Protein AF-0000000080062441 (afdb_homodimer)

InterPro domains:
  IPR001917 Aminotransferase, class-II, pyridoxal-phosphate binding site [PS00599] (254-263)
  IPR004839 Aminotransferase, class I/classII, large domain [PF00155] (77-408)
  IPR005861 Histidinol-phosphate aminotransferase family [MF_01023] (13-413)
  IPR005861 Histidinol-phosphate aminotransferase family [TIGR01141] (15-410)
  IPR015421 Pyridoxal phosphate-dependent transferase, major domain [G3DSA:3.40.640.10] (83-301)
  IPR015422 Pyridoxal phosphate-dependent transferase, small domain [G3DSA:3.90.1150.10] (14-404)
  IPR015424 Pyridoxal phosphate-dependent transferase [SSF53383] (77-413)

Solvent-accessible surface area (backbone atoms only — not comparable to full-atom values): 42564 Å² total; per-residue (Å²): 125,80,76,85,68,54,53,59,45,66,90,76,37,39,34,69,57,48,72,67,52,60,65,78,78,53,72,56,74,76,45,76,70,84,78,75,52,44,82,21,52,78,51,44,29,59,81,31,33,14,51,47,50,45,99,84,42,28,22,58,61,82,69,82,80,86,66,89,78,64,59,47,44,72,81,53,61,55,64,54,22,11,40,68,35,68,60,75,44,52,71,54,37,40,51,53,27,64,72,48,57,74,61,80,74,26,91,56,75,57,50,44,58,19,42,36,77,32,52,17,49,63,43,48,56,42,46,51,46,62,39,39,39,52,60,82,67,22,27,31,32,40,38,41,55,49,61,64,62,61,58,54,45,26,38,66,53,37,32,49,76,45,79,51,54,32,34,65,92,60,55,54,25,76,48,45,70,62,48,50,54,49,44,73,73,35,83,47,44,34,36,37,50,42,55,34,23,22,42,69,34,12,21,71,55,58,66,70,48,53,47,55,55,64,48,32,78,71,52,48,44,35,42,36,39,36,27,55,32,38,81,56,32,64,89,82,70,71,62,48,31,33,14,77,78,30,79,42,31,35,31,33,31,45,37,28,23,65,39,1,29,27,8,46,25,42,12,37,34,30,24,21,46,70,57,17,48,48,52,55,30,64,46,70,60,50,61,58,23,39,57,38,52,40,51,51,47,49,34,68,32,72,71,13,39,51,41,18,50,51,48,47,52,52,33,52,53,40,42,51,48,46,70,62,51,47,63,70,33,71,21,37,50,57,73,45,51,33,74,23,31,63,36,43,23,34,24,21,23,64,35,34,56,94,75,68,34,45,65,19,48,69,50,27,49,51,44,47,51,45,32,36,76,77,65,36,38,34,54,32,76,41,31,86,38,69,84,26,57,2,18,35,37,38,27,36,35,40,73,68,50,43,52,51,48,55,54,50,50,44,54,49,40,22,60,76,59,75,92,127,77,76,84,68,53,51,60,45,66,89,75,39,38,33,70,56,49,74,66,52,61,65,80,79,53,73,58,74,74,44,77,70,83,77,74,52,43,82,23,52,80,49,44,29,59,80,31,32,14,50,47,50,46,98,86,42,28,22,58,59,81,65,81,80,85,64,88,78,64,58,47,43,72,80,53,61,56,64,55,22,10,39,68,36,68,60,76,45,54,71,54,37,39,52,52,27,63,74,48,57,75,62,79,76,27,90,56,75,58,49,45,57,18,43,37,78,33,53,17,48,63,42,50,56,44,46,50,45,64,38,38,39,51,60,79,67,20,26,32,35,40,38,42,54,48,61,65,62,62,59,54,45,26,37,67,52,37,33,49,76,44,79,52,55,34,34,64,92,59,54,53,24,77,49,44,69,63,47,49,54,51,42,72,74,34,83,48,45,35,35,38,50,41,54,34,22,22,42,69,36,11,22,71,54,59,66,71,48,54,46,54,55,64,48,32,78,72,52,46,43,35,43,35,38,36,25,56,31,37,80,56,32,64,89,82,68,69,62,49,32,35,14,77,78,30,78,44,32,35,30,31,32,44,38,28,23,66,40,1,29,27,8,45,26,42,10,36,34,31,24,20,47,70,58,18,49,48,52,56,28,65,47,67,59,50,59,57,21,39,57,39,50,41,50,52,46,49,33,70,32,71,72,13,38,50,42,18,52,51,49,46,51,51,35,52,52,41,41,52,48,46,69,63,53,47,64,71,32,69,21,37,49,57,73,46,52,33,73,23,30,62,36,41,26,34,24,21,24,66,36,34,59,92,74,68,34,46,66,19,47,70,49,26,49,49,44,47,49,46,33,36,76,75,65,36,37,34,55,31,75,41,30,87,38,68,85,26,56,2,17,37,35,39,26,36,36,39,73,67,49,43,51,50,48,55,55,52,49,44,53,48,40,22,60,76,61,75,92

pLDDT: mean 92.76, std 13.78, range [29.73, 98.94]

Organism: NCBI:txid656916

Foldseek 3Di:
DPDPDDPDDCCVVDDPLVVPDDDDDDVCNVFPPPVPFAEFAPQFLQVAFLACADPVRFGQPPPPDDDDRPRHRLPQPPVCQVDFDFLLLQVLLVLVQVVPQPCLQHPDGDHSLQKDKFLACLLVLLLQCVLWADAPFAAAEEAPPADCSNVVSCSVRNHHYDYDYADLVVQREDDLVVVLVVQVVDQSHAEYEAEAVGVPQRHGYDPVSLVSNLVRPDHHHAYEYECQFQVLADPPRACQRVQVVGQRYKYKYGCRHLSSPVPQRMIMIGHDSVVSVSSSVPDDRRRRRSVSSSVSSSCSDPSSVVSSVVSSVQLLVLLVVCVPQVLVAFQKADWGHDNSGQKTKTFGFLTGVVVVTDGALVLLVQLQCCCVPPVSYHWADDCVIVSRRRIIITGRHGPVSSVSVSVSSSVSSCVSNVD/DPDPDDPDDCCVVDDPLVVPDDDDDDVCNVFPPPVPFAEFAPQFLQVAFLACADPVRFGQPPPPDDDDRPRHRLPQPPVCQVDFDFLLLQVLLVLVQVVPQPCLQHVDGDHSLQKDKFLACLLVLLLQCVLWADAPFAAAEEAPPADCSNVVSCSVRNHYYDYDYADLVVQREDDLVVVLVVQVVDQSHAEYEAEAVGVPQRHGYDPVSVVSNLVRPDHHHAYEYECQFQVLADPPRACQRVQVVGQRYKYKYGCRHLSSPVPQRMIMIGHDSVVSVSSSVPDDRRRRRSVSSSVSSSCSDPSSVVSSVVSSVQLLVLLVVCVPQVLVAFQKADWGHDNSGQKTKTFGFLTGVVVVTDGALVLLVQLQCCCVPPVSYHWARDCVIVSRRRIIITGRHGPVSSVSVSVSSSVSSCVSNVD

Radius of gyration: 28.37 Å; Cα contacts (8 Å, |Δi|>4): 1857; chains: 2; bounding box: 71×78×82 Å

Structure (mmCIF, N/CA/C/O backbone):
data_AF-0000000080062441-model_v1
#
loop_
_entity.id
_entity.type
_entity.pdbx_description
1 polymer 'histidinol-phosphate transaminase'
#
loop_
_atom_site.group_PDB
_atom_site.id
_atom_site.type_symbol
_atom_site.label_atom_id
_atom_site.label_alt_id
_atom_site.label_comp_id
_atom_site.label_asym_id
_atom_site.label_entity_id
_atom_site.label_seq_id
_atom_site.pdbx_PDB_ins_code
_atom_site.Cartn_x
_atom_site.Cartn_y
_atom_site.Cartn_z
_atom_site.occupancy
_atom_site.B_iso_or_equiv
_atom_site.auth_seq_id
_atom_site.auth_comp_id
_atom_site.auth_asym_id
_atom_site.auth_atom_id
_atom_site.pdbx_PDB_model_num
ATOM 1 N N . MET A 1 1 ? 16.266 -33.938 19.125 1 31.92 1 MET A N 1
ATOM 2 C CA . MET A 1 1 ? 16.266 -33.344 17.797 1 31.92 1 MET A CA 1
ATOM 3 C C . MET A 1 1 ? 17.406 -32.312 17.656 1 31.92 1 MET A C 1
ATOM 5 O O . MET A 1 1 ? 17.562 -31.453 18.5 1 31.92 1 MET A O 1
ATOM 9 N N . ALA A 1 2 ? 18.375 -32.719 16.984 1 35.62 2 ALA A N 1
ATOM 10 C CA . ALA A 1 2 ? 19.594 -31.891 16.891 1 35.62 2 ALA A CA 1
ATOM 11 C C . ALA A 1 2 ? 19.25 -30.422 16.688 1 35.62 2 ALA A C 1
ATOM 13 O O . ALA A 1 2 ? 18.328 -30.094 15.922 1 35.62 2 ALA A O 1
ATOM 14 N N . ALA A 1 3 ? 19.719 -29.625 17.422 1 42.88 3 ALA A N 1
ATOM 15 C CA . ALA A 1 3 ? 19.547 -28.172 17.391 1 42.88 3 ALA A CA 1
ATOM 16 C C . ALA A 1 3 ? 19.766 -27.609 15.992 1 42.88 3 ALA A C 1
ATOM 18 O O . ALA A 1 3 ? 20.781 -27.906 15.359 1 42.88 3 ALA A O 1
ATOM 19 N N . ARG A 1 4 ? 18.609 -27.438 15.125 1 57.22 4 ARG A N 1
ATOM 20 C CA . ARG A 1 4 ? 18.703 -26.891 13.781 1 57.22 4 ARG A CA 1
ATOM 21 C C . ARG A 1 4 ? 19.734 -25.766 13.719 1 57.22 4 ARG A C 1
ATOM 23 O O . ARG A 1 4 ? 19.688 -24.828 14.516 1 57.22 4 ARG A O 1
ATOM 30 N N . GLN A 1 5 ? 21.047 -26.078 13.266 1 64.38 5 GLN A N 1
ATOM 31 C CA . GLN A 1 5 ? 22.172 -25.156 13.18 1 64.38 5 GLN A CA 1
ATOM 32 C C . GLN A 1 5 ? 22.031 -24.234 11.969 1 64.38 5 GLN A C 1
ATOM 34 O O . GLN A 1 5 ? 21.859 -24.703 10.844 1 64.38 5 GLN A O 1
ATOM 39 N N . SER A 1 6 ? 21.359 -23.047 12.055 1 75.12 6 SER A N 1
ATOM 40 C CA . SER A 1 6 ? 21.297 -22.031 11 1 75.12 6 SER A CA 1
ATOM 41 C C . SER A 1 6 ? 22.266 -20.891 11.273 1 75.12 6 SER A C 1
ATOM 43 O O . SER A 1 6 ? 22.422 -20.453 12.422 1 75.12 6 SER A O 1
ATOM 45 N N . PRO A 1 7 ? 23.188 -20.641 10.242 1 88.19 7 PRO A N 1
ATOM 46 C CA . PRO A 1 7 ? 24.094 -19.5 10.383 1 88.19 7 PRO A CA 1
ATOM 47 C C . PRO A 1 7 ? 23.359 -18.156 10.344 1 88.19 7 PRO A C 1
ATOM 49 O O . PRO A 1 7 ? 24 -17.109 10.367 1 88.19 7 PRO A O 1
ATOM 52 N N . PHE A 1 8 ? 22.141 -18.219 10.406 1 93.75 8 PHE A N 1
ATOM 53 C CA . PHE A 1 8 ? 21.344 -17.016 10.195 1 93.75 8 PHE A CA 1
ATOM 54 C C . PHE A 1 8 ? 21.516 -16.047 11.367 1 93.75 8 PHE A C 1
ATOM 56 O O . PHE A 1 8 ? 21.312 -16.422 12.523 1 93.75 8 PHE A O 1
ATOM 63 N N . ASP A 1 9 ? 21.922 -14.867 11.031 1 96.25 9 ASP A N 1
ATOM 64 C CA . ASP A 1 9 ? 22.047 -13.734 11.945 1 96.25 9 ASP A CA 1
ATOM 65 C C . ASP A 1 9 ? 21.344 -12.5 11.383 1 96.25 9 ASP A C 1
ATOM 67 O O . ASP A 1 9 ? 21.891 -11.82 10.5 1 96.25 9 ASP A O 1
ATOM 71 N N . LEU A 1 10 ? 20.172 -12.227 11.914 1 97 10 LEU A N 1
ATOM 72 C CA . LEU A 1 10 ? 19.344 -11.148 11.398 1 97 10 LEU A CA 1
ATOM 73 C C . LEU A 1 10 ? 20.078 -9.812 11.453 1 97 10 LEU A C 1
ATOM 75 O O . LEU A 1 10 ? 19.969 -9 10.539 1 97 10 LEU A O 1
ATOM 79 N N . SER A 1 11 ? 20.828 -9.539 12.484 1 96 11 SER A N 1
ATOM 80 C CA . SER A 1 11 ? 21.516 -8.266 12.711 1 96 11 SER A CA 1
ATOM 81 C C . SER A 1 11 ? 22.562 -8 11.633 1 96 11 SER A C 1
ATOM 83 O O . SER A 1 11 ? 22.969 -6.855 11.422 1 96 11 SER A O 1
ATOM 85 N N . LYS A 1 12 ? 23 -9.133 10.961 1 95.81 12 LYS A N 1
ATOM 86 C CA . LYS A 1 12 ? 23.984 -9 9.891 1 95.81 12 LYS A CA 1
ATOM 87 C C . LYS A 1 12 ? 23.344 -9.164 8.523 1 95.81 12 LYS A C 1
ATOM 89 O O . LYS A 1 12 ? 23.922 -8.789 7.504 1 95.81 12 LYS A O 1
ATOM 94 N N . CYS A 1 13 ? 22.141 -9.742 8.531 1 96.88 13 CYS A N 1
ATOM 95 C CA . CYS A 1 13 ? 21.469 -10.031 7.273 1 96.88 13 CYS A CA 1
ATOM 96 C C . CYS A 1 13 ? 20.641 -8.844 6.812 1 96.88 13 CYS A C 1
ATOM 98 O O . CYS A 1 13 ? 20.688 -8.469 5.641 1 96.88 13 CYS A O 1
ATOM 100 N N . ALA A 1 14 ? 19.875 -8.211 7.738 1 97.88 14 ALA A N 1
ATOM 101 C CA . ALA A 1 14 ? 18.984 -7.102 7.395 1 97.88 14 ALA A CA 1
ATOM 102 C C . ALA A 1 14 ? 19.797 -5.82 7.156 1 97.88 14 ALA A C 1
ATOM 104 O O . ALA A 1 14 ? 20.875 -5.652 7.707 1 97.88 14 ALA A O 1
ATOM 105 N N . ARG 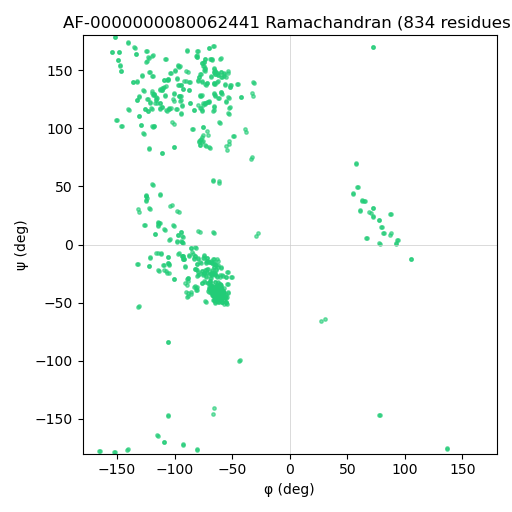A 1 15 ? 19.266 -4.961 6.387 1 97.38 15 ARG A N 1
ATOM 106 C CA . ARG A 1 15 ? 19.906 -3.68 6.125 1 97.38 15 ARG A CA 1
ATOM 107 C C . ARG A 1 15 ? 20.047 -2.861 7.406 1 97.38 15 ARG A C 1
ATOM 109 O O . ARG A 1 15 ? 19.109 -2.822 8.219 1 97.38 15 ARG A O 1
ATOM 116 N N . LYS A 1 16 ? 21.078 -2.107 7.523 1 95.75 16 LYS A N 1
ATOM 117 C CA . LYS A 1 16 ? 21.391 -1.353 8.734 1 95.75 16 LYS A CA 1
ATOM 118 C C . LYS A 1 16 ? 20.344 -0.286 9 1 95.75 16 LYS A C 1
ATOM 120 O O . LYS A 1 16 ? 19.922 -0.092 10.148 1 95.75 16 LYS A O 1
ATOM 125 N N . ASN A 1 17 ? 19.938 0.412 7.945 1 95.19 17 ASN A N 1
ATOM 126 C CA . ASN A 1 17 ? 18.969 1.48 8.117 1 95.19 17 ASN A CA 1
ATOM 127 C C . ASN A 1 17 ? 17.609 0.934 8.562 1 95.19 17 ASN A C 1
ATOM 129 O O . ASN A 1 17 ? 16.828 1.645 9.195 1 95.19 17 ASN A O 1
ATOM 133 N N . ILE A 1 18 ? 17.312 -0.351 8.266 1 96.31 18 ILE A N 1
ATOM 134 C CA . ILE A 1 18 ? 16.062 -0.975 8.664 1 96.31 18 ILE A CA 1
ATOM 135 C C . ILE A 1 18 ? 16.141 -1.426 10.117 1 96.31 18 ILE A C 1
ATOM 137 O O . ILE A 1 18 ? 15.18 -1.287 10.875 1 96.31 18 ILE A O 1
ATOM 141 N N . LEU A 1 19 ? 17.281 -1.937 10.508 1 95.38 19 LEU A N 1
ATOM 142 C CA . LEU A 1 19 ? 17.5 -2.389 11.875 1 95.38 19 LEU A CA 1
ATOM 143 C C . LEU A 1 19 ? 17.312 -1.244 12.867 1 95.38 19 LEU A C 1
ATOM 145 O O . LEU A 1 19 ? 16.969 -1.474 14.031 1 95.38 19 LEU A O 1
ATOM 149 N N . GLN A 1 20 ? 17.391 -0.002 12.398 1 92 20 GLN A N 1
ATOM 150 C CA . GLN A 1 20 ? 17.344 1.173 13.266 1 92 20 GLN A CA 1
ATOM 151 C C . GLN A 1 20 ? 15.922 1.707 13.398 1 92 20 GLN A C 1
ATOM 153 O O . GLN A 1 20 ? 15.648 2.555 14.25 1 92 20 GLN A O 1
ATOM 158 N N . LEU A 1 21 ? 15.078 1.185 12.609 1 90.94 21 LEU A N 1
ATOM 159 C CA . LEU A 1 21 ? 13.711 1.689 12.648 1 90.94 21 LEU A CA 1
ATOM 160 C C . LEU A 1 21 ? 13.031 1.322 13.961 1 90.94 21 LEU A C 1
ATOM 162 O O . LEU A 1 21 ? 13.297 0.258 14.523 1 90.94 21 LEU A O 1
ATOM 166 N N . GLN A 1 22 ? 12.25 2.264 14.312 1 80.81 22 GLN A N 1
ATOM 167 C CA . GLN A 1 22 ? 11.375 1.993 15.453 1 80.81 22 GLN A CA 1
ATOM 168 C C . GLN A 1 22 ? 9.938 1.78 15.008 1 80.81 22 GLN A C 1
ATOM 170 O O . GLN A 1 22 ? 9.461 2.451 14.086 1 80.81 22 GLN A O 1
ATOM 175 N N . PRO A 1 23 ? 9.352 0.841 15.695 1 74.25 23 PRO A N 1
ATOM 176 C CA . PRO A 1 23 ? 7.941 0.643 15.336 1 74.25 23 PRO A CA 1
ATOM 177 C C . PRO A 1 23 ? 7.098 1.9 15.539 1 74.25 23 PRO A C 1
ATOM 179 O O . PRO A 1 23 ? 7.398 2.715 16.422 1 74.25 23 PRO A O 1
ATOM 182 N N . TYR A 1 24 ? 6.176 2.041 14.648 1 71 24 TYR A N 1
ATOM 183 C CA . TYR A 1 24 ? 5.262 3.174 14.758 1 71 24 TYR A CA 1
ATOM 184 C C . TYR A 1 24 ? 4.504 3.135 16.078 1 71 24 TYR A C 1
ATOM 186 O O . TYR A 1 24 ? 4.086 2.066 16.531 1 71 24 TYR A O 1
ATOM 194 N N . ARG A 1 25 ? 4.508 4.266 16.734 1 67.5 25 ARG A N 1
ATOM 195 C CA . ARG A 1 25 ? 3.713 4.434 17.938 1 67.5 25 ARG A CA 1
ATOM 196 C C . ARG A 1 25 ? 2.697 5.559 17.781 1 67.5 25 ARG A C 1
ATOM 198 O O . ARG A 1 25 ? 3.041 6.652 17.328 1 67.5 25 ARG A O 1
ATOM 205 N N . CYS A 1 26 ? 1.454 5.113 17.859 1 61.25 26 CYS A N 1
ATOM 206 C CA . CYS A 1 26 ? 0.434 6.156 17.875 1 61.25 26 CYS A CA 1
ATOM 207 C C . CYS A 1 26 ? 0 6.48 19.297 1 61.25 26 CYS A C 1
ATOM 209 O O . CYS A 1 26 ? 0.245 5.699 20.219 1 61.25 26 CYS A O 1
ATOM 211 N N . ALA A 1 27 ? -0.449 7.652 19.453 1 58.38 27 ALA A N 1
ATOM 212 C CA . ALA A 1 27 ? -0.906 8.07 20.766 1 58.38 27 ALA A CA 1
ATOM 213 C C . ALA A 1 27 ? -1.879 7.059 21.359 1 58.38 27 ALA A C 1
ATOM 215 O O . ALA A 1 27 ? -1.88 6.828 22.578 1 58.38 27 ALA A O 1
ATOM 216 N N . ARG A 1 28 ? -2.523 6.402 20.453 1 61.72 28 ARG A N 1
ATOM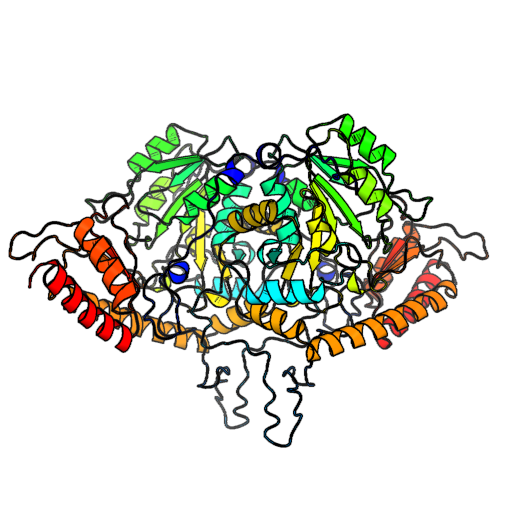 217 C CA . ARG A 1 28 ? -3.561 5.48 20.906 1 61.72 28 ARG A CA 1
ATOM 218 C C . ARG A 1 28 ? -2.951 4.188 21.438 1 61.72 28 ARG A C 1
ATOM 220 O O . ARG A 1 28 ? -3.625 3.408 22.109 1 61.72 28 ARG A O 1
ATOM 227 N N . ASP A 1 29 ? -1.763 4.047 21.125 1 66 29 ASP A N 1
ATOM 228 C CA . ASP A 1 29 ? -1.031 2.949 21.75 1 66 29 ASP A CA 1
ATOM 229 C C . ASP A 1 29 ? -0.802 3.215 23.234 1 66 29 ASP A C 1
ATOM 231 O O . ASP A 1 29 ? -0.711 2.279 24.031 1 66 29 ASP A O 1
ATOM 235 N N . ASP A 1 30 ? -0.739 4.461 23.438 1 63.06 30 ASP A N 1
ATOM 236 C CA . ASP A 1 30 ? -0.417 4.855 24.797 1 63.06 30 ASP A CA 1
ATOM 237 C C . ASP A 1 30 ? -1.683 4.992 25.641 1 63.06 30 ASP A C 1
ATOM 239 O O . ASP A 1 30 ? -1.657 4.75 26.859 1 63.06 30 ASP A O 1
ATOM 243 N N . TYR A 1 31 ? -2.703 5.375 24.922 1 65.12 31 TYR A N 1
ATOM 244 C CA . TYR A 1 31 ? -3.943 5.598 25.656 1 65.12 31 TYR A CA 1
ATOM 245 C C . TYR A 1 31 ? -5.09 4.805 25.031 1 65.12 31 TYR A C 1
ATOM 247 O O . TYR A 1 31 ? -5.625 5.184 24 1 65.12 31 TYR A O 1
ATOM 255 N N . LYS A 1 32 ? -5.297 3.691 25.578 1 59.31 32 LYS A N 1
ATOM 256 C CA . LYS A 1 32 ? -6.312 2.781 25.062 1 59.31 32 LYS A CA 1
ATOM 257 C C . LYS A 1 32 ? -7.668 3.473 24.953 1 59.31 32 LYS A C 1
ATOM 259 O O . LYS A 1 32 ? -8.125 4.098 25.922 1 59.31 32 LYS A O 1
ATOM 264 N N . ASP A 1 33 ? -8.117 3.637 23.734 1 63.41 33 ASP A N 1
ATOM 265 C CA . ASP A 1 33 ? -9.438 4.215 23.531 1 63.41 33 ASP A CA 1
ATOM 266 C C . ASP A 1 33 ? -10.531 3.197 23.859 1 63.41 33 ASP A C 1
ATOM 268 O O . ASP A 1 33 ? -10.641 2.162 23.188 1 63.41 33 ASP A O 1
ATOM 272 N N . ASP A 1 34 ? -11.062 3.367 24.984 1 64.44 34 ASP A N 1
ATOM 273 C CA 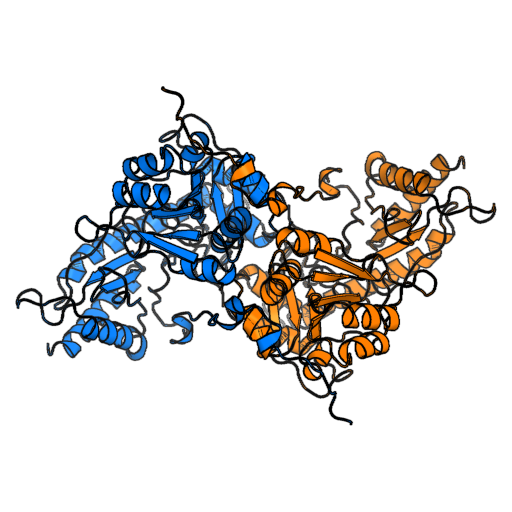. ASP A 1 34 ? -12.172 2.498 25.359 1 64.44 34 ASP A CA 1
ATOM 274 C C . ASP A 1 34 ? -13.469 2.959 24.703 1 64.44 34 ASP A C 1
ATOM 276 O O . ASP A 1 34 ? -14.555 2.504 25.062 1 64.44 34 ASP A O 1
ATOM 280 N N . GLY A 1 35 ? -13.258 3.865 23.766 1 70.19 35 GLY A N 1
ATOM 281 C CA . GLY A 1 35 ? -14.438 4.363 23.062 1 70.19 35 GLY A CA 1
ATOM 282 C C . GLY A 1 35 ? -15.023 5.605 23.703 1 70.19 35 GLY A C 1
ATOM 283 O O . GLY A 1 35 ? -15.93 6.23 23.125 1 70.19 35 GLY A O 1
ATOM 284 N N . THR A 1 36 ? -14.43 6.074 24.734 1 78.81 36 THR A N 1
ATOM 285 C CA . THR A 1 36 ? -15.023 7.203 25.438 1 78.81 36 THR A CA 1
ATOM 286 C C . THR A 1 36 ? -14.117 8.43 25.359 1 78.81 36 THR A C 1
ATOM 288 O O . THR A 1 36 ? -14.539 9.539 25.703 1 78.81 36 THR A O 1
ATOM 291 N N . ASN A 1 37 ? -12.992 8.227 24.844 1 88.19 37 ASN A N 1
ATOM 292 C CA . ASN A 1 37 ? -12.039 9.328 24.797 1 88.19 37 ASN A CA 1
ATOM 293 C C . ASN A 1 37 ? -12.352 10.297 23.656 1 88.19 37 ASN A C 1
ATOM 295 O O . ASN A 1 37 ? -12.938 9.898 22.641 1 88.19 37 ASN A O 1
ATOM 299 N N . VAL A 1 38 ? -12.102 11.57 23.969 1 93.62 38 VAL A N 1
ATOM 300 C CA . VAL A 1 38 ? -12.102 12.578 22.922 1 93.62 38 VAL A CA 1
ATOM 301 C C . VAL A 1 38 ? -10.75 12.602 22.219 1 93.62 38 VAL A C 1
ATOM 303 O O . VAL A 1 38 ? -9.719 12.875 22.844 1 93.62 38 VAL A O 1
ATOM 306 N N . LEU A 1 39 ? -10.766 12.266 20.953 1 92.81 39 LEU A N 1
ATOM 307 C CA . LEU A 1 39 ? -9.523 12.141 20.203 1 92.81 39 LEU A CA 1
ATOM 308 C C . LEU A 1 39 ? -9.297 13.367 19.328 1 92.81 39 LEU A C 1
ATOM 310 O O . LEU A 1 39 ? -9.883 13.484 18.25 1 92.81 39 LEU A O 1
ATOM 314 N N . LEU A 1 40 ? -8.383 14.219 19.734 1 96.31 40 LEU A N 1
ATOM 315 C CA . LEU A 1 40 ? -8.039 15.445 19.031 1 96.31 40 LEU A CA 1
ATOM 316 C C . LEU A 1 40 ? -6.547 15.508 18.734 1 96.31 40 LEU A C 1
ATOM 318 O O . LEU A 1 40 ? -5.93 16.562 18.828 1 96.31 40 LEU A O 1
ATOM 322 N N . ASP A 1 41 ? -5.965 14.336 18.391 1 93.69 41 ASP A N 1
ATOM 323 C CA . ASP A 1 41 ? -4.512 14.242 18.297 1 93.69 41 ASP A CA 1
ATOM 324 C C . ASP A 1 41 ? -4.062 13.992 16.859 1 93.69 41 ASP A C 1
ATOM 326 O O . ASP A 1 41 ? -2.918 14.273 16.516 1 93.69 41 ASP A O 1
ATOM 330 N N . ALA A 1 42 ? -4.875 13.461 15.961 1 92.75 42 ALA A N 1
ATOM 331 C CA . ALA A 1 42 ? -4.387 12.93 14.688 1 92.75 42 ALA A CA 1
ATOM 332 C C . ALA A 1 42 ? -4.957 13.711 13.508 1 92.75 42 ALA A C 1
ATOM 334 O O . ALA A 1 42 ? -4.84 13.281 12.359 1 92.75 42 ALA A O 1
ATOM 335 N N . ASN A 1 43 ? -5.617 14.812 13.75 1 96.75 43 ASN A N 1
ATOM 336 C CA . ASN A 1 43 ? -6.137 15.734 12.742 1 96.75 43 ASN A CA 1
ATOM 337 C C . ASN A 1 43 ? -7.152 15.047 11.836 1 96.75 43 ASN A C 1
ATOM 339 O O . ASN A 1 43 ? -7.215 15.328 10.641 1 96.75 43 ASN A O 1
ATOM 343 N N . GLU A 1 44 ? -7.867 14.047 12.352 1 96.31 44 GLU A N 1
ATOM 344 C CA . GLU A 1 44 ? -8.969 13.43 11.617 1 96.31 44 GLU A CA 1
ATOM 345 C C . GLU A 1 44 ? -10.195 14.336 11.594 1 96.31 44 GLU A C 1
ATOM 347 O O . GLU A 1 44 ? -10.305 15.266 12.398 1 96.31 44 GLU A O 1
ATOM 352 N N . ASN A 1 45 ? -11.047 14.141 10.633 1 98.06 45 ASN A N 1
ATOM 353 C CA . ASN A 1 45 ? -12.32 14.859 10.633 1 98.06 45 ASN A CA 1
ATOM 354 C C . ASN A 1 45 ? -13.203 14.438 11.812 1 98.06 45 ASN A C 1
ATOM 356 O O . ASN A 1 45 ? -13.664 13.297 11.867 1 98.06 45 ASN A O 1
ATOM 360 N N . ALA A 1 46 ? -13.453 15.312 12.656 1 96.44 46 ALA A N 1
ATOM 361 C CA . ALA A 1 46 ? -14.141 14.977 13.906 1 96.44 46 ALA A CA 1
ATOM 362 C C . ALA A 1 46 ? -15.617 14.695 13.656 1 96.44 46 ALA A C 1
ATOM 364 O O . ALA A 1 46 ? -16.281 14.031 14.461 1 96.44 46 ALA A O 1
ATOM 365 N N . TYR A 1 47 ? -16.203 15.148 12.609 1 96.69 47 TYR A N 1
ATOM 366 C CA . TYR A 1 47 ? -17.641 15.078 12.375 1 96.69 47 TYR A CA 1
ATOM 367 C C . TYR A 1 47 ? -18.016 13.773 11.688 1 96.69 47 TYR A C 1
ATOM 369 O O . TYR A 1 47 ? -19.141 13.297 11.82 1 96.69 47 TYR A O 1
ATOM 377 N N . GLY A 1 48 ? -17.094 13.227 10.914 1 96.19 48 GLY A N 1
ATOM 378 C CA . GLY A 1 48 ? -17.406 11.969 10.25 1 96.19 48 GLY A CA 1
ATOM 379 C C . GLY A 1 48 ? -16.969 11.93 8.805 1 96.19 48 GLY A C 1
ATOM 380 O O . GLY A 1 48 ? -16.297 12.844 8.328 1 96.19 48 GLY A O 1
ATOM 381 N N . PRO A 1 49 ? -17.297 10.852 8.141 1 97.06 49 PRO A N 1
ATOM 382 C CA . PRO A 1 49 ? -16.984 10.734 6.715 1 97.06 49 PRO A CA 1
ATOM 383 C C . PRO A 1 49 ? -17.875 11.617 5.836 1 97.06 49 PRO A C 1
ATOM 385 O O . PRO A 1 49 ? -19.062 11.742 6.098 1 97.06 49 PRO A O 1
ATOM 388 N N . GLY A 1 50 ? -17.25 12.258 4.879 1 96.25 50 GLY A N 1
ATOM 389 C CA . GLY A 1 50 ? -18 13.031 3.906 1 96.25 50 GLY A CA 1
ATOM 390 C C . GLY A 1 50 ? -18.875 12.164 3.008 1 96.25 50 GLY A C 1
ATOM 391 O O . GLY A 1 50 ? -18.688 12.141 1.79 1 96.25 50 GLY A O 1
ATOM 392 N N . LEU A 1 51 ? -19.688 11.391 3.559 1 93.88 51 LEU A N 1
ATOM 393 C CA . LEU A 1 51 ? -20.656 10.5 2.916 1 93.88 51 LEU A CA 1
ATOM 394 C C . LEU A 1 51 ? -22.062 10.742 3.455 1 93.88 51 LEU A C 1
ATOM 396 O O . LEU A 1 51 ? -22.25 10.883 4.664 1 93.88 51 LEU A O 1
ATOM 400 N N . ALA A 1 52 ? -22.984 10.859 2.562 1 91.75 52 ALA A N 1
ATOM 401 C CA . ALA A 1 52 ? -24.375 11.031 2.973 1 91.75 52 ALA A CA 1
ATOM 402 C C . ALA A 1 52 ? -24.938 9.734 3.533 1 91.75 52 ALA A C 1
ATOM 404 O O . ALA A 1 52 ? -25.594 8.961 2.811 1 91.75 52 ALA A O 1
ATOM 405 N N . LEU A 1 53 ? -24.688 9.531 4.812 1 85.19 53 LEU A N 1
ATOM 406 C CA . LEU A 1 53 ? -25.078 8.289 5.48 1 85.19 53 LEU A CA 1
ATOM 407 C C . LEU A 1 53 ? -26.234 8.531 6.441 1 85.19 53 LEU A C 1
ATOM 409 O O . LEU A 1 53 ? -26.344 9.609 7.027 1 85.19 53 LEU A O 1
ATOM 413 N N . ASN A 1 54 ? -27.125 7.559 6.469 1 76.75 54 ASN A N 1
ATOM 414 C CA . ASN A 1 54 ? -28.125 7.609 7.539 1 76.75 54 ASN A CA 1
ATOM 415 C C . ASN A 1 54 ? -27.562 7.078 8.852 1 76.75 54 ASN A C 1
ATOM 417 O O . ASN A 1 54 ? -26.359 6.805 8.953 1 76.75 54 ASN A O 1
ATOM 421 N N . SER A 1 55 ? -28.391 7.02 9.859 1 71.06 55 SER A N 1
ATOM 422 C CA . SER A 1 55 ? -27.938 6.656 11.203 1 71.06 55 SER A CA 1
ATOM 423 C C . SER A 1 55 ? -27.422 5.227 11.242 1 71.06 55 SER A C 1
ATOM 425 O O . SER A 1 55 ? -26.625 4.875 12.117 1 71.06 55 SER A O 1
ATOM 427 N N . GLU A 1 56 ? -27.828 4.465 10.156 1 65.19 56 GLU A N 1
ATOM 428 C CA . GLU A 1 56 ? -27.406 3.068 10.117 1 65.19 56 GLU A CA 1
ATOM 429 C C . GLU A 1 56 ? -26.172 2.889 9.242 1 65.19 56 GLU A C 1
ATOM 431 O O . GLU A 1 56 ? -25.656 1.775 9.109 1 65.19 56 GLU A O 1
ATOM 436 N N . GLY A 1 57 ? -25.688 4.004 8.742 1 66.19 57 GLY A N 1
ATOM 437 C CA . GLY A 1 57 ? -24.469 3.936 7.949 1 66.19 57 GLY A CA 1
ATOM 438 C C . GLY A 1 57 ? -24.734 3.658 6.48 1 66.19 57 GLY A C 1
ATOM 439 O O . GLY A 1 57 ? -23.828 3.301 5.738 1 66.19 57 GLY A O 1
ATOM 440 N N . ALA A 1 58 ? -25.984 3.682 6.102 1 65.31 58 ALA A N 1
ATOM 441 C CA . ALA A 1 58 ? -26.312 3.453 4.699 1 65.31 58 ALA A CA 1
ATOM 442 C C . ALA A 1 58 ? -26.344 4.766 3.92 1 65.31 58 ALA A C 1
ATOM 444 O O . ALA A 1 58 ? -26.719 5.809 4.465 1 65.31 58 ALA A O 1
ATOM 445 N N . LEU A 1 59 ? -25.844 4.777 2.678 1 64 59 LEU A N 1
ATOM 446 C CA . LEU A 1 59 ? -25.859 5.98 1.854 1 64 59 LEU A CA 1
ATOM 447 C C . LEU A 1 59 ? -27.281 6.438 1.577 1 64 59 LEU A C 1
ATOM 449 O O . LEU A 1 59 ? -28.156 5.617 1.279 1 64 59 LEU A O 1
ATOM 453 N N . GLN A 1 60 ? -27.641 7.73 1.869 1 55.78 60 GLN A N 1
ATOM 454 C CA . GLN A 1 60 ? -28.969 8.312 1.63 1 55.78 60 GLN A CA 1
ATOM 455 C C . GLN A 1 60 ? -29.141 8.68 0.16 1 55.78 60 GLN A C 1
ATOM 457 O O . GLN A 1 60 ? -28.281 9.32 -0.435 1 55.78 60 GLN A O 1
ATOM 462 N N . GLN A 1 61 ? -29.625 7.77 -0.728 1 47.5 61 GLN A N 1
ATOM 463 C CA . GLN A 1 61 ? -29.922 8.164 -2.102 1 47.5 61 GLN A CA 1
ATOM 464 C C . GLN A 1 61 ? -30.812 9.391 -2.145 1 47.5 61 GLN A C 1
ATOM 466 O O . GLN A 1 61 ? -31.688 9.555 -1.294 1 47.5 61 GLN A O 1
ATOM 471 N N . SER A 1 62 ? -30.312 10.461 -2.721 1 37.97 62 SER A N 1
ATOM 472 C CA . SER A 1 62 ? -31.203 11.602 -2.963 1 37.97 62 SER A CA 1
ATOM 473 C C . SER A 1 62 ? -32.438 11.18 -3.717 1 37.97 62 SER A C 1
ATOM 475 O O . SER A 1 62 ? -32.375 10.57 -4.789 1 37.97 62 SER A O 1
ATOM 477 N N . THR A 1 63 ? -33.594 10.734 -3.141 1 33.25 63 THR A N 1
ATOM 478 C CA . THR A 1 63 ? -34.844 10.648 -3.889 1 33.25 63 THR A CA 1
ATOM 479 C C . THR A 1 63 ? -35.188 11.992 -4.527 1 33.25 63 THR A C 1
ATOM 481 O O . THR A 1 63 ? -35.594 12.93 -3.836 1 33.25 63 THR A O 1
ATOM 484 N N . VAL A 1 64 ? -34.719 12.523 -5.668 1 31.41 64 VAL A N 1
ATOM 485 C CA . VAL A 1 64 ? -35.625 13.508 -6.246 1 31.41 64 VAL A CA 1
ATOM 486 C C . VAL A 1 64 ? -37.062 12.992 -6.203 1 31.41 64 VAL A C 1
ATOM 488 O O . VAL A 1 64 ? -37.969 13.68 -5.73 1 31.41 64 VAL A O 1
ATOM 491 N N . ASN A 1 65 ? -37.688 12.414 -7.414 1 29.78 65 ASN A N 1
ATOM 492 C CA . ASN A 1 65 ? -39.094 12.094 -7.684 1 29.78 65 ASN A CA 1
ATOM 493 C C . ASN A 1 65 ? -39.469 10.773 -7.027 1 29.78 65 ASN A C 1
ATOM 495 O O . ASN A 1 65 ? -38.844 9.75 -7.227 1 29.78 65 ASN A O 1
ATOM 499 N N . GLY A 1 66 ? -40.406 10.586 -6.105 1 31.05 66 GLY A N 1
ATOM 500 C CA . GLY A 1 66 ? -41.281 9.797 -5.273 1 31.05 66 GLY A CA 1
ATOM 501 C C . GLY A 1 66 ? -40.719 8.445 -4.898 1 31.05 66 GLY A C 1
ATOM 502 O O . GLY A 1 66 ? -41.25 7.75 -4.031 1 31.05 66 GLY A O 1
ATOM 503 N N . ASP A 1 67 ? -40.469 7.512 -5.844 1 30.16 67 ASP A N 1
ATOM 504 C CA . ASP A 1 67 ? -40.562 6.105 -5.461 1 30.16 67 ASP A CA 1
ATOM 505 C C . ASP A 1 67 ? -39.438 5.754 -4.457 1 30.16 67 ASP A C 1
ATOM 507 O O . ASP A 1 67 ? -38.5 6.527 -4.27 1 30.16 67 ASP A O 1
ATOM 511 N N . SER A 1 68 ? -38.781 4.387 -4.453 1 32.16 68 SER A N 1
ATOM 512 C CA . SER A 1 68 ? -38.25 3.471 -3.453 1 32.16 68 SER A CA 1
ATOM 513 C C . SER A 1 68 ? -36.938 3.998 -2.871 1 32.16 68 SER A C 1
ATOM 515 O O . SER A 1 68 ? -36.031 4.402 -3.613 1 32.16 68 SER A O 1
ATOM 517 N N . THR A 1 69 ? -36.844 4.664 -1.728 1 35.47 69 THR A N 1
ATOM 518 C CA . THR A 1 69 ? -35.969 5.062 -0.635 1 35.47 69 THR A CA 1
ATOM 519 C C . THR A 1 69 ? -34.844 4.031 -0.431 1 35.47 69 THR A C 1
ATOM 521 O O . THR A 1 69 ? -34.312 3.898 0.671 1 35.47 69 THR A O 1
ATOM 524 N N . GLY A 1 70 ? -34.625 3.051 -1.295 1 34.59 70 GLY A N 1
ATOM 525 C CA . GLY A 1 70 ? -33.688 2.027 -0.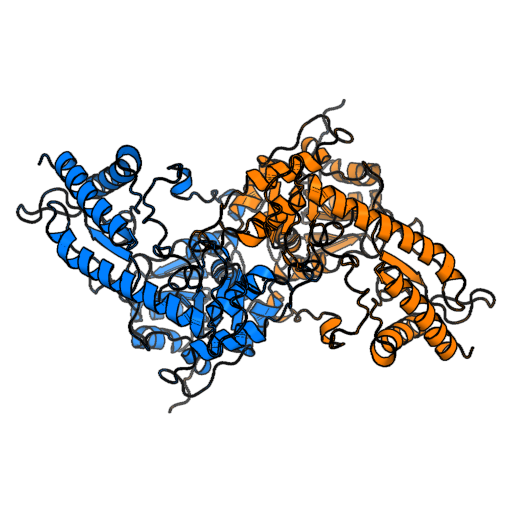834 1 34.59 70 GLY A CA 1
ATOM 526 C C . GLY A 1 70 ? -32.312 2.568 -0.526 1 34.59 70 GLY A C 1
ATOM 527 O O . GLY A 1 70 ? -31.828 3.469 -1.212 1 34.59 70 GLY A O 1
ATOM 528 N N . SER A 1 71 ? -31.969 2.719 0.731 1 38.72 71 SER A N 1
ATOM 529 C CA . SER A 1 71 ? -30.703 2.979 1.39 1 38.72 71 SER A CA 1
ATOM 530 C C . SER A 1 71 ? -29.547 2.32 0.641 1 38.72 71 SER A C 1
ATOM 532 O O . SER A 1 71 ? -29.562 1.107 0.418 1 38.72 71 SER A O 1
ATOM 534 N N . SER A 1 72 ? -29.125 2.803 -0.471 1 44.75 72 SER A N 1
ATOM 535 C CA . SER A 1 72 ? -28.031 2.105 -1.124 1 44.75 72 SER A CA 1
ATOM 536 C C . SER A 1 72 ? -26.703 2.402 -0.432 1 44.75 72 SER A C 1
ATOM 538 O O . SER A 1 72 ? -26.312 3.564 -0.283 1 44.75 72 SER A O 1
ATOM 540 N N . LYS A 1 73 ? -26.266 1.563 0.555 1 51.16 73 LYS A N 1
ATOM 541 C CA . LYS A 1 73 ? -24.859 1.506 0.959 1 51.16 73 LYS A CA 1
ATOM 542 C C . LYS A 1 73 ? -23.938 1.8 -0.219 1 51.16 73 LYS A C 1
ATOM 544 O O . LYS A 1 73 ? -24.312 1.616 -1.376 1 51.16 73 LYS A O 1
ATOM 549 N N . PRO A 1 74 ? -22.766 2.648 0.132 1 60.31 74 PRO A N 1
ATOM 550 C CA . PRO A 1 74 ? -21.875 2.822 -1.018 1 60.31 74 PRO A CA 1
ATOM 551 C C . PRO A 1 74 ? -21.844 1.6 -1.931 1 60.31 74 PRO A C 1
ATOM 553 O O . PRO A 1 74 ? -21.969 0.468 -1.457 1 60.31 74 PRO A O 1
ATOM 556 N N . ASP A 1 75 ? -22.016 1.848 -3.158 1 73.81 75 ASP A N 1
ATOM 557 C CA . ASP A 1 75 ? -22.125 0.819 -4.188 1 73.81 75 ASP A CA 1
ATOM 558 C C . ASP A 1 75 ? -20.859 -0.022 -4.27 1 73.81 75 ASP A C 1
ATOM 560 O O . ASP A 1 75 ? -20.156 -0.006 -5.289 1 73.81 75 ASP A O 1
ATOM 564 N N . ILE A 1 76 ? -20.484 -0.554 -3.066 1 83.75 76 ILE A N 1
ATOM 565 C CA . ILE A 1 76 ? -19.406 -1.545 -3.148 1 83.75 76 ILE A CA 1
ATOM 566 C C . ILE A 1 76 ? -19.953 -2.846 -3.732 1 83.75 76 ILE A C 1
ATOM 568 O O . ILE A 1 76 ? -20.922 -3.408 -3.213 1 83.75 76 ILE A O 1
ATOM 572 N N . ASP A 1 77 ? -19.406 -3.27 -4.785 1 88.12 77 ASP A N 1
ATOM 573 C CA . ASP A 1 77 ? -19.781 -4.535 -5.406 1 88.12 77 ASP A CA 1
ATOM 574 C C . ASP A 1 77 ? -19.156 -5.715 -4.668 1 88.12 77 ASP A C 1
ATOM 576 O O . ASP A 1 77 ? -18.109 -6.238 -5.082 1 88.12 77 ASP A O 1
ATOM 580 N N . PHE A 1 78 ? -19.859 -6.145 -3.623 1 90.5 78 PHE A N 1
ATOM 581 C CA . PHE A 1 78 ? -19.328 -7.234 -2.812 1 90.5 78 PHE A CA 1
ATOM 582 C C . PHE A 1 78 ? -19.234 -8.523 -3.627 1 90.5 78 PHE A C 1
ATOM 584 O O . PHE A 1 78 ? -18.344 -9.336 -3.41 1 90.5 78 PHE A O 1
ATOM 591 N N . LEU A 1 79 ? -20.125 -8.734 -4.566 1 90.69 79 LEU A N 1
ATOM 592 C CA . LEU A 1 79 ? -20.141 -9.945 -5.383 1 90.69 79 LEU A CA 1
ATOM 593 C C . LEU A 1 79 ? -18.938 -9.992 -6.324 1 90.69 79 LEU A C 1
ATOM 595 O O . LEU A 1 79 ? -18.484 -11.07 -6.703 1 90.69 79 LEU A O 1
ATOM 599 N N . GLY A 1 80 ? -18.422 -8.805 -6.633 1 92.75 80 GLY A N 1
ATOM 600 C CA . GLY A 1 80 ? -17.328 -8.727 -7.578 1 92.75 80 GLY A CA 1
ATOM 601 C C . GLY A 1 80 ? -15.961 -8.711 -6.91 1 92.75 80 GLY A C 1
ATOM 602 O O . GLY A 1 80 ? -14.945 -8.516 -7.574 1 92.75 80 GLY A O 1
ATOM 603 N N . LEU A 1 81 ? -15.875 -8.984 -5.586 1 96 81 LEU A N 1
ATOM 604 C CA . LEU A 1 81 ? -14.633 -8.859 -4.832 1 96 81 LEU A CA 1
ATOM 605 C C . LEU A 1 81 ? -13.656 -9.969 -5.211 1 96 81 LEU A C 1
ATOM 607 O O . LEU A 1 81 ? -12.469 -9.906 -4.871 1 96 81 LEU A O 1
ATOM 611 N N . ASN A 1 82 ? -14.133 -10.992 -5.945 1 96.81 82 ASN A N 1
ATOM 612 C CA . ASN A 1 82 ? -13.242 -12.055 -6.402 1 96.81 82 ASN A CA 1
ATOM 613 C C . ASN A 1 82 ? -12.359 -11.586 -7.555 1 96.81 82 ASN A C 1
ATOM 615 O O . ASN A 1 82 ? -11.391 -12.266 -7.914 1 96.81 82 ASN A O 1
ATOM 619 N N . ARG A 1 83 ? -12.609 -10.445 -8.078 1 94.62 83 ARG A N 1
ATOM 620 C CA . ARG A 1 83 ? -11.844 -9.891 -9.195 1 94.62 83 ARG A CA 1
ATOM 621 C C . ARG A 1 83 ? -10.898 -8.797 -8.711 1 94.62 83 ARG A C 1
ATOM 623 O O . ARG A 1 83 ? -11.203 -8.07 -7.762 1 94.62 83 ARG A O 1
ATOM 630 N N . TYR A 1 84 ? -9.75 -8.703 -9.391 1 94.06 84 TYR A N 1
ATOM 631 C CA . TYR A 1 84 ? -8.82 -7.621 -9.102 1 94.06 84 TYR A CA 1
ATOM 632 C C . TYR A 1 84 ? -9.422 -6.27 -9.477 1 94.06 84 TYR A C 1
ATOM 634 O O . TYR A 1 84 ? -10.211 -6.176 -10.422 1 94.06 84 TYR A O 1
ATOM 642 N N . PRO A 1 85 ? -9.047 -5.238 -8.742 1 93.88 85 PRO A N 1
ATOM 643 C CA . PRO A 1 85 ? -9.508 -3.895 -9.102 1 93.88 85 PRO A CA 1
ATOM 644 C C . PRO A 1 85 ? -8.867 -3.369 -10.383 1 93.88 85 PRO A C 1
ATOM 646 O O . PRO A 1 85 ? -7.93 -3.982 -10.898 1 93.88 85 PRO A O 1
ATOM 649 N N . ASP A 1 86 ? -9.414 -2.309 -10.828 1 89.12 86 ASP A N 1
ATOM 650 C CA . ASP A 1 86 ? -8.781 -1.614 -11.945 1 89.12 86 ASP A CA 1
ATOM 651 C C . ASP A 1 86 ? -7.418 -1.051 -11.547 1 89.12 86 ASP A C 1
ATOM 653 O O . ASP A 1 86 ? -7.328 -0.204 -10.648 1 89.12 86 ASP A O 1
ATOM 657 N N . PRO A 1 87 ? -6.387 -1.484 -12.18 1 91.5 87 PRO A N 1
ATOM 658 C CA . PRO A 1 87 ? -5.059 -1.002 -11.789 1 91.5 87 PRO A CA 1
ATOM 659 C C . PRO A 1 87 ? -4.82 0.453 -12.188 1 91.5 87 PRO A C 1
ATOM 661 O O . PRO A 1 87 ? -3.898 1.093 -11.672 1 91.5 87 PRO A O 1
ATOM 664 N N . HIS A 1 88 ? -5.648 1.045 -13.062 1 92.25 88 HIS A N 1
ATOM 665 C CA . HIS A 1 88 ? -5.387 2.379 -13.602 1 92.25 88 HIS A CA 1
ATOM 666 C C . HIS A 1 88 ? -6.219 3.432 -12.875 1 92.25 88 HIS A C 1
ATOM 668 O O . HIS A 1 88 ? -5.828 4.602 -12.812 1 92.25 88 HIS A O 1
ATOM 674 N N . GLN A 1 89 ? -7.363 3.041 -12.406 1 95.62 89 GLN A N 1
ATOM 675 C CA . GLN A 1 89 ? -8.258 3.908 -11.641 1 95.62 89 GLN A CA 1
ATOM 676 C C . GLN A 1 89 ? -8.586 5.18 -12.422 1 95.62 89 GLN A C 1
ATOM 678 O O . GLN A 1 89 ? -8.539 6.281 -11.875 1 95.62 89 GLN A O 1
ATOM 683 N N . ILE A 1 90 ? -8.867 5.082 -13.672 1 96.12 90 ILE A N 1
ATOM 684 C CA . ILE A 1 90 ? -9.047 6.234 -14.547 1 96.12 90 ILE A CA 1
ATOM 685 C C . ILE A 1 90 ? -10.258 7.047 -14.086 1 96.12 90 ILE A C 1
ATOM 687 O O . ILE A 1 90 ? -10.188 8.273 -14 1 96.12 90 ILE A O 1
ATOM 691 N N . GLU A 1 91 ? -11.367 6.363 -13.773 1 96.94 91 GLU A N 1
ATOM 692 C CA . GLU A 1 91 ? -12.578 7.059 -13.352 1 96.94 91 GLU A CA 1
ATOM 693 C C . GLU A 1 91 ? -12.352 7.824 -12.047 1 96.94 91 GLU A C 1
ATOM 695 O O . GLU A 1 91 ? -12.773 8.977 -11.922 1 96.94 91 GLU A O 1
ATOM 700 N N . LEU A 1 92 ? -11.695 7.188 -11.133 1 98.19 92 LEU A N 1
ATOM 701 C CA . LEU A 1 92 ? -11.367 7.836 -9.867 1 98.19 92 LEU A CA 1
ATOM 702 C C . LEU A 1 92 ? -10.477 9.055 -10.094 1 98.19 92 LEU A C 1
ATOM 704 O O . LEU A 1 92 ? -10.727 10.125 -9.539 1 98.19 92 LEU A O 1
ATOM 708 N N . LYS A 1 93 ? -9.414 8.891 -10.922 1 98.81 93 LYS A N 1
ATOM 709 C CA . LYS A 1 93 ? -8.5 9.984 -11.227 1 98.81 93 LYS A CA 1
ATOM 710 C C . LYS A 1 93 ? -9.227 11.148 -11.891 1 98.81 93 LYS A C 1
ATOM 712 O O . LYS A 1 93 ? -8.945 12.312 -11.594 1 98.81 93 LYS A O 1
ATOM 717 N N . GLN A 1 94 ? -10.18 10.828 -12.719 1 98.75 94 GLN A N 1
ATOM 718 C CA . GLN A 1 94 ? -10.945 11.875 -13.391 1 98.75 94 GLN A CA 1
ATOM 719 C C . GLN A 1 94 ? -11.75 12.695 -12.383 1 98.75 94 GLN A C 1
ATOM 721 O O . GLN A 1 94 ? -11.867 13.914 -12.523 1 98.75 94 GLN A O 1
ATOM 726 N N . LEU A 1 95 ? -12.289 12.055 -11.406 1 98.62 95 LEU A N 1
ATOM 727 C CA . LEU A 1 95 ? -13.047 12.773 -10.391 1 98.62 95 LEU A CA 1
ATOM 728 C C . LEU A 1 95 ? -12.148 13.734 -9.617 1 98.62 95 LEU A C 1
ATOM 730 O O . LEU A 1 95 ? -12.57 14.836 -9.273 1 98.62 95 LEU A O 1
ATOM 734 N N . PHE A 1 96 ? -10.906 13.383 -9.367 1 98.81 96 PHE A N 1
ATOM 735 C CA . PHE A 1 96 ? -9.953 14.281 -8.734 1 98.81 96 PHE A CA 1
ATOM 736 C C . PHE A 1 96 ? -9.625 15.461 -9.656 1 98.81 96 PHE A C 1
ATOM 738 O O . PHE A 1 96 ? -9.477 16.594 -9.188 1 98.81 96 PHE A O 1
ATOM 745 N N . CYS A 1 97 ? -9.492 15.156 -10.945 1 98.81 97 CYS A N 1
ATOM 746 C CA . CYS A 1 97 ? -9.273 16.234 -11.898 1 98.81 97 CYS A CA 1
ATOM 747 C C . CYS A 1 97 ? -10.414 17.25 -11.844 1 98.81 97 CYS A C 1
ATOM 749 O O . CYS A 1 97 ? -10.172 18.453 -11.805 1 98.81 97 CYS A O 1
ATOM 751 N N . ASN A 1 98 ? -11.625 16.75 -11.805 1 98.31 98 ASN A N 1
ATOM 752 C CA . ASN A 1 98 ? -12.789 17.625 -11.75 1 98.31 98 ASN A CA 1
ATOM 753 C C . ASN A 1 98 ? -12.758 18.516 -10.508 1 98.31 98 ASN A C 1
ATOM 755 O O . ASN A 1 98 ? -13.125 19.688 -10.562 1 98.31 98 ASN A O 1
ATOM 759 N N . LEU A 1 99 ? -12.312 17.969 -9.477 1 97.94 99 LEU A N 1
ATOM 760 C CA . LEU A 1 99 ? -12.25 18.688 -8.203 1 97.94 99 LEU A CA 1
ATOM 761 C C . LEU A 1 99 ? -11.227 19.812 -8.266 1 97.94 99 LEU A C 1
ATOM 763 O O . LEU A 1 99 ? -11.43 20.875 -7.672 1 97.94 99 LEU A O 1
ATOM 767 N N . ARG A 1 100 ? -10.086 19.625 -8.984 1 98.5 100 ARG A N 1
ATOM 768 C CA . ARG A 1 100 ? -8.93 20.5 -8.789 1 98.5 100 ARG A CA 1
ATOM 769 C C . ARG A 1 100 ? -8.688 21.375 -10.016 1 98.5 100 ARG A C 1
ATOM 771 O O . ARG A 1 100 ? -7.828 22.25 -10 1 98.5 100 ARG A O 1
ATOM 778 N N . ASN A 1 101 ? -9.438 21.125 -11.117 1 98 101 ASN A N 1
ATOM 779 C CA . ASN A 1 101 ? -9.367 22.031 -12.258 1 98 101 ASN A CA 1
ATOM 780 C C . ASN A 1 101 ? -10.172 23.297 -12.016 1 98 101 ASN A C 1
ATOM 782 O O . ASN A 1 101 ? -11.336 23.391 -12.414 1 98 101 ASN A O 1
ATOM 786 N N . THR A 1 102 ? -9.555 24.328 -11.445 1 95.38 102 THR A N 1
ATOM 787 C CA . THR A 1 102 ? -10.211 25.578 -11.062 1 95.38 102 THR A CA 1
ATOM 788 C C . THR A 1 102 ? -9.797 26.703 -12 1 95.38 102 THR A C 1
ATOM 790 O O . THR A 1 102 ? -10.43 27.766 -12.031 1 95.38 102 THR A O 1
ATOM 793 N N . ARG A 1 103 ? -8.625 26.562 -12.664 1 94.62 103 ARG A N 1
ATOM 794 C CA . ARG A 1 103 ? -8.078 27.531 -13.609 1 94.62 103 ARG A CA 1
ATOM 795 C C . ARG A 1 103 ? -7.562 28.781 -12.891 1 94.62 103 ARG A C 1
ATOM 797 O O . ARG A 1 103 ? -7.531 29.859 -13.469 1 94.62 103 ARG A O 1
ATOM 804 N N . ILE A 1 104 ? -7.246 28.641 -11.711 1 96.25 104 ILE A N 1
ATOM 805 C CA . ILE A 1 104 ? -6.723 29.75 -10.914 1 96.25 104 ILE A CA 1
ATOM 806 C C . ILE A 1 104 ? -5.211 29.859 -11.109 1 96.25 104 ILE A C 1
ATOM 808 O O . ILE A 1 104 ? -4.68 30.953 -11.281 1 96.25 104 ILE A O 1
ATOM 812 N N . HIS A 1 105 ? -4.531 28.734 -11.156 1 97 105 HIS A N 1
ATOM 813 C CA . HIS A 1 105 ? -3.074 28.75 -11.164 1 97 105 HIS A CA 1
ATOM 814 C C . HIS A 1 105 ? -2.527 28.312 -12.523 1 97 105 HIS A C 1
ATOM 816 O O . HIS A 1 105 ? -1.343 28.5 -12.805 1 97 105 HIS A O 1
ATOM 822 N N . SER A 1 106 ? -3.352 27.672 -13.32 1 96.81 106 SER A N 1
ATOM 823 C CA . SER A 1 106 ? -3 27.234 -14.672 1 96.81 106 SER A CA 1
ATOM 824 C C . SER A 1 106 ? -4.211 27.281 -15.594 1 96.81 106 SER A C 1
ATOM 826 O O . SER A 1 106 ? -5.348 27.109 -15.148 1 96.81 106 SER A O 1
ATOM 828 N N . GLN A 1 107 ? -3.953 27.438 -16.891 1 96.5 107 GLN A N 1
ATOM 829 C CA . GLN A 1 107 ? -5.023 27.406 -17.891 1 96.5 107 GLN A CA 1
ATOM 830 C C . GLN A 1 107 ? -5.152 26.031 -18.516 1 96.5 107 GLN A C 1
ATOM 832 O O . GLN A 1 107 ? -6.082 25.766 -19.281 1 96.5 107 GLN A O 1
ATOM 837 N N . LYS A 1 108 ? -4.25 25.188 -18.203 1 97.44 108 LYS A N 1
ATOM 838 C CA . LYS A 1 108 ? -4.285 23.812 -18.688 1 97.44 108 LYS A CA 1
ATOM 839 C C . LYS A 1 108 ? -5.062 22.922 -17.719 1 97.44 108 LYS A C 1
ATOM 841 O O . LYS A 1 108 ? -5.012 23.125 -16.5 1 97.44 108 LYS A O 1
ATOM 846 N N . ASP A 1 109 ? -5.688 21.922 -18.266 1 97.75 109 ASP A N 1
ATOM 847 C CA . ASP A 1 109 ? -6.488 21.031 -17.438 1 97.75 109 ASP A CA 1
ATOM 848 C C . ASP A 1 109 ? -5.68 19.812 -17 1 97.75 109 ASP A C 1
ATOM 850 O O . ASP A 1 109 ? -4.906 19.25 -17.781 1 97.75 109 ASP A O 1
ATOM 854 N N . LEU A 1 110 ? -5.848 19.484 -15.758 1 98.69 110 LEU A N 1
ATOM 855 C CA . LEU A 1 110 ? -5.41 18.172 -15.297 1 98.69 110 LEU A CA 1
ATOM 856 C C . LEU A 1 110 ? -6.176 17.062 -16 1 98.69 110 LEU A C 1
ATOM 858 O O . LEU A 1 110 ? -7.371 17.203 -16.281 1 98.69 110 LEU A O 1
ATOM 862 N N . THR A 1 111 ? -5.523 16.031 -16.344 1 98.81 111 THR A N 1
ATOM 863 C CA . THR A 1 111 ? -6.098 14.773 -16.812 1 98.81 111 THR A CA 1
ATOM 864 C C . THR A 1 111 ? -5.629 13.602 -15.961 1 98.81 111 THR A C 1
ATOM 866 O O . THR A 1 111 ? -4.715 13.742 -15.148 1 98.81 111 THR A O 1
ATOM 869 N N . PRO A 1 112 ? -6.285 12.438 -16.109 1 98.62 112 PRO A N 1
ATOM 870 C CA . PRO A 1 112 ? -5.863 11.266 -15.336 1 98.62 112 PRO A CA 1
ATOM 871 C C . PRO A 1 112 ? -4.379 10.945 -15.516 1 98.62 112 PRO A C 1
ATOM 873 O O . PRO A 1 112 ? -3.754 10.375 -14.617 1 98.62 112 PRO A O 1
ATOM 876 N N . GLU A 1 113 ? -3.736 11.344 -16.578 1 98.19 113 GLU A N 1
ATOM 877 C CA . GLU A 1 113 ? -2.328 11.07 -16.844 1 98.19 113 GLU A CA 1
ATOM 878 C C . GLU A 1 113 ? -1.423 11.852 -15.898 1 98.19 113 GLU A C 1
ATOM 880 O O . GLU A 1 113 ? -0.234 11.555 -15.781 1 98.19 113 GLU A O 1
ATOM 885 N N . ASN A 1 114 ? -2.004 12.859 -15.219 1 98.81 114 ASN A N 1
ATOM 886 C CA . ASN A 1 114 ? -1.244 13.664 -14.266 1 98.81 114 ASN A CA 1
ATOM 887 C C . ASN A 1 114 ? -1.215 13.023 -12.883 1 98.81 114 ASN A C 1
ATOM 889 O O . ASN A 1 114 ? -0.571 13.539 -11.969 1 98.81 114 ASN A O 1
ATOM 893 N N . LEU A 1 115 ? -1.928 11.875 -12.766 1 98.75 115 LEU A N 1
ATOM 894 C CA . LEU A 1 115 ? -2.223 11.5 -11.383 1 98.75 115 LEU A CA 1
ATOM 895 C C . LEU A 1 115 ? -1.609 10.148 -11.047 1 98.75 115 LEU A C 1
ATOM 897 O O . LEU A 1 115 ? -1.567 9.25 -11.891 1 98.75 115 LEU A O 1
ATOM 901 N N . PHE A 1 116 ? -1.196 10.047 -9.875 1 98.12 116 PHE A N 1
ATOM 902 C CA . PHE A 1 116 ? -0.895 8.828 -9.133 1 98.12 116 PHE A CA 1
ATOM 903 C C . PHE A 1 116 ? -1.802 8.695 -7.914 1 98.12 116 PHE A C 1
ATOM 905 O O . PHE A 1 116 ? -2.023 9.672 -7.191 1 98.12 116 PHE A O 1
ATOM 912 N N . VAL A 1 117 ? -2.473 7.543 -7.695 1 98.5 117 VAL A N 1
ATOM 913 C CA . VAL A 1 117 ? -3.244 7.285 -6.48 1 98.5 117 VAL A CA 1
ATOM 914 C C . VAL A 1 117 ? -2.58 6.172 -5.676 1 98.5 117 VAL A C 1
ATOM 916 O O . VAL A 1 117 ? -2.113 5.18 -6.238 1 98.5 117 VAL A O 1
ATOM 919 N N . GLY A 1 118 ? -2.447 6.414 -4.391 1 97.94 118 GLY A N 1
ATOM 920 C CA . GLY A 1 118 ? -1.761 5.477 -3.516 1 97.94 118 GLY A CA 1
ATOM 921 C C . GLY A 1 118 ? -2.502 5.215 -2.217 1 97.94 118 GLY A C 1
ATOM 922 O O . GLY A 1 118 ? -3.49 5.887 -1.916 1 97.94 118 GLY A O 1
ATOM 923 N N . VAL A 1 119 ? -2.053 4.219 -1.481 1 98.06 119 VAL A N 1
ATOM 924 C CA . VAL A 1 119 ? -2.576 3.883 -0.162 1 98.06 119 VAL A CA 1
ATOM 925 C C . VAL A 1 119 ? -2.188 4.969 0.84 1 98.06 119 VAL A C 1
ATOM 927 O O . VAL A 1 119 ? -1.231 4.809 1.602 1 98.06 119 VAL A O 1
ATOM 930 N N . GLY A 1 120 ? -2.979 6.012 0.858 1 96.25 120 GLY A N 1
ATOM 931 C CA . GLY A 1 120 ? -2.607 7.223 1.573 1 96.25 120 GLY A CA 1
ATOM 932 C C . GLY A 1 120 ? -1.508 8.008 0.883 1 96.25 120 GLY A C 1
ATOM 933 O O . GLY A 1 120 ? -0.897 7.523 -0.072 1 96.25 120 GLY A O 1
ATOM 934 N N . SER A 1 121 ? -1.265 9.242 1.393 1 96.56 121 SER A N 1
ATOM 935 C CA . SER A 1 121 ? -0.15 10.016 0.861 1 96.56 121 SER A CA 1
ATOM 936 C C . SER A 1 121 ? 1.188 9.383 1.221 1 96.56 121 SER A C 1
ATOM 938 O O . SER A 1 121 ? 2.213 9.695 0.609 1 96.56 121 SER A O 1
ATOM 940 N N . ASP A 1 122 ? 1.14 8.484 2.189 1 95.94 122 ASP A N 1
ATOM 941 C CA . ASP A 1 122 ? 2.352 7.77 2.582 1 95.94 122 ASP A CA 1
ATOM 942 C C . ASP A 1 122 ? 2.971 7.039 1.392 1 95.94 122 ASP A C 1
ATOM 944 O O . ASP A 1 122 ? 4.191 7.051 1.216 1 95.94 122 ASP A O 1
ATOM 948 N N . GLU A 1 123 ? 2.086 6.441 0.601 1 97.5 123 GLU A N 1
ATOM 949 C CA . GLU A 1 123 ? 2.627 5.695 -0.529 1 97.5 123 GLU A CA 1
ATOM 950 C C . GLU A 1 123 ? 3.203 6.629 -1.587 1 97.5 123 GLU A C 1
ATOM 952 O O . GLU A 1 123 ? 4.176 6.289 -2.264 1 97.5 123 GLU A O 1
ATOM 957 N N . ALA A 1 124 ? 2.613 7.809 -1.755 1 98.19 124 ALA A N 1
ATOM 958 C CA . ALA A 1 124 ? 3.18 8.789 -2.678 1 98.19 124 ALA A CA 1
ATOM 959 C C . ALA A 1 124 ? 4.543 9.273 -2.195 1 98.19 124 ALA A C 1
ATOM 961 O O . ALA A 1 124 ? 5.484 9.391 -2.984 1 98.19 124 ALA A O 1
ATOM 962 N N . ILE A 1 125 ? 4.656 9.57 -0.903 1 98.5 125 ILE A N 1
ATOM 963 C CA . ILE A 1 125 ? 5.922 10 -0.316 1 98.5 125 ILE A CA 1
ATOM 964 C C . ILE A 1 125 ? 6.992 8.945 -0.568 1 98.5 125 ILE A C 1
ATOM 966 O O . ILE A 1 125 ? 8.086 9.258 -1.04 1 98.5 125 ILE A O 1
ATOM 970 N N . ASP A 1 126 ? 6.672 7.758 -0.312 1 98.19 126 ASP A N 1
ATOM 971 C CA . ASP A 1 126 ? 7.605 6.652 -0.488 1 98.19 126 ASP A CA 1
ATOM 972 C C . ASP A 1 126 ? 7.98 6.477 -1.959 1 98.19 126 ASP A C 1
ATOM 974 O O . ASP A 1 126 ? 9.156 6.305 -2.291 1 98.19 126 ASP A O 1
ATOM 978 N N . ALA A 1 127 ? 6.961 6.477 -2.83 1 98.31 127 ALA A N 1
ATOM 979 C CA . ALA A 1 127 ? 7.176 6.285 -4.262 1 98.31 127 ALA A CA 1
ATOM 980 C C . ALA A 1 127 ? 8.117 7.352 -4.824 1 98.31 127 ALA A C 1
ATOM 982 O O . ALA A 1 127 ? 8.969 7.055 -5.66 1 98.31 127 ALA A O 1
ATOM 983 N N . LEU A 1 128 ? 7.941 8.555 -4.383 1 98.88 128 LEU A N 1
ATOM 984 C CA . LEU A 1 128 ? 8.789 9.641 -4.859 1 98.88 128 LEU A CA 1
ATOM 985 C C . LEU A 1 128 ? 10.234 9.422 -4.445 1 98.88 128 LEU A C 1
ATOM 987 O O . LEU A 1 128 ? 11.148 9.617 -5.254 1 98.88 128 LEU A O 1
ATOM 991 N N . LEU A 1 129 ? 10.469 9.016 -3.223 1 98.75 129 LEU A N 1
ATOM 992 C CA . LEU A 1 129 ? 11.82 8.719 -2.773 1 98.75 129 LEU A CA 1
ATOM 993 C C . LEU A 1 129 ? 12.438 7.598 -3.604 1 98.75 129 LEU A C 1
ATOM 995 O O . LEU A 1 129 ? 13.586 7.699 -4.039 1 98.75 129 LEU A O 1
ATOM 999 N N . ARG A 1 130 ? 11.648 6.605 -3.867 1 98.31 130 ARG A N 1
ATOM 1000 C CA . ARG A 1 130 ? 12.117 5.445 -4.617 1 98.31 130 ARG A CA 1
ATOM 1001 C C . ARG A 1 130 ? 12.391 5.805 -6.07 1 98.31 130 ARG A C 1
ATOM 1003 O O . ARG A 1 130 ? 13.273 5.227 -6.707 1 98.31 130 ARG A O 1
ATOM 1010 N N . CYS A 1 131 ? 11.688 6.707 -6.578 1 98.56 131 CYS A N 1
ATOM 1011 C CA . CYS A 1 131 ? 11.797 7.113 -7.977 1 98.56 131 CYS A CA 1
ATOM 1012 C C . CYS A 1 131 ? 13.039 7.969 -8.203 1 98.56 131 CYS A C 1
ATOM 1014 O O . CYS A 1 131 ? 13.711 7.836 -9.227 1 98.56 131 CYS A O 1
ATOM 1016 N N . PHE A 1 132 ? 13.445 8.797 -7.188 1 98.75 132 PHE A N 1
ATOM 1017 C CA . PHE A 1 132 ? 14.367 9.883 -7.527 1 98.75 132 PHE A CA 1
ATOM 1018 C C . PHE A 1 132 ? 15.648 9.773 -6.711 1 98.75 132 PHE A C 1
ATOM 1020 O O . PHE A 1 132 ? 16.672 10.383 -7.055 1 98.75 132 PHE A O 1
ATOM 1027 N N . CYS A 1 133 ? 15.641 9.039 -5.609 1 98.75 133 CYS A N 1
ATOM 1028 C CA . CYS A 1 133 ? 16.797 9.047 -4.727 1 98.75 133 CYS A CA 1
ATOM 1029 C C . CYS A 1 133 ? 17.5 7.695 -4.719 1 98.75 133 CYS A C 1
ATOM 1031 O O . CYS A 1 133 ? 16.891 6.68 -4.379 1 98.75 133 CYS A O 1
ATOM 1033 N N . VAL A 1 134 ? 18.719 7.684 -5.055 1 98.31 134 VAL A N 1
ATOM 1034 C CA . VAL A 1 134 ? 19.531 6.484 -4.926 1 98.31 134 VAL A CA 1
ATOM 1035 C C . VAL A 1 134 ? 19.891 6.258 -3.457 1 98.31 134 VAL A C 1
ATOM 1037 O O . VAL A 1 134 ? 20.484 7.121 -2.814 1 98.31 134 VAL A O 1
ATOM 1040 N N . PRO A 1 135 ? 19.531 5.113 -2.883 1 98.19 135 PRO A N 1
ATOM 1041 C CA . PRO A 1 135 ? 19.828 4.836 -1.475 1 98.19 135 PRO A CA 1
ATOM 1042 C C . PRO A 1 135 ? 21.312 4.945 -1.154 1 98.19 135 PRO A C 1
ATOM 1044 O O . PRO A 1 135 ? 22.156 4.5 -1.941 1 98.19 135 PRO A O 1
ATOM 1047 N N . GLY A 1 136 ? 21.594 5.57 -0.002 1 97.5 136 GLY A N 1
ATOM 1048 C CA . GLY A 1 136 ? 22.969 5.695 0.468 1 97.5 136 GLY A CA 1
ATOM 1049 C C . GLY A 1 136 ? 23.734 6.785 -0.244 1 97.5 136 GLY A C 1
ATOM 1050 O O . GLY A 1 136 ? 24.906 7.031 0.072 1 97.5 136 GLY A O 1
ATOM 1051 N N . LYS A 1 137 ? 23.109 7.496 -1.18 1 98.06 137 LYS A N 1
ATOM 1052 C CA . LYS A 1 137 ? 23.828 8.477 -1.982 1 98.06 137 LYS A CA 1
ATOM 1053 C C . LYS A 1 137 ? 23.094 9.812 -2.016 1 98.06 137 LYS A C 1
ATOM 1055 O O . LYS A 1 137 ? 23.672 10.859 -1.738 1 98.06 137 LYS A O 1
ATOM 1060 N N . ASP A 1 138 ? 21.844 9.797 -2.373 1 98.69 138 ASP A N 1
ATOM 1061 C CA . ASP A 1 138 ? 21.078 11.023 -2.602 1 98.69 138 ASP A CA 1
ATOM 1062 C C . ASP A 1 138 ? 20.422 11.508 -1.312 1 98.69 138 ASP A C 1
ATOM 1064 O O . ASP A 1 138 ? 20.422 10.805 -0.302 1 98.69 138 ASP A O 1
ATOM 1068 N N . LYS A 1 139 ? 19.938 12.742 -1.345 1 98.88 139 LYS A N 1
ATOM 1069 C CA . LYS A 1 139 ? 19.344 13.414 -0.193 1 98.88 139 LYS A CA 1
ATOM 1070 C C . LYS A 1 139 ? 18.031 14.102 -0.575 1 98.88 139 LYS A C 1
ATOM 1072 O O . LYS A 1 139 ? 17.734 14.266 -1.76 1 98.88 139 LYS A O 1
ATOM 1077 N N . ILE A 1 140 ? 17.312 14.414 0.451 1 98.94 140 ILE A N 1
ATOM 1078 C CA . ILE A 1 140 ? 16.172 15.297 0.291 1 98.94 140 ILE A CA 1
ATOM 1079 C C . ILE A 1 140 ? 16.297 16.5 1.232 1 98.94 140 ILE A C 1
ATOM 1081 O O . ILE A 1 140 ? 17.062 16.453 2.197 1 98.94 140 ILE A O 1
ATOM 1085 N N . LEU A 1 141 ? 15.602 17.547 0.857 1 98.94 141 LEU A N 1
ATOM 1086 C CA . LEU A 1 141 ? 15.539 18.734 1.698 1 98.94 141 LEU A CA 1
ATOM 1087 C C . LEU A 1 141 ? 14.156 18.875 2.328 1 98.94 141 LEU A C 1
ATOM 1089 O O . LEU A 1 141 ? 13.141 18.734 1.646 1 98.94 141 LEU A O 1
ATOM 1093 N N . THR A 1 142 ? 14.078 19.047 3.621 1 98.88 142 THR A N 1
ATOM 1094 C CA . THR A 1 142 ? 12.836 19.344 4.332 1 98.88 142 THR A CA 1
ATOM 1095 C C . THR A 1 142 ? 12.945 20.688 5.047 1 98.88 142 THR A C 1
ATOM 1097 O O . THR A 1 142 ? 14.039 21.234 5.199 1 98.88 142 THR A O 1
ATOM 1100 N N . CYS A 1 143 ? 11.836 21.25 5.414 1 98.88 143 CYS A N 1
ATOM 1101 C CA . CYS A 1 143 ? 11.773 22.547 6.07 1 98.88 143 CYS A CA 1
ATOM 1102 C C . CYS A 1 143 ? 11.078 22.438 7.422 1 98.88 143 CYS A C 1
ATOM 1104 O O . CYS A 1 143 ? 9.898 22.766 7.551 1 98.88 143 CYS A O 1
ATOM 1106 N N . PRO A 1 144 ? 11.789 22.047 8.469 1 98.56 144 PRO A N 1
ATOM 1107 C CA . PRO A 1 144 ? 11.156 21.891 9.781 1 98.56 144 PRO A CA 1
ATOM 1108 C C . PRO A 1 144 ? 10.75 23.234 10.391 1 98.56 144 PRO A C 1
ATOM 1110 O O . PRO A 1 144 ? 11.352 24.266 10.078 1 98.56 144 PRO A O 1
ATOM 1113 N N . PRO A 1 145 ? 9.789 23.25 11.391 1 98.44 145 PRO A N 1
ATOM 1114 C CA . PRO A 1 145 ? 9.008 22.047 11.742 1 98.44 145 PRO A CA 1
ATOM 1115 C C . PRO A 1 145 ? 8.094 21.594 10.609 1 98.44 145 PRO A C 1
ATOM 1117 O O . PRO A 1 145 ? 7.547 22.422 9.875 1 98.44 145 PRO A O 1
ATOM 1120 N N . THR A 1 146 ? 8.031 20.312 10.398 1 98.19 146 THR A N 1
ATOM 1121 C CA . THR A 1 146 ? 7.25 19.766 9.289 1 98.19 146 THR A CA 1
ATOM 1122 C C . THR A 1 146 ? 6.777 18.344 9.609 1 98.19 146 THR A C 1
ATOM 1124 O O . THR A 1 146 ? 6.93 17.875 10.742 1 98.19 146 THR A O 1
ATOM 1127 N N . TYR A 1 147 ? 6.133 17.766 8.727 1 96.38 147 TYR A N 1
ATOM 1128 C CA . TYR A 1 147 ? 5.527 16.453 8.891 1 96.38 147 TYR A CA 1
ATOM 1129 C C . TYR A 1 147 ? 6.594 15.375 9.078 1 96.38 147 TYR A C 1
ATOM 1131 O O . TYR A 1 147 ? 7.496 15.242 8.25 1 96.38 147 TYR A O 1
ATOM 1139 N N . GLY A 1 148 ? 6.504 14.531 10.07 1 93.12 148 GLY A N 1
ATOM 1140 C CA . GLY A 1 148 ? 7.512 13.578 10.492 1 93.12 148 GLY A CA 1
ATOM 1141 C C . GLY A 1 148 ? 7.684 12.422 9.531 1 93.12 148 GLY A C 1
ATOM 1142 O O . GLY A 1 148 ? 8.766 11.828 9.445 1 93.12 148 GLY A O 1
ATOM 1143 N N . MET A 1 149 ? 6.711 12.148 8.711 1 93.44 149 MET A N 1
ATOM 1144 C CA . MET A 1 149 ? 6.754 10.969 7.852 1 93.44 149 MET A CA 1
ATOM 1145 C C . MET A 1 149 ? 7.785 11.148 6.738 1 93.44 149 MET A C 1
ATOM 1147 O O . MET A 1 149 ? 8.266 10.164 6.176 1 93.44 149 MET A O 1
ATOM 1151 N N . TYR A 1 150 ? 8.125 12.422 6.375 1 97.44 150 TYR A N 1
ATOM 1152 C CA . TYR A 1 150 ? 9.195 12.602 5.402 1 97.44 150 TYR A CA 1
ATOM 1153 C C . TYR A 1 150 ? 10.492 11.961 5.891 1 97.44 150 TYR A C 1
ATOM 1155 O O . TYR A 1 150 ? 11.172 11.258 5.137 1 97.44 150 TYR A O 1
ATOM 1163 N N . GLY A 1 151 ? 10.797 12.203 7.207 1 95.81 151 GLY A N 1
ATOM 1164 C CA . GLY A 1 151 ? 12 11.656 7.809 1 95.81 151 GLY A CA 1
ATOM 1165 C C . GLY A 1 151 ? 11.969 10.141 7.926 1 95.81 151 GLY A C 1
ATOM 1166 O O . GLY A 1 151 ? 12.961 9.469 7.617 1 95.81 151 GLY A O 1
ATOM 1167 N N . VAL A 1 152 ? 10.859 9.633 8.336 1 94.12 152 VAL A N 1
ATOM 1168 C CA . VAL A 1 152 ? 10.711 8.188 8.5 1 94.12 152 VAL A CA 1
ATOM 1169 C C . VAL A 1 152 ? 10.867 7.5 7.148 1 94.12 152 VAL A C 1
ATOM 1171 O O . VAL A 1 152 ? 11.586 6.504 7.031 1 94.12 152 VAL A O 1
ATOM 1174 N N . SER A 1 153 ? 10.195 8.031 6.117 1 96.81 153 SER A N 1
ATOM 1175 C CA . SER A 1 153 ? 10.273 7.449 4.781 1 96.81 153 SER A CA 1
ATOM 1176 C C . SER A 1 153 ? 11.688 7.551 4.215 1 96.81 153 SER A C 1
ATOM 1178 O O . SER A 1 153 ? 12.148 6.645 3.523 1 96.81 153 SER A O 1
ATOM 1180 N N . ALA A 1 154 ? 12.32 8.68 4.469 1 97.88 154 ALA A N 1
ATOM 1181 C CA . ALA A 1 154 ? 13.711 8.82 4.043 1 97.88 154 ALA A CA 1
ATOM 1182 C C . ALA A 1 154 ? 14.594 7.754 4.684 1 97.88 154 ALA A C 1
ATOM 1184 O O . ALA A 1 154 ? 15.43 7.148 4.012 1 97.88 154 ALA A O 1
ATOM 1185 N N . GLN A 1 155 ? 14.414 7.496 5.953 1 96.75 155 GLN A N 1
ATOM 1186 C CA . GLN A 1 155 ? 15.188 6.48 6.668 1 96.75 155 GLN A CA 1
ATOM 1187 C C . GLN A 1 155 ? 14.945 5.094 6.082 1 96.75 155 GLN A C 1
ATOM 1189 O O . GLN A 1 155 ? 15.891 4.336 5.852 1 96.75 155 G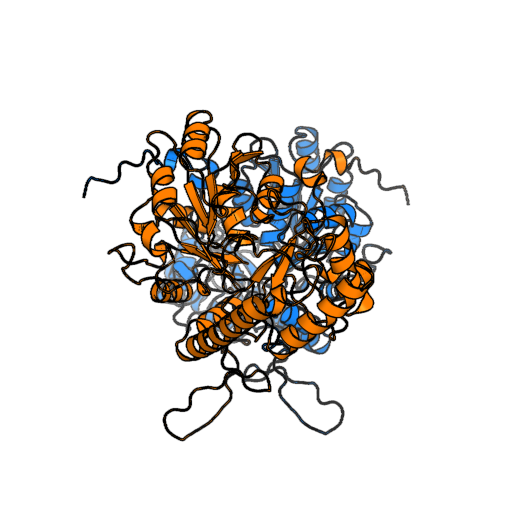LN A O 1
ATOM 1194 N N . VAL A 1 156 ? 13.727 4.766 5.809 1 96.69 156 VAL A N 1
ATOM 1195 C CA . VAL A 1 156 ? 13.359 3.475 5.242 1 96.69 156 VAL A CA 1
ATOM 1196 C C . VAL A 1 156 ? 14.062 3.283 3.896 1 96.69 156 VAL A C 1
ATOM 1198 O O . VAL A 1 156 ? 14.477 2.174 3.559 1 96.69 156 VAL A O 1
ATOM 1201 N N . ASN A 1 157 ? 14.227 4.363 3.146 1 98 157 ASN A N 1
ATOM 1202 C CA . ASN A 1 157 ? 14.805 4.305 1.806 1 98 157 ASN A CA 1
ATOM 1203 C C . ASN A 1 157 ? 16.297 4.57 1.826 1 98 157 ASN A C 1
ATOM 1205 O O . ASN A 1 157 ? 16.938 4.668 0.773 1 98 157 ASN A O 1
ATOM 1209 N N . ASP A 1 158 ? 16.875 4.75 3.068 1 98.12 158 ASP A N 1
ATOM 1210 C CA . ASP A 1 158 ? 18.297 5.031 3.217 1 98.12 158 ASP A CA 1
ATOM 1211 C C . ASP A 1 158 ? 18.688 6.305 2.471 1 98.12 158 ASP A C 1
ATOM 1213 O O . ASP A 1 158 ? 19.625 6.301 1.671 1 98.12 158 ASP A O 1
ATOM 1217 N N . VAL A 1 159 ? 17.922 7.371 2.713 1 98.56 159 VAL A N 1
ATOM 1218 C CA . VAL A 1 159 ? 18.109 8.68 2.102 1 98.56 159 VAL A CA 1
ATOM 1219 C C . VAL A 1 159 ? 18.375 9.727 3.186 1 98.56 159 VAL A C 1
ATOM 1221 O O . VAL A 1 159 ? 17.656 9.781 4.184 1 98.56 159 VAL A O 1
ATOM 1224 N N . ASP A 1 160 ? 19.391 10.523 3.025 1 98.44 160 ASP A N 1
ATOM 1225 C CA . ASP A 1 160 ? 19.734 11.539 4.012 1 98.44 160 ASP A CA 1
ATOM 1226 C C . ASP A 1 160 ? 18.844 12.773 3.85 1 98.44 160 ASP A C 1
ATOM 1228 O O . ASP A 1 160 ? 18.281 13 2.777 1 98.44 160 ASP A O 1
ATOM 1232 N N . ILE A 1 161 ? 18.797 13.578 4.906 1 98.69 161 ILE A N 1
ATOM 1233 C CA . ILE A 1 161 ? 17.953 14.766 4.914 1 98.69 161 ILE A CA 1
ATOM 1234 C C . ILE A 1 161 ? 18.797 16 5.199 1 98.69 161 ILE A C 1
ATOM 1236 O O . ILE A 1 161 ? 19.578 16.016 6.156 1 98.69 161 ILE A O 1
ATOM 1240 N N . VAL A 1 162 ? 18.703 16.938 4.328 1 98.88 162 VAL A N 1
ATOM 1241 C CA . VAL A 1 162 ? 19.188 18.297 4.57 1 98.88 162 VAL A CA 1
ATOM 1242 C C . VAL A 1 162 ? 18.047 19.188 5.035 1 98.88 162 VAL A C 1
ATOM 1244 O O . VAL A 1 162 ? 16.938 19.125 4.496 1 98.88 162 VAL A O 1
ATOM 1247 N N . LYS A 1 163 ? 18.344 20.047 6.082 1 98.75 163 LYS A N 1
ATOM 1248 C CA . LYS A 1 163 ? 17.266 20.844 6.656 1 98.75 163 LYS A CA 1
ATOM 1249 C C . LYS A 1 163 ? 17.516 22.344 6.426 1 98.75 163 LYS A C 1
ATOM 1251 O O . LYS A 1 163 ? 18.625 22.844 6.648 1 98.75 163 LYS A O 1
ATOM 1256 N N . VAL A 1 164 ? 16.562 22.984 5.879 1 98.88 164 VAL A N 1
ATOM 1257 C CA . VAL A 1 164 ? 16.438 24.438 5.875 1 98.88 164 VAL A CA 1
ATOM 1258 C C . VAL A 1 164 ? 15.164 24.844 6.602 1 98.88 164 VAL A C 1
ATOM 1260 O O . VAL A 1 164 ? 14.07 24.781 6.035 1 98.88 164 VAL A O 1
ATOM 1263 N N . PRO A 1 165 ? 15.258 25.297 7.832 1 98.75 165 PRO A N 1
ATOM 1264 C CA . PRO A 1 165 ? 14.078 25.531 8.672 1 98.75 165 PRO A CA 1
ATOM 1265 C C . PRO A 1 165 ? 13.18 26.625 8.133 1 98.75 165 PRO A C 1
ATOM 1267 O O . PRO A 1 165 ? 13.656 27.547 7.457 1 98.75 165 PRO A O 1
ATOM 1270 N N . LEU A 1 166 ? 11.906 26.469 8.406 1 98.81 166 LEU A N 1
ATOM 1271 C CA . LEU A 1 166 ? 10.984 27.594 8.211 1 98.81 166 LEU A CA 1
ATOM 1272 C C . LEU A 1 166 ? 11.383 28.781 9.07 1 98.81 166 LEU A C 1
ATOM 1274 O O . LEU A 1 166 ? 12.125 28.641 10.047 1 98.81 166 LEU A O 1
ATOM 1278 N N . ASP A 1 167 ? 10.883 29.938 8.672 1 98.44 167 ASP A N 1
ATOM 1279 C CA . ASP A 1 167 ? 11.18 31.172 9.406 1 98.44 167 ASP A CA 1
ATOM 1280 C C . ASP A 1 167 ? 10.227 31.344 10.578 1 98.44 167 ASP A C 1
ATOM 1282 O O . ASP A 1 167 ? 9.141 31.906 10.422 1 98.44 167 ASP A O 1
ATOM 1286 N N . VAL A 1 168 ? 10.656 31 11.742 1 95.88 168 VAL A N 1
ATOM 1287 C CA . VAL A 1 168 ? 9.836 31.016 12.945 1 95.88 168 VAL A CA 1
ATOM 1288 C C . VAL A 1 168 ? 9.336 32.438 13.219 1 95.88 168 VAL A C 1
ATOM 1290 O O . VAL A 1 168 ? 8.211 32.625 13.672 1 95.88 168 VAL A O 1
ATOM 1293 N N . GLU A 1 169 ? 10.125 33.438 12.906 1 94.75 169 GLU A N 1
ATOM 1294 C CA . GLU A 1 169 ? 9.82 34.844 13.211 1 94.75 169 GLU A CA 1
ATOM 1295 C C . GLU A 1 169 ? 8.922 35.438 12.141 1 94.75 169 GLU A C 1
ATOM 1297 O O . GLU A 1 169 ? 8.43 36.562 12.305 1 94.75 169 GLU A O 1
ATOM 1302 N N . ASN A 1 170 ? 8.719 34.75 11.133 1 96.69 170 ASN A N 1
ATOM 1303 C CA . ASN A 1 170 ? 7.898 35.219 10.039 1 96.69 170 ASN A CA 1
ATOM 1304 C C . ASN A 1 170 ? 6.754 34.281 9.719 1 96.69 170 ASN A C 1
ATOM 1306 O O . ASN A 1 170 ? 6.531 33.906 8.562 1 96.69 170 ASN A O 1
ATOM 1310 N N . GLY A 1 171 ? 6.152 33.75 10.766 1 96.25 171 GLY A N 1
ATOM 1311 C CA . GLY A 1 171 ? 4.957 32.938 10.633 1 96.25 171 GLY A CA 1
ATOM 1312 C C . GLY A 1 171 ? 5.223 31.578 9.992 1 96.25 171 GLY A C 1
ATOM 1313 O O . GLY A 1 171 ? 4.398 31.078 9.219 1 96.25 171 GLY A O 1
ATOM 1314 N N . PHE A 1 172 ? 6.457 31.078 10.156 1 98.44 172 PHE A N 1
ATOM 1315 C CA . PHE A 1 172 ? 6.855 29.766 9.641 1 98.44 172 PHE A CA 1
ATOM 1316 C C . PHE A 1 172 ? 6.766 29.734 8.117 1 98.44 172 PHE A C 1
ATOM 1318 O O . PHE A 1 172 ? 6.301 28.766 7.539 1 98.44 172 PHE A O 1
ATOM 1325 N N . GLN A 1 173 ? 7.117 30.812 7.488 1 98.62 173 GLN A N 1
ATOM 1326 C CA . GLN A 1 173 ? 7.199 30.844 6.031 1 98.62 173 GLN A CA 1
ATOM 1327 C C . GLN A 1 173 ? 8.508 30.234 5.543 1 98.62 173 GLN A C 1
ATOM 1329 O O . GLN A 1 173 ? 9.453 30.078 6.316 1 98.62 173 GLN A O 1
ATOM 1334 N N . LEU A 1 174 ? 8.508 29.906 4.281 1 98.5 174 LEU A N 1
ATOM 1335 C CA . LEU A 1 174 ? 9.703 29.375 3.627 1 98.5 174 LEU A CA 1
ATOM 1336 C C . LEU A 1 174 ? 10.805 30.422 3.566 1 98.5 174 LEU A C 1
ATOM 1338 O O . LEU A 1 174 ? 10.516 31.625 3.553 1 98.5 174 LEU A O 1
ATOM 1342 N N . GLN A 1 175 ? 12.016 29.969 3.557 1 98.69 175 GLN A N 1
ATOM 1343 C CA . GLN A 1 175 ? 13.18 30.797 3.273 1 98.69 175 GLN A CA 1
ATOM 1344 C C . GLN A 1 175 ? 13.812 30.422 1.938 1 98.69 175 GLN A C 1
ATOM 1346 O O . GLN A 1 175 ? 14.859 29.781 1.906 1 98.69 175 GLN A O 1
ATOM 1351 N N . PRO A 1 176 ? 13.211 30.891 0.862 1 98.38 176 PRO A N 1
ATOM 1352 C CA . PRO A 1 176 ? 13.594 30.391 -0.461 1 98.38 176 PRO A CA 1
ATOM 1353 C C . PRO A 1 176 ? 15.062 30.672 -0.795 1 98.38 176 PRO A C 1
ATOM 1355 O O . PRO A 1 176 ? 15.719 29.859 -1.436 1 98.38 176 PRO A O 1
ATOM 1358 N N . GLU A 1 177 ? 15.633 31.828 -0.364 1 98.44 177 GLU A N 1
ATOM 1359 C CA . GLU A 1 177 ? 17.031 32.125 -0.66 1 98.44 177 GLU A CA 1
ATOM 1360 C C . GLU A 1 177 ? 17.969 31.125 -0.025 1 98.44 177 GLU A C 1
ATOM 1362 O O . GLU A 1 177 ? 18.953 30.688 -0.65 1 98.44 177 GLU A O 1
ATOM 1367 N N . LYS A 1 178 ? 17.688 30.703 1.185 1 98.81 178 LYS A N 1
ATOM 1368 C CA . LYS A 1 178 ? 18.5 29.688 1.859 1 98.81 178 LYS A CA 1
ATOM 1369 C C . LYS A 1 178 ? 18.359 28.328 1.178 1 98.81 178 LYS A C 1
ATOM 1371 O O . LYS A 1 178 ? 19.344 27.578 1.078 1 98.81 178 LYS A O 1
ATOM 1376 N N . ILE A 1 179 ? 17.188 28.031 0.709 1 98.88 179 ILE A N 1
ATOM 1377 C CA . ILE A 1 179 ? 16.953 26.766 -0.002 1 98.88 179 ILE A CA 1
ATOM 1378 C C . ILE A 1 179 ? 17.75 26.766 -1.305 1 98.88 179 ILE A C 1
ATOM 1380 O O . ILE A 1 179 ? 18.453 25.797 -1.602 1 98.88 179 ILE A O 1
ATOM 1384 N N . ILE A 1 180 ? 17.656 27.844 -2.043 1 98.38 180 ILE A N 1
ATOM 1385 C CA . ILE A 1 180 ? 18.328 27.953 -3.332 1 98.38 180 ILE A CA 1
ATOM 1386 C C . ILE A 1 180 ? 19.828 27.812 -3.143 1 98.38 180 ILE A C 1
ATOM 1388 O O . ILE A 1 180 ? 20.5 27.109 -3.904 1 98.38 180 ILE A O 1
ATOM 1392 N N . GLU A 1 181 ? 20.375 28.453 -2.115 1 98.69 181 GLU A N 1
ATOM 1393 C CA . GLU A 1 181 ? 21.797 28.359 -1.81 1 98.69 181 GLU A CA 1
ATOM 1394 C C . GLU A 1 181 ? 22.188 26.922 -1.492 1 98.69 181 GLU A C 1
ATOM 1396 O O . GLU A 1 181 ? 23.219 26.438 -1.973 1 98.69 181 GLU A O 1
ATOM 1401 N N . THR A 1 182 ? 21.406 26.25 -0.722 1 98.81 182 THR A N 1
ATOM 1402 C CA . THR A 1 182 ? 21.672 24.875 -0.317 1 98.81 182 THR A CA 1
ATOM 1403 C C . THR A 1 182 ? 21.641 23.938 -1.524 1 98.81 182 THR A C 1
ATOM 1405 O O . THR A 1 182 ? 22.516 23.078 -1.675 1 98.81 182 THR A O 1
ATOM 1408 N N . LEU A 1 183 ? 20.656 24.156 -2.381 1 98.56 183 LEU A N 1
ATOM 1409 C CA . LEU A 1 183 ? 20.531 23.312 -3.572 1 98.56 183 LEU A CA 1
ATOM 1410 C C . LEU A 1 183 ? 21.688 23.562 -4.535 1 98.56 183 LEU A C 1
ATOM 1412 O O . LEU A 1 183 ? 22.125 22.625 -5.215 1 98.56 183 LEU A O 1
ATOM 1416 N N . SER A 1 184 ? 22.141 24.766 -4.602 1 98.06 184 SER A N 1
ATOM 1417 C CA . SER A 1 184 ? 23.25 25.109 -5.48 1 98.06 184 SER A CA 1
ATOM 1418 C C . SER A 1 184 ? 24.547 24.453 -5 1 98.06 184 SER A C 1
ATOM 1420 O O . SER A 1 184 ? 25.422 24.125 -5.809 1 98.06 184 SER A O 1
ATOM 1422 N N . ALA A 1 185 ? 24.625 24.188 -3.723 1 98.31 185 ALA A N 1
ATOM 1423 C CA . ALA A 1 185 ? 25.859 23.719 -3.123 1 98.31 185 ALA A CA 1
ATOM 1424 C C . ALA A 1 185 ? 25.922 22.188 -3.092 1 98.31 185 ALA A C 1
ATOM 1426 O O . ALA A 1 185 ? 26.969 21.609 -2.852 1 98.31 185 ALA A O 1
ATOM 1427 N N . ASP A 1 186 ? 24.812 21.516 -3.355 1 98.25 186 ASP A N 1
ATOM 1428 C CA . ASP A 1 186 ? 24.75 20.078 -3.186 1 98.25 186 ASP A CA 1
ATOM 1429 C C . ASP A 1 186 ? 23.828 19.438 -4.227 1 98.25 186 ASP A C 1
ATOM 1431 O O . ASP A 1 186 ? 22.609 19.344 -4.016 1 98.25 186 ASP A O 1
ATOM 1435 N N . ASP A 1 187 ? 24.359 18.875 -5.211 1 96.69 187 ASP A N 1
ATOM 1436 C CA . ASP A 1 187 ? 23.578 18.344 -6.324 1 96.69 187 ASP A CA 1
ATOM 1437 C C . ASP A 1 187 ? 23.016 16.969 -5.988 1 96.69 187 ASP A C 1
ATOM 1439 O O . ASP A 1 187 ? 22.25 16.391 -6.766 1 96.69 187 ASP A O 1
ATOM 1443 N N . SER A 1 188 ? 23.344 16.438 -4.805 1 98.31 188 SER A N 1
ATOM 1444 C CA . SER A 1 188 ? 22.812 15.141 -4.387 1 98.31 188 SER A CA 1
ATOM 1445 C C . SER A 1 188 ? 21.406 15.289 -3.803 1 98.31 188 SER A C 1
ATOM 1447 O O . SER A 1 188 ? 20.719 14.289 -3.584 1 98.31 188 SER A O 1
ATOM 1449 N N . ILE A 1 189 ? 20.969 16.531 -3.568 1 98.81 189 ILE A N 1
ATOM 1450 C CA . ILE A 1 189 ? 19.594 16.75 -3.129 1 98.81 189 ILE A CA 1
ATOM 1451 C C . ILE A 1 189 ? 18.641 16.641 -4.316 1 98.81 189 ILE A C 1
ATOM 1453 O O . ILE A 1 189 ? 18.688 17.453 -5.242 1 98.81 189 ILE A O 1
ATOM 1457 N N . LYS A 1 190 ? 17.75 15.656 -4.246 1 98.75 190 LYS A N 1
ATOM 1458 C CA . LYS A 1 190 ? 16.938 15.344 -5.422 1 98.75 190 LYS A CA 1
ATOM 1459 C C . LYS A 1 190 ? 15.508 15.828 -5.25 1 98.75 190 LYS A C 1
ATOM 1461 O O . LYS A 1 190 ? 14.758 15.938 -6.227 1 98.75 190 LYS A O 1
ATOM 1466 N N . MET A 1 191 ? 15.109 16.141 -4.031 1 98.81 191 MET A N 1
ATOM 1467 C CA . MET A 1 191 ? 13.734 16.562 -3.775 1 98.81 191 MET A CA 1
ATOM 1468 C C . MET A 1 191 ? 13.68 17.594 -2.645 1 98.81 191 MET A C 1
ATOM 1470 O O . MET A 1 191 ? 14.484 17.531 -1.712 1 98.81 191 MET A O 1
ATOM 1474 N N . VAL A 1 192 ? 12.75 18.453 -2.711 1 98.88 192 VAL A N 1
ATOM 1475 C CA . VAL A 1 192 ? 12.406 19.422 -1.661 1 98.88 192 VAL A CA 1
ATOM 1476 C C . VAL A 1 192 ? 10.953 19.219 -1.237 1 98.88 192 VAL A C 1
ATOM 1478 O O . VAL A 1 192 ? 10.039 19.312 -2.062 1 98.88 192 VAL A O 1
ATOM 1481 N N . TYR A 1 193 ? 10.734 18.953 0.033 1 98.88 193 TYR A N 1
ATOM 1482 C CA . TYR A 1 193 ? 9.383 18.828 0.568 1 98.88 193 TYR A CA 1
ATOM 1483 C C . TYR A 1 193 ? 8.93 20.141 1.192 1 98.88 193 TYR A C 1
ATOM 1485 O O . TYR A 1 193 ? 9.633 20.719 2.02 1 98.88 193 TYR A O 1
ATOM 1493 N N . ILE A 1 194 ? 7.797 20.609 0.794 1 98.88 194 ILE A N 1
ATOM 1494 C CA . ILE A 1 194 ? 7.125 21.781 1.345 1 98.88 194 ILE A CA 1
ATOM 1495 C C . ILE A 1 194 ? 5.707 21.406 1.771 1 98.88 194 ILE A C 1
ATOM 1497 O O . ILE A 1 194 ? 4.902 20.969 0.951 1 98.88 194 ILE A O 1
ATOM 1501 N N . CYS A 1 195 ? 5.434 21.516 3.043 1 98.81 195 CYS A N 1
ATOM 1502 C CA . CYS A 1 195 ? 4.117 21.203 3.588 1 98.81 195 CYS A CA 1
ATOM 1503 C C . CYS A 1 195 ? 3.254 22.453 3.68 1 98.81 195 CYS A C 1
ATOM 1505 O O . CYS A 1 195 ? 3.605 23.406 4.375 1 98.81 195 CYS A O 1
ATOM 1507 N N . SER A 1 196 ? 2.094 22.531 2.992 1 98.75 196 SER A N 1
ATOM 1508 C CA . SER A 1 196 ? 1.257 23.719 2.898 1 98.75 196 SER A CA 1
ATOM 1509 C C . SER A 1 196 ? -0.214 23.344 2.736 1 98.75 196 SER A C 1
ATOM 1511 O O . SER A 1 196 ? -0.655 23 1.64 1 98.75 196 SER A O 1
ATOM 1513 N N . PRO A 1 197 ? -1.091 23.5 3.756 1 98.69 197 PRO A N 1
ATOM 1514 C CA . PRO A 1 197 ? -0.782 24.016 5.09 1 98.69 197 PRO A CA 1
ATOM 1515 C C . PRO A 1 197 ? 0.16 23.109 5.875 1 98.69 197 PRO A C 1
ATOM 1517 O O . PRO A 1 197 ? 0.126 21.891 5.711 1 98.69 197 PRO A O 1
ATOM 1520 N N . GLY A 1 198 ? 0.963 23.734 6.664 1 98.62 198 GLY A N 1
ATOM 1521 C CA . GLY A 1 198 ? 2.01 23 7.367 1 98.62 198 GLY A CA 1
ATOM 1522 C C . GLY A 1 198 ? 1.484 22.156 8.508 1 98.62 198 GLY A C 1
ATOM 1523 O O . GLY A 1 198 ? 0.469 22.484 9.125 1 98.62 198 GLY A O 1
ATOM 1524 N N . ASN A 1 199 ? 2.1 21.109 8.844 1 98 199 ASN A N 1
ATOM 1525 C CA . ASN A 1 199 ? 1.954 20.297 10.055 1 98 199 ASN A CA 1
ATOM 1526 C C . ASN A 1 199 ? 3.254 20.25 10.852 1 98 199 ASN A C 1
ATOM 1528 O O . ASN A 1 199 ? 4.23 19.641 10.414 1 98 199 ASN A O 1
ATOM 1532 N N . PRO A 1 200 ? 3.289 21.031 11.859 1 98.06 200 PRO A N 1
ATOM 1533 C CA . PRO A 1 200 ? 2.141 21.391 12.695 1 98.06 200 PRO A CA 1
ATOM 1534 C C . PRO A 1 200 ? 1.778 22.875 12.594 1 98.06 200 PRO A C 1
ATOM 1536 O O . PRO A 1 200 ? 1.063 23.391 13.453 1 98.06 200 PRO A O 1
ATOM 1539 N N . THR A 1 201 ? 2.201 23.578 11.594 1 98.5 201 THR A N 1
ATOM 1540 C CA . THR A 1 201 ? 2.197 25.031 11.648 1 98.5 201 THR A CA 1
ATOM 1541 C C . THR A 1 201 ? 0.884 25.594 11.102 1 98.5 201 THR A C 1
ATOM 1543 O O . THR A 1 201 ? 0.582 26.766 11.281 1 98.5 201 THR A O 1
ATOM 1546 N N . ALA A 1 202 ? 0.142 24.828 10.344 1 98.31 202 ALA A N 1
ATOM 1547 C CA . ALA A 1 202 ? -1.219 25.125 9.898 1 98.31 202 ALA A CA 1
ATOM 1548 C C . ALA A 1 202 ? -1.239 26.312 8.945 1 98.31 202 ALA A C 1
ATOM 1550 O O . ALA A 1 202 ? -2.309 26.812 8.602 1 98.31 202 ALA A O 1
ATOM 1551 N N . ASN A 1 203 ? -0.106 26.875 8.523 1 97.81 203 ASN A N 1
ATOM 1552 C CA . ASN A 1 203 ? -0.082 28.031 7.621 1 97.81 203 ASN A CA 1
ATOM 1553 C C . ASN A 1 203 ? 0.107 27.594 6.172 1 97.81 203 ASN A C 1
ATOM 1555 O O . ASN A 1 203 ? 0.753 26.578 5.902 1 97.81 203 ASN A O 1
ATOM 1559 N N . LEU A 1 204 ? -0.386 28.406 5.254 1 98.38 204 LEU A N 1
ATOM 1560 C CA . LEU A 1 204 ? -0.058 28.281 3.84 1 98.38 204 LEU A CA 1
ATOM 1561 C C . LEU A 1 204 ? 1.335 28.828 3.557 1 98.38 204 LEU A C 1
ATOM 1563 O O . LEU A 1 204 ? 1.73 29.859 4.129 1 98.38 204 LEU A O 1
ATOM 1567 N N . ILE A 1 205 ? 2.023 28.188 2.73 1 98.81 205 ILE A N 1
ATOM 1568 C CA . ILE A 1 205 ? 3.283 28.703 2.203 1 98.81 205 ILE A CA 1
ATOM 1569 C C . ILE A 1 205 ? 3.01 29.562 0.974 1 98.81 205 ILE A C 1
ATOM 1571 O O . ILE A 1 205 ? 2.184 29.203 0.13 1 98.81 205 ILE A O 1
ATOM 1575 N N . ARG A 1 206 ? 3.736 30.672 0.877 1 98.25 206 ARG A N 1
ATOM 1576 C CA . ARG A 1 206 ? 3.52 31.609 -0.225 1 98.25 206 ARG A CA 1
ATOM 1577 C C . ARG A 1 206 ? 3.885 30.969 -1.561 1 98.25 206 ARG A C 1
ATOM 1579 O O . ARG A 1 206 ? 4.98 30.422 -1.716 1 98.25 206 ARG A O 1
ATOM 1586 N N . LYS A 1 207 ? 2.934 31.031 -2.514 1 98.25 207 LYS A N 1
ATOM 1587 C CA . LYS A 1 207 ? 3.152 30.5 -3.855 1 98.25 207 LYS A CA 1
ATOM 1588 C C . LYS A 1 207 ? 4.418 31.094 -4.48 1 98.25 207 LYS A C 1
ATOM 1590 O O . LYS A 1 207 ? 5.164 30.391 -5.156 1 98.25 207 LYS A O 1
ATOM 1595 N N . SER A 1 208 ? 4.676 32.375 -4.305 1 98.25 208 SER A N 1
ATOM 1596 C CA . SER A 1 208 ? 5.836 33.062 -4.875 1 98.25 208 SER A CA 1
ATOM 1597 C C . SER A 1 208 ? 7.137 32.469 -4.359 1 98.25 208 SER A C 1
ATOM 1599 O O . SER A 1 208 ? 8.133 32.406 -5.082 1 98.25 208 SER A O 1
ATOM 1601 N N . ASP A 1 209 ? 7.145 32.031 -3.09 1 98.56 209 ASP A N 1
ATOM 1602 C CA . ASP A 1 209 ? 8.336 31.406 -2.52 1 98.56 209 ASP A CA 1
ATOM 1603 C C . ASP A 1 209 ? 8.586 30.031 -3.139 1 98.56 209 ASP A C 1
ATOM 1605 O O . ASP A 1 209 ? 9.734 29.672 -3.402 1 98.56 209 ASP A O 1
ATOM 1609 N N . ILE A 1 210 ? 7.562 29.281 -3.393 1 98.62 210 ILE A N 1
ATOM 1610 C CA . ILE A 1 210 ? 7.676 27.984 -4.051 1 98.62 210 ILE A CA 1
ATOM 1611 C C . ILE A 1 210 ? 8.18 28.188 -5.48 1 98.62 210 ILE A C 1
ATOM 1613 O O . ILE A 1 210 ? 9.039 27.422 -5.949 1 98.62 210 ILE A O 1
ATOM 1617 N N . GLN A 1 211 ? 7.676 29.203 -6.117 1 97.81 211 GLN A N 1
ATOM 1618 C CA . GLN A 1 211 ? 8.07 29.516 -7.488 1 97.81 211 GLN A CA 1
ATOM 1619 C C . GLN A 1 211 ? 9.57 29.781 -7.582 1 97.81 211 GLN A C 1
ATOM 1621 O O . GLN A 1 211 ? 10.227 29.344 -8.531 1 97.81 211 GLN A O 1
ATOM 1626 N N . LYS A 1 212 ? 10.102 30.469 -6.625 1 97.56 212 LYS A N 1
ATOM 1627 C CA . LYS A 1 212 ? 11.539 30.75 -6.613 1 97.56 212 LYS A CA 1
ATOM 1628 C C . LYS A 1 212 ? 12.352 29.469 -6.617 1 97.56 212 LYS A C 1
ATOM 1630 O O . LYS A 1 212 ? 13.367 29.359 -7.305 1 97.56 212 LYS A O 1
ATOM 1635 N N . VAL A 1 213 ? 11.922 28.484 -5.867 1 98 213 VAL A N 1
ATOM 1636 C CA . VAL A 1 213 ? 12.625 27.203 -5.805 1 98 213 VAL A CA 1
ATOM 1637 C C . VAL A 1 213 ? 12.5 26.469 -7.141 1 98 213 VAL A C 1
ATOM 1639 O O . VAL A 1 213 ? 13.477 25.922 -7.645 1 98 213 VAL A O 1
ATOM 1642 N N . LEU A 1 214 ? 11.305 26.531 -7.727 1 97.69 214 LEU A N 1
ATOM 1643 C CA . LEU A 1 214 ? 11.047 25.859 -9 1 97.69 214 LEU A CA 1
ATOM 1644 C C . LEU A 1 214 ? 11.891 26.469 -10.109 1 97.69 214 LEU A C 1
ATOM 1646 O O . LEU A 1 214 ? 12.258 25.781 -11.07 1 97.69 214 LEU A O 1
ATOM 1650 N N . GLU A 1 215 ? 12.25 27.703 -9.945 1 96.19 215 GLU A N 1
ATOM 1651 C CA . GLU A 1 215 ? 12.977 28.453 -10.977 1 96.19 215 GLU A CA 1
ATOM 1652 C C . GLU A 1 215 ? 14.484 28.359 -10.766 1 96.19 215 GLU A C 1
ATOM 1654 O O . GLU A 1 215 ? 15.258 29.047 -11.422 1 96.19 215 GLU A O 1
ATOM 1659 N N . HIS A 1 216 ? 14.875 27.547 -9.812 1 96.62 216 HIS A N 1
ATOM 1660 C CA . HIS A 1 216 ? 16.312 27.406 -9.602 1 96.62 216 HIS A CA 1
ATOM 1661 C C . HIS A 1 216 ? 17.047 27.234 -10.93 1 96.62 216 HIS A C 1
ATOM 1663 O O . HIS A 1 216 ? 16.625 26.453 -11.781 1 96.62 216 HIS A O 1
ATOM 1669 N N . PRO A 1 217 ? 18.141 27.844 -11.117 1 94.06 217 PRO A N 1
ATOM 1670 C CA . PRO A 1 217 ? 18.766 27.906 -12.445 1 94.06 217 PRO A CA 1
ATOM 1671 C C . PRO A 1 217 ? 19.5 26.625 -12.812 1 94.06 217 PRO A C 1
ATOM 1673 O O . PRO A 1 217 ? 19.688 26.344 -14 1 94.06 217 PRO A O 1
ATOM 1676 N N . THR A 1 218 ? 19.953 25.844 -11.781 1 95.44 218 THR A N 1
ATOM 1677 C CA . THR A 1 218 ? 20.812 24.734 -12.148 1 95.44 218 THR A CA 1
ATOM 1678 C C . THR A 1 218 ? 20.375 23.438 -11.477 1 95.44 218 THR A C 1
ATOM 1680 O O . THR A 1 218 ? 20.766 22.344 -11.883 1 95.44 218 THR A O 1
ATOM 1683 N N . TRP A 1 219 ? 19.578 23.531 -10.461 1 97.06 219 TRP A N 1
ATOM 1684 C CA . TRP A 1 219 ? 19.188 22.359 -9.68 1 97.06 219 TRP A CA 1
ATOM 1685 C C . TRP A 1 219 ? 18.234 21.469 -10.469 1 97.06 219 TRP A C 1
ATOM 1687 O O . TRP A 1 219 ? 17.219 21.938 -10.992 1 97.06 219 TRP A O 1
ATOM 1697 N N . ASN A 1 220 ? 18.578 20.234 -10.656 1 97.94 220 ASN A N 1
ATOM 1698 C CA . ASN A 1 220 ? 17.75 19.219 -11.297 1 97.94 220 ASN A CA 1
ATOM 1699 C C . ASN A 1 220 ? 17.078 18.312 -10.266 1 97.94 220 ASN A C 1
ATOM 1701 O O . ASN A 1 220 ? 17.547 17.203 -9.992 1 97.94 220 ASN A O 1
ATOM 1705 N N . GLY A 1 221 ? 15.977 18.75 -9.742 1 98.19 221 GLY A N 1
ATOM 1706 C CA . GLY A 1 221 ? 15.242 18.031 -8.719 1 98.19 221 GLY A CA 1
ATOM 1707 C C . GLY A 1 221 ? 13.75 18.328 -8.742 1 98.19 221 GLY A C 1
ATOM 1708 O O . GLY A 1 221 ? 13.266 19.047 -9.617 1 98.19 221 GLY A O 1
ATOM 1709 N N . VAL A 1 222 ? 13.023 17.688 -7.863 1 98.81 222 VAL A N 1
ATOM 1710 C CA . VAL A 1 222 ? 11.57 17.75 -7.816 1 98.81 222 VAL A CA 1
ATOM 1711 C C . VAL A 1 222 ? 11.125 18.516 -6.566 1 98.81 222 VAL A C 1
ATOM 1713 O O . VAL A 1 222 ? 11.672 18.297 -5.48 1 98.81 222 VAL A O 1
ATOM 1716 N N . VAL A 1 223 ? 10.188 19.453 -6.707 1 98.88 223 VAL A N 1
ATOM 1717 C CA . VAL A 1 223 ? 9.539 20.125 -5.59 1 98.88 223 VAL A CA 1
ATOM 1718 C C . VAL A 1 223 ? 8.227 19.422 -5.25 1 98.88 223 VAL A C 1
ATOM 1720 O O . VAL A 1 223 ? 7.363 19.266 -6.113 1 98.88 223 VAL A O 1
ATOM 1723 N N . VAL A 1 224 ? 8.102 19 -4.027 1 98.94 224 VAL A N 1
ATOM 1724 C CA . VAL A 1 224 ? 6.891 18.312 -3.568 1 98.94 224 VAL A CA 1
ATOM 1725 C C . VAL A 1 224 ? 6.133 19.219 -2.59 1 98.94 224 VAL A C 1
ATOM 1727 O O . VAL A 1 224 ? 6.668 19.594 -1.545 1 98.94 224 VAL A O 1
ATOM 1730 N N . VAL A 1 225 ? 4.953 19.578 -2.936 1 98.94 225 VAL A N 1
ATOM 1731 C CA . VAL A 1 225 ? 4.074 20.328 -2.053 1 98.94 225 VAL A CA 1
ATOM 1732 C C . VAL A 1 225 ? 3.012 19.406 -1.463 1 98.94 225 VAL A C 1
ATOM 1734 O O . VAL A 1 225 ? 2.197 18.844 -2.195 1 98.94 225 VAL A O 1
ATOM 1737 N N . ASP A 1 226 ? 3.014 19.266 -0.177 1 98.88 226 ASP A N 1
ATOM 1738 C CA . ASP A 1 226 ? 2.057 18.422 0.54 1 98.88 226 ASP A CA 1
ATOM 1739 C C . ASP A 1 226 ? 0.867 19.25 1.03 1 98.88 226 ASP A C 1
ATOM 1741 O O . ASP A 1 226 ? 0.998 20.047 1.961 1 98.88 226 ASP A O 1
ATOM 1745 N N . GLU A 1 227 ? -0.271 18.953 0.453 1 98.88 227 GLU A N 1
ATOM 1746 C CA . GLU A 1 227 ? -1.488 19.719 0.691 1 98.88 227 GLU A CA 1
ATOM 1747 C C . GLU A 1 227 ? -2.527 18.891 1.441 1 98.88 227 GLU A C 1
ATOM 1749 O O . GLU A 1 227 ? -3.723 18.984 1.153 1 98.88 227 GLU A O 1
ATOM 1754 N N . ALA A 1 228 ? -2.105 18.156 2.434 1 98.75 228 ALA A N 1
ATOM 1755 C CA . ALA A 1 228 ? -3.006 17.266 3.156 1 98.75 228 ALA A CA 1
ATOM 1756 C C . ALA A 1 228 ? -4.176 18.031 3.76 1 98.75 228 ALA A C 1
ATOM 1758 O O . ALA A 1 228 ? -5.277 17.5 3.902 1 98.75 228 ALA A O 1
ATOM 1759 N N . TYR A 1 229 ? -3.986 19.359 4.062 1 98.81 229 TYR A N 1
ATOM 1760 C CA . TYR A 1 229 ? -5 20.125 4.797 1 98.81 229 TYR A CA 1
ATOM 1761 C C . TYR A 1 229 ? -5.594 21.219 3.928 1 98.81 229 TYR A C 1
ATOM 1763 O O . TYR A 1 229 ? -6.305 22.094 4.426 1 98.81 229 TYR A O 1
ATOM 1771 N N . ILE A 1 230 ? -5.41 21.141 2.643 1 98.81 230 ILE A N 1
ATOM 1772 C CA . ILE A 1 230 ? -5.629 22.266 1.731 1 98.81 230 ILE A CA 1
ATOM 1773 C C . ILE A 1 230 ? -7.117 22.594 1.668 1 98.81 230 ILE A C 1
ATOM 1775 O O . ILE A 1 230 ? -7.5 23.734 1.399 1 98.81 230 ILE A O 1
ATOM 1779 N N . ASP A 1 231 ? -7.969 21.625 1.971 1 98.56 231 ASP A N 1
ATOM 1780 C CA . ASP A 1 231 ? -9.406 21.812 1.838 1 98.56 231 ASP A CA 1
ATOM 1781 C C . ASP A 1 231 ? -9.953 22.688 2.965 1 98.56 231 ASP A C 1
ATOM 1783 O O . ASP A 1 231 ? -11.086 23.172 2.896 1 98.56 231 ASP A O 1
ATOM 1787 N N . PHE A 1 232 ? -9.18 22.938 3.969 1 98.62 232 PHE A N 1
ATOM 1788 C CA . PHE A 1 232 ? -9.578 23.828 5.051 1 98.62 232 PHE A CA 1
ATOM 1789 C C . PHE A 1 232 ? -9.125 25.25 4.77 1 98.62 232 PHE A C 1
ATOM 1791 O O . PHE A 1 232 ? -9.5 26.188 5.488 1 98.62 232 PHE A O 1
ATOM 1798 N N . ALA A 1 233 ? -8.25 25.453 3.773 1 98.19 233 ALA A N 1
ATOM 1799 C CA . ALA A 1 233 ? -7.758 26.781 3.373 1 98.19 233 ALA A CA 1
ATOM 1800 C C . ALA A 1 233 ? -8.766 27.484 2.477 1 98.19 233 ALA A C 1
ATOM 1802 O O . ALA A 1 233 ? -9.727 26.875 2.002 1 98.19 233 ALA A O 1
ATOM 1803 N N . PRO A 1 234 ? -8.586 28.797 2.258 1 96.44 234 PRO A N 1
ATOM 1804 C CA . PRO A 1 234 ? -9.484 29.516 1.36 1 96.44 234 PRO A CA 1
ATOM 1805 C C . PRO A 1 234 ? -9.531 28.922 -0.042 1 96.44 234 PRO A C 1
ATOM 1807 O O . PRO A 1 234 ? -8.539 28.359 -0.515 1 96.44 234 PRO A O 1
ATOM 1810 N N . GLU A 1 235 ? -10.688 29.016 -0.639 1 94.44 235 GLU A N 1
ATOM 1811 C CA . GLU A 1 235 ? -10.859 28.5 -1.998 1 94.44 235 GLU A CA 1
ATOM 1812 C C . GLU A 1 235 ? -9.789 29.062 -2.93 1 94.44 235 GLU A C 1
ATOM 1814 O O . GLU A 1 235 ? -9.422 30.234 -2.842 1 94.44 235 GLU A O 1
ATOM 1819 N N . GLY A 1 236 ? -9.25 28.203 -3.723 1 95.5 236 GLY A N 1
ATOM 1820 C CA . GLY A 1 236 ? -8.25 28.625 -4.691 1 95.5 236 GLY A CA 1
ATOM 1821 C C . GLY A 1 236 ? -6.828 28.484 -4.184 1 95.5 236 GLY A C 1
ATOM 1822 O O . GLY A 1 236 ? -5.871 28.781 -4.906 1 95.5 236 GLY A O 1
ATOM 1823 N N . SER A 1 237 ? -6.621 27.953 -3.029 1 97.94 237 SER A N 1
ATOM 1824 C CA . SER A 1 237 ? -5.297 27.875 -2.42 1 97.94 237 SER A CA 1
ATOM 1825 C C . SER A 1 237 ? -4.504 26.688 -2.973 1 97.94 237 SER A C 1
ATOM 1827 O O . SER A 1 237 ? -3.273 26.688 -2.912 1 97.94 237 SER A O 1
ATOM 1829 N N . SER A 1 238 ? -5.148 25.672 -3.537 1 98.75 238 SER A N 1
ATOM 1830 C CA . SER A 1 238 ? -4.449 24.484 -3.998 1 98.75 238 SER A CA 1
ATOM 1831 C C . SER A 1 238 ? -3.637 24.766 -5.258 1 98.75 238 SER A C 1
ATOM 1833 O O . SER A 1 238 ? -4.109 25.453 -6.164 1 98.75 238 SER A O 1
ATOM 1835 N N . LEU A 1 239 ? -2.457 24.203 -5.293 1 98.81 239 LEU A N 1
ATOM 1836 C CA . LEU A 1 239 ? -1.576 24.375 -6.445 1 98.81 239 LEU A CA 1
ATOM 1837 C C . LEU A 1 239 ? -1.621 23.141 -7.344 1 98.81 239 LEU A C 1
ATOM 1839 O O . LEU A 1 239 ? -0.755 22.953 -8.203 1 98.81 239 LEU A O 1
ATOM 1843 N N . ALA A 1 240 ? -2.596 22.281 -7.227 1 98.81 240 ALA A N 1
ATOM 1844 C CA . ALA A 1 240 ? -2.666 21.016 -7.949 1 98.81 240 ALA A CA 1
ATOM 1845 C C . ALA A 1 240 ? -2.562 21.234 -9.453 1 98.81 240 ALA A C 1
ATOM 1847 O O . ALA A 1 240 ? -1.757 20.594 -10.133 1 98.81 240 ALA A O 1
ATOM 1848 N N . GLU A 1 241 ? -3.336 22.141 -9.992 1 98.25 241 GLU A N 1
ATOM 1849 C CA . GLU A 1 241 ? -3.359 22.328 -11.438 1 98.25 241 GLU A CA 1
ATOM 1850 C C . GLU A 1 241 ? -2.084 23 -11.93 1 98.25 241 GLU A C 1
ATOM 1852 O O . GLU A 1 241 ? -1.785 22.984 -13.125 1 98.25 241 GLU A O 1
ATOM 1857 N N . TRP A 1 242 ? -1.26 23.625 -10.969 1 98.56 242 TRP A N 1
ATOM 1858 C CA . TRP A 1 242 ? -0.027 24.312 -11.32 1 98.56 242 TRP A CA 1
ATOM 1859 C C . TRP A 1 242 ? 1.022 23.344 -11.844 1 98.56 242 TRP A C 1
ATOM 1861 O O . TRP A 1 242 ? 1.989 23.75 -12.492 1 98.56 242 TRP A O 1
ATOM 1871 N N . VAL A 1 243 ? 0.777 22.016 -11.664 1 98.69 243 VAL A N 1
ATOM 1872 C CA . VAL A 1 243 ? 1.722 21 -12.102 1 98.69 243 VAL A CA 1
ATOM 1873 C C . VAL A 1 243 ? 1.79 20.969 -13.625 1 98.69 243 VAL A C 1
ATOM 1875 O O . VAL A 1 243 ? 2.764 20.484 -14.203 1 98.69 243 VAL A O 1
ATOM 1878 N N . ASN A 1 244 ? 0.771 21.453 -14.258 1 98.06 244 ASN A N 1
ATOM 1879 C CA . ASN A 1 244 ? 0.748 21.516 -15.719 1 98.06 244 ASN A CA 1
ATOM 1880 C C . ASN A 1 244 ? 1.796 22.484 -16.25 1 98.06 244 ASN A C 1
ATOM 1882 O O . ASN A 1 244 ? 2.17 22.406 -17.422 1 98.06 244 ASN A O 1
ATOM 1886 N N . ASP A 1 245 ? 2.273 23.391 -15.414 1 97.31 245 ASP A N 1
ATOM 1887 C CA . ASP A 1 245 ? 3.191 24.438 -15.859 1 97.31 245 ASP A CA 1
ATOM 1888 C C . ASP A 1 245 ? 4.617 24.156 -15.391 1 97.31 245 ASP A C 1
ATOM 1890 O O . ASP A 1 245 ? 5.559 24.828 -15.812 1 97.31 245 ASP A O 1
ATOM 1894 N N . TRP A 1 246 ? 4.797 23.203 -14.516 1 97.5 246 TRP A N 1
ATOM 1895 C CA . TRP A 1 246 ? 6.098 22.859 -13.953 1 97.5 246 TRP A CA 1
ATOM 1896 C C . TRP A 1 246 ? 6.348 21.359 -14.031 1 97.5 246 TRP A C 1
ATOM 1898 O O . TRP A 1 246 ? 5.777 20.594 -13.25 1 97.5 246 TRP A O 1
ATOM 1908 N N . PRO A 1 247 ? 7.285 20.922 -14.867 1 97.44 247 PRO A N 1
ATOM 1909 C CA . PRO A 1 247 ? 7.496 19.484 -15.047 1 97.44 247 PRO A CA 1
ATOM 1910 C C . PRO A 1 247 ? 8.07 18.812 -13.797 1 97.44 247 PRO A C 1
ATOM 1912 O O . PRO A 1 247 ? 8.055 17.578 -13.688 1 97.44 247 PRO A O 1
ATOM 1915 N N . ASN A 1 248 ? 8.594 19.625 -12.844 1 97.94 248 ASN A N 1
ATOM 1916 C CA . ASN A 1 248 ? 9.234 19.062 -11.664 1 97.94 248 ASN A CA 1
ATOM 1917 C C . ASN A 1 248 ? 8.445 19.359 -10.391 1 97.94 248 ASN A C 1
ATOM 1919 O O . ASN A 1 248 ? 9.008 19.375 -9.297 1 97.94 248 ASN A O 1
ATOM 1923 N N . LEU A 1 249 ? 7.148 19.719 -10.508 1 98.75 249 LEU A N 1
ATOM 1924 C CA . LEU A 1 249 ? 6.281 19.953 -9.359 1 98.75 249 LEU A CA 1
ATOM 1925 C C . LEU A 1 249 ? 5.387 18.75 -9.094 1 98.75 249 LEU A C 1
ATOM 1927 O O . LEU A 1 249 ? 4.793 18.203 -10.031 1 98.75 249 LEU A O 1
ATOM 1931 N N . VAL A 1 250 ? 5.332 18.281 -7.898 1 98.94 250 VAL A N 1
ATOM 1932 C CA . VAL A 1 250 ? 4.375 17.297 -7.41 1 98.94 250 VAL A CA 1
ATOM 1933 C C . VAL A 1 250 ? 3.539 17.891 -6.285 1 98.94 250 VAL A C 1
ATOM 1935 O O . VAL A 1 250 ? 4.078 18.5 -5.355 1 98.94 250 VAL A O 1
ATOM 1938 N N . VAL A 1 251 ? 2.225 17.797 -6.379 1 98.94 251 VAL A N 1
ATOM 1939 C CA . VAL A 1 251 ? 1.312 18.234 -5.332 1 98.94 251 VAL A CA 1
ATOM 1940 C C . VAL A 1 251 ? 0.546 17.031 -4.773 1 98.94 251 VAL A C 1
ATOM 1942 O O . VAL A 1 251 ? -0.132 16.328 -5.52 1 98.94 251 VAL A O 1
ATOM 1945 N N . MET A 1 252 ? 0.643 16.781 -3.48 1 98.94 252 MET A N 1
ATOM 1946 C CA . MET A 1 252 ? -0.011 15.641 -2.852 1 98.94 252 MET A CA 1
ATOM 1947 C C . MET A 1 252 ? -1.225 16.078 -2.043 1 98.94 252 MET A C 1
ATOM 1949 O O . MET A 1 252 ? -1.197 17.141 -1.399 1 98.94 252 MET A O 1
ATOM 1953 N N . GLN A 1 253 ? -2.24 15.305 -2.072 1 98.88 253 GLN A N 1
ATOM 1954 C CA . GLN A 1 253 ? -3.449 15.5 -1.28 1 98.88 253 GLN A CA 1
ATOM 1955 C C . GLN A 1 253 ? -3.98 14.172 -0.755 1 98.88 253 GLN A C 1
ATOM 1957 O O . GLN A 1 253 ? -3.389 13.117 -1.004 1 98.88 253 GLN A O 1
ATOM 1962 N N . THR A 1 254 ? -5.008 14.195 0.087 1 98.5 254 THR A N 1
ATOM 1963 C CA . THR A 1 254 ? -5.539 12.992 0.723 1 98.5 254 THR A CA 1
ATOM 1964 C C . THR A 1 254 ? -7.035 13.141 0.984 1 98.5 254 THR A C 1
ATOM 1966 O O . THR A 1 254 ? -7.555 14.258 1.042 1 98.5 254 THR A O 1
ATOM 1969 N N . LEU A 1 255 ? -7.707 12.039 1.143 1 98.62 255 LEU A N 1
ATOM 1970 C CA . LEU A 1 255 ? -9.109 12.055 1.562 1 98.62 255 LEU A CA 1
ATOM 1971 C C . LEU A 1 255 ? -9.227 11.844 3.066 1 98.62 255 LEU A C 1
ATOM 1973 O O . LEU A 1 255 ? -10.336 11.758 3.602 1 98.62 255 LEU A O 1
ATOM 1977 N N . SER A 1 256 ? -8.148 11.844 3.793 1 98.38 256 SER A N 1
ATOM 1978 C CA . SER A 1 256 ? -8.117 11.422 5.191 1 98.38 256 SER A CA 1
ATOM 1979 C C . SER A 1 256 ? -8.562 12.555 6.117 1 98.38 256 SER A C 1
ATOM 1981 O O . SER A 1 256 ? -8.898 12.312 7.277 1 98.38 256 SER A O 1
ATOM 1983 N N . LYS A 1 257 ? -8.477 13.789 5.605 1 98.5 257 LYS A N 1
ATOM 1984 C CA . LYS A 1 257 ? -8.664 14.922 6.508 1 98.5 257 LYS A CA 1
ATOM 1985 C C . LYS A 1 257 ? -10.031 15.57 6.289 1 98.5 257 LYS A C 1
ATOM 1987 O O . LYS A 1 257 ? -11.039 15.094 6.805 1 98.5 257 LYS A O 1
ATOM 1992 N N . ALA A 1 258 ? -10.188 16.453 5.348 1 98.62 258 ALA A N 1
ATOM 1993 C CA . ALA A 1 258 ? -11.445 17.156 5.133 1 98.62 258 ALA A CA 1
ATOM 1994 C C . ALA A 1 258 ? -12.555 16.188 4.727 1 98.62 258 ALA A C 1
ATOM 1996 O O . ALA A 1 258 ? -13.711 16.359 5.129 1 98.62 258 ALA A O 1
ATOM 1997 N N . PHE A 1 259 ? -12.227 15.188 3.957 1 98.62 259 PHE A N 1
ATOM 1998 C CA . PHE A 1 259 ? -13.219 14.25 3.438 1 98.62 259 PHE A CA 1
ATOM 1999 C C . PHE A 1 259 ? -13.594 13.211 4.492 1 98.62 259 PHE A C 1
ATOM 2001 O O . PHE A 1 259 ? -14.531 12.445 4.305 1 98.62 259 PHE A O 1
ATOM 2008 N N . GLY A 1 260 ? -12.828 13.156 5.586 1 98.5 260 GLY A N 1
ATOM 2009 C CA . GLY A 1 260 ? -13.148 12.25 6.68 1 98.5 260 GLY A CA 1
ATOM 2010 C C . GLY A 1 260 ? -13.055 10.789 6.289 1 98.5 260 GLY A C 1
ATOM 2011 O O . GLY A 1 260 ? -13.891 9.977 6.691 1 98.5 260 GLY A O 1
ATOM 2012 N N . LEU A 1 261 ? -12.125 10.461 5.504 1 98.44 261 LEU A N 1
ATOM 2013 C CA . LEU A 1 261 ? -12 9.086 5.039 1 98.44 261 LEU A CA 1
ATOM 2014 C C . LEU A 1 261 ? -10.609 8.531 5.344 1 98.44 261 LEU A C 1
ATOM 2016 O O . LEU A 1 261 ? -10 7.883 4.496 1 98.44 261 LEU A O 1
ATOM 2020 N N . ALA A 1 262 ? -10.094 8.828 6.551 1 98 262 ALA A N 1
ATOM 2021 C CA . ALA A 1 262 ? -8.82 8.266 6.992 1 98 262 ALA A CA 1
ATOM 2022 C C . ALA A 1 262 ? -8.844 6.738 6.918 1 98 262 ALA A C 1
ATOM 2024 O O . ALA A 1 262 ? -7.816 6.113 6.637 1 98 262 ALA A O 1
ATOM 2025 N N . GLY A 1 263 ? -9.984 6.168 7.039 1 97.69 263 GLY A N 1
ATOM 2026 C CA . GLY A 1 263 ? -10.141 4.723 7.137 1 97.69 263 GLY A CA 1
ATOM 2027 C C . GLY A 1 263 ? -9.938 4.012 5.812 1 97.69 263 GLY A C 1
ATOM 2028 O O . GLY A 1 263 ? -9.641 2.814 5.781 1 97.69 263 GLY A O 1
ATOM 2029 N N . ILE A 1 264 ? -10.141 4.676 4.68 1 98 264 ILE A N 1
ATOM 2030 C CA . ILE A 1 264 ? -10.078 3.961 3.412 1 98 264 ILE A CA 1
ATOM 2031 C C . ILE A 1 264 ? -8.672 4.047 2.836 1 98 264 ILE A C 1
ATOM 2033 O O . ILE A 1 264 ? -8.328 3.328 1.893 1 98 264 ILE A O 1
ATOM 2037 N N . ARG A 1 265 ? -7.789 4.898 3.424 1 97.81 265 ARG A N 1
ATOM 2038 C CA . ARG A 1 265 ? -6.375 5.008 3.092 1 97.81 265 ARG A CA 1
ATOM 2039 C C . ARG A 1 265 ? -6.18 5.348 1.618 1 97.81 265 ARG A C 1
ATOM 2041 O O . ARG A 1 265 ? -5.613 4.559 0.862 1 97.81 265 ARG A O 1
ATOM 2048 N N . LEU A 1 266 ? -6.531 6.562 1.21 1 98.69 266 LEU A N 1
ATOM 2049 C CA . LEU A 1 266 ? -6.348 6.984 -0.175 1 98.69 266 LEU A CA 1
ATOM 2050 C C . LEU A 1 266 ? -5.688 8.359 -0.244 1 98.69 266 LEU A C 1
ATOM 2052 O O . LEU A 1 266 ? -6.141 9.297 0.406 1 98.69 266 LEU A O 1
ATOM 2056 N N . GLY A 1 267 ? -4.605 8.453 -0.932 1 98.5 267 GLY A N 1
ATOM 2057 C CA . GLY A 1 267 ? -3.928 9.688 -1.286 1 98.5 267 GLY A CA 1
ATOM 2058 C C . GLY A 1 267 ? -3.746 9.867 -2.783 1 98.5 267 GLY A C 1
ATOM 2059 O O . GLY A 1 267 ? -3.896 8.906 -3.547 1 98.5 267 GLY A O 1
ATOM 2060 N N . VAL A 1 268 ? -3.51 11.07 -3.205 1 98.81 268 VAL A N 1
ATOM 2061 C CA . VAL A 1 268 ? -3.332 11.375 -4.621 1 98.81 268 VAL A CA 1
ATOM 2062 C C . VAL A 1 268 ? -2.148 12.32 -4.801 1 98.81 268 VAL A C 1
ATOM 2064 O O . VAL A 1 268 ? -1.908 13.195 -3.961 1 98.81 268 VAL A O 1
ATOM 2067 N N . ALA A 1 269 ? -1.391 12.094 -5.785 1 98.94 269 ALA A N 1
ATOM 2068 C CA . ALA A 1 269 ? -0.352 13.023 -6.23 1 98.94 269 ALA A CA 1
ATOM 2069 C C . ALA A 1 269 ? -0.644 13.539 -7.637 1 98.94 269 ALA A C 1
ATOM 2071 O O . ALA A 1 269 ? -0.911 12.75 -8.547 1 98.94 269 ALA A O 1
ATOM 2072 N N . PHE A 1 270 ? -0.694 14.844 -7.77 1 98.94 270 PHE A N 1
ATOM 2073 C CA . PHE A 1 270 ? -0.742 15.531 -9.055 1 98.94 270 PHE A CA 1
ATOM 2074 C C . PHE A 1 270 ? 0.661 15.898 -9.523 1 98.94 270 PHE A C 1
ATOM 2076 O O . PHE A 1 270 ? 1.466 16.422 -8.742 1 98.94 270 PHE A O 1
ATOM 2083 N N . THR A 1 271 ? 1.008 15.656 -10.773 1 98.88 271 THR A N 1
ATOM 2084 C CA . THR A 1 271 ? 2.318 16.016 -11.305 1 98.88 271 THR A CA 1
ATOM 2085 C C . THR A 1 271 ? 2.311 15.961 -12.836 1 98.88 271 THR A C 1
ATOM 2087 O O . THR A 1 271 ? 1.256 15.789 -13.445 1 98.88 271 THR A O 1
ATOM 2090 N N . SER A 1 272 ? 3.455 16.219 -13.461 1 98.56 272 SER A N 1
ATOM 2091 C CA . SER A 1 272 ? 3.551 16.062 -14.906 1 98.56 272 SER A CA 1
ATOM 2092 C C . SER A 1 272 ? 3.244 14.633 -15.328 1 98.56 272 SER A C 1
ATOM 2094 O O . SER A 1 272 ? 3.527 13.688 -14.594 1 98.56 272 SER A O 1
ATOM 2096 N N . PRO A 1 273 ? 2.672 14.461 -16.531 1 98.25 273 PRO A N 1
ATOM 2097 C CA . PRO A 1 273 ? 2.404 13.102 -17.016 1 98.25 273 PRO A CA 1
ATOM 2098 C C . PRO A 1 273 ? 3.648 12.219 -17 1 98.25 273 PRO A C 1
ATOM 2100 O O . PRO A 1 273 ? 3.557 11.023 -16.719 1 98.25 273 PRO A O 1
ATOM 2103 N N . ALA A 1 274 ? 4.793 12.797 -17.25 1 97.88 274 ALA A N 1
ATOM 2104 C CA . ALA A 1 274 ? 6.031 12.023 -17.312 1 97.88 274 ALA A CA 1
ATOM 2105 C C . ALA A 1 274 ? 6.375 11.453 -15.938 1 97.88 274 ALA A C 1
ATOM 2107 O O . ALA A 1 274 ? 6.691 10.266 -15.812 1 97.88 274 ALA A O 1
ATOM 2108 N N . ILE A 1 275 ? 6.332 12.25 -14.883 1 98.5 275 ILE A N 1
ATOM 2109 C CA . ILE A 1 275 ? 6.605 11.766 -13.539 1 98.5 275 ILE A CA 1
ATOM 2110 C C . ILE A 1 275 ? 5.512 10.797 -13.102 1 98.5 275 ILE A C 1
ATOM 2112 O O . ILE A 1 275 ? 5.793 9.75 -12.508 1 98.5 275 ILE A O 1
ATOM 2116 N N . ALA A 1 276 ? 4.238 11.133 -13.414 1 98.25 276 ALA A N 1
ATOM 2117 C CA . ALA A 1 276 ? 3.127 10.258 -13.047 1 98.25 276 ALA A CA 1
ATOM 2118 C C . ALA A 1 276 ? 3.299 8.867 -13.656 1 98.25 276 ALA A C 1
ATOM 2120 O O . ALA A 1 276 ? 3.018 7.859 -13.008 1 98.25 276 ALA A O 1
ATOM 2121 N N . ARG A 1 277 ? 3.723 8.82 -14.859 1 96.5 277 ARG A N 1
ATOM 2122 C CA . ARG A 1 277 ? 3.949 7.543 -15.523 1 96.5 277 ARG A CA 1
ATOM 2123 C C . ARG A 1 277 ? 4.973 6.703 -14.766 1 96.5 277 ARG A C 1
ATOM 2125 O O . ARG A 1 277 ? 4.801 5.492 -14.617 1 96.5 277 ARG A O 1
ATOM 2132 N N . LEU A 1 278 ? 6.039 7.32 -14.312 1 97.5 278 LEU A N 1
ATOM 2133 C CA . LEU A 1 278 ? 7.059 6.605 -13.555 1 97.5 278 LEU A CA 1
ATOM 2134 C C . LEU A 1 278 ? 6.488 6.082 -12.234 1 97.5 278 LEU A C 1
ATOM 2136 O O . LEU A 1 278 ? 6.727 4.93 -11.867 1 97.5 278 LEU A O 1
ATOM 2140 N N . LEU A 1 279 ? 5.727 6.957 -11.562 1 97.56 279 LEU A N 1
ATOM 2141 C CA . LEU A 1 279 ? 5.145 6.547 -10.289 1 97.56 279 LEU A CA 1
ATOM 2142 C C . LEU A 1 279 ? 4.176 5.383 -10.484 1 97.56 279 LEU A C 1
ATOM 2144 O O . LEU A 1 279 ? 4.152 4.449 -9.688 1 97.56 279 LEU A O 1
ATOM 2148 N N . ASN A 1 280 ? 3.432 5.398 -11.578 1 95.88 280 ASN A N 1
ATOM 2149 C CA . ASN A 1 280 ? 2.451 4.355 -11.852 1 95.88 280 ASN A CA 1
ATOM 2150 C C . ASN A 1 280 ? 3.123 3.07 -12.336 1 95.88 280 ASN A C 1
ATOM 2152 O O . ASN A 1 280 ? 2.535 1.99 -12.258 1 95.88 280 ASN A O 1
ATOM 2156 N N . SER A 1 281 ? 4.305 3.189 -12.867 1 94.44 281 SER A N 1
ATOM 2157 C CA . SER A 1 281 ? 5.055 2.008 -13.281 1 94.44 281 SER A CA 1
ATOM 2158 C C . SER A 1 281 ? 5.734 1.341 -12.086 1 94.44 281 SER A C 1
ATOM 2160 O O . SER A 1 281 ? 5.953 0.128 -12.094 1 94.44 281 SER A O 1
ATOM 2162 N N . LEU A 1 282 ? 5.996 2.117 -11.117 1 94.75 282 LEU A N 1
ATOM 2163 C CA . LEU A 1 282 ? 6.75 1.676 -9.945 1 94.75 282 LEU A CA 1
ATOM 2164 C C . LEU A 1 282 ? 5.844 0.971 -8.945 1 94.75 282 LEU A C 1
ATOM 2166 O O . LEU A 1 282 ? 6.254 0.005 -8.297 1 94.75 282 LEU A O 1
ATOM 2170 N N . LYS A 1 283 ? 4.652 1.426 -8.82 1 92.44 283 LYS A N 1
ATOM 2171 C CA . LYS A 1 283 ? 3.754 0.883 -7.805 1 92.44 283 LYS A CA 1
ATOM 2172 C C . LYS A 1 283 ? 3.262 -0.508 -8.195 1 92.44 283 LYS A C 1
ATOM 2174 O O . LYS A 1 283 ? 3.295 -0.878 -9.367 1 92.44 283 LYS A O 1
ATOM 2179 N N . ALA A 1 284 ? 2.799 -1.243 -7.152 1 90.75 284 ALA A N 1
ATOM 2180 C CA . ALA A 1 284 ? 2.123 -2.504 -7.445 1 90.75 284 ALA A CA 1
ATOM 2181 C C . ALA A 1 284 ? 0.851 -2.27 -8.25 1 90.75 284 ALA A C 1
ATOM 2183 O O . ALA A 1 284 ? 0.157 -1.27 -8.055 1 90.75 284 ALA A O 1
ATOM 2184 N N . PRO A 1 285 ? 0.464 -3.156 -9.117 1 87.38 285 PRO A N 1
ATOM 2185 C CA . PRO A 1 285 ? -0.634 -2.924 -10.062 1 87.38 285 PRO A CA 1
ATOM 2186 C C . PRO A 1 285 ? -1.975 -2.705 -9.367 1 87.38 285 PRO A C 1
ATOM 2188 O O . PRO A 1 285 ? -2.764 -1.855 -9.789 1 87.38 285 PRO A O 1
ATOM 2191 N N . TYR A 1 286 ? -2.297 -3.369 -8.297 1 92.75 286 TYR A N 1
ATOM 2192 C CA . TYR A 1 286 ? -3.617 -3.332 -7.68 1 92.75 286 TYR A CA 1
ATOM 2193 C C . TYR A 1 286 ? -3.539 -2.783 -6.258 1 92.75 286 TYR A C 1
ATOM 2195 O O . TYR A 1 286 ? -4.133 -3.348 -5.336 1 92.75 286 TYR A O 1
ATOM 2203 N N . ASN A 1 287 ? -2.891 -1.636 -6.195 1 95.06 287 ASN A N 1
ATOM 2204 C CA . ASN A 1 287 ? -2.621 -1.131 -4.852 1 95.06 287 ASN A CA 1
ATOM 2205 C C . ASN A 1 287 ? -3.879 -0.549 -4.211 1 95.06 287 ASN A C 1
ATOM 2207 O O . ASN A 1 287 ? -3.986 -0.496 -2.982 1 95.06 287 ASN A O 1
ATOM 2211 N N . ILE A 1 288 ? -4.848 -0.078 -5.027 1 97.81 288 ILE A N 1
ATOM 2212 C CA . ILE A 1 288 ? -6.086 0.475 -4.488 1 97.81 288 ILE A CA 1
ATOM 2213 C C . ILE A 1 288 ? -7.188 -0.584 -4.527 1 97.81 288 ILE A C 1
ATOM 2215 O O . ILE A 1 288 ? -7.598 -1.022 -5.605 1 97.81 288 ILE A O 1
ATOM 2219 N N . SER A 1 289 ? -7.672 -0.961 -3.379 1 97.75 289 SER A N 1
ATOM 2220 C CA . SER A 1 289 ? -8.695 -1.995 -3.303 1 97.75 289 SER A CA 1
ATOM 2221 C C . SER A 1 289 ? -10.008 -1.515 -3.914 1 97.75 289 SER A C 1
ATOM 2223 O O . SER A 1 289 ? -10.25 -0.31 -4.016 1 97.75 289 SER A O 1
ATOM 2225 N N . SER A 1 290 ? -10.859 -2.465 -4.289 1 96.69 290 SER A N 1
ATOM 2226 C CA . SER A 1 290 ? -12.156 -2.15 -4.875 1 96.69 290 SER A CA 1
ATOM 2227 C C . SER A 1 290 ? -13.023 -1.349 -3.904 1 96.69 290 SER A C 1
ATOM 2229 O O . SER A 1 290 ? -13.633 -0.351 -4.289 1 96.69 290 SER A O 1
ATOM 2231 N N . PRO A 1 291 ? -13.07 -1.709 -2.586 1 96.12 291 PRO A N 1
ATOM 2232 C CA . PRO A 1 291 ? -13.867 -0.898 -1.661 1 96.12 291 PRO A CA 1
ATOM 2233 C C . PRO A 1 291 ? -13.344 0.527 -1.521 1 96.12 291 PRO A C 1
ATOM 2235 O O . PRO A 1 291 ? -14.125 1.479 -1.483 1 96.12 291 PRO A O 1
ATOM 2238 N N . THR A 1 292 ? -12.016 0.67 -1.441 1 97.81 292 THR A N 1
ATOM 2239 C CA . THR A 1 292 ? -11.43 2 -1.336 1 97.81 292 THR A CA 1
ATOM 2240 C C . THR A 1 292 ? -11.781 2.848 -2.555 1 97.81 292 THR A C 1
ATOM 2242 O O . THR A 1 292 ? -12.195 4 -2.416 1 97.81 292 THR A O 1
ATOM 2245 N N . SER A 1 293 ? -11.641 2.248 -3.721 1 97.25 293 SER A N 1
ATOM 2246 C CA . SER A 1 293 ? -11.969 2.951 -4.957 1 97.25 293 SER A CA 1
ATOM 2247 C C . SER A 1 293 ? -13.438 3.377 -4.98 1 97.25 293 SER A C 1
ATOM 2249 O O . SER A 1 293 ? -13.75 4.527 -5.297 1 97.25 293 SER A O 1
ATOM 2251 N N . ALA A 1 294 ? -14.32 2.484 -4.613 1 95.31 294 ALA A N 1
ATOM 2252 C CA . ALA A 1 294 ? -15.758 2.75 -4.633 1 95.31 294 ALA A CA 1
ATOM 2253 C C . ALA A 1 294 ? -16.125 3.861 -3.65 1 95.31 294 ALA A C 1
ATOM 2255 O O . ALA A 1 294 ? -16.875 4.781 -3.994 1 95.31 294 ALA A O 1
ATOM 2256 N N . LEU A 1 295 ? -15.578 3.816 -2.463 1 96.38 295 LEU A N 1
ATOM 2257 C CA . LEU A 1 295 ? -15.883 4.797 -1.427 1 96.38 295 LEU A CA 1
ATOM 2258 C C . LEU A 1 295 ? -15.312 6.168 -1.792 1 96.38 295 LEU A C 1
ATOM 2260 O O . LEU A 1 295 ? -15.953 7.191 -1.545 1 96.38 295 LEU A O 1
ATOM 2264 N N . ALA A 1 296 ? -14.141 6.16 -2.389 1 97.94 296 ALA A N 1
ATOM 2265 C CA . ALA A 1 296 ? -13.531 7.414 -2.83 1 97.94 296 ALA A CA 1
ATOM 2266 C C . ALA A 1 296 ? -14.375 8.07 -3.92 1 97.94 296 ALA A C 1
ATOM 2268 O O . ALA A 1 296 ? -14.625 9.281 -3.871 1 97.94 296 ALA A O 1
ATOM 2269 N N . MET A 1 297 ? -14.797 7.254 -4.875 1 97 297 MET A N 1
ATOM 2270 C CA . MET A 1 297 ? -15.617 7.797 -5.949 1 97 297 MET A CA 1
ATOM 2271 C C . MET A 1 297 ? -16.938 8.344 -5.406 1 97 297 MET A C 1
ATOM 2273 O O . MET A 1 297 ? -17.391 9.406 -5.828 1 97 297 MET A O 1
ATOM 2277 N N . ALA A 1 298 ? -17.484 7.648 -4.469 1 95.12 298 ALA A N 1
ATOM 2278 C CA . ALA A 1 298 ? -18.703 8.125 -3.832 1 95.12 298 ALA A CA 1
ATOM 2279 C C . ALA A 1 298 ? -18.484 9.469 -3.145 1 95.12 298 ALA A C 1
ATOM 2281 O O . ALA A 1 298 ? -19.297 10.391 -3.27 1 95.12 298 ALA A O 1
ATOM 2282 N N . ALA A 1 299 ? -17.406 9.617 -2.445 1 97 299 ALA A N 1
ATOM 2283 C CA . ALA A 1 299 ? -17.094 10.82 -1.682 1 97 299 ALA A CA 1
ATOM 2284 C C . ALA A 1 299 ? -16.938 12.031 -2.604 1 97 299 ALA A C 1
ATOM 2286 O O . ALA A 1 299 ? -17.219 13.164 -2.203 1 97 299 ALA A O 1
ATOM 2287 N N . LEU A 1 300 ? -16.547 11.781 -3.842 1 97.44 300 LEU A N 1
ATOM 2288 C CA . LEU A 1 300 ? -16.25 12.859 -4.785 1 97.44 300 LEU A CA 1
ATOM 2289 C C . LEU A 1 300 ? -17.484 13.195 -5.617 1 97.44 300 LEU A C 1
ATOM 2291 O O . LEU A 1 300 ? -17.438 14.078 -6.477 1 97.44 300 LEU A O 1
ATOM 2295 N N . SER A 1 301 ? -18.578 12.531 -5.344 1 94.62 301 SER A N 1
ATOM 2296 C CA . SER A 1 301 ? -19.844 12.875 -6 1 94.62 301 SER A CA 1
ATOM 2297 C C . SER A 1 301 ? -20.453 14.133 -5.398 1 94.62 301 SER A C 1
ATOM 2299 O O . SER A 1 301 ? -20.172 14.477 -4.246 1 94.62 301 SER A O 1
ATOM 2301 N N . PRO A 1 302 ? -21.281 14.836 -6.109 1 94.44 302 PRO A N 1
ATOM 2302 C CA . PRO A 1 302 ? -21.812 16.125 -5.664 1 94.44 302 PRO A CA 1
ATOM 2303 C C . PRO A 1 302 ? -22.531 16.031 -4.324 1 94.44 302 PRO A C 1
ATOM 2305 O O . PRO A 1 302 ? -22.328 16.875 -3.441 1 94.44 302 PRO A O 1
ATOM 2308 N N . ASN A 1 303 ? -23.359 15.039 -4.152 1 93.31 303 ASN A N 1
ATOM 2309 C CA . ASN A 1 303 ? -24.141 14.906 -2.92 1 93.31 303 ASN A CA 1
ATOM 2310 C C . ASN A 1 303 ? -23.219 14.688 -1.714 1 93.31 303 ASN A C 1
ATOM 2312 O O . ASN A 1 303 ? -23.453 15.266 -0.649 1 93.31 303 ASN A O 1
ATOM 2316 N N . ASN A 1 304 ? -22.281 13.852 -1.885 1 95.62 304 ASN A N 1
ATOM 2317 C CA . ASN A 1 304 ? -21.359 13.578 -0.787 1 95.62 304 ASN A CA 1
ATOM 2318 C C . ASN A 1 304 ? -20.391 14.727 -0.562 1 95.62 304 ASN A C 1
ATOM 2320 O O . ASN A 1 304 ? -19.984 15 0.573 1 95.62 304 ASN A O 1
ATOM 2324 N N . MET A 1 305 ? -20.031 15.422 -1.59 1 96.56 305 MET A N 1
ATOM 2325 C CA . MET A 1 305 ? -19.203 16.609 -1.453 1 96.56 305 MET A CA 1
ATOM 2326 C C . MET A 1 305 ? -19.906 17.688 -0.638 1 96.56 305 MET A C 1
ATOM 2328 O O . MET A 1 305 ? -19.281 18.438 0.101 1 96.56 305 MET A O 1
ATOM 2332 N N . ALA A 1 306 ? -21.219 17.734 -0.757 1 97.12 306 ALA A N 1
ATOM 2333 C CA . ALA A 1 306 ? -22 18.672 0.042 1 97.12 306 ALA A CA 1
ATOM 2334 C C . ALA A 1 306 ? -21.875 18.359 1.53 1 97.12 306 ALA A C 1
ATOM 2336 O O . ALA A 1 306 ? -21.797 19.266 2.361 1 97.12 306 ALA A O 1
ATOM 2337 N N . VAL A 1 307 ? -21.891 17.078 1.855 1 97 307 VAL A N 1
ATOM 2338 C CA . VAL A 1 307 ? -21.719 16.656 3.242 1 97 307 VAL A CA 1
ATOM 2339 C C . VAL A 1 307 ? -20.328 17.062 3.734 1 97 307 VAL A C 1
ATOM 2341 O O . VAL A 1 307 ? -20.188 17.625 4.828 1 97 307 VAL A O 1
ATOM 2344 N N . MET A 1 308 ? -19.328 16.781 2.926 1 98.12 308 MET A N 1
ATOM 2345 C CA . MET A 1 308 ? -17.969 17.156 3.264 1 98.12 308 MET A CA 1
ATOM 2346 C C . MET A 1 308 ? -17.859 18.656 3.516 1 98.12 308 MET A C 1
ATOM 2348 O O . MET A 1 308 ? -17.25 19.094 4.496 1 98.12 308 MET A O 1
ATOM 2352 N N . LYS A 1 309 ? -18.453 19.453 2.676 1 97.94 309 LYS A N 1
ATOM 2353 C CA . LYS A 1 309 ? -18.422 20.906 2.814 1 97.94 309 LYS A CA 1
ATOM 2354 C C . LYS A 1 309 ? -19.125 21.344 4.09 1 97.94 309 LYS A C 1
ATOM 2356 O O . LYS A 1 309 ? -18.672 22.266 4.766 1 97.94 309 LYS A O 1
ATOM 2361 N N . LYS A 1 310 ? -20.203 20.703 4.398 1 98.19 310 LYS A N 1
ATOM 2362 C CA . LYS A 1 310 ? -20.922 21 5.633 1 98.19 310 LYS A CA 1
ATOM 2363 C C . LYS A 1 310 ? -20.047 20.734 6.855 1 98.19 310 LYS A C 1
ATOM 2365 O O . LYS A 1 310 ? -19.969 21.562 7.766 1 98.19 310 LYS A O 1
ATOM 2370 N N . TYR A 1 311 ? -19.438 19.578 6.898 1 98.25 311 TYR A N 1
ATOM 2371 C CA . TYR A 1 311 ? -18.562 19.234 8.008 1 98.25 311 TYR A CA 1
ATOM 2372 C C . TYR A 1 311 ? -17.406 20.234 8.094 1 98.25 311 TYR A C 1
ATOM 2374 O O . TYR A 1 311 ? -17.031 20.656 9.188 1 98.25 311 TYR A O 1
ATOM 2382 N N . ARG A 1 312 ? -16.859 20.578 6.953 1 98.31 312 ARG A N 1
ATOM 2383 C CA . ARG A 1 312 ? -15.766 21.562 6.906 1 98.31 312 ARG A CA 1
ATOM 2384 C C . ARG A 1 312 ? -16.188 22.875 7.527 1 98.31 312 ARG A C 1
ATOM 2386 O O . ARG A 1 312 ? -15.445 23.469 8.312 1 98.31 312 ARG A O 1
ATOM 2393 N N . GLU A 1 313 ? -17.344 23.328 7.199 1 98.38 313 GLU A N 1
ATOM 2394 C CA . GLU A 1 313 ? -17.859 24.594 7.742 1 98.38 313 GLU A CA 1
ATOM 2395 C C . GLU A 1 313 ? -18.031 24.516 9.258 1 98.38 313 GLU A C 1
ATOM 2397 O O . GLU A 1 313 ? -17.719 25.469 9.969 1 98.38 313 GLU A O 1
ATOM 2402 N N . GLN A 1 314 ? -18.5 23.406 9.711 1 98.69 314 GLN A N 1
ATOM 2403 C CA . GLN A 1 314 ? -18.672 23.219 11.148 1 98.69 314 GLN A CA 1
ATOM 2404 C C . GLN A 1 314 ? -17.328 23.203 11.859 1 98.69 314 GLN A C 1
ATOM 2406 O O . GLN A 1 314 ? -17.188 23.766 12.945 1 98.69 314 GLN A O 1
ATOM 2411 N N . ILE A 1 315 ? -16.375 22.594 11.242 1 98.75 315 ILE A N 1
ATOM 2412 C CA . ILE A 1 315 ? -15.031 22.547 11.805 1 98.75 315 ILE A CA 1
ATOM 2413 C C . ILE A 1 315 ? -14.453 23.953 11.867 1 98.75 315 ILE A C 1
ATOM 2415 O O . ILE A 1 315 ? -13.875 24.359 12.883 1 98.75 315 ILE A O 1
ATOM 2419 N N . ILE A 1 316 ? -14.617 24.703 10.82 1 98.5 316 ILE A N 1
ATOM 2420 C CA . ILE A 1 316 ? -14.109 26.078 10.766 1 98.5 316 ILE A CA 1
ATOM 2421 C C . ILE A 1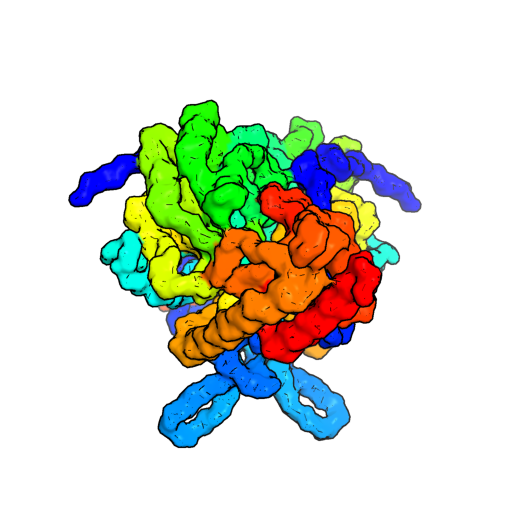 316 ? -14.781 26.922 11.836 1 98.5 316 ILE A C 1
ATOM 2423 O O . ILE A 1 316 ? -14.141 27.75 12.484 1 98.5 316 ILE A O 1
ATOM 2427 N N . ALA A 1 317 ? -16.047 26.688 12.055 1 98.69 317 ALA A N 1
ATOM 2428 C CA . ALA A 1 317 ? -16.766 27.406 13.102 1 98.69 317 ALA A CA 1
ATOM 2429 C C . ALA A 1 317 ? -16.188 27.094 14.484 1 98.69 317 ALA A C 1
ATOM 2431 O O . ALA A 1 317 ? -16.031 28 15.312 1 98.69 317 ALA A O 1
ATOM 2432 N N . GLN A 1 318 ? -15.93 25.812 14.695 1 98.81 318 GLN A N 1
ATOM 2433 C CA . GLN A 1 318 ? -15.367 25.422 15.984 1 98.81 318 GLN A CA 1
ATOM 2434 C C . GLN A 1 318 ? -13.93 25.922 16.125 1 98.81 318 GLN A C 1
ATOM 2436 O O . GLN A 1 318 ? -13.477 26.25 17.219 1 98.81 318 GLN A O 1
ATOM 2441 N N . ARG A 1 319 ? -13.203 26 15.039 1 98.81 319 ARG A N 1
ATOM 2442 C CA . ARG A 1 319 ? -11.867 26.594 15.047 1 98.81 319 ARG A CA 1
ATOM 2443 C C . ARG A 1 319 ? -11.914 28.031 15.523 1 98.81 319 ARG A C 1
ATOM 2445 O O . ARG A 1 319 ? -11.102 28.453 16.359 1 98.81 319 ARG A O 1
ATOM 2452 N N . GLU A 1 320 ? -12.859 28.75 15.023 1 98.62 320 GLU A N 1
ATOM 2453 C CA . GLU A 1 320 ? -13.047 30.141 15.438 1 98.62 320 GLU A CA 1
ATOM 2454 C C . GLU A 1 320 ? -13.391 30.234 16.922 1 98.62 320 GLU A C 1
ATOM 2456 O O . GLU A 1 320 ? -12.906 31.125 17.625 1 98.62 320 GLU A O 1
ATOM 2461 N N . ARG A 1 321 ? -14.203 29.312 17.344 1 98.81 321 ARG A N 1
ATOM 2462 C CA . ARG A 1 321 ? -14.555 29.281 18.766 1 98.81 321 ARG A CA 1
ATOM 2463 C C . ARG A 1 321 ? -13.312 29.047 19.625 1 98.81 321 ARG A C 1
ATOM 2465 O O . ARG A 1 321 ? -13.133 29.703 20.656 1 98.81 321 ARG A O 1
ATOM 2472 N N . LEU A 1 322 ? -12.484 28.188 19.219 1 98.81 322 LEU A N 1
ATOM 2473 C CA . LEU A 1 322 ? -11.25 27.922 19.953 1 98.81 322 LEU A CA 1
ATOM 2474 C C . LEU A 1 322 ? -10.352 29.156 19.969 1 98.81 322 LEU A C 1
ATOM 2476 O O . LEU A 1 322 ? -9.75 29.469 21 1 98.81 322 LEU A O 1
ATOM 2480 N N . LEU A 1 323 ? -10.234 29.844 18.844 1 98.69 323 LEU A N 1
ATOM 2481 C CA . LEU A 1 323 ? -9.406 31.047 18.734 1 98.69 323 LEU A CA 1
ATOM 2482 C C . LEU A 1 323 ? -9.891 32.125 19.688 1 98.69 323 LEU A C 1
ATOM 2484 O O . LEU A 1 323 ? -9.086 32.938 20.188 1 98.69 323 LEU A O 1
ATOM 2488 N N . GLN A 1 324 ? -11.125 32.062 20 1 98.56 324 GLN A N 1
ATOM 2489 C CA . GLN A 1 324 ? -11.719 33.062 20.875 1 98.56 324 GLN A CA 1
ATOM 2490 C C . GLN A 1 324 ? -11.617 32.656 22.344 1 98.56 324 GLN A C 1
ATOM 2492 O O . GLN A 1 324 ? -11.344 33.469 23.219 1 98.56 324 GLN A O 1
ATOM 2497 N N . GLU A 1 325 ? -11.836 31.406 22.625 1 98.62 325 GLU A N 1
ATOM 2498 C CA . GLU A 1 325 ? -12.047 30.953 23.984 1 98.62 325 GLU A CA 1
ATOM 2499 C C . GLU A 1 325 ? -10.727 30.547 24.641 1 98.62 325 GLU A C 1
ATOM 2501 O O . GLU A 1 325 ? -10.555 30.703 25.859 1 98.62 325 GLU A O 1
ATOM 2506 N N . LEU A 1 326 ? -9.789 30.031 23.922 1 98.38 326 LEU A N 1
ATOM 2507 C CA . LEU A 1 326 ? -8.555 29.5 24.484 1 98.38 326 LEU A CA 1
ATOM 2508 C C . LEU A 1 326 ? -7.77 30.594 25.203 1 98.38 326 LEU A C 1
ATOM 2510 O O . LEU A 1 326 ? -7.266 30.391 26.297 1 98.38 326 LEU A O 1
ATOM 2514 N N . PRO A 1 327 ? -7.668 31.812 24.594 1 97 327 PRO A N 1
ATOM 2515 C CA . PRO A 1 327 ? -6.879 32.875 25.219 1 97 327 PRO A CA 1
ATOM 2516 C C . PRO A 1 327 ? -7.434 33.281 26.578 1 97 327 PRO A C 1
ATOM 2518 O O . PRO A 1 327 ? -6.734 33.938 27.359 1 97 327 PRO A O 1
ATOM 2521 N N . LYS A 1 328 ? -8.664 32.844 26.828 1 97.06 328 LYS A N 1
ATOM 2522 C CA . LYS A 1 328 ? -9.281 33.219 28.109 1 97.06 328 LYS A CA 1
ATOM 2523 C C . LYS A 1 328 ? -8.828 32.281 29.219 1 97.06 328 LYS A C 1
ATOM 2525 O O . LYS A 1 328 ? -9.031 32.594 30.406 1 97.06 328 LYS A O 1
ATOM 2530 N N . ILE A 1 329 ? -8.219 31.25 28.922 1 97.62 329 ILE A N 1
ATOM 2531 C CA . ILE A 1 329 ? -7.723 30.297 29.922 1 97.62 329 ILE A CA 1
ATOM 2532 C C . ILE A 1 329 ? -6.336 30.719 30.391 1 97.62 329 ILE A C 1
ATOM 2534 O O . ILE A 1 329 ? -5.391 30.781 29.594 1 97.62 329 ILE A O 1
ATOM 2538 N N . PRO A 1 330 ? -6.184 30.938 31.672 1 96.44 330 PRO A N 1
ATOM 2539 C CA . PRO A 1 330 ? -4.836 31.25 32.156 1 96.44 330 PRO A CA 1
ATOM 2540 C C . PRO A 1 330 ? -3.83 30.141 31.859 1 96.44 330 PRO A C 1
ATOM 2542 O O . PRO A 1 330 ? -4.109 28.953 32.125 1 96.44 330 PRO A O 1
ATOM 2545 N N . GLY A 1 331 ? -2.732 30.531 31.297 1 97.31 331 GLY A N 1
ATOM 2546 C CA . GLY A 1 331 ? -1.705 29.562 30.938 1 97.31 331 GLY A CA 1
ATOM 2547 C C . GLY A 1 331 ? -1.632 29.281 29.453 1 97.31 331 GLY A C 1
ATOM 2548 O O . GLY A 1 331 ? -0.693 28.641 28.984 1 97.31 331 GLY A O 1
ATOM 2549 N N . VAL A 1 332 ? -2.629 29.734 28.766 1 98.38 332 VAL A N 1
ATOM 2550 C CA . VAL A 1 332 ? -2.594 29.625 27.312 1 98.38 332 VAL A CA 1
ATOM 2551 C C . VAL A 1 332 ? -1.88 30.844 26.719 1 98.38 332 VAL A C 1
ATOM 2553 O O . VAL A 1 332 ? -2.092 31.969 27.156 1 98.38 332 VAL A O 1
ATOM 2556 N N . GLY A 1 333 ? -0.983 30.609 25.812 1 97.94 333 GLY A N 1
ATOM 2557 C CA . GLY A 1 333 ? -0.229 31.656 25.156 1 97.94 333 GLY A CA 1
ATOM 2558 C C . GLY A 1 333 ? -0.676 31.906 23.734 1 97.94 333 GLY A C 1
ATOM 2559 O O . GLY A 1 333 ? -1.87 31.859 23.422 1 97.94 333 GLY A O 1
ATOM 2560 N N . ARG A 1 334 ? 0.204 32.25 22.891 1 97.06 334 ARG A N 1
ATOM 2561 C CA . ARG A 1 334 ? -0.08 32.656 21.516 1 97.06 334 ARG A CA 1
ATOM 2562 C C . ARG A 1 334 ? -0.429 31.422 20.672 1 97.06 334 ARG A C 1
ATOM 2564 O O . ARG A 1 334 ? 0.006 30.312 20.969 1 97.06 334 ARG A O 1
ATOM 2571 N N . PHE A 1 335 ? -1.235 31.656 19.703 1 97.75 335 PHE A N 1
ATOM 2572 C CA . PHE A 1 335 ? -1.302 30.719 18.594 1 97.75 335 PHE A CA 1
ATOM 2573 C C . PHE A 1 335 ? -0.112 30.906 17.656 1 97.75 335 PHE A C 1
ATOM 2575 O O . PHE A 1 335 ? 0.216 32.031 17.281 1 97.75 335 PHE A O 1
ATOM 2582 N N . LEU A 1 336 ? 0.571 29.875 17.359 1 97.56 336 LEU A N 1
ATOM 2583 C CA . LEU A 1 336 ? 1.668 29.938 16.391 1 97.56 336 LEU A CA 1
ATOM 2584 C C . LEU A 1 336 ? 1.217 29.438 15.023 1 97.56 336 LEU A C 1
ATOM 2586 O O . LEU A 1 336 ? 0.353 28.562 14.922 1 97.56 336 LEU A O 1
ATOM 2590 N N . GLY A 1 337 ? 1.851 30 13.969 1 96.38 337 GLY A N 1
ATOM 2591 C CA . GLY A 1 337 ? 1.559 29.578 12.617 1 96.38 337 GLY A CA 1
ATOM 2592 C C . GLY A 1 337 ? 0.26 30.141 12.07 1 96.38 337 GLY A C 1
ATOM 2593 O O . GLY A 1 337 ? -0.046 31.312 12.289 1 96.38 337 GLY A O 1
ATOM 2594 N N . GLY A 1 338 ? -0.375 29.344 11.258 1 97.12 338 GLY A N 1
ATOM 2595 C CA . GLY A 1 338 ? -1.589 29.812 10.602 1 97.12 338 GLY A CA 1
ATOM 2596 C C . GLY A 1 338 ? -2.844 29.141 11.133 1 97.12 338 GLY A C 1
ATOM 2597 O O . GLY A 1 338 ? -2.846 28.609 12.242 1 97.12 338 GLY A O 1
ATOM 2598 N N . GLN A 1 339 ? -3.893 29.375 10.438 1 97.81 339 GLN A N 1
ATOM 2599 C CA . GLN A 1 339 ? -5.211 28.844 10.789 1 97.81 339 GLN A CA 1
ATOM 2600 C C . GLN A 1 339 ? -5.887 28.219 9.578 1 97.81 339 GLN A C 1
ATOM 2602 O O . GLN A 1 339 ? -7.109 28.266 9.445 1 97.81 339 GLN A O 1
ATOM 2607 N N . GLU A 1 340 ? -5.098 27.672 8.664 1 98.38 340 GLU A N 1
ATOM 2608 C CA . GLU A 1 340 ? -5.629 27.156 7.406 1 98.38 340 GLU A CA 1
ATOM 2609 C C . GLU A 1 340 ? -5.699 25.641 7.422 1 98.38 340 GLU A C 1
ATOM 2611 O O . GLU A 1 340 ? -5.48 24.984 6.395 1 98.38 340 GLU A O 1
ATOM 2616 N N . SER A 1 341 ? -5.953 25.016 8.57 1 98.44 341 SER A N 1
ATOM 2617 C CA . SER A 1 341 ? -6.082 23.578 8.758 1 98.44 341 SER A CA 1
ATOM 2618 C C . SER A 1 341 ? -7.203 23.25 9.734 1 98.44 341 SER A C 1
ATOM 2620 O O . SER A 1 341 ? -7.969 24.125 10.133 1 98.44 341 SER A O 1
ATOM 2622 N N . ASN A 1 342 ? -7.379 21.984 10.062 1 98.75 342 ASN A N 1
ATOM 2623 C CA . ASN A 1 342 ? -8.359 21.578 11.062 1 98.75 342 ASN A CA 1
ATOM 2624 C C . ASN A 1 342 ? -7.715 21.359 12.43 1 98.75 342 ASN A C 1
ATOM 2626 O O . ASN A 1 342 ? -8.125 20.484 13.188 1 98.75 342 ASN A O 1
ATOM 2630 N N . PHE A 1 343 ? -6.648 22.078 12.664 1 98.81 343 PHE A N 1
ATOM 2631 C CA . PHE A 1 343 ? -5.996 22.078 13.969 1 98.81 343 PHE A CA 1
ATOM 2632 C C . PHE A 1 343 ? -5.355 23.422 14.258 1 98.81 343 PHE A C 1
ATOM 2634 O O . PHE A 1 343 ? -5.25 24.266 13.367 1 98.81 343 PHE A O 1
ATOM 2641 N N . LEU A 1 344 ? -5.008 23.594 15.508 1 98.75 344 LEU A N 1
ATOM 2642 C CA . LEU A 1 344 ? -4.309 24.797 15.961 1 98.75 344 LEU A CA 1
ATOM 2643 C C . LEU A 1 344 ? -3.061 24.422 16.75 1 98.75 344 LEU A C 1
ATOM 2645 O O . LEU A 1 344 ? -3.016 23.359 17.391 1 98.75 344 LEU A O 1
ATOM 2649 N N . LEU A 1 345 ? -2.061 25.234 16.609 1 98.69 345 LEU A N 1
ATOM 2650 C CA . LEU A 1 345 ? -0.838 25.156 17.406 1 98.69 345 LEU A CA 1
ATOM 2651 C C . LEU A 1 345 ? -0.798 26.25 18.453 1 98.69 345 LEU A C 1
ATOM 2653 O O . LEU A 1 345 ? -0.74 27.438 18.125 1 98.69 345 LEU A O 1
ATOM 2657 N N . VAL A 1 346 ? -0.807 25.828 19.766 1 98.56 346 VAL A N 1
ATOM 2658 C CA . VAL A 1 346 ? -1 26.844 20.812 1 98.56 346 VAL A CA 1
ATOM 2659 C C . VAL A 1 346 ? 0.043 26.656 21.906 1 98.56 346 VAL A C 1
ATOM 2661 O O . VAL A 1 346 ? 0.374 25.531 22.281 1 98.56 346 VAL A O 1
ATOM 2664 N N . GLU A 1 347 ? 0.545 27.703 22.406 1 98.31 347 GLU A N 1
ATOM 2665 C CA . GLU A 1 347 ? 1.536 27.703 23.469 1 98.31 347 GLU A CA 1
ATOM 2666 C C . GLU A 1 347 ? 0.876 27.484 24.828 1 98.31 347 GLU A C 1
ATOM 2668 O O . GLU A 1 347 ? -0.214 28 25.094 1 98.31 347 GLU A O 1
ATOM 2673 N N . VAL A 1 348 ? 1.56 26.75 25.609 1 98.69 348 VAL A N 1
ATOM 2674 C CA . VAL A 1 348 ? 1.277 26.656 27.031 1 98.69 348 VAL A CA 1
ATOM 2675 C C . VAL A 1 348 ? 2.375 27.359 27.828 1 98.69 348 VAL A C 1
ATOM 2677 O O . VAL A 1 348 ? 3.562 27.203 27.531 1 98.69 348 VAL A O 1
ATOM 2680 N N . LEU A 1 349 ? 1.94 28.141 28.828 1 98.44 349 LEU A N 1
ATOM 2681 C CA . LEU A 1 349 ? 2.854 29.016 29.547 1 98.44 349 LEU A CA 1
ATOM 2682 C C . LEU A 1 349 ? 3.119 28.484 30.953 1 98.44 349 LEU A C 1
ATOM 2684 O O . LEU A 1 349 ? 2.334 27.688 31.484 1 98.44 349 LEU A O 1
ATOM 2688 N N . ASP A 1 350 ? 4.258 28.953 31.531 1 97.62 350 ASP A N 1
ATOM 2689 C CA . ASP A 1 350 ? 4.617 28.531 32.875 1 97.62 350 ASP A CA 1
ATOM 2690 C C . ASP A 1 350 ? 3.84 29.328 33.906 1 97.62 350 ASP A C 1
ATOM 2692 O O . ASP A 1 350 ? 3.775 28.938 35.094 1 97.62 350 ASP A O 1
ATOM 2696 N N . LYS A 1 351 ? 3.252 30.422 33.625 1 96.38 351 LYS A N 1
ATOM 2697 C CA . LYS A 1 351 ? 2.305 31.234 34.375 1 96.38 351 LYS A CA 1
ATOM 2698 C C . LYS A 1 351 ? 1.423 32.062 33.438 1 96.38 351 LYS A C 1
ATOM 2700 O O . LYS A 1 351 ? 1.661 32.125 32.219 1 96.38 351 LYS A O 1
ATOM 2705 N N . PRO A 1 352 ? 0.366 32.594 33.938 1 95.44 352 PRO A N 1
ATOM 2706 C CA . PRO A 1 352 ? -0.524 33.375 33.062 1 95.44 352 PRO A CA 1
ATOM 2707 C C . PRO A 1 352 ? 0.206 34.469 32.312 1 95.44 352 PRO A C 1
ATOM 2709 O O . PRO A 1 352 ? 1.143 35.094 32.844 1 95.44 352 PRO A O 1
ATOM 2712 N N . ALA A 1 353 ? -0.302 34.719 31.188 1 93.19 353 ALA A N 1
ATOM 2713 C CA . ALA A 1 353 ? 0.302 35.719 30.344 1 93.19 353 ALA A CA 1
ATOM 2714 C C . ALA A 1 353 ? 0.316 37.094 31.047 1 93.19 353 ALA A C 1
ATOM 2716 O O . ALA A 1 353 ? 1.273 37.844 30.906 1 93.19 353 ALA A O 1
ATOM 2717 N N . SER A 1 354 ? -0.712 37.375 31.797 1 92.31 354 SER A N 1
ATOM 2718 C CA . SER A 1 354 ? -0.845 38.625 32.531 1 92.31 354 SER A CA 1
ATOM 2719 C C . SER A 1 354 ? 0.251 38.781 33.562 1 92.31 354 SER A C 1
ATOM 2721 O O . SER A 1 354 ? 0.55 39.875 34.031 1 92.31 354 SER A O 1
ATOM 2723 N N . GLU A 1 355 ? 0.826 37.719 33.875 1 95.75 355 GLU A N 1
ATOM 2724 C CA . GLU A 1 355 ? 1.88 37.719 34.875 1 95.75 355 GLU A CA 1
ATOM 2725 C C . GLU A 1 355 ? 3.25 37.5 34.25 1 95.75 355 GLU A C 1
ATOM 2727 O O . GLU A 1 355 ? 4.211 37.156 34.938 1 95.75 355 GLU A O 1
ATOM 2732 N N . GLY A 1 356 ? 3.344 37.594 32.969 1 95.88 356 GLY A N 1
ATOM 2733 C CA . GLY A 1 356 ? 4.609 37.469 32.25 1 95.88 356 GLY A CA 1
ATOM 2734 C C . GLY A 1 356 ? 4.953 36.031 31.891 1 95.88 356 GLY A C 1
ATOM 2735 O O . GLY A 1 356 ? 6.125 35.688 31.781 1 95.88 356 GLY A O 1
ATOM 2736 N N . GLY A 1 357 ? 4.004 35.219 31.766 1 96.62 357 GLY A N 1
ATOM 2737 C CA . GLY A 1 357 ? 4.219 33.812 31.453 1 96.62 357 GLY A CA 1
ATOM 2738 C C . GLY A 1 357 ? 4.992 33.594 30.156 1 96.62 357 GLY A C 1
ATOM 2739 O O . GLY A 1 357 ? 4.832 34.375 29.203 1 96.62 357 GLY A O 1
ATOM 2740 N N . LYS A 1 358 ? 5.855 32.531 30.094 1 98.19 358 LYS A N 1
ATOM 2741 C CA . LYS A 1 358 ? 6.648 32.156 28.938 1 98.19 358 LYS A CA 1
ATOM 2742 C C . LYS A 1 358 ? 6.324 30.719 28.516 1 98.19 358 LYS A C 1
ATOM 2744 O O . LYS A 1 358 ? 5.957 29.875 29.344 1 98.19 358 LYS A O 1
ATOM 2749 N N . PRO A 1 359 ? 6.434 30.469 27.203 1 98.44 359 PRO A N 1
ATOM 2750 C CA . PRO A 1 359 ? 6.211 29.094 26.75 1 98.44 359 PRO A CA 1
ATOM 2751 C C . PRO A 1 359 ? 7.043 28.078 27.547 1 98.44 359 PRO A C 1
ATOM 2753 O O . PRO A 1 359 ? 8.219 28.328 27.812 1 98.44 359 PRO A O 1
ATOM 2756 N N . SER A 1 360 ? 6.406 26.953 27.906 1 98.69 360 SER A N 1
ATOM 2757 C CA . SER A 1 360 ? 7.078 25.984 28.766 1 98.69 360 SER A CA 1
ATOM 2758 C C . SER A 1 360 ? 6.785 24.547 28.328 1 98.69 360 SER A C 1
ATOM 2760 O O . SER A 1 360 ? 5.652 24.078 28.438 1 98.69 360 SER A O 1
ATOM 2762 N N . ASN A 1 361 ? 7.844 23.859 27.922 1 98.62 361 ASN A N 1
ATOM 2763 C CA . ASN A 1 361 ? 7.703 22.453 27.594 1 98.62 361 ASN A CA 1
ATOM 2764 C C . ASN A 1 361 ? 7.277 21.625 28.797 1 98.62 361 ASN A C 1
ATOM 2766 O O . ASN A 1 361 ? 6.5 20.688 28.672 1 98.62 361 ASN A O 1
ATOM 2770 N N . LYS A 1 362 ? 7.797 21.984 29.875 1 98.25 362 LYS A N 1
ATOM 2771 C CA . LYS A 1 362 ? 7.48 21.25 31.094 1 98.25 362 LYS A CA 1
ATOM 2772 C C . LYS A 1 362 ? 5.977 21.281 31.375 1 98.25 362 LYS A C 1
ATOM 2774 O O . LYS A 1 362 ? 5.367 20.234 31.594 1 98.25 362 LYS A O 1
ATOM 2779 N N . ILE A 1 363 ? 5.367 22.453 31.328 1 98.38 363 ILE A N 1
ATOM 2780 C CA . ILE A 1 363 ? 3.947 22.594 31.625 1 98.38 363 ILE A CA 1
ATOM 2781 C C . ILE A 1 363 ? 3.121 21.984 30.5 1 98.38 363 ILE A C 1
ATOM 2783 O O . ILE A 1 363 ? 2.107 21.328 30.75 1 98.38 363 ILE A O 1
ATOM 2787 N N . ALA A 1 364 ? 3.555 22.203 29.266 1 98.56 364 ALA A N 1
ATOM 2788 C CA . ALA A 1 364 ? 2.834 21.672 28.109 1 98.56 364 ALA A CA 1
ATOM 2789 C C . ALA A 1 364 ? 2.793 20.156 28.156 1 98.56 364 ALA A C 1
ATOM 2791 O O . ALA A 1 364 ? 1.754 19.547 27.891 1 98.56 364 ALA A O 1
ATOM 2792 N N . LEU A 1 365 ? 3.938 19.531 28.453 1 97.75 365 LEU A N 1
ATOM 2793 C CA . LEU A 1 365 ? 4.012 18.078 28.547 1 97.75 365 LEU A CA 1
ATOM 2794 C C . LEU A 1 365 ? 3.113 17.562 29.672 1 97.75 365 LEU A C 1
ATOM 2796 O O . LEU A 1 365 ? 2.406 16.562 29.5 1 97.75 365 LEU A O 1
ATOM 2800 N N . ALA A 1 366 ? 3.156 18.188 30.781 1 97.88 366 ALA A N 1
ATOM 2801 C CA . ALA A 1 366 ? 2.316 17.797 31.922 1 97.88 366 ALA A CA 1
ATOM 2802 C C . ALA A 1 366 ? 0.835 17.922 31.562 1 97.88 366 ALA A C 1
ATOM 2804 O O . ALA A 1 366 ? 0.027 17.078 31.953 1 97.88 366 ALA A O 1
ATOM 2805 N N . ALA A 1 367 ? 0.509 19.016 30.938 1 98 367 ALA A N 1
ATOM 2806 C CA . ALA A 1 367 ? -0.875 19.219 30.516 1 98 367 ALA A CA 1
ATOM 2807 C C . ALA A 1 367 ? -1.312 18.141 29.531 1 98 367 ALA A C 1
ATOM 2809 O O . ALA A 1 367 ? -2.41 17.594 29.656 1 98 367 ALA A O 1
ATOM 2810 N N . TYR A 1 368 ? -0.433 17.891 28.594 1 96.06 368 TYR A N 1
ATOM 2811 C CA . TYR A 1 368 ? -0.681 16.844 27.609 1 96.06 368 TYR A CA 1
ATOM 2812 C C . TYR A 1 368 ? -0.972 15.508 28.297 1 96.06 368 TYR A C 1
ATOM 2814 O O . TYR A 1 368 ? -1.978 14.859 28.016 1 96.06 368 TYR A O 1
ATOM 2822 N N . GLU A 1 369 ? -0.182 15.094 29.203 1 94.94 369 GLU A N 1
ATOM 2823 C CA . GLU A 1 369 ? -0.306 13.828 29.922 1 94.94 369 GLU A CA 1
ATOM 2824 C C . GLU A 1 369 ? -1.555 13.805 30.797 1 94.94 369 GLU A C 1
ATOM 2826 O O . GLU A 1 369 ? -2.303 12.82 30.797 1 94.94 369 GLU A O 1
ATOM 2831 N N . ALA A 1 370 ? -1.83 14.852 31.5 1 96.06 370 ALA A N 1
ATOM 2832 C CA . ALA A 1 370 ? -2.984 14.922 32.406 1 96.06 370 ALA A CA 1
ATOM 2833 C C . ALA A 1 370 ? -4.289 14.891 31.609 1 96.06 370 ALA A C 1
ATOM 2835 O O . ALA A 1 370 ? -5.254 14.242 32.031 1 96.06 370 ALA A O 1
ATOM 2836 N N . MET A 1 371 ? -4.332 15.656 30.547 1 95.75 371 MET A N 1
ATOM 2837 C CA . MET A 1 371 ? -5.52 15.672 29.703 1 95.75 371 MET A CA 1
ATOM 2838 C C . MET A 1 371 ? -5.859 14.266 29.219 1 95.75 371 MET A C 1
ATOM 2840 O O . MET A 1 371 ? -7.023 13.859 29.234 1 95.75 371 MET A O 1
ATOM 2844 N N . ALA A 1 372 ? -4.828 13.5 28.75 1 92.88 372 ALA A N 1
ATOM 2845 C CA . ALA A 1 372 ? -5.035 12.164 28.203 1 92.88 372 ALA A CA 1
ATOM 2846 C C . ALA A 1 372 ? -5.355 11.156 29.297 1 92.88 372 ALA A C 1
ATOM 2848 O O . ALA A 1 372 ? -6.344 10.43 29.219 1 92.88 372 ALA A O 1
ATOM 2849 N N . GLU A 1 373 ? -4.598 11.109 30.344 1 90.88 373 GLU A N 1
ATOM 2850 C CA . GLU A 1 373 ? -4.645 10.047 31.359 1 90.88 373 GLU A CA 1
ATOM 2851 C C . GLU A 1 373 ? -5.793 10.266 32.344 1 90.88 373 GLU A C 1
ATOM 2853 O O . GLU A 1 373 ? -6.453 9.312 32.75 1 90.88 373 GLU A O 1
ATOM 2858 N N . LYS A 1 374 ? -6.07 11.477 32.688 1 90.69 374 LYS A N 1
ATOM 2859 C CA . LYS A 1 374 ? -7 11.742 33.781 1 90.69 374 LYS A CA 1
ATOM 2860 C C . LYS A 1 374 ? -8.336 12.25 33.25 1 90.69 374 LYS A C 1
ATOM 2862 O O . LYS A 1 374 ? -9.375 12.062 33.906 1 90.69 374 LYS A O 1
ATOM 2867 N N . HIS A 1 375 ? -8.289 12.82 32.094 1 92.31 375 HIS A N 1
ATOM 2868 C CA . HIS A 1 375 ? -9.508 13.508 31.688 1 92.31 375 HIS A CA 1
ATOM 2869 C C . HIS A 1 375 ? -10.039 12.93 30.375 1 92.31 375 HIS A C 1
ATOM 2871 O O . HIS A 1 375 ? -11.125 13.297 29.922 1 92.31 375 HIS A O 1
ATOM 2877 N N . GLY A 1 376 ? -9.305 12.109 29.688 1 92.44 376 GLY A N 1
ATOM 2878 C CA . GLY A 1 376 ? -9.773 11.406 28.5 1 92.44 376 GLY A CA 1
ATOM 2879 C C . GLY A 1 376 ? -9.82 12.273 27.266 1 92.44 376 GLY A C 1
ATOM 2880 O O . GLY A 1 376 ? -10.656 12.055 26.375 1 92.44 376 GLY A O 1
ATOM 2881 N N . VAL A 1 377 ? -9.109 13.336 27.234 1 95.44 377 VAL A N 1
ATOM 2882 C CA . VAL A 1 377 ? -8.984 14.195 26.062 1 95.44 377 VAL A CA 1
ATOM 2883 C C . VAL A 1 377 ? -7.559 14.125 25.516 1 95.44 377 VAL A C 1
ATOM 2885 O O . VAL A 1 377 ? -6.613 14.586 26.172 1 95.44 377 VAL A O 1
ATOM 2888 N N . VAL A 1 378 ? -7.426 13.648 24.297 1 94.06 378 VAL A N 1
ATOM 2889 C CA . VAL A 1 378 ? -6.098 13.383 23.766 1 94.06 378 VAL A CA 1
ATOM 2890 C C . VAL A 1 378 ? -5.746 14.43 22.703 1 94.06 378 VAL A C 1
ATOM 2892 O O . VAL A 1 378 ? -6.453 14.578 21.703 1 94.06 378 VAL A O 1
ATOM 2895 N N . VAL A 1 379 ? -4.762 15.219 22.953 1 95.38 379 VAL A N 1
ATOM 2896 C CA . VAL A 1 379 ? -4.176 16.156 22 1 95.38 379 VAL A CA 1
ATOM 2897 C C . VAL A 1 379 ? -2.736 15.75 21.703 1 95.38 379 VAL A C 1
ATOM 2899 O O . VAL A 1 379 ? -2.336 14.617 21.969 1 95.38 379 VAL A O 1
ATOM 2902 N N . ARG A 1 380 ? -1.921 16.688 21.094 1 95.5 380 ARG A N 1
ATOM 2903 C CA . ARG A 1 380 ? -0.56 16.297 20.734 1 95.5 380 ARG A CA 1
ATOM 2904 C C . ARG A 1 380 ? 0.45 17.328 21.219 1 95.5 380 ARG A C 1
ATOM 2906 O O . ARG A 1 380 ? 0.29 18.516 20.953 1 95.5 380 ARG A O 1
ATOM 2913 N N . PHE A 1 381 ? 1.478 16.859 21.969 1 96.5 381 PHE A N 1
ATOM 2914 C CA . PHE A 1 381 ? 2.592 17.719 22.359 1 96.5 381 PHE A CA 1
ATOM 2915 C C . PHE A 1 381 ? 3.559 17.922 21.203 1 96.5 381 PHE A C 1
ATOM 2917 O O . PHE A 1 381 ? 3.996 16.953 20.578 1 96.5 381 PHE A O 1
ATOM 2924 N N . ARG A 1 382 ? 3.875 19.219 20.891 1 97.44 382 ARG A N 1
ATOM 2925 C CA . ARG A 1 382 ? 4.766 19.531 19.781 1 97.44 382 ARG A CA 1
ATOM 2926 C C . ARG A 1 382 ? 5.93 20.406 20.234 1 97.44 382 ARG A C 1
ATOM 2928 O O . ARG A 1 382 ? 6.645 20.984 19.406 1 97.44 382 ARG A O 1
ATOM 2935 N N . GLY A 1 383 ? 6.145 20.453 21.484 1 98 383 GLY A N 1
ATOM 2936 C CA . GLY A 1 383 ? 7.113 21.391 22.047 1 98 383 GLY A CA 1
ATOM 2937 C C . GLY A 1 383 ? 8.539 21.078 21.625 1 98 383 GLY A C 1
ATOM 2938 O O . GLY A 1 383 ? 9.422 21.938 21.734 1 98 383 GLY A O 1
ATOM 2939 N N . LYS A 1 384 ? 8.805 19.922 21.109 1 96.44 384 LYS A N 1
ATOM 2940 C CA . LYS A 1 384 ? 10.164 19.531 20.734 1 96.44 384 LYS A CA 1
ATOM 2941 C C . LYS A 1 384 ? 10.492 19.969 19.312 1 96.44 384 LYS A C 1
ATOM 2943 O O . LYS A 1 384 ? 11.656 19.969 18.906 1 96.44 384 LYS A O 1
ATOM 2948 N N . GLU A 1 385 ? 9.508 20.438 18.578 1 97 385 GLU A N 1
ATOM 2949 C CA . GLU A 1 385 ? 9.711 20.906 17.219 1 97 385 GLU A CA 1
ATOM 2950 C C . GLU A 1 385 ? 10.32 22.297 17.203 1 97 385 GLU A C 1
ATOM 2952 O O . GLU A 1 385 ? 10.031 23.125 18.062 1 97 385 GLU A O 1
ATOM 2957 N N . LEU A 1 386 ? 11.109 22.547 16.234 1 97.06 386 LEU A N 1
ATOM 2958 C CA . LEU A 1 386 ? 11.789 23.844 16.109 1 97.06 386 LEU A CA 1
ATOM 2959 C C . LEU A 1 386 ? 10.781 24.984 16.109 1 97.06 386 LEU A C 1
ATOM 2961 O O . LEU A 1 386 ? 9.844 25 15.297 1 97.06 386 LEU A O 1
ATOM 2965 N N . GLY A 1 387 ? 10.992 25.828 17.031 1 97.56 387 GLY A N 1
ATOM 2966 C CA . GLY A 1 387 ? 10.164 27.031 17.094 1 97.56 387 GLY A CA 1
ATOM 2967 C C . GLY A 1 387 ? 8.828 26.797 17.781 1 97.56 387 GLY A C 1
ATOM 2968 O O . GLY A 1 387 ? 7.98 27.688 17.797 1 97.56 387 GLY A O 1
ATOM 2969 N N . CYS A 1 388 ? 8.656 25.609 18.422 1 98.38 388 CYS A N 1
ATOM 2970 C CA . CYS A 1 388 ? 7.348 25.281 18.969 1 98.38 388 CYS A CA 1
ATOM 2971 C C . CYS A 1 388 ? 7.43 25.016 20.469 1 98.38 388 CYS A C 1
ATOM 2973 O O . CYS A 1 388 ? 6.688 24.203 21 1 98.38 388 CYS A O 1
ATOM 2975 N N . GLU A 1 389 ? 8.32 25.656 21.141 1 98.25 389 GLU A N 1
ATOM 2976 C CA . GLU A 1 389 ? 8.445 25.469 22.578 1 98.25 389 GLU A CA 1
ATOM 2977 C C . GLU A 1 389 ? 7.113 25.688 23.281 1 98.25 389 GLU A C 1
ATOM 2979 O O . GLU A 1 389 ? 6.43 26.688 23.031 1 98.25 389 GLU A O 1
ATOM 2984 N N . GLY A 1 390 ? 6.707 24.703 24.078 1 98.69 390 GLY A N 1
ATOM 2985 C CA . GLY A 1 390 ? 5.512 24.797 24.891 1 98.69 390 GLY A CA 1
ATOM 2986 C C . GLY A 1 390 ? 4.23 24.562 24.125 1 98.69 390 GLY A C 1
ATOM 2987 O O . GLY A 1 390 ? 3.133 24.781 24.625 1 98.69 390 GLY A O 1
ATOM 2988 N N . CYS A 1 391 ? 4.332 24.016 22.953 1 98.62 391 CYS A N 1
ATOM 2989 C CA . CYS A 1 391 ? 3.141 24 22.109 1 98.62 391 CYS A CA 1
ATOM 2990 C C . CYS A 1 391 ? 2.426 22.656 22.203 1 98.62 391 CYS A C 1
ATOM 2992 O O . CYS A 1 391 ? 3.07 21.609 22.281 1 98.62 391 CYS A O 1
ATOM 2994 N N . LEU A 1 392 ? 1.125 22.75 22.172 1 98.31 392 LEU A N 1
ATOM 2995 C CA . LEU A 1 392 ? 0.202 21.656 21.875 1 98.31 392 LEU A CA 1
ATOM 2996 C C . LEU A 1 392 ? -0.47 21.875 20.531 1 98.31 392 LEU A C 1
ATOM 2998 O O . LEU A 1 392 ? -0.822 23 20.172 1 98.31 392 LEU A O 1
ATOM 3002 N N . ARG A 1 393 ? -0.517 20.844 19.781 1 98.31 393 ARG A N 1
ATOM 3003 C CA . ARG A 1 393 ? -1.376 20.859 18.594 1 98.31 393 ARG A CA 1
ATOM 3004 C C . ARG A 1 393 ? -2.736 20.234 18.906 1 98.31 393 ARG A C 1
ATOM 3006 O O . ARG A 1 393 ? -2.818 19.094 19.359 1 98.31 393 ARG A O 1
ATOM 3013 N N . VAL A 1 394 ? -3.779 20.938 18.594 1 98.31 394 VAL A N 1
ATOM 3014 C CA . VAL A 1 394 ? -5.133 20.516 18.953 1 98.31 394 VAL A CA 1
ATOM 3015 C C . VAL A 1 394 ? -5.996 20.422 17.703 1 98.31 394 VAL A C 1
ATOM 3017 O O . VAL A 1 394 ? -6.273 21.438 17.047 1 98.31 394 VAL A O 1
ATOM 3020 N N . THR A 1 395 ? -6.406 19.219 17.422 1 98.31 395 THR A N 1
ATOM 3021 C CA . THR A 1 395 ? -7.375 19.031 16.344 1 98.31 395 THR A CA 1
ATOM 3022 C C . THR A 1 395 ? -8.711 19.672 16.703 1 98.31 395 THR A C 1
ATOM 3024 O O . THR A 1 395 ? -9.164 19.578 17.844 1 98.31 395 THR A O 1
ATOM 3027 N N . VAL A 1 396 ? -9.336 20.312 15.758 1 98.81 396 VAL A N 1
ATOM 3028 C CA . VAL A 1 396 ? -10.641 20.922 15.992 1 98.81 396 VAL A CA 1
ATOM 3029 C C . VAL A 1 396 ? -11.727 19.859 16.016 1 98.81 396 VAL A C 1
ATOM 3031 O O . VAL A 1 396 ? -11.953 19.172 15 1 98.81 396 VAL A O 1
ATOM 3034 N N . GLY A 1 397 ? -12.383 19.656 17.141 1 98.25 397 GLY A N 1
ATOM 3035 C CA . GLY A 1 397 ? -13.414 18.656 17.297 1 98.25 397 GLY A CA 1
ATOM 3036 C C . GLY A 1 397 ? -14.812 19.172 17.031 1 98.25 397 GLY A C 1
ATOM 3037 O O . GLY A 1 397 ? -14.984 20.266 16.484 1 98.25 397 GLY A O 1
ATOM 3038 N N . THR A 1 398 ? -15.789 18.344 17.328 1 98.12 398 THR A N 1
ATOM 3039 C CA . THR A 1 398 ? -17.188 18.766 17.312 1 98.12 398 THR A CA 1
ATOM 3040 C C . THR A 1 398 ? -17.453 19.781 18.406 1 98.12 398 THR A C 1
ATOM 3042 O O . THR A 1 398 ? -16.594 20.047 19.25 1 98.12 398 THR A O 1
ATOM 3045 N N . GLU A 1 399 ? -18.625 20.344 18.344 1 98.38 399 GLU A N 1
ATOM 3046 C CA . GLU A 1 399 ? -19 21.312 19.359 1 98.38 399 GLU A CA 1
ATOM 3047 C C . GLU A 1 399 ? -18.875 20.719 20.766 1 98.38 399 GLU A C 1
ATOM 3049 O O . GLU A 1 399 ? -18.328 21.375 21.656 1 98.38 399 GLU A O 1
ATOM 3054 N N . GLU A 1 400 ? -19.328 19.5 20.922 1 97.75 400 GLU A N 1
ATOM 3055 C CA . GLU A 1 400 ? -19.266 18.828 22.219 1 97.75 400 GLU A CA 1
ATOM 3056 C C . GLU A 1 400 ? -17.812 18.547 22.625 1 97.75 400 GLU A C 1
ATOM 3058 O O . GLU A 1 400 ? -17.438 18.734 23.781 1 97.75 400 GLU A O 1
ATOM 3063 N N . GLU A 1 401 ? -17.047 18.109 21.703 1 97.81 401 GLU A N 1
ATOM 3064 C CA . GLU A 1 401 ? -15.648 17.797 21.969 1 97.81 401 GLU A CA 1
ATOM 3065 C C . GLU A 1 401 ? -14.852 19.047 22.328 1 97.81 401 GLU A C 1
ATOM 3067 O O . GLU A 1 401 ? -14.016 19.016 23.234 1 97.81 401 GLU A O 1
ATOM 3072 N N . VAL A 1 402 ? -15.102 20.156 21.641 1 98.5 402 VAL A N 1
ATOM 3073 C CA . VAL A 1 402 ? -14.43 21.422 21.922 1 98.5 402 VAL A CA 1
ATOM 3074 C C . VAL A 1 402 ? -14.828 21.922 23.297 1 98.5 402 VAL A C 1
ATOM 3076 O O . VAL A 1 402 ? -13.984 22.422 24.062 1 98.5 402 VAL A O 1
ATOM 3079 N N . THR A 1 403 ? -16.109 21.766 23.641 1 98.56 403 THR A N 1
ATOM 3080 C CA . THR A 1 403 ? -16.562 22.156 24.953 1 98.56 403 THR A CA 1
ATOM 3081 C C . THR A 1 403 ? -15.828 21.391 26.047 1 98.56 403 THR A C 1
ATOM 3083 O O . THR A 1 403 ? -15.328 22 27 1 98.56 403 THR A O 1
ATOM 3086 N N . ARG A 1 404 ? -15.789 20.125 25.828 1 97.62 404 ARG A N 1
ATOM 3087 C CA . ARG A 1 404 ? -15.102 19.281 26.797 1 97.62 404 ARG A CA 1
ATOM 3088 C C . ARG A 1 404 ? -13.617 19.641 26.875 1 97.62 404 ARG A C 1
ATOM 3090 O O . ARG A 1 404 ? -13.047 19.703 27.969 1 97.62 404 ARG A O 1
ATOM 3097 N N . PHE A 1 405 ? -13.008 19.828 25.828 1 98.31 405 PHE A N 1
ATOM 3098 C CA . PHE A 1 405 ? -11.594 20.172 25.766 1 98.31 405 PHE A CA 1
ATOM 3099 C C . PHE A 1 405 ? -11.328 21.469 26.531 1 98.31 405 PHE A C 1
ATOM 3101 O O . PHE A 1 405 ? -10.422 21.531 27.359 1 98.31 405 PHE A O 1
ATOM 3108 N N . LEU A 1 406 ? -12.125 22.516 26.25 1 98.56 406 LEU A N 1
ATOM 3109 C CA . LEU A 1 406 ? -11.938 23.812 26.891 1 98.56 406 LEU A CA 1
ATOM 3110 C C . LEU A 1 406 ? -12.102 23.703 28.391 1 98.56 406 LEU A C 1
ATOM 3112 O O . LEU A 1 406 ? -11.305 24.266 29.156 1 98.56 406 LEU A O 1
ATOM 3116 N N . GLN A 1 407 ? -13.078 22.969 28.797 1 98.19 407 GLN A N 1
ATOM 3117 C CA . GLN A 1 407 ? -13.344 22.797 30.234 1 98.19 407 GLN A CA 1
ATOM 3118 C C . GLN A 1 407 ? -12.195 22.062 30.922 1 98.19 407 GLN A C 1
ATOM 3120 O O . GLN A 1 407 ? -11.703 22.5 31.953 1 98.19 407 GLN A O 1
ATOM 3125 N N . GLU A 1 408 ? -11.805 20.938 30.328 1 97.75 408 GLU A N 1
ATOM 3126 C CA . GLU A 1 408 ? -10.773 20.109 30.922 1 97.75 408 GLU A CA 1
ATOM 3127 C C . GLU A 1 408 ? -9.422 20.828 30.922 1 97.75 408 GLU A C 1
ATOM 3129 O O . GLU A 1 408 ? -8.633 20.672 31.859 1 97.75 408 GLU A O 1
ATOM 3134 N N . LEU A 1 409 ? -9.094 21.578 29.859 1 98.38 409 LEU A N 1
ATOM 3135 C CA . LEU A 1 409 ? -7.828 22.297 29.797 1 98.38 409 LEU A CA 1
ATOM 3136 C C . LEU A 1 409 ? -7.754 23.359 30.891 1 98.38 409 LEU A C 1
ATOM 3138 O O . LEU A 1 409 ? -6.699 23.547 31.516 1 98.38 409 LEU A O 1
ATOM 3142 N N . ARG A 1 410 ? -8.844 24.031 31.125 1 97.88 410 ARG A N 1
ATOM 3143 C CA . ARG A 1 410 ? -8.898 25.016 32.188 1 97.88 410 ARG A CA 1
ATOM 3144 C C . ARG A 1 410 ? -8.594 24.391 33.531 1 97.88 410 ARG A C 1
ATOM 3146 O O . ARG A 1 410 ? -7.82 24.938 34.344 1 97.88 410 ARG A O 1
ATOM 3153 N N . VAL A 1 411 ? -9.203 23.266 33.781 1 97.69 411 VAL A N 1
ATOM 3154 C CA . VAL A 1 411 ? -9.016 22.562 35.062 1 97.69 411 VAL A CA 1
ATOM 3155 C C . VAL A 1 411 ? -7.566 22.109 35.188 1 97.69 411 VAL A C 1
ATOM 3157 O O . VAL A 1 411 ? -6.934 22.312 36.219 1 97.69 411 VAL A O 1
ATOM 3160 N N . VAL A 1 412 ? -7.07 21.516 34.156 1 98 412 VAL A N 1
ATOM 3161 C CA . VAL A 1 412 ? -5.727 20.938 34.156 1 98 412 VAL A CA 1
ATOM 3162 C C . VAL A 1 412 ? -4.695 22.047 34.375 1 98 412 VAL A C 1
ATOM 3164 O O . VAL A 1 412 ? -3.803 21.938 35.188 1 98 412 VAL A O 1
ATOM 3167 N N . LEU A 1 413 ? -4.797 23.156 33.625 1 97.75 413 LEU A N 1
ATOM 3168 C CA . LEU A 1 413 ? -3.83 24.25 33.719 1 97.75 413 LEU A CA 1
ATOM 3169 C C . LEU A 1 413 ? -3.977 24.969 35.062 1 97.75 413 LEU A C 1
ATOM 3171 O O . LEU A 1 413 ? -2.988 25.438 35.656 1 97.75 413 LEU A O 1
ATOM 3175 N N . GLY A 1 414 ? -5.207 25.047 35.531 1 96.62 414 GLY A N 1
ATOM 3176 C CA . GLY A 1 414 ? -5.398 25.609 36.875 1 96.62 414 GLY A CA 1
ATOM 3177 C C . GLY A 1 414 ? -4.637 24.844 37.938 1 96.62 414 GLY A C 1
ATOM 3178 O O . GLY A 1 414 ? -4.039 25.453 38.844 1 96.62 414 GLY A O 1
ATOM 3179 N N . GLY A 1 415 ? -4.715 23.531 37.844 1 95.88 415 GLY A N 1
ATOM 3180 C CA . GLY A 1 415 ? -3.99 22.688 38.781 1 95.88 415 GLY A CA 1
ATOM 3181 C C . GLY A 1 415 ? -2.484 22.797 38.625 1 95.88 415 GLY A C 1
ATOM 3182 O O . GLY A 1 415 ? -1.757 22.828 39.625 1 95.88 415 GLY A O 1
ATOM 3183 N N . LEU A 1 416 ? -1.967 22.844 37.469 1 96.25 416 LEU A N 1
ATOM 3184 C CA . LEU A 1 416 ? -0.535 22.844 37.188 1 96.25 416 LEU A CA 1
ATOM 3185 C C . LEU A 1 416 ? 0.088 24.188 37.562 1 96.25 416 LEU A C 1
ATOM 3187 O O . LEU A 1 416 ? 1.259 24.25 37.938 1 96.25 416 LEU A O 1
ATOM 3191 N N . LEU A 1 417 ? -0.737 25.234 37.5 1 93.81 417 LEU A N 1
ATOM 3192 C CA . LEU A 1 417 ? -0.209 26.578 37.688 1 93.81 417 LEU A CA 1
ATOM 3193 C C . LEU A 1 417 ? -0.572 27.109 39.062 1 93.81 417 LEU A C 1
ATOM 3195 O O . LEU A 1 417 ? -0.16 28.203 39.469 1 93.81 417 LEU A O 1
ATOM 3199 N N . GLY A 1 418 ? -1.216 26.281 39.906 1 86.81 418 GLY A N 1
ATOM 3200 C CA . GLY A 1 418 ? -1.579 26.672 41.25 1 86.81 418 GLY A CA 1
ATOM 3201 C C . GLY A 1 418 ? -2.727 27.672 41.312 1 86.81 418 GLY A C 1
ATOM 3202 O O . GLY A 1 418 ? -2.721 28.594 42.125 1 86.81 418 GLY A O 1
ATOM 3203 N N . GLN A 1 419 ? -3.582 27.547 40.344 1 73.12 419 GLN A N 1
ATOM 3204 C CA . GLN A 1 419 ? -4.766 28.391 40.312 1 73.12 419 GLN A CA 1
ATOM 3205 C C . GLN A 1 419 ? -6.02 27.594 40.656 1 73.12 419 GLN A C 1
ATOM 3207 O O . GLN A 1 419 ? -6.082 26.391 40.438 1 73.12 419 GLN A O 1
ATOM 3212 N N . MET B 1 1 ? 4.523 35.094 -22.25 1 32.34 1 MET B N 1
ATOM 3213 C CA . MET B 1 1 ? 4.988 34.594 -20.969 1 32.34 1 MET B CA 1
ATOM 3214 C C . MET B 1 1 ? 6.289 33.812 -21.141 1 32.34 1 MET B C 1
ATOM 3216 O O . MET B 1 1 ? 6.379 32.906 -21.984 1 32.34 1 MET B O 1
ATOM 3220 N N . ALA B 1 2 ? 7.32 34.406 -20.781 1 36.38 2 ALA B N 1
ATOM 3221 C CA . ALA B 1 2 ? 8.641 33.844 -21 1 36.38 2 ALA B CA 1
ATOM 3222 C C . ALA B 1 2 ? 8.648 32.344 -20.688 1 36.38 2 ALA B C 1
ATOM 3224 O O . ALA B 1 2 ? 8.062 31.906 -19.688 1 36.38 2 ALA B O 1
ATOM 3225 N N . ALA B 1 3 ? 9.062 31.625 -21.516 1 43.94 3 ALA B N 1
ATOM 3226 C CA . ALA B 1 3 ? 9.18 30.172 -21.406 1 43.94 3 ALA B CA 1
ATOM 3227 C C . ALA B 1 3 ? 9.867 29.766 -20.109 1 43.94 3 ALA B C 1
ATOM 3229 O O . ALA B 1 3 ? 10.969 30.25 -19.797 1 43.94 3 ALA B O 1
ATOM 3230 N N . ARG B 1 4 ? 9.055 29.453 -18.906 1 57.62 4 ARG B N 1
ATOM 3231 C CA . ARG B 1 4 ? 9.617 29.047 -17.625 1 57.62 4 ARG B CA 1
ATOM 3232 C C . ARG B 1 4 ? 10.812 28.109 -17.828 1 57.62 4 ARG B C 1
ATOM 3234 O O . ARG B 1 4 ? 10.719 27.141 -18.562 1 57.62 4 ARG B O 1
ATOM 3241 N N . GLN B 1 5 ? 12.109 28.656 -17.734 1 64.25 5 GLN B N 1
ATOM 3242 C CA . GLN B 1 5 ? 13.367 27.953 -17.938 1 64.25 5 GLN B CA 1
ATOM 3243 C C . GLN B 1 5 ? 13.688 27.062 -16.734 1 64.25 5 GLN B C 1
ATOM 3245 O O . GLN B 1 5 ? 13.711 27.531 -15.594 1 64.25 5 GLN B O 1
ATOM 3250 N N . SER B 1 6 ? 13.258 25.766 -16.656 1 75.19 6 SER B N 1
ATOM 3251 C CA . SER B 1 6 ? 13.641 24.812 -15.633 1 75.19 6 SER B CA 1
ATOM 3252 C C . SER B 1 6 ? 14.703 23.844 -16.156 1 75.19 6 SER B C 1
ATOM 3254 O O . SER B 1 6 ? 14.641 23.406 -17.297 1 75.19 6 SER B O 1
ATOM 3256 N N . PRO B 1 7 ? 15.875 23.781 -15.391 1 88.38 7 PRO B N 1
ATOM 3257 C CA . PRO B 1 7 ? 16.906 22.812 -15.758 1 88.38 7 PRO B CA 1
ATOM 3258 C C . PRO B 1 7 ? 16.453 21.375 -15.57 1 88.38 7 PRO B C 1
ATOM 3260 O O . PRO B 1 7 ? 17.25 20.438 -15.773 1 88.38 7 PRO B O 1
ATOM 3263 N N . PHE B 1 8 ? 15.266 21.203 -15.336 1 93.88 8 PHE B N 1
ATOM 3264 C CA . PHE B 1 8 ? 14.773 19.891 -14.969 1 93.88 8 PHE B CA 1
ATOM 3265 C C . PHE B 1 8 ? 14.82 18.938 -16.156 1 93.88 8 PHE B C 1
ATOM 3267 O O . PHE B 1 8 ? 14.281 19.25 -17.219 1 93.88 8 PHE B O 1
ATOM 3274 N N . ASP B 1 9 ? 15.508 17.859 -15.961 1 96.31 9 ASP B N 1
ATOM 3275 C CA . ASP B 1 9 ? 15.602 16.75 -16.891 1 96.31 9 ASP B CA 1
ATOM 3276 C C . ASP B 1 9 ? 15.297 15.422 -16.203 1 96.31 9 ASP B C 1
ATOM 3278 O O . ASP B 1 9 ? 16.141 14.883 -15.5 1 96.31 9 ASP B O 1
ATOM 3282 N N . LEU B 1 10 ? 14.102 14.938 -16.438 1 97.12 10 LEU B N 1
ATOM 3283 C CA . LEU B 1 10 ? 13.633 13.742 -15.758 1 97.12 10 LEU B CA 1
ATOM 3284 C C . LEU B 1 10 ? 14.555 12.555 -16.031 1 97.12 10 LEU B C 1
ATOM 3286 O O . LEU B 1 10 ? 14.82 11.758 -15.125 1 97.12 10 LEU B O 1
ATOM 3290 N N . SER B 1 11 ? 15.062 12.398 -17.219 1 96.19 11 SER B N 1
ATOM 3291 C CA . SER B 1 11 ? 15.883 11.258 -17.625 1 96.19 11 SER B CA 1
ATOM 3292 C C . SER B 1 11 ? 17.188 11.211 -16.844 1 96.19 11 SER B C 1
ATOM 3294 O O . SER B 1 11 ? 17.828 10.156 -16.766 1 96.19 11 SER B O 1
ATOM 3296 N N . LYS B 1 12 ? 17.578 12.414 -16.281 1 96 12 LYS B N 1
ATOM 3297 C CA . LYS B 1 12 ? 18.812 12.484 -15.5 1 96 12 LYS B CA 1
ATOM 3298 C C . LYS B 1 12 ? 18.5 12.57 -14.008 1 96 12 LYS B C 1
ATOM 3300 O O . LYS B 1 12 ? 19.375 12.344 -13.172 1 96 12 LYS B O 1
ATOM 3305 N N . CYS B 1 13 ? 17.25 12.914 -13.703 1 97.06 13 CYS B N 1
ATOM 3306 C CA . CYS B 1 13 ? 16.875 13.117 -12.312 1 97.06 13 CYS B CA 1
ATOM 3307 C C . CYS B 1 13 ? 16.406 11.805 -11.688 1 97.06 13 CYS B C 1
ATOM 3309 O O . CYS B 1 13 ? 16.797 11.477 -10.562 1 97.06 13 CYS B O 1
ATOM 3311 N N . ALA B 1 14 ? 15.555 11.031 -12.406 1 98 14 ALA B N 1
ATOM 3312 C CA . ALA B 1 14 ? 15 9.789 -11.883 1 98 14 ALA B CA 1
ATOM 3313 C C . ALA B 1 14 ? 16.047 8.68 -11.883 1 98 14 ALA B C 1
ATOM 3315 O O . ALA B 1 14 ? 16.984 8.695 -12.695 1 98 14 ALA B O 1
ATOM 3316 N N . ARG B 1 15 ? 15.891 7.758 -11.031 1 97.5 15 ARG B N 1
ATOM 3317 C CA . ARG B 1 15 ? 16.797 6.621 -10.961 1 97.5 15 ARG B CA 1
ATOM 3318 C C . ARG B 1 15 ? 16.75 5.809 -12.25 1 97.5 15 ARG B C 1
ATOM 3320 O O . ARG B 1 15 ? 15.68 5.586 -12.812 1 97.5 15 ARG B O 1
ATOM 3327 N N . LYS B 1 16 ? 17.859 5.242 -12.641 1 95.88 16 LYS B N 1
ATOM 3328 C CA . LYS B 1 16 ? 17.984 4.523 -13.906 1 95.88 16 LYS B CA 1
ATOM 3329 C C . LYS B 1 16 ? 17.094 3.283 -13.922 1 95.88 16 LYS B C 1
ATOM 3331 O O . LYS B 1 16 ? 16.453 2.99 -14.93 1 95.88 16 LYS B O 1
ATOM 3336 N N . ASN B 1 17 ? 17.109 2.553 -12.82 1 95.31 17 ASN B N 1
ATOM 3337 C CA . ASN B 1 17 ? 16.312 1.324 -12.766 1 95.31 17 ASN B CA 1
ATOM 3338 C C . ASN B 1 17 ? 14.82 1.613 -12.852 1 95.31 17 ASN B C 1
ATOM 3340 O O . ASN B 1 17 ? 14.047 0.762 -13.281 1 95.31 17 ASN B O 1
ATOM 3344 N N . ILE B 1 18 ? 14.391 2.83 -12.461 1 96.31 18 ILE B N 1
ATOM 3345 C CA . ILE B 1 18 ? 12.984 3.215 -12.523 1 96.31 18 ILE B CA 1
ATOM 3346 C C . ILE B 1 18 ? 12.625 3.637 -13.945 1 96.31 18 ILE B C 1
ATOM 3348 O O . ILE B 1 18 ? 11.539 3.311 -14.445 1 96.31 18 ILE B O 1
ATOM 3352 N N . LEU B 1 19 ? 13.523 4.332 -14.594 1 95.5 19 LEU B N 1
ATOM 3353 C CA . LEU B 1 19 ? 13.312 4.785 -15.961 1 95.5 19 LEU B CA 1
ATOM 3354 C C . LEU B 1 19 ? 13.078 3.6 -16.891 1 95.5 19 LEU B C 1
ATOM 3356 O O . LEU B 1 19 ? 12.422 3.734 -17.938 1 95.5 19 LEU B O 1
ATOM 3360 N N . GLN B 1 20 ? 13.492 2.404 -16.484 1 92.25 20 GLN B N 1
ATOM 3361 C CA . GLN B 1 20 ? 13.453 1.221 -17.344 1 92.25 20 GLN B CA 1
ATOM 3362 C C . GLN B 1 20 ? 12.164 0.436 -17.141 1 92.25 20 GLN B C 1
ATOM 3364 O O . GLN B 1 20 ? 11.844 -0.469 -17.906 1 92.25 20 GLN B O 1
ATOM 3369 N N . LEU B 1 21 ? 11.461 0.819 -16.156 1 91.12 21 LEU B N 1
ATOM 3370 C CA . LEU B 1 21 ? 10.242 0.077 -15.859 1 91.12 21 LEU B CA 1
ATOM 3371 C C . LEU B 1 21 ? 9.203 0.289 -16.953 1 91.12 21 LEU B C 1
ATOM 3373 O O . LEU B 1 21 ? 9.125 1.372 -17.547 1 91.12 21 LEU B O 1
ATOM 3377 N N . GLN B 1 22 ? 8.531 -0.778 -17.141 1 81 22 GLN B N 1
ATOM 3378 C CA . GLN B 1 22 ? 7.375 -0.689 -18.016 1 81 22 GLN B CA 1
ATOM 3379 C C . GLN B 1 22 ? 6.07 -0.725 -17.234 1 81 22 GLN B C 1
ATOM 3381 O O . GLN B 1 22 ? 5.961 -1.447 -16.234 1 81 22 GLN B O 1
ATOM 3386 N N . PRO B 1 23 ? 5.191 0.074 -17.719 1 74.31 23 PRO B N 1
ATOM 3387 C CA . PRO B 1 23 ? 3.902 0.029 -17.031 1 74.31 23 PRO B CA 1
ATOM 3388 C C . PRO B 1 23 ? 3.271 -1.361 -17.047 1 74.31 23 PRO B C 1
ATOM 3390 O O . PRO B 1 23 ? 3.49 -2.133 -17.984 1 74.31 23 PRO B O 1
ATOM 3393 N N . TYR B 1 24 ? 2.627 -1.638 -15.969 1 71.19 24 TYR B N 1
ATOM 3394 C CA . TYR B 1 24 ? 1.93 -2.916 -15.867 1 71.19 24 TYR B CA 1
ATOM 3395 C C . TYR B 1 24 ? 0.873 -3.043 -16.969 1 71.19 24 TYR B C 1
ATOM 3397 O O . TYR B 1 24 ? 0.175 -2.074 -17.281 1 71.19 24 TYR B O 1
ATOM 3405 N N . ARG B 1 25 ? 0.924 -4.18 -17.609 1 67.44 25 ARG B N 1
ATOM 3406 C CA . ARG B 1 25 ? -0.105 -4.512 -18.578 1 67.44 25 ARG B CA 1
ATOM 3407 C C . ARG B 1 25 ? -0.836 -5.793 -18.188 1 67.44 25 ARG B C 1
ATOM 3409 O O . ARG B 1 25 ? -0.204 -6.801 -17.859 1 67.44 25 ARG B O 1
ATOM 3416 N N . CYS B 1 26 ? -2.121 -5.578 -17.953 1 61.38 26 CYS B N 1
ATOM 3417 C CA . CYS B 1 26 ? -2.912 -6.781 -17.734 1 61.38 26 CYS B CA 1
ATOM 3418 C C . CYS B 1 26 ? -3.617 -7.215 -19.016 1 61.38 26 CYS B C 1
ATOM 3420 O O . CYS B 1 26 ? -3.752 -6.43 -19.953 1 61.38 26 CYS B O 1
ATOM 3422 N N . ALA B 1 27 ? -3.893 -8.453 -19.078 1 58.84 27 ALA B N 1
ATOM 3423 C CA . ALA B 1 27 ? -4.574 -8.992 -20.25 1 58.84 27 ALA B CA 1
ATOM 3424 C C . ALA B 1 27 ? -5.828 -8.18 -20.562 1 58.84 27 ALA B C 1
ATOM 3426 O O . ALA B 1 27 ? -6.168 -7.988 -21.734 1 58.84 27 ALA B O 1
ATOM 3427 N N . ARG B 1 28 ? -6.344 -7.613 -19.516 1 61.94 28 ARG B N 1
ATOM 3428 C CA . ARG B 1 28 ? -7.602 -6.898 -19.688 1 61.94 28 ARG B CA 1
ATOM 3429 C C . ARG B 1 28 ? -7.379 -5.539 -20.344 1 61.94 28 ARG B C 1
ATOM 3431 O O . ARG B 1 28 ? -8.32 -4.91 -20.812 1 61.94 28 ARG B O 1
ATOM 3438 N N . ASP B 1 29 ? -6.191 -5.18 -20.312 1 65.75 29 ASP B N 1
ATOM 3439 C CA . ASP B 1 29 ? -5.84 -3.986 -21.078 1 65.75 29 ASP B CA 1
ATOM 3440 C C . ASP B 1 29 ? -5.941 -4.246 -22.578 1 65.75 29 ASP B C 1
ATOM 3442 O O . ASP B 1 29 ? -6.215 -3.33 -23.359 1 65.75 29 ASP B O 1
ATOM 3446 N N . ASP B 1 30 ? -5.711 -5.465 -22.812 1 62.91 30 ASP B N 1
ATOM 3447 C CA . ASP B 1 30 ? -5.668 -5.828 -24.219 1 62.91 30 ASP B CA 1
ATOM 3448 C C . ASP B 1 30 ? -7.055 -6.211 -24.734 1 62.91 30 ASP B C 1
ATOM 3450 O O . ASP B 1 30 ? -7.367 -6.008 -25.906 1 62.91 30 ASP B O 1
ATOM 3454 N N . TYR B 1 31 ? -7.801 -6.73 -23.781 1 65.19 31 TYR B N 1
ATOM 3455 C CA . TYR B 1 31 ? -9.117 -7.184 -24.203 1 65.19 31 TYR B CA 1
ATOM 3456 C C . TYR B 1 31 ? -10.211 -6.59 -23.328 1 65.19 31 TYR B C 1
ATOM 3458 O O . TYR B 1 31 ? -10.359 -6.98 -22.172 1 65.19 31 TYR B O 1
ATOM 3466 N N . LYS B 1 32 ? -10.75 -5.555 -23.781 1 59 32 LYS B N 1
ATOM 3467 C CA . LYS B 1 32 ? -11.758 -4.824 -23.031 1 59 32 LYS B CA 1
ATOM 3468 C C . LYS B 1 32 ? -12.891 -5.746 -22.578 1 59 32 LYS B C 1
ATOM 3470 O O . LYS B 1 32 ? -13.453 -6.48 -23.391 1 59 32 LYS B O 1
ATOM 3475 N N . ASP B 1 33 ? -12.969 -5.953 -21.281 1 62.91 33 ASP B N 1
ATOM 3476 C CA . ASP B 1 33 ? -14.07 -6.754 -20.766 1 62.91 33 ASP B CA 1
ATOM 3477 C C . ASP B 1 33 ? -15.375 -5.961 -20.766 1 62.91 33 ASP B C 1
ATOM 3479 O O . ASP B 1 33 ? -15.492 -4.945 -20.078 1 62.91 33 ASP B O 1
ATOM 3483 N N . ASP B 1 34 ? -16.125 -6.246 -21.734 1 64.44 34 ASP B N 1
ATOM 3484 C CA . ASP B 1 34 ? -17.422 -5.602 -21.797 1 64.44 34 ASP B CA 1
ATOM 3485 C C . ASP B 1 34 ? -18.406 -6.27 -20.828 1 64.44 34 ASP B C 1
ATOM 3487 O O . ASP B 1 34 ? -19.625 -6.027 -20.906 1 64.44 34 ASP B O 1
ATOM 3491 N N . GLY B 1 35 ? -17.812 -7.105 -20 1 70.38 35 GLY B N 1
ATOM 3492 C CA . GLY B 1 35 ? -18.656 -7.789 -19.047 1 70.38 35 GLY B CA 1
ATOM 3493 C C . GLY B 1 35 ? -19.156 -9.133 -19.531 1 70.38 35 GLY B C 1
ATOM 3494 O O . GLY B 1 35 ? -19.75 -9.898 -18.766 1 70.38 35 GLY B O 1
ATOM 3495 N N . THR B 1 36 ? -18.781 -9.516 -20.703 1 78.88 36 THR B N 1
ATOM 3496 C CA . THR B 1 36 ? -19.312 -10.75 -21.266 1 78.88 36 THR B CA 1
ATOM 3497 C C . THR B 1 36 ? -18.219 -11.797 -21.438 1 78.88 36 THR B C 1
ATOM 3499 O O . THR B 1 36 ? -18.5 -12.969 -21.672 1 78.88 36 THR B O 1
ATOM 3502 N N . ASN B 1 37 ? -17.047 -11.383 -21.219 1 88.25 37 ASN B N 1
ATOM 3503 C CA . ASN B 1 37 ? -15.938 -12.297 -21.438 1 88.25 37 ASN B CA 1
ATOM 3504 C C . ASN B 1 37 ? -15.773 -13.273 -20.281 1 88.25 37 ASN B C 1
ATOM 3506 O O . ASN B 1 37 ? -16.156 -12.969 -19.141 1 88.25 37 ASN B O 1
ATOM 3510 N N . VAL B 1 38 ? -15.391 -14.492 -20.672 1 93.69 38 VAL B N 1
ATOM 3511 C CA . VAL B 1 38 ? -14.953 -15.461 -19.672 1 93.69 38 VAL B CA 1
ATOM 3512 C C . VAL B 1 38 ? -13.484 -15.219 -19.328 1 93.69 38 VAL B C 1
ATOM 3514 O O . VAL B 1 38 ? -12.609 -15.32 -20.188 1 93.69 38 VAL B O 1
ATOM 3517 N N . LEU B 1 39 ? -13.242 -14.859 -18.094 1 92.88 39 LEU B N 1
ATOM 3518 C CA . LEU B 1 39 ? -11.898 -14.5 -17.656 1 92.88 39 LEU B CA 1
ATOM 3519 C C . LEU B 1 39 ? -11.242 -15.648 -16.906 1 92.88 39 LEU B C 1
ATOM 3521 O O . LEU B 1 39 ? -11.516 -15.844 -15.719 1 92.88 39 LEU B O 1
ATOM 3525 N N . LEU B 1 40 ? -10.32 -16.344 -17.562 1 96.31 40 LEU B N 1
ATOM 3526 C CA . LEU B 1 40 ? -9.602 -17.469 -16.984 1 96.31 40 LEU B CA 1
ATOM 3527 C C . LEU B 1 40 ? -8.094 -17.266 -17.062 1 96.31 40 LEU B C 1
ATOM 3529 O O . LEU B 1 40 ? -7.348 -18.188 -17.359 1 96.31 40 LEU B O 1
ATOM 3533 N N . ASP B 1 41 ? -7.664 -15.992 -16.844 1 93.75 41 ASP B N 1
ATOM 3534 C CA . ASP B 1 41 ? -6.273 -15.641 -17.125 1 93.75 41 ASP B CA 1
ATOM 3535 C C . ASP B 1 41 ? -5.539 -15.281 -15.836 1 93.75 41 ASP B C 1
ATOM 3537 O O . ASP B 1 41 ? -4.309 -15.336 -15.781 1 93.75 41 ASP B O 1
ATOM 3541 N N . ALA B 1 42 ? -6.184 -14.883 -14.734 1 92.81 42 ALA B N 1
ATOM 3542 C CA . ALA B 1 42 ? -5.504 -14.242 -13.609 1 92.81 42 ALA B CA 1
ATOM 3543 C C . ALA B 1 42 ? -5.613 -15.094 -12.344 1 92.81 42 ALA B C 1
ATOM 3545 O O . ALA B 1 42 ? -5.297 -14.633 -11.25 1 92.81 42 ALA B O 1
ATOM 3546 N N . ASN B 1 43 ? -6.105 -16.297 -12.445 1 96.81 43 ASN B N 1
ATOM 3547 C CA . ASN B 1 43 ? -6.184 -17.266 -11.359 1 96.81 43 ASN B CA 1
ATOM 3548 C C . ASN B 1 43 ? -7.051 -16.75 -10.211 1 96.81 43 ASN B C 1
ATOM 3550 O O . ASN B 1 43 ? -6.766 -17.016 -9.047 1 96.81 43 ASN B O 1
ATOM 3554 N N . GLU B 1 44 ? -8.031 -15.906 -10.523 1 96.38 44 GLU B N 1
ATOM 3555 C CA . GLU B 1 44 ? -9.008 -15.477 -9.523 1 96.38 44 GLU B CA 1
ATOM 3556 C C . GLU B 1 44 ? -10.008 -16.594 -9.211 1 96.38 44 GLU B C 1
ATOM 3558 O O . GLU B 1 44 ? -10.141 -17.547 -9.984 1 96.38 44 GLU B O 1
ATOM 3563 N N . ASN B 1 45 ? -10.625 -16.531 -8.062 1 98.06 45 ASN B N 1
ATOM 3564 C CA . ASN B 1 45 ? -11.711 -17.469 -7.766 1 98.06 45 ASN B CA 1
ATOM 3565 C C . ASN B 1 45 ? -12.914 -17.234 -8.672 1 98.06 45 ASN B C 1
ATOM 3567 O O . ASN B 1 45 ? -13.578 -16.203 -8.586 1 98.06 45 ASN B O 1
ATOM 3571 N N . ALA B 1 46 ? -13.203 -18.156 -9.461 1 96.38 46 ALA B N 1
ATOM 3572 C CA . ALA B 1 46 ? -14.219 -17.984 -10.492 1 96.38 46 ALA B CA 1
ATOM 3573 C C . ALA B 1 46 ? -15.617 -17.969 -9.883 1 96.38 46 ALA B C 1
ATOM 3575 O O . ALA B 1 46 ? -16.562 -17.438 -10.484 1 96.38 46 ALA B O 1
ATOM 3576 N N . TYR B 1 47 ? -15.836 -18.5 -8.734 1 96.69 47 TYR B N 1
ATOM 3577 C CA . TYR B 1 47 ? -17.156 -18.672 -8.156 1 96.69 47 TYR B CA 1
ATOM 3578 C C . TYR B 1 47 ? -17.578 -17.438 -7.363 1 96.69 47 TYR B C 1
ATOM 3580 O O . TYR B 1 47 ? -18.766 -17.156 -7.215 1 96.69 47 TYR B O 1
ATOM 3588 N N . GLY B 1 48 ? -16.625 -16.719 -6.816 1 96.19 48 GLY B N 1
ATOM 3589 C CA . GLY B 1 48 ? -16.969 -15.523 -6.074 1 96.19 48 GLY B CA 1
ATOM 3590 C C . GLY B 1 48 ? -16.203 -15.375 -4.777 1 96.19 48 GLY B C 1
ATOM 3591 O O . GLY B 1 48 ? -15.266 -16.141 -4.516 1 96.19 48 GLY B O 1
ATOM 3592 N N . PRO B 1 49 ? -16.547 -14.359 -4.031 1 97.06 49 PRO B N 1
ATOM 3593 C CA . PRO B 1 49 ? -15.898 -14.164 -2.729 1 97.06 49 PRO B CA 1
ATOM 3594 C C . PRO B 1 49 ? -16.375 -15.172 -1.681 1 97.06 49 PRO B C 1
ATOM 3596 O O . PRO B 1 49 ? -17.562 -15.516 -1.644 1 97.06 49 PRO B O 1
ATOM 3599 N N . GLY B 1 50 ? -15.43 -15.664 -0.922 1 96.25 50 GLY B N 1
ATOM 3600 C CA . GLY B 1 50 ? -15.773 -16.531 0.192 1 96.25 50 GLY B CA 1
ATOM 3601 C C . GLY B 1 50 ? -16.531 -15.812 1.295 1 96.25 50 GLY B C 1
ATOM 3602 O O . GLY B 1 50 ? -16.047 -15.734 2.43 1 96.25 50 GLY B O 1
ATOM 3603 N N . LEU B 1 51 ? -17.578 -15.227 0.979 1 94 51 LEU B N 1
ATOM 3604 C CA . LEU B 1 51 ? -18.5 -14.508 1.859 1 94 51 LEU B CA 1
ATOM 3605 C C . LEU B 1 51 ? -19.922 -15.008 1.681 1 94 51 LEU B C 1
ATOM 3607 O O . LEU B 1 51 ? -20.375 -15.211 0.552 1 94 51 LEU B O 1
ATOM 3611 N N . ALA B 1 52 ? -20.578 -15.258 2.77 1 91.81 52 ALA B N 1
ATOM 3612 C CA . ALA B 1 52 ? -21.969 -15.68 2.711 1 91.81 52 ALA B CA 1
ATOM 3613 C C . ALA B 1 52 ? -22.875 -14.516 2.344 1 91.81 52 ALA B C 1
ATOM 3615 O O . ALA B 1 52 ? -23.438 -13.852 3.225 1 91.81 52 ALA B O 1
ATOM 3616 N N . LEU B 1 53 ? -23 -14.305 1.056 1 85.12 53 LEU B N 1
ATOM 3617 C CA . LEU B 1 53 ? -23.75 -13.164 0.539 1 85.12 53 LEU B CA 1
ATOM 3618 C C . LEU B 1 53 ? -25.062 -13.625 -0.097 1 85.12 53 LEU B C 1
ATOM 3620 O O . LEU B 1 53 ? -25.125 -14.719 -0.661 1 85.12 53 LEU B O 1
ATOM 3624 N N . ASN B 1 54 ? -26.094 -12.82 0.127 1 76.56 54 ASN B N 1
ATOM 3625 C CA . ASN B 1 54 ? -27.297 -13.062 -0.652 1 76.56 54 ASN B CA 1
ATOM 3626 C C . ASN B 1 54 ? -27.188 -12.469 -2.055 1 76.56 54 ASN B C 1
ATOM 3628 O O . ASN B 1 54 ? -26.125 -12 -2.453 1 76.56 54 ASN B O 1
ATOM 3632 N N . SER B 1 55 ? -28.25 -12.562 -2.82 1 70.94 55 SER B N 1
ATOM 3633 C CA . SER B 1 55 ? -28.234 -12.164 -4.223 1 70.94 55 SER B CA 1
ATOM 3634 C C . SER B 1 55 ? -28 -10.664 -4.363 1 70.94 55 SER B C 1
ATOM 3636 O O . SER B 1 55 ? -27.531 -10.203 -5.406 1 70.94 55 SER B O 1
ATOM 3638 N N . GLU B 1 56 ? -28.219 -9.961 -3.191 1 65.19 56 GLU B N 1
ATOM 3639 C CA . GLU B 1 56 ? -28.047 -8.508 -3.23 1 65.19 56 GLU B CA 1
ATOM 3640 C C . GLU B 1 56 ? -26.672 -8.102 -2.707 1 65.19 56 GLU B C 1
ATOM 3642 O O . GLU B 1 56 ? -26.344 -6.918 -2.686 1 65.19 56 GLU B O 1
ATOM 3647 N N . GLY B 1 57 ? -25.906 -9.117 -2.367 1 66.19 57 GLY B N 1
ATOM 3648 C CA . GLY B 1 57 ? -24.562 -8.828 -1.911 1 66.19 57 GLY B CA 1
ATOM 3649 C C . GLY B 1 57 ? -24.469 -8.562 -0.42 1 66.19 57 GLY B C 1
ATOM 3650 O O . GLY B 1 57 ? -23.469 -8.039 0.069 1 66.19 57 GLY B O 1
ATOM 3651 N N . ALA B 1 58 ? -25.562 -8.82 0.281 1 65.31 58 ALA B N 1
ATOM 3652 C CA . ALA B 1 58 ? -25.547 -8.617 1.729 1 65.31 58 ALA B CA 1
ATOM 3653 C C . ALA B 1 58 ? -25.156 -9.898 2.457 1 65.31 58 ALA B C 1
ATOM 3655 O O . ALA B 1 58 ? -25.469 -11 2.008 1 65.31 58 ALA B O 1
ATOM 3656 N N . LEU B 1 59 ? -24.344 -9.781 3.525 1 64.12 59 LEU B N 1
ATOM 3657 C CA . LEU B 1 59 ? -23.938 -10.945 4.301 1 64.12 59 LEU B CA 1
ATOM 3658 C C . LEU B 1 59 ? -25.141 -11.633 4.926 1 64.12 59 LEU B C 1
ATOM 3660 O O . LEU B 1 59 ? -26.047 -10.969 5.445 1 64.12 59 LEU B O 1
ATOM 3664 N N . GLN B 1 60 ? -25.344 -12.977 4.715 1 55.72 60 GLN B N 1
ATOM 3665 C CA . GLN B 1 60 ? -26.438 -13.758 5.281 1 55.72 60 GLN B CA 1
ATOM 3666 C C . GLN B 1 60 ? -26.156 -14.125 6.734 1 55.72 60 GLN B C 1
ATOM 3668 O O . GLN B 1 60 ? -25.062 -14.602 7.059 1 55.72 60 GLN B O 1
ATOM 3673 N N . GLN B 1 61 ? -26.516 -13.289 7.73 1 47.81 61 GLN B N 1
ATOM 3674 C CA . GLN B 1 61 ? -26.344 -13.695 9.125 1 47.81 61 GLN B CA 1
ATOM 3675 C C . GLN B 1 61 ? -27 -15.047 9.383 1 47.81 61 GLN B C 1
ATOM 3677 O O . GLN B 1 61 ? -28.047 -15.359 8.805 1 47.81 61 GLN B O 1
ATOM 3682 N N . SER B 1 62 ? -26.203 -16.016 9.742 1 38 62 SER B N 1
ATOM 3683 C CA . SER B 1 62 ? -26.797 -17.281 10.188 1 38 62 SER B CA 1
ATOM 3684 C C . SER B 1 62 ? -27.812 -17.047 11.297 1 38 62 SER B C 1
ATOM 3686 O O . SER B 1 62 ? -27.5 -16.453 12.328 1 38 62 SER B O 1
ATOM 3688 N N . THR B 1 63 ? -29.094 -16.75 11.109 1 33.34 63 THR B N 1
ATOM 3689 C CA . THR B 1 63 ? -30.047 -16.859 12.211 1 33.34 63 THR B CA 1
ATOM 3690 C C . THR B 1 63 ? -30 -18.266 12.812 1 33.34 63 THR B C 1
ATOM 3692 O O . THR B 1 63 ? -30.453 -19.234 12.195 1 33.34 63 THR B O 1
ATOM 3695 N N . VAL B 1 64 ? -29.156 -18.734 13.75 1 31.67 64 VAL B N 1
ATOM 3696 C CA . VAL B 1 64 ? -29.688 -19.875 14.484 1 31.67 64 VAL B CA 1
ATOM 3697 C C . VAL B 1 64 ? -31.156 -19.625 14.844 1 31.67 64 VAL B C 1
ATOM 3699 O O . VAL B 1 64 ? -32 -20.469 14.586 1 31.67 64 VAL B O 1
ATOM 3702 N N . ASN B 1 65 ? -31.5 -19.141 16.234 1 30.22 65 ASN B N 1
ATOM 3703 C CA . ASN B 1 65 ? -32.812 -19.094 16.844 1 30.22 65 ASN B CA 1
ATOM 3704 C C . ASN B 1 65 ? -33.656 -17.938 16.297 1 30.22 65 ASN B C 1
ATOM 3706 O O . ASN B 1 65 ? -33.188 -16.812 16.25 1 30.22 65 ASN B O 1
ATOM 3710 N N . GLY B 1 66 ? -34.812 -18 15.68 1 31.12 66 GLY B N 1
ATOM 3711 C CA . GLY B 1 66 ? -36.031 -17.438 15.094 1 31.12 66 GLY B CA 1
ATOM 3712 C C . GLY B 1 66 ? -35.844 -16.016 14.609 1 31.12 66 GLY B C 1
ATOM 3713 O O . GLY B 1 66 ? -36.719 -15.477 13.914 1 31.12 66 GLY B O 1
ATOM 3714 N N . ASP B 1 67 ? -35.594 -15.023 15.469 1 29.73 67 ASP B N 1
ATOM 3715 C CA . ASP B 1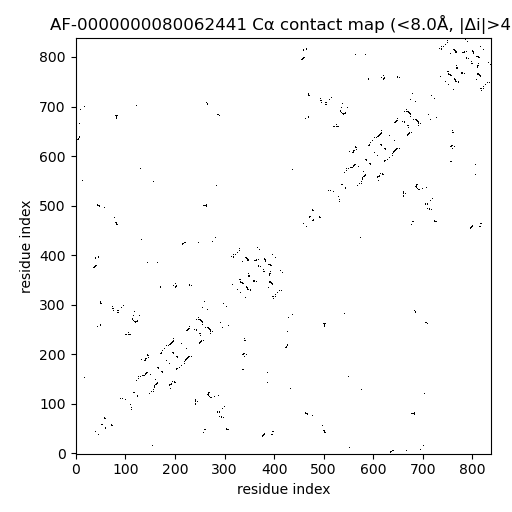 67 ? -36.031 -13.68 15.133 1 29.73 67 ASP B CA 1
ATOM 3716 C C . ASP B 1 67 ? -35.281 -13.141 13.922 1 29.73 67 ASP B C 1
ATOM 3718 O O . ASP B 1 67 ? -34.312 -13.719 13.484 1 29.73 67 ASP B O 1
ATOM 3722 N N . SER B 1 68 ? -34.844 -11.711 13.859 1 32.25 68 SER B N 1
ATOM 3723 C CA . SER B 1 68 ? -34.719 -10.703 12.812 1 32.25 68 SER B CA 1
ATOM 3724 C C . SER B 1 68 ? -33.562 -11.023 11.867 1 32.25 68 SER B C 1
ATOM 3726 O O . SER B 1 68 ? -32.438 -11.273 12.312 1 32.25 68 SER B O 1
ATOM 3728 N N . THR B 1 69 ? -33.688 -11.688 10.734 1 35.28 69 THR B N 1
ATOM 3729 C CA . THR B 1 69 ? -33.094 -11.969 9.43 1 35.28 69 THR B CA 1
ATOM 3730 C C . THR B 1 69 ? -32.281 -10.781 8.93 1 35.28 69 THR B C 1
ATOM 3732 O O . THR B 1 69 ? -32.062 -10.617 7.727 1 35.28 69 THR B O 1
ATOM 3735 N N . GLY B 1 70 ? -32.031 -9.703 9.672 1 34.59 70 GLY B N 1
ATOM 3736 C CA . GLY B 1 70 ? -31.469 -8.562 8.969 1 34.59 70 GLY B CA 1
ATOM 3737 C C . GLY B 1 70 ? -30.125 -8.844 8.328 1 34.59 70 GLY B C 1
ATOM 3738 O O . GLY B 1 70 ? -29.312 -9.609 8.875 1 34.59 70 GLY B O 1
ATOM 3739 N N . SER B 1 71 ? -30.062 -9 7.031 1 38.44 71 SER B N 1
ATOM 3740 C CA . SER B 1 71 ? -28.953 -9.039 6.094 1 38.44 71 SER B CA 1
ATOM 3741 C C . SER B 1 71 ? -27.812 -8.117 6.535 1 38.44 71 SER B C 1
ATOM 3743 O O . SER B 1 71 ? -28.031 -6.926 6.758 1 38.44 71 SER B O 1
ATOM 3745 N N . SER B 1 72 ? -27.047 -8.461 7.496 1 44.53 72 SER B N 1
ATOM 3746 C CA . SER B 1 72 ? -25.984 -7.52 7.844 1 44.53 72 SER B CA 1
ATOM 3747 C C . SER B 1 72 ? -24.859 -7.574 6.828 1 44.53 72 SER B C 1
ATOM 3749 O O . SER B 1 72 ? -24.297 -8.641 6.57 1 44.53 72 SER B O 1
ATOM 3751 N N . LYS B 1 73 ? -24.844 -6.699 5.77 1 51.16 73 LYS B N 1
ATOM 3752 C CA . LYS B 1 73 ? -23.641 -6.391 5.023 1 51.16 73 LYS B CA 1
ATOM 3753 C C . LYS B 1 73 ? -22.406 -6.469 5.918 1 51.16 73 LYS B C 1
ATOM 3755 O O . LYS B 1 73 ? -22.5 -6.32 7.137 1 51.16 73 LYS B O 1
ATOM 3760 N N . PRO B 1 74 ? -21.219 -7.105 5.281 1 60.38 74 PRO B N 1
ATOM 3761 C CA . PRO B 1 74 ? -20.047 -7.062 6.16 1 60.38 74 PRO B CA 1
ATOM 3762 C C . PRO B 1 74 ? -20.016 -5.82 7.051 1 60.38 74 PRO B C 1
ATOM 3764 O O . PRO B 1 74 ? -20.469 -4.75 6.633 1 60.38 74 PRO B O 1
ATOM 3767 N N . ASP B 1 75 ? -19.859 -6.059 8.266 1 73.31 75 ASP B N 1
ATOM 3768 C CA . ASP B 1 75 ? -19.922 -5.027 9.297 1 73.31 75 ASP B CA 1
ATOM 3769 C C . ASP B 1 75 ? -18.828 -3.982 9.086 1 73.31 75 ASP B C 1
ATOM 3771 O O . ASP B 1 75 ? -17.891 -3.887 9.883 1 73.31 75 ASP B O 1
ATOM 3775 N N . ILE B 1 76 ? -18.844 -3.424 7.855 1 83.81 76 ILE B N 1
ATOM 3776 C CA . ILE B 1 76 ? -17.969 -2.266 7.695 1 83.81 76 ILE B CA 1
ATOM 3777 C C . ILE B 1 76 ? -18.578 -1.063 8.422 1 83.81 76 ILE B C 1
ATOM 3779 O O . ILE B 1 76 ? -19.719 -0.686 8.164 1 83.81 76 ILE B O 1
ATOM 3783 N N . ASP B 1 77 ? -17.859 -0.534 9.32 1 88.12 77 ASP B N 1
ATOM 3784 C CA . ASP B 1 77 ? -18.281 0.662 10.039 1 88.12 77 ASP B CA 1
ATOM 3785 C C . ASP B 1 77 ? -18.078 1.916 9.195 1 88.12 77 ASP B C 1
ATOM 3787 O O . ASP B 1 77 ? -17.078 2.623 9.352 1 88.12 77 ASP B O 1
ATOM 3791 N N . PHE B 1 78 ? -19.094 2.18 8.375 1 90.5 78 PHE B N 1
ATOM 3792 C CA . PHE B 1 78 ? -18.984 3.328 7.484 1 90.5 78 PHE B CA 1
ATOM 3793 C C . PHE B 1 78 ? -18.922 4.625 8.281 1 90.5 78 PHE B C 1
ATOM 3795 O O . PHE B 1 78 ? -18.266 5.586 7.871 1 90.5 78 PHE B O 1
ATOM 3802 N N . LEU B 1 79 ? -19.562 4.707 9.414 1 90.69 79 LEU B N 1
ATOM 3803 C CA . LEU B 1 79 ? -19.609 5.906 10.234 1 90.69 79 LEU B CA 1
ATOM 3804 C C . LEU B 1 79 ? -18.234 6.188 10.852 1 90.69 79 LEU B C 1
ATOM 3806 O O . LEU B 1 79 ? -17.906 7.34 11.125 1 90.69 79 LEU B O 1
ATOM 3810 N N . GLY B 1 80 ? -17.453 5.125 11 1 92.81 80 GLY B N 1
ATOM 3811 C CA . GLY B 1 80 ? -16.156 5.266 11.648 1 92.81 80 GLY B CA 1
ATOM 3812 C C . GLY B 1 80 ? -15.023 5.477 10.664 1 92.81 80 GLY B C 1
ATOM 3813 O O . GLY B 1 80 ? -13.852 5.477 11.047 1 92.81 80 GLY B O 1
ATOM 3814 N N . LEU B 1 81 ? -15.32 5.73 9.359 1 96.06 81 LEU B N 1
ATOM 3815 C CA . LEU B 1 81 ? -14.297 5.816 8.32 1 96.06 81 LEU B CA 1
ATOM 3816 C C . LEU B 1 81 ? -13.477 7.09 8.469 1 96.06 81 LEU B C 1
ATOM 3818 O O . LEU B 1 81 ? -12.422 7.23 7.848 1 96.06 81 LEU B O 1
ATOM 3822 N N . ASN B 1 82 ? -13.93 8.031 9.328 1 96.88 82 ASN B N 1
ATOM 3823 C CA . ASN B 1 82 ? -13.156 9.242 9.562 1 96.88 82 ASN B CA 1
ATOM 3824 C C . ASN B 1 82 ? -11.938 8.961 10.445 1 96.88 82 ASN B C 1
ATOM 3826 O O . ASN B 1 82 ? -11.047 9.805 10.562 1 96.88 82 ASN B O 1
ATOM 3830 N N . ARG B 1 83 ? -11.852 7.805 11.008 1 94.69 83 ARG B N 1
ATOM 3831 C CA . ARG B 1 83 ? -10.75 7.422 11.875 1 94.69 83 ARG B CA 1
ATOM 3832 C C . ARG B 1 83 ? -9.773 6.504 11.148 1 94.69 83 ARG B C 1
ATOM 3834 O O . ARG B 1 83 ? -10.172 5.715 10.289 1 94.69 83 ARG B O 1
ATOM 3841 N N . TYR B 1 84 ? -8.492 6.633 11.523 1 94.19 84 TYR B N 1
ATOM 3842 C CA . TYR B 1 84 ? -7.484 5.727 10.984 1 94.19 84 TYR B CA 1
ATOM 3843 C C . TYR B 1 84 ? -7.727 4.301 11.469 1 94.19 84 TYR B C 1
ATOM 3845 O O . TYR B 1 84 ? -8.227 4.086 12.57 1 94.19 84 TYR B O 1
ATOM 3853 N N . PRO B 1 85 ? -7.371 3.34 10.633 1 93.94 85 PRO B N 1
ATOM 3854 C CA . PRO B 1 85 ? -7.488 1.942 11.055 1 93.94 85 PRO B CA 1
ATOM 3855 C C . PRO B 1 85 ? -6.469 1.566 12.133 1 93.94 85 PRO B C 1
ATOM 3857 O O . PRO B 1 85 ? -5.562 2.35 12.43 1 93.94 85 PRO B O 1
ATOM 3860 N N . ASP B 1 86 ? -6.676 0.433 12.672 1 89.19 86 ASP B N 1
ATOM 3861 C CA . ASP B 1 86 ? -5.68 -0.116 13.578 1 89.19 86 ASP B CA 1
ATOM 3862 C C . ASP B 1 86 ? -4.379 -0.432 12.844 1 89.19 86 ASP B C 1
ATOM 3864 O O . ASP B 1 86 ? -4.359 -1.262 11.938 1 89.19 86 ASP B O 1
ATOM 3868 N N . PRO B 1 87 ? -3.32 0.186 13.227 1 91.56 87 PRO B N 1
ATOM 3869 C CA . PRO B 1 87 ? -2.062 -0.057 12.516 1 91.56 87 PRO B CA 1
ATOM 3870 C C . PRO B 1 87 ? -1.479 -1.438 12.805 1 91.56 87 PRO B C 1
ATOM 3872 O O . PRO B 1 87 ? -0.614 -1.914 12.062 1 91.56 87 PRO B O 1
ATOM 3875 N N . HIS B 1 88 ? -1.95 -2.15 13.844 1 92.12 88 HIS B N 1
ATOM 3876 C CA . HIS B 1 88 ? -1.333 -3.402 14.266 1 92.12 88 HIS B CA 1
ATOM 3877 C C . HIS B 1 88 ? -2.111 -4.605 13.742 1 92.12 88 HIS B C 1
ATOM 3879 O O . HIS B 1 88 ? -1.545 -5.684 13.555 1 92.12 88 HIS B O 1
ATOM 3885 N N . GLN B 1 89 ? -3.391 -4.441 13.578 1 95.56 89 GLN B N 1
ATOM 3886 C CA . GLN B 1 89 ? -4.273 -5.473 13.047 1 95.56 89 GLN B CA 1
ATOM 3887 C C . GLN B 1 89 ? -4.164 -6.762 13.859 1 95.56 89 GLN B C 1
ATOM 3889 O O . GLN B 1 89 ? -4.062 -7.852 13.289 1 95.56 89 GLN B O 1
ATOM 3894 N N . ILE B 1 90 ? -4.145 -6.695 15.141 1 96.06 90 ILE B N 1
ATOM 3895 C CA . ILE B 1 90 ? -3.895 -7.84 16 1 96.06 90 ILE B CA 1
ATOM 3896 C C . ILE B 1 90 ? -5.016 -8.867 15.836 1 96.06 90 ILE B C 1
ATOM 3898 O O . ILE B 1 90 ? -4.758 -10.062 15.703 1 96.06 90 ILE B O 1
ATOM 3902 N N . GLU B 1 91 ? -6.27 -8.398 15.828 1 96.88 91 GLU B N 1
ATOM 3903 C CA . GLU B 1 91 ? -7.402 -9.305 15.695 1 96.88 91 GLU B CA 1
ATOM 3904 C C . GLU B 1 91 ? -7.367 -10.047 14.367 1 96.88 91 GLU B C 1
ATOM 3906 O O . GLU B 1 91 ? -7.598 -11.258 14.312 1 96.88 91 GLU B O 1
ATOM 3911 N N . LEU B 1 92 ? -7.086 -9.328 13.328 1 98.19 92 LEU B N 1
ATOM 3912 C CA . LEU B 1 92 ? -6.973 -9.938 12.008 1 98.19 92 LEU B CA 1
ATOM 3913 C C . LEU B 1 92 ? -5.848 -10.969 11.977 1 98.19 92 LEU B C 1
ATOM 3915 O O . LEU B 1 92 ? -6.035 -12.078 11.484 1 98.19 92 LEU B O 1
ATOM 3919 N N . LYS B 1 93 ? -4.664 -10.602 12.516 1 98.81 93 LYS B N 1
ATOM 3920 C CA . LYS B 1 93 ? -3.518 -11.508 12.562 1 98.81 93 LYS B CA 1
ATOM 3921 C C . LYS B 1 93 ? -3.842 -12.766 13.352 1 98.81 93 LYS B C 1
ATOM 3923 O O . LYS B 1 93 ? -3.441 -13.867 12.969 1 98.81 93 LYS B O 1
ATOM 3928 N N . GLN B 1 94 ? -4.598 -12.602 14.406 1 98.75 94 GLN B N 1
ATOM 3929 C CA . GLN B 1 94 ? -4.973 -13.75 15.219 1 98.75 94 GLN B CA 1
ATOM 3930 C C . GLN B 1 94 ? -5.84 -14.727 14.422 1 98.75 94 GLN B C 1
ATOM 3932 O O . GLN B 1 94 ? -5.699 -15.945 14.555 1 98.75 94 GLN B O 1
ATOM 3937 N N . LEU B 1 95 ? -6.711 -14.219 13.625 1 98.62 95 LEU B N 1
ATOM 3938 C CA . LEU B 1 95 ? -7.562 -15.078 12.812 1 98.62 95 LEU B CA 1
ATOM 3939 C C . LEU B 1 95 ? -6.727 -15.883 11.812 1 98.62 95 LEU B C 1
ATOM 3941 O O . LEU B 1 95 ? -7.012 -17.047 11.562 1 98.62 95 LEU B O 1
ATOM 3945 N N . PHE B 1 96 ? -5.672 -15.32 11.281 1 98.81 96 PHE B N 1
ATOM 3946 C CA . PHE B 1 96 ? -4.754 -16.047 10.406 1 98.81 96 PHE B CA 1
ATOM 3947 C C . PHE B 1 96 ? -4.012 -17.125 11.188 1 98.81 96 PHE B C 1
ATOM 3949 O O . PHE B 1 96 ? -3.781 -18.234 10.672 1 98.81 96 PHE B O 1
ATOM 3956 N N . CYS B 1 97 ? -3.613 -16.781 12.422 1 98.81 97 CYS B N 1
ATOM 3957 C CA . CYS B 1 97 ? -2.975 -17.781 13.266 1 98.81 97 CYS B CA 1
ATOM 3958 C C . CYS B 1 97 ? -3.891 -18.984 13.469 1 98.81 97 CYS B C 1
ATOM 3960 O O . CYS B 1 97 ? -3.455 -20.125 13.344 1 98.81 97 CYS B O 1
ATOM 3962 N N . ASN B 1 98 ? -5.145 -18.703 13.75 1 98.31 98 ASN B N 1
ATOM 3963 C CA . ASN B 1 98 ? -6.113 -19.766 13.961 1 98.31 98 ASN B CA 1
ATOM 3964 C C . ASN B 1 98 ? -6.23 -20.656 12.727 1 98.31 98 ASN B C 1
ATOM 3966 O O . ASN B 1 98 ? -6.359 -21.875 12.852 1 98.31 98 ASN B O 1
ATOM 3970 N N . LEU B 1 99 ? -6.164 -20.094 11.625 1 97.94 99 LEU B N 1
ATOM 3971 C CA . LEU B 1 99 ? -6.289 -20.812 10.367 1 97.94 99 LEU B CA 1
ATOM 3972 C C . LEU B 1 99 ? -5.094 -21.734 10.141 1 97.94 99 LEU B C 1
ATOM 3974 O O . LEU B 1 99 ? -5.242 -22.828 9.602 1 97.94 99 LEU B O 1
ATOM 3978 N N . ARG B 1 100 ? -3.865 -21.328 10.562 1 98.5 100 ARG B N 1
ATOM 3979 C CA . ARG B 1 100 ? -2.656 -21.984 10.07 1 98.5 100 ARG B CA 1
ATOM 3980 C C . ARG B 1 100 ? -1.97 -22.766 11.18 1 98.5 100 ARG B C 1
ATOM 3982 O O . ARG B 1 100 ? -1.002 -23.5 10.93 1 98.5 100 ARG B O 1
ATOM 3989 N N . ASN B 1 101 ? -2.441 -22.625 12.438 1 98 101 ASN B N 1
ATOM 3990 C CA . ASN B 1 101 ? -1.939 -23.484 13.508 1 98 101 ASN B CA 1
ATOM 3991 C C . ASN B 1 101 ? -2.549 -24.875 13.438 1 98 101 ASN B C 1
ATOM 3993 O O . ASN B 1 101 ? -3.551 -25.156 14.094 1 98 101 ASN B O 1
ATOM 3997 N N . THR B 1 102 ? -1.915 -25.812 12.719 1 95.5 102 THR B N 1
ATOM 3998 C CA . THR B 1 102 ? -2.412 -27.156 12.484 1 95.5 102 THR B CA 1
ATOM 3999 C C . THR B 1 102 ? -1.587 -28.188 13.258 1 95.5 102 THR B C 1
ATOM 4001 O O . THR B 1 102 ? -1.999 -29.344 13.406 1 95.5 102 THR B O 1
ATOM 4004 N N . ARG B 1 103 ? -0.337 -27.828 13.625 1 94.81 103 ARG B N 1
ATOM 4005 C CA . ARG B 1 103 ? 0.586 -28.672 14.383 1 94.81 103 ARG B CA 1
ATOM 4006 C C . ARG B 1 103 ? 1.118 -29.812 13.523 1 94.81 103 ARG B C 1
ATOM 4008 O O . ARG B 1 103 ? 1.453 -30.875 14.039 1 94.81 103 ARG B O 1
ATOM 4015 N N . ILE B 1 104 ? 1.12 -29.641 12.305 1 96.31 104 ILE B N 1
ATOM 4016 C CA . ILE B 1 104 ? 1.616 -30.641 11.367 1 96.31 104 ILE B CA 1
ATOM 4017 C C . ILE B 1 104 ? 3.123 -30.484 11.188 1 96.31 104 ILE B C 1
ATOM 4019 O O . ILE B 1 104 ? 3.867 -31.453 11.195 1 96.31 104 ILE B O 1
ATOM 4023 N N . HIS B 1 105 ? 3.582 -29.25 11.078 1 97.06 105 HIS B N 1
ATOM 4024 C CA . HIS B 1 105 ? 4.977 -29 10.727 1 97.06 105 HIS B CA 1
ATOM 4025 C C . HIS B 1 105 ? 5.758 -28.453 11.914 1 97.06 105 HIS B C 1
ATOM 4027 O O . HIS B 1 105 ? 6.988 -28.422 11.891 1 97.06 105 HIS B O 1
ATOM 4033 N N . SER B 1 106 ? 5.051 -27.953 12.922 1 96.94 106 SER B N 1
ATOM 4034 C CA . SER B 1 106 ? 5.645 -27.438 14.148 1 96.94 106 SER B CA 1
ATOM 4035 C C . SER B 1 106 ? 4.73 -27.672 15.344 1 96.94 106 SER B C 1
ATOM 4037 O O . SER B 1 106 ? 3.508 -27.703 15.203 1 96.94 106 SER B O 1
ATOM 4039 N N . GLN B 1 107 ? 5.324 -27.75 16.531 1 96.62 107 GLN B N 1
ATOM 4040 C CA . GLN B 1 107 ? 4.551 -27.891 17.75 1 96.62 107 GLN B CA 1
ATOM 4041 C C . GLN B 1 107 ? 4.336 -26.531 18.438 1 96.62 107 GLN B C 1
ATOM 4043 O O . GLN B 1 107 ? 3.598 -26.438 19.406 1 96.62 107 GLN B O 1
ATOM 4048 N N . LYS B 1 108 ? 4.977 -25.562 17.938 1 97.56 108 LYS B N 1
ATOM 4049 C CA . LYS B 1 108 ? 4.816 -24.203 18.422 1 97.56 108 LYS B CA 1
ATOM 4050 C C . LYS B 1 108 ? 3.678 -23.484 17.703 1 97.56 108 LYS B C 1
ATOM 4052 O O . LYS B 1 108 ? 3.461 -23.703 16.516 1 97.56 108 LYS B O 1
ATOM 4057 N N . ASP B 1 109 ? 3.037 -22.594 18.422 1 97.75 109 ASP B N 1
ATOM 4058 C CA . ASP B 1 109 ? 1.909 -21.875 17.828 1 97.75 109 ASP B CA 1
ATOM 4059 C C . ASP B 1 109 ? 2.354 -20.547 17.234 1 97.75 109 ASP B C 1
ATOM 4061 O O . ASP B 1 109 ? 3.186 -19.844 17.812 1 97.75 109 ASP B O 1
ATOM 4065 N N . LEU B 1 110 ? 1.832 -20.281 16.078 1 98.69 110 LEU B N 1
ATOM 4066 C CA . LEU B 1 110 ? 1.901 -18.922 15.555 1 98.69 110 LEU B CA 1
ATOM 4067 C C . LEU B 1 110 ? 1.149 -17.953 16.453 1 98.69 110 LEU B C 1
ATOM 4069 O O . LEU B 1 110 ? 0.102 -18.297 17.016 1 98.69 110 LEU B O 1
ATOM 4073 N N . THR B 1 111 ? 1.669 -16.797 16.641 1 98.81 111 THR B N 1
ATOM 4074 C CA . THR B 1 111 ? 1.018 -15.664 17.281 1 98.81 111 THR B CA 1
ATOM 4075 C C . THR B 1 111 ? 1.041 -14.445 16.359 1 98.81 111 THR B C 1
ATOM 4077 O O . THR B 1 111 ? 1.733 -14.445 15.336 1 98.81 111 THR B O 1
ATOM 4080 N N . PRO B 1 112 ? 0.24 -13.422 16.688 1 98.62 112 PRO B N 1
ATOM 4081 C CA . PRO B 1 112 ? 0.243 -12.211 15.859 1 98.62 112 PRO B CA 1
ATOM 4082 C C . PRO B 1 112 ? 1.642 -11.625 15.672 1 98.62 112 PRO B C 1
ATOM 4084 O O . PRO B 1 112 ? 1.917 -10.977 14.664 1 98.62 112 PRO B O 1
ATOM 4087 N N . GLU B 1 113 ? 2.592 -11.875 16.531 1 98.25 113 GLU B N 1
ATOM 4088 C CA . GLU B 1 113 ? 3.951 -11.352 16.453 1 98.25 113 GLU B CA 1
ATOM 4089 C C . GLU B 1 113 ? 4.719 -11.977 15.297 1 98.25 113 GLU B C 1
ATOM 4091 O O . GLU B 1 113 ? 5.766 -11.469 14.891 1 98.25 113 GLU B O 1
ATOM 4096 N N . ASN B 1 114 ? 4.176 -13.094 14.758 1 98.81 114 ASN B N 1
ATOM 4097 C CA . ASN B 1 114 ? 4.805 -13.773 13.633 1 98.81 114 ASN B CA 1
ATOM 4098 C C . ASN B 1 114 ? 4.375 -13.164 12.297 1 98.81 114 ASN B C 1
ATOM 4100 O O . ASN B 1 114 ? 4.855 -13.57 11.242 1 98.81 114 ASN B O 1
ATOM 4104 N N . LEU B 1 115 ? 3.457 -12.156 12.383 1 98.75 115 LEU B N 1
ATOM 4105 C CA . LEU B 1 115 ? 2.768 -11.875 11.133 1 98.75 115 LEU B CA 1
ATOM 4106 C C . LEU B 1 115 ? 3.029 -10.438 10.688 1 98.75 115 LEU B C 1
ATOM 4108 O O . LEU B 1 115 ? 3.123 -9.531 11.516 1 98.75 115 LEU B O 1
ATOM 4112 N N . PHE B 1 116 ? 3.117 -10.289 9.453 1 98.19 116 PHE B N 1
ATOM 4113 C CA . PHE B 1 116 ? 3.004 -9.055 8.688 1 98.19 116 PHE B CA 1
ATOM 4114 C C . PHE B 1 116 ? 1.819 -9.109 7.73 1 98.19 116 PHE B C 1
ATOM 4116 O O . PHE B 1 116 ? 1.606 -10.125 7.059 1 98.19 116 PHE B O 1
ATOM 4123 N N . VAL B 1 117 ? 0.914 -8.102 7.711 1 98.5 117 VAL B N 1
ATOM 4124 C CA . VAL B 1 117 ? -0.166 -8.016 6.734 1 98.5 117 VAL B CA 1
ATOM 4125 C C . VAL B 1 117 ? 0.066 -6.816 5.816 1 98.5 117 VAL B C 1
ATOM 4127 O O . VAL B 1 117 ? 0.475 -5.746 6.27 1 98.5 117 VAL B O 1
ATOM 4130 N N . GLY B 1 118 ? -0.09 -7.055 4.535 1 97.94 118 GLY B N 1
ATOM 4131 C CA . GLY B 1 118 ? 0.184 -6.027 3.541 1 97.94 118 GLY B CA 1
ATOM 4132 C C . GLY B 1 118 ? -0.889 -5.93 2.473 1 97.94 118 GLY B C 1
ATOM 4133 O O . GLY B 1 118 ? -1.787 -6.77 2.408 1 97.94 118 GLY B O 1
ATOM 4134 N N . VAL B 1 119 ? -0.813 -4.891 1.674 1 98.06 119 VAL B N 1
ATOM 4135 C CA . VAL B 1 119 ? -1.696 -4.684 0.531 1 98.06 119 VAL B CA 1
ATOM 4136 C C . VAL B 1 119 ? -1.38 -5.703 -0.56 1 98.06 119 VAL B C 1
ATOM 4138 O O . VAL B 1 119 ? -0.686 -5.391 -1.529 1 98.06 119 VAL B O 1
ATOM 4141 N N . GLY B 1 120 ? -1.955 -6.867 -0.41 1 96.25 120 GLY B N 1
ATOM 4142 C CA . GLY B 1 120 ? -1.562 -8.008 -1.223 1 96.25 120 GLY B CA 1
ATOM 4143 C C . GLY B 1 120 ? -0.206 -8.57 -0.841 1 96.25 120 GLY B C 1
ATOM 4144 O O . GLY B 1 120 ? 0.524 -7.969 -0.053 1 96.25 120 GLY B O 1
ATOM 4145 N N . SER B 1 121 ? 0.119 -9.758 -1.422 1 96.56 121 SER B N 1
ATOM 4146 C CA . SER B 1 121 ? 1.45 -10.312 -1.201 1 96.56 121 SER B CA 1
ATOM 4147 C C . SER B 1 121 ? 2.523 -9.461 -1.866 1 96.56 121 SER B C 1
ATOM 4149 O O . SER B 1 121 ? 3.705 -9.562 -1.533 1 96.56 121 SER B O 1
ATOM 4151 N N . ASP B 1 122 ? 2.078 -8.602 -2.777 1 95.94 122 ASP B N 1
ATOM 4152 C CA . ASP B 1 122 ? 3.006 -7.691 -3.441 1 95.94 122 ASP B CA 1
ATOM 4153 C C . ASP B 1 122 ? 3.762 -6.836 -2.424 1 95.94 122 ASP B C 1
ATOM 4155 O O . ASP B 1 122 ? 4.969 -6.629 -2.555 1 95.94 122 ASP B O 1
ATOM 4159 N N . GLU B 1 123 ? 3.008 -6.391 -1.427 1 97.5 123 GLU B N 1
ATOM 4160 C CA . GLU B 1 123 ? 3.67 -5.535 -0.449 1 97.5 123 GLU B CA 1
ATOM 4161 C C . GLU B 1 123 ? 4.645 -6.328 0.413 1 97.5 123 GLU B C 1
ATOM 4163 O O . GLU B 1 123 ? 5.68 -5.805 0.836 1 97.5 123 GLU B O 1
ATOM 4168 N N . ALA B 1 124 ? 4.344 -7.586 0.686 1 98.19 124 ALA B N 1
ATOM 4169 C CA . ALA B 1 124 ? 5.285 -8.43 1.419 1 98.19 124 ALA B CA 1
ATOM 4170 C C . ALA B 1 124 ? 6.551 -8.672 0.605 1 98.19 124 ALA B C 1
ATOM 4172 O O . ALA B 1 124 ? 7.66 -8.594 1.137 1 98.19 124 ALA B O 1
ATOM 4173 N N . ILE B 1 125 ? 6.391 -8.977 -0.685 1 98.5 125 ILE B N 1
ATOM 4174 C CA . ILE B 1 125 ? 7.527 -9.188 -1.574 1 98.5 125 ILE B CA 1
ATOM 4175 C C . ILE B 1 125 ? 8.422 -7.945 -1.57 1 98.5 125 ILE B C 1
ATOM 4177 O O . ILE B 1 125 ? 9.641 -8.055 -1.391 1 98.5 125 ILE B O 1
ATOM 4181 N N . ASP B 1 126 ? 7.836 -6.848 -1.71 1 98.19 126 ASP B N 1
ATOM 4182 C CA . ASP B 1 126 ? 8.57 -5.586 -1.744 1 98.19 126 ASP B CA 1
ATOM 4183 C C . ASP B 1 126 ? 9.258 -5.316 -0.408 1 98.19 126 ASP B C 1
ATOM 4185 O O . ASP B 1 126 ? 10.43 -4.93 -0.374 1 98.19 126 ASP B O 1
ATOM 4189 N N . ALA B 1 127 ? 8.508 -5.48 0.688 1 98.31 127 ALA B N 1
ATOM 4190 C CA . ALA B 1 127 ? 9.031 -5.219 2.025 1 98.31 127 ALA B CA 1
ATOM 4191 C C . ALA B 1 127 ? 10.25 -6.086 2.312 1 98.31 127 ALA B C 1
ATOM 4193 O O . ALA B 1 127 ? 11.227 -5.621 2.918 1 98.31 127 ALA B O 1
ATOM 4194 N N . LEU B 1 128 ? 10.203 -7.301 1.9 1 98.88 128 LEU B N 1
ATOM 4195 C CA . LEU B 1 128 ? 11.32 -8.211 2.127 1 98.88 128 LEU B CA 1
ATOM 4196 C C . LEU B 1 128 ? 12.555 -7.75 1.372 1 98.88 128 LEU B C 1
ATOM 4198 O O . LEU B 1 128 ? 13.664 -7.754 1.921 1 98.88 128 LEU B O 1
ATOM 4202 N N . LEU B 1 129 ? 12.398 -7.34 0.137 1 98.75 129 LEU B N 1
ATOM 4203 C CA . LEU B 1 129 ? 13.523 -6.812 -0.628 1 98.75 129 LEU B CA 1
ATOM 4204 C C . LEU B 1 129 ? 14.117 -5.582 0.051 1 98.75 129 LEU B C 1
ATOM 4206 O O . LEU B 1 129 ? 15.336 -5.465 0.184 1 98.75 129 LEU B O 1
ATOM 4210 N N . ARG B 1 130 ? 13.25 -4.742 0.522 1 98.31 130 ARG B N 1
ATOM 4211 C CA . ARG B 1 130 ? 13.672 -3.5 1.158 1 98.31 130 ARG B CA 1
ATOM 4212 C C . ARG B 1 130 ? 14.359 -3.773 2.492 1 98.31 130 ARG B C 1
ATOM 4214 O O . ARG B 1 130 ? 15.258 -3.033 2.898 1 98.31 130 ARG B O 1
ATOM 4221 N N . CYS B 1 131 ? 13.977 -4.773 3.145 1 98.56 131 CYS B N 1
ATOM 4222 C CA . CYS B 1 131 ? 14.5 -5.121 4.461 1 98.56 131 CYS B CA 1
ATOM 4223 C C . CYS B 1 131 ? 15.883 -5.738 4.355 1 98.56 131 CYS B C 1
ATOM 4225 O O . CYS B 1 131 ? 16.75 -5.465 5.184 1 98.56 131 CYS B O 1
ATOM 4227 N N . PHE B 1 132 ? 16.172 -6.5 3.254 1 98.75 132 PHE B N 1
ATOM 4228 C CA . PHE B 1 132 ? 17.328 -7.395 3.328 1 98.75 132 PHE B CA 1
ATOM 4229 C C . PHE B 1 132 ? 18.328 -7.082 2.223 1 98.75 132 PHE B C 1
ATOM 4231 O O . PHE B 1 132 ? 19.484 -7.5 2.287 1 98.75 132 PHE B O 1
ATOM 4238 N N . CYS B 1 133 ? 17.906 -6.383 1.176 1 98.75 133 CYS B N 1
ATOM 4239 C CA . CYS B 1 133 ? 18.797 -6.207 0.031 1 98.75 133 CYS B CA 1
ATOM 4240 C C . CYS B 1 133 ? 19.219 -4.75 -0.115 1 98.75 133 CYS B C 1
ATOM 4242 O O . CYS B 1 133 ? 18.359 -3.869 -0.277 1 98.75 133 CYS B O 1
ATOM 4244 N N . VAL B 1 134 ? 20.453 -4.504 -0.087 1 98.31 134 VAL B N 1
ATOM 4245 C CA . VAL B 1 134 ? 21 -3.182 -0.39 1 98.31 134 VAL B CA 1
ATOM 4246 C C . VAL B 1 134 ? 20.922 -2.926 -1.894 1 98.31 134 VAL B C 1
ATOM 4248 O O . VAL B 1 134 ? 21.484 -3.684 -2.686 1 98.31 134 VAL B O 1
ATOM 4251 N N . PRO B 1 135 ? 20.234 -1.877 -2.334 1 98.19 135 PRO B N 1
ATOM 4252 C CA . PRO B 1 135 ? 20.109 -1.585 -3.764 1 98.19 135 PRO B CA 1
ATOM 4253 C C . PRO B 1 135 ? 21.469 -1.433 -4.453 1 98.19 135 PRO B C 1
ATOM 4255 O O . PRO B 1 135 ? 22.391 -0.823 -3.893 1 98.19 135 PRO B O 1
ATOM 4258 N N . GLY B 1 136 ? 21.547 -2.021 -5.648 1 97.44 136 GLY B N 1
ATOM 4259 C CA . GLY B 1 136 ? 22.766 -1.909 -6.453 1 97.44 136 GLY B CA 1
ATOM 4260 C C . GLY B 1 136 ? 23.875 -2.824 -5.984 1 97.44 136 GLY B C 1
ATOM 4261 O O . GLY B 1 136 ? 24.953 -2.855 -6.586 1 97.44 136 GLY B O 1
ATOM 4262 N N . LYS B 1 137 ? 23.625 -3.625 -4.938 1 98.06 137 LYS B N 1
ATOM 4263 C CA . LYS B 1 137 ? 24.688 -4.441 -4.367 1 98.06 137 LYS B CA 1
ATOM 4264 C C . LYS B 1 137 ? 24.234 -5.887 -4.18 1 98.06 137 LYS B C 1
ATOM 4266 O O . LYS B 1 137 ? 24.906 -6.816 -4.625 1 98.06 137 LYS B O 1
ATOM 4271 N N . ASP B 1 138 ? 23.141 -6.098 -3.514 1 98.69 138 ASP B N 1
ATOM 4272 C CA . ASP B 1 138 ? 22.703 -7.434 -3.133 1 98.69 138 ASP B CA 1
ATOM 4273 C C . ASP B 1 138 ? 21.828 -8.062 -4.223 1 98.69 138 ASP B C 1
ATOM 4275 O O . ASP B 1 138 ? 21.453 -7.387 -5.184 1 98.69 138 ASP B O 1
ATOM 4279 N N . LYS B 1 139 ? 21.594 -9.359 -4.105 1 98.88 139 LYS B N 1
ATOM 4280 C CA . LYS B 1 139 ? 20.875 -10.156 -5.09 1 98.88 139 LYS B CA 1
ATOM 4281 C C . LYS B 1 139 ? 19.844 -11.055 -4.41 1 98.88 139 LYS B C 1
ATOM 4283 O O . LYS B 1 139 ? 19.891 -11.25 -3.195 1 98.88 139 LYS B O 1
ATOM 4288 N N . ILE B 1 140 ? 18.969 -11.516 -5.234 1 98.94 140 ILE B N 1
ATOM 4289 C CA . ILE B 1 140 ? 18.062 -12.586 -4.816 1 98.94 140 ILE B CA 1
ATOM 4290 C C . ILE B 1 140 ? 18.172 -13.758 -5.793 1 98.94 140 ILE B C 1
ATOM 4292 O O . ILE B 1 140 ? 18.656 -13.602 -6.914 1 98.94 140 ILE B O 1
ATOM 4296 N N . LEU B 1 141 ? 17.797 -14.906 -5.273 1 98.94 141 LEU B N 1
ATOM 4297 C CA . LEU B 1 141 ? 17.734 -16.109 -6.102 1 98.94 141 LEU B CA 1
ATOM 4298 C C . LEU B 1 141 ? 16.281 -16.516 -6.375 1 98.94 141 LEU B C 1
ATOM 4300 O O . LEU B 1 141 ? 15.461 -16.531 -5.457 1 98.94 141 LEU B O 1
ATOM 4304 N N . THR B 1 142 ? 15.914 -16.719 -7.609 1 98.88 142 THR B N 1
ATOM 4305 C CA . THR B 1 142 ? 14.617 -17.266 -7.996 1 98.88 142 THR B CA 1
ATOM 4306 C C . THR B 1 142 ? 14.781 -18.578 -8.742 1 98.88 142 THR B C 1
ATOM 4308 O O . THR B 1 142 ? 15.883 -18.922 -9.164 1 98.88 142 THR B O 1
ATOM 4311 N N . CYS B 1 143 ? 13.734 -19.328 -8.844 1 98.88 143 CYS B N 1
ATOM 4312 C CA . CYS B 1 143 ? 13.742 -20.625 -9.492 1 98.88 143 CYS B CA 1
ATOM 4313 C C . CYS B 1 143 ? 12.734 -20.688 -10.633 1 98.88 143 CYS B C 1
ATOM 4315 O O . CYS B 1 143 ? 11.641 -21.219 -10.477 1 98.88 143 CYS B O 1
ATOM 4317 N N . PRO B 1 144 ? 13.094 -20.188 -11.805 1 98.5 144 PRO B N 1
ATOM 4318 C CA . PRO B 1 144 ? 12.141 -20.188 -12.922 1 98.5 144 PRO B CA 1
ATOM 4319 C C . PRO B 1 144 ? 11.844 -21.594 -13.438 1 98.5 144 PRO B C 1
ATOM 4321 O O . PRO B 1 144 ? 12.68 -22.5 -13.312 1 98.5 144 PRO B O 1
ATOM 4324 N N . PRO B 1 145 ? 10.664 -21.797 -14.172 1 98.44 145 PRO B N 1
ATOM 4325 C CA . PRO B 1 145 ? 9.617 -20.766 -14.289 1 98.44 145 PRO B CA 1
ATOM 4326 C C . PRO B 1 145 ? 8.953 -20.453 -12.961 1 98.44 145 PRO B C 1
ATOM 4328 O O . PRO B 1 145 ? 8.758 -21.344 -12.133 1 98.44 145 PRO B O 1
ATOM 4331 N N . THR B 1 146 ? 8.727 -19.188 -12.711 1 98.19 146 THR B N 1
ATOM 4332 C CA . THR B 1 146 ? 8.156 -18.766 -11.43 1 98.19 146 THR B CA 1
ATOM 4333 C C . THR B 1 146 ? 7.375 -17.469 -11.594 1 98.19 146 THR B C 1
ATOM 4335 O O . THR B 1 146 ? 7.156 -17 -12.711 1 98.19 146 THR B O 1
ATOM 4338 N N . TYR B 1 147 ? 6.867 -16.984 -10.562 1 96.31 147 TYR B N 1
ATOM 4339 C CA . TYR B 1 147 ? 6.012 -15.805 -10.547 1 96.31 147 TYR B CA 1
ATOM 4340 C C . TYR B 1 147 ? 6.789 -14.562 -10.961 1 96.31 147 TYR B C 1
ATOM 4342 O O . TYR B 1 147 ? 7.832 -14.258 -10.391 1 96.31 147 TYR B O 1
ATOM 4350 N N . GLY B 1 148 ? 6.305 -13.773 -11.883 1 93.12 148 GLY B N 1
ATOM 4351 C CA . GLY B 1 148 ? 6.984 -12.664 -12.523 1 93.12 148 GLY B CA 1
ATOM 4352 C C . GLY B 1 148 ? 7.184 -11.469 -11.609 1 93.12 148 GLY B C 1
ATOM 4353 O O . GLY B 1 148 ? 8.125 -10.695 -11.781 1 93.12 148 GLY B O 1
ATOM 4354 N N . MET B 1 149 ? 6.418 -11.359 -10.555 1 93.44 149 MET B N 1
ATOM 4355 C CA . MET B 1 149 ? 6.465 -10.18 -9.703 1 93.44 149 MET B CA 1
ATOM 4356 C C . MET B 1 149 ? 7.754 -10.148 -8.891 1 93.44 149 MET B C 1
ATOM 4358 O O . MET B 1 149 ? 8.18 -9.078 -8.445 1 93.44 149 MET B O 1
ATOM 4362 N N . TYR B 1 150 ? 8.398 -11.328 -8.648 1 97.44 150 TYR B N 1
ATOM 4363 C CA . TYR B 1 150 ? 9.695 -11.297 -7.98 1 97.44 150 TYR B CA 1
ATOM 4364 C C . TYR B 1 150 ? 10.695 -10.445 -8.766 1 97.44 150 TYR B C 1
ATOM 4366 O O . TYR B 1 150 ? 11.398 -9.617 -8.18 1 97.44 150 TYR B O 1
ATOM 4374 N N . GLY B 1 151 ? 10.695 -10.648 -10.117 1 95.75 151 GLY B N 1
ATOM 4375 C CA . GLY B 1 151 ? 11.594 -9.906 -10.984 1 95.75 151 GLY B CA 1
ATOM 4376 C C . GLY B 1 151 ? 11.266 -8.43 -11.055 1 95.75 151 GLY B C 1
ATOM 4377 O O . GLY B 1 151 ? 12.164 -7.582 -10.984 1 95.75 151 GLY B O 1
ATOM 4378 N N . VAL B 1 152 ? 10.008 -8.133 -11.164 1 94.19 152 VAL B N 1
ATOM 4379 C CA . VAL B 1 152 ? 9.562 -6.746 -11.25 1 94.19 152 VAL B CA 1
ATOM 4380 C C . VAL B 1 152 ? 9.93 -6.008 -9.961 1 94.19 152 VAL B C 1
ATOM 4382 O O . VAL B 1 152 ? 10.461 -4.898 -10.008 1 94.19 152 VAL B O 1
ATOM 4385 N N . SER B 1 153 ? 9.641 -6.633 -8.812 1 96.88 153 SER B N 1
ATOM 4386 C CA . SER B 1 153 ? 9.945 -6.02 -7.523 1 96.88 153 SER B CA 1
ATOM 4387 C C . SER B 1 153 ? 11.453 -5.852 -7.332 1 96.88 153 SER B C 1
ATOM 4389 O O . SER B 1 153 ? 11.898 -4.859 -6.758 1 96.88 153 SER B O 1
ATOM 4391 N N . ALA B 1 154 ? 12.195 -6.844 -7.758 1 97.88 154 ALA B N 1
ATOM 4392 C CA . ALA B 1 154 ? 13.648 -6.727 -7.695 1 97.88 154 ALA B CA 1
ATOM 4393 C C . ALA B 1 154 ? 14.141 -5.535 -8.508 1 97.88 154 ALA B C 1
ATOM 4395 O O . ALA B 1 154 ? 14.992 -4.773 -8.055 1 97.88 154 ALA B O 1
ATOM 4396 N N . GLN B 1 155 ? 13.602 -5.336 -9.688 1 96.75 155 GLN B N 1
ATOM 4397 C CA . GLN B 1 155 ? 13.977 -4.219 -10.547 1 96.75 155 GLN B CA 1
ATOM 4398 C C . GLN B 1 155 ? 13.641 -2.883 -9.891 1 96.75 155 GLN B C 1
ATOM 4400 O O . GLN B 1 155 ? 14.469 -1.964 -9.883 1 96.75 155 GLN B O 1
ATOM 4405 N N . VAL B 1 156 ? 12.492 -2.785 -9.312 1 96.75 156 VAL B N 1
ATOM 4406 C CA . VAL B 1 156 ? 12.055 -1.565 -8.641 1 96.75 156 VAL B CA 1
ATOM 4407 C C . VAL B 1 156 ? 13.023 -1.225 -7.508 1 96.75 156 VAL B C 1
ATOM 4409 O O . VAL B 1 156 ? 13.305 -0.051 -7.262 1 96.75 156 VAL B O 1
ATOM 4412 N N . ASN B 1 157 ? 13.555 -2.232 -6.852 1 98 157 ASN B N 1
ATOM 4413 C CA . ASN B 1 157 ? 14.43 -2.043 -5.695 1 98 157 ASN B CA 1
ATOM 4414 C C . ASN B 1 157 ? 15.898 -2.033 -6.098 1 98 157 ASN B C 1
ATOM 4416 O O . ASN B 1 157 ? 16.781 -1.995 -5.234 1 98 157 ASN B O 1
ATOM 4420 N N . ASP B 1 158 ? 16.172 -2.141 -7.438 1 98.12 158 ASP B N 1
ATOM 4421 C CA . ASP B 1 158 ? 17.531 -2.166 -7.941 1 98.12 158 ASP B CA 1
ATOM 4422 C C . ASP B 1 158 ? 18.328 -3.334 -7.348 1 98.12 158 ASP B C 1
ATOM 4424 O O . ASP B 1 158 ? 19.406 -3.145 -6.805 1 98.12 158 ASP B O 1
ATOM 4428 N N . VAL B 1 159 ? 17.719 -4.523 -7.414 1 98.56 159 VAL B N 1
ATOM 4429 C CA . VAL B 1 159 ? 18.297 -5.762 -6.898 1 98.56 159 VAL B CA 1
ATOM 4430 C C . VAL B 1 159 ? 18.453 -6.766 -8.039 1 98.56 159 VAL B C 1
ATOM 4432 O O . VAL B 1 159 ? 17.531 -6.965 -8.836 1 98.56 159 VAL B O 1
ATOM 4435 N N . ASP B 1 160 ? 19.609 -7.371 -8.148 1 98.44 160 ASP B N 1
ATOM 4436 C CA . ASP B 1 160 ? 19.859 -8.336 -9.211 1 98.44 160 ASP B CA 1
ATOM 4437 C C . ASP B 1 160 ? 19.281 -9.703 -8.867 1 98.44 160 ASP B C 1
ATOM 4439 O O . ASP B 1 160 ? 19.047 -10.008 -7.691 1 98.44 160 ASP B O 1
ATOM 4443 N N . ILE B 1 161 ? 19.125 -10.516 -9.898 1 98.69 161 ILE B N 1
ATOM 4444 C CA . ILE B 1 161 ? 18.516 -11.836 -9.719 1 98.69 161 ILE B CA 1
ATOM 4445 C C . ILE B 1 161 ? 19.469 -12.906 -10.242 1 98.69 161 ILE B C 1
ATOM 4447 O O . ILE B 1 161 ? 19.984 -12.812 -11.359 1 98.69 161 ILE B O 1
ATOM 4451 N N . VAL B 1 162 ? 19.766 -13.844 -9.391 1 98.88 162 VAL B N 1
ATOM 4452 C CA . VAL B 1 162 ? 20.422 -15.086 -9.781 1 98.88 162 VAL B CA 1
ATOM 4453 C C . VAL B 1 162 ? 19.375 -16.188 -9.969 1 98.88 162 VAL B C 1
ATOM 4455 O O . VAL B 1 162 ? 18.438 -16.297 -9.172 1 98.88 162 VAL B O 1
ATOM 4458 N N . LYS B 1 163 ? 19.547 -17 -11.078 1 98.75 163 LYS B N 1
ATOM 4459 C CA . LYS B 1 163 ? 18.531 -18 -11.391 1 98.75 163 LYS B CA 1
ATOM 4460 C C . LYS B 1 163 ? 19.078 -19.422 -11.266 1 98.75 163 LYS B C 1
ATOM 4462 O O . LYS B 1 163 ? 20.172 -19.703 -11.766 1 98.75 163 LYS B O 1
ATOM 4467 N N . VAL B 1 164 ? 18.422 -20.188 -10.516 1 98.88 164 VAL B N 1
ATOM 4468 C CA . VAL B 1 164 ? 18.562 -21.641 -10.516 1 98.88 164 VAL B CA 1
ATOM 4469 C C . VAL B 1 164 ? 17.25 -22.297 -10.914 1 98.88 164 VAL B C 1
ATOM 4471 O O . VAL B 1 164 ? 16.328 -22.406 -10.094 1 98.88 164 VAL B O 1
ATOM 4474 N N . PRO B 1 165 ? 17.109 -22.75 -12.133 1 98.75 165 PRO B N 1
ATOM 4475 C CA . PRO B 1 165 ? 15.828 -23.203 -12.664 1 98.75 165 PRO B CA 1
ATOM 4476 C C . PRO B 1 165 ? 15.305 -24.438 -11.945 1 98.75 165 PRO B C 1
ATOM 4478 O O . PRO B 1 165 ? 16.094 -25.25 -11.43 1 98.75 165 PRO B O 1
ATOM 4481 N N . LEU B 1 166 ? 13.992 -24.516 -11.891 1 98.81 166 LEU B N 1
ATOM 4482 C CA . LEU B 1 166 ? 13.367 -25.766 -11.5 1 98.81 166 LEU B CA 1
ATOM 4483 C C . LEU B 1 166 ? 13.742 -26.891 -12.461 1 98.81 166 LEU B C 1
ATOM 4485 O O . LEU B 1 166 ? 14.172 -26.641 -13.586 1 98.81 166 LEU B O 1
ATOM 4489 N N . ASP B 1 167 ? 13.578 -28.125 -11.969 1 98.44 167 ASP B N 1
ATOM 4490 C CA . ASP B 1 167 ? 13.891 -29.281 -12.781 1 98.44 167 ASP B CA 1
ATOM 4491 C C . ASP B 1 167 ? 12.719 -29.656 -13.688 1 98.44 167 ASP B C 1
ATOM 4493 O O . ASP B 1 167 ? 11.828 -30.406 -13.281 1 98.44 167 ASP B O 1
ATOM 4497 N N . VAL B 1 168 ? 12.773 -29.266 -14.914 1 95.75 168 VAL B N 1
ATOM 4498 C CA . VAL B 1 168 ? 11.688 -29.453 -15.875 1 95.75 168 VAL B CA 1
ATOM 4499 C C . VAL B 1 168 ? 11.398 -30.953 -16.047 1 95.75 168 VAL B C 1
ATOM 4501 O O . VAL B 1 168 ? 10.242 -31.344 -16.203 1 95.75 168 VAL B O 1
ATOM 4504 N N . GLU B 1 169 ? 12.398 -31.797 -15.961 1 94.62 169 GLU B N 1
ATOM 4505 C CA . GLU B 1 169 ? 12.273 -33.219 -16.219 1 94.62 169 GLU B CA 1
ATOM 4506 C C . GLU B 1 169 ? 11.805 -33.969 -14.969 1 94.62 169 GLU B C 1
ATOM 4508 O O . GLU B 1 169 ? 11.492 -35.156 -15.031 1 94.62 169 GLU B O 1
ATOM 4513 N N . ASN B 1 170 ? 11.734 -33.281 -13.93 1 96.62 170 ASN B N 1
ATOM 4514 C CA . ASN B 1 170 ? 11.312 -33.875 -12.672 1 96.62 170 ASN B CA 1
ATOM 4515 C C . ASN B 1 170 ? 10.133 -33.125 -12.055 1 96.62 170 ASN B C 1
ATOM 4517 O O . ASN B 1 170 ? 10.156 -32.812 -10.875 1 96.62 170 ASN B O 1
ATOM 4521 N N . GLY B 1 171 ? 9.203 -32.75 -12.898 1 96.19 171 GLY B N 1
ATOM 4522 C CA . GLY B 1 171 ? 7.953 -32.156 -12.453 1 96.19 171 GLY B CA 1
ATOM 4523 C C . GLY B 1 171 ? 8.133 -30.766 -11.867 1 96.19 171 GLY B C 1
ATOM 4524 O O . GLY B 1 171 ? 7.449 -30.406 -10.906 1 96.19 171 GLY B O 1
ATOM 4525 N N . PHE B 1 172 ? 9.18 -30.062 -12.336 1 98.44 172 PHE B N 1
ATOM 4526 C CA . PHE B 1 172 ? 9.453 -28.703 -11.906 1 98.44 172 PHE B CA 1
ATOM 4527 C C . PHE B 1 172 ? 9.742 -28.656 -10.414 1 98.44 172 PHE B C 1
ATOM 4529 O O . PHE B 1 172 ? 9.273 -27.75 -9.711 1 98.44 172 PHE B O 1
ATOM 4536 N N . GLN B 1 173 ? 10.43 -29.625 -9.906 1 98.62 173 GLN B N 1
ATOM 4537 C CA . GLN B 1 173 ? 10.875 -29.609 -8.516 1 98.62 173 GLN B CA 1
ATOM 4538 C C . GLN B 1 173 ? 12.141 -28.766 -8.352 1 98.62 173 GLN B C 1
ATOM 4540 O O . GLN B 1 173 ? 12.812 -28.453 -9.336 1 98.62 173 GLN B O 1
ATOM 4545 N N . LEU B 1 174 ? 12.398 -28.406 -7.125 1 98.5 174 LEU B N 1
ATOM 4546 C CA . LEU B 1 174 ? 13.602 -27.656 -6.777 1 98.5 174 LEU B CA 1
ATOM 4547 C C . LEU B 1 174 ? 14.852 -28.5 -7.016 1 98.5 174 LEU B C 1
ATOM 4549 O O . LEU B 1 174 ? 14.797 -29.734 -6.961 1 98.5 174 LEU B O 1
ATOM 4553 N N . GLN B 1 175 ? 15.922 -27.812 -7.305 1 98.69 175 GLN B N 1
ATOM 4554 C CA . GLN B 1 175 ? 17.25 -28.422 -7.34 1 98.69 175 GLN B CA 1
ATOM 4555 C C . GLN B 1 175 ? 18.125 -27.922 -6.195 1 98.69 175 GLN B C 1
ATOM 4557 O O . GLN B 1 175 ? 19.016 -27.094 -6.41 1 98.69 175 GLN B O 1
ATOM 4562 N N . PRO B 1 176 ? 17.891 -28.469 -5.008 1 98.38 176 PRO B N 1
ATOM 4563 C CA . PRO B 1 176 ? 18.5 -27.875 -3.811 1 98.38 176 PRO B CA 1
ATOM 4564 C C . PRO B 1 176 ? 20.031 -27.891 -3.854 1 98.38 176 PRO B C 1
ATOM 4566 O O . PRO B 1 176 ? 20.672 -26.938 -3.377 1 98.38 176 PRO B O 1
ATOM 4569 N N . GLU B 1 177 ? 20.672 -28.922 -4.441 1 98.44 177 GLU B N 1
ATOM 4570 C CA . GLU B 1 177 ? 22.141 -28.984 -4.504 1 98.44 177 GLU B CA 1
ATOM 4571 C C . GLU B 1 177 ? 22.688 -27.828 -5.332 1 98.44 177 GLU B C 1
ATOM 4573 O O . GLU B 1 177 ? 23.703 -27.219 -4.957 1 98.44 177 GLU B O 1
ATOM 4578 N N . LYS B 1 178 ? 22.047 -27.484 -6.426 1 98.81 178 LYS B N 1
ATOM 4579 C CA . LYS B 1 178 ? 22.469 -26.375 -7.258 1 98.81 178 LYS B CA 1
ATOM 4580 C C . LYS B 1 178 ? 22.266 -25.047 -6.531 1 98.81 178 LYS B C 1
ATOM 4582 O O . LYS B 1 178 ? 23.078 -24.125 -6.66 1 98.81 178 LYS B O 1
ATOM 4587 N N . ILE B 1 179 ? 21.203 -24.938 -5.777 1 98.88 179 ILE B N 1
ATOM 4588 C CA . ILE B 1 179 ? 20.938 -23.734 -5.004 1 98.88 179 ILE B CA 1
ATOM 4589 C C . ILE B 1 179 ? 22.016 -23.562 -3.938 1 98.88 179 ILE B C 1
ATOM 4591 O O . ILE B 1 179 ? 22.594 -22.469 -3.801 1 98.88 179 ILE B O 1
ATOM 4595 N N . ILE B 1 180 ? 22.297 -24.609 -3.221 1 98.38 180 ILE B N 1
ATOM 4596 C CA . ILE B 1 180 ? 23.281 -24.578 -2.141 1 98.38 180 ILE B CA 1
ATOM 4597 C C . ILE B 1 180 ? 24.641 -24.172 -2.695 1 98.38 180 ILE B C 1
ATOM 4599 O O . ILE B 1 180 ? 25.344 -23.344 -2.107 1 98.38 180 ILE B O 1
ATOM 4603 N N . GLU B 1 181 ? 25.016 -24.734 -3.846 1 98.69 181 GLU B N 1
ATOM 4604 C CA . GLU B 1 181 ? 26.266 -24.391 -4.492 1 98.69 181 GLU B CA 1
ATOM 4605 C C . GLU B 1 181 ? 26.312 -22.906 -4.863 1 98.69 181 GLU B C 1
ATOM 4607 O O . GLU B 1 181 ? 27.328 -22.234 -4.641 1 98.69 181 GLU B O 1
ATOM 4612 N N . THR B 1 182 ? 25.25 -22.406 -5.395 1 98.81 182 THR B N 1
ATOM 4613 C CA . THR B 1 182 ? 25.156 -21.016 -5.82 1 98.81 182 THR B CA 1
ATOM 4614 C C . THR B 1 182 ? 25.266 -20.078 -4.621 1 98.81 182 THR B C 1
ATOM 4616 O O . THR B 1 182 ? 25.984 -19.078 -4.672 1 98.81 182 THR B O 1
ATOM 4619 N N . LEU B 1 183 ? 24.594 -20.438 -3.553 1 98.56 183 LEU B N 1
ATOM 4620 C CA . LEU B 1 183 ? 24.609 -19.625 -2.348 1 98.56 183 LEU B CA 1
ATOM 4621 C C . LEU B 1 183 ? 25.984 -19.625 -1.709 1 98.56 183 LEU B C 1
ATOM 4623 O O . LEU B 1 183 ? 26.422 -18.625 -1.144 1 98.56 183 LEU B O 1
ATOM 4627 N N . SER B 1 184 ? 26.656 -20.734 -1.783 1 98.06 184 SER B N 1
ATOM 4628 C CA . SER B 1 184 ? 27.984 -20.844 -1.217 1 98.06 184 SER B CA 1
ATOM 4629 C C . SER B 1 184 ? 28.984 -19.984 -1.986 1 98.06 184 SER B C 1
ATOM 4631 O O . SER B 1 184 ? 29.969 -19.5 -1.415 1 98.06 184 SER B O 1
ATOM 4633 N N . ALA B 1 185 ? 28.688 -19.734 -3.238 1 98.31 185 ALA B N 1
ATOM 4634 C CA . ALA B 1 185 ? 29.641 -19.062 -4.117 1 98.31 185 ALA B CA 1
ATOM 4635 C C . ALA B 1 185 ? 29.422 -17.547 -4.125 1 98.31 185 ALA B C 1
ATOM 4637 O O . ALA B 1 185 ? 30.266 -16.797 -4.605 1 98.31 185 ALA B O 1
ATOM 4638 N N . ASP B 1 186 ? 28.312 -17.094 -3.586 1 98.25 186 ASP B N 1
ATOM 4639 C CA . ASP B 1 186 ? 27.953 -15.68 -3.703 1 98.25 186 ASP B CA 1
ATOM 4640 C C . ASP B 1 186 ? 27.219 -15.195 -2.449 1 98.25 186 ASP B C 1
ATOM 4642 O O . ASP B 1 186 ? 26 -15.312 -2.348 1 98.25 186 ASP B O 1
ATOM 4646 N N . ASP B 1 187 ? 27.875 -14.516 -1.615 1 96.62 187 ASP B N 1
ATOM 4647 C CA . ASP B 1 187 ? 27.312 -14.102 -0.33 1 96.62 187 ASP B CA 1
ATOM 4648 C C . ASP B 1 187 ? 26.453 -12.852 -0.482 1 96.62 187 ASP B C 1
ATOM 4650 O O . ASP B 1 187 ? 25.828 -12.406 0.479 1 96.62 187 ASP B O 1
ATOM 4654 N N . SER B 1 188 ? 26.375 -12.305 -1.696 1 98.31 188 SER B N 1
ATOM 4655 C CA . SER B 1 188 ? 25.531 -11.141 -1.939 1 98.31 188 SER B CA 1
ATOM 4656 C C . SER B 1 188 ? 24.078 -11.547 -2.154 1 98.31 188 SER B C 1
ATOM 4658 O O . SER B 1 188 ? 23.172 -10.695 -2.176 1 98.31 188 SER B O 1
ATOM 4660 N N . ILE B 1 189 ? 23.812 -12.852 -2.303 1 98.81 189 ILE B N 1
ATOM 4661 C CA . ILE B 1 189 ? 22.438 -13.328 -2.391 1 98.81 189 ILE B CA 1
ATOM 4662 C C . ILE B 1 189 ? 21.812 -13.352 -0.999 1 98.81 189 ILE B C 1
ATOM 4664 O O . ILE B 1 189 ? 22.234 -14.125 -0.135 1 98.81 189 ILE B O 1
ATOM 4668 N N . LYS B 1 190 ? 20.766 -12.547 -0.824 1 98.75 190 LYS B N 1
ATOM 4669 C CA . LYS B 1 190 ? 20.234 -12.359 0.523 1 98.75 190 LYS B CA 1
ATOM 4670 C C . LYS B 1 190 ? 18.922 -13.102 0.703 1 98.75 190 LYS B C 1
ATOM 4672 O O . LYS B 1 190 ? 18.469 -13.312 1.831 1 98.75 190 LYS B O 1
ATOM 4677 N N . MET B 1 191 ? 18.281 -13.516 -0.384 1 98.81 191 MET B N 1
ATOM 4678 C CA . MET B 1 191 ? 16.984 -14.188 -0.3 1 98.81 191 MET B CA 1
ATOM 4679 C C . MET B 1 191 ? 16.844 -15.227 -1.405 1 98.81 191 MET B C 1
ATOM 4681 O O . MET B 1 191 ? 17.359 -15.047 -2.506 1 98.81 191 MET B O 1
ATOM 4685 N N . VAL B 1 192 ? 16.125 -16.25 -1.133 1 98.88 192 VAL B N 1
ATOM 4686 C CA . VAL B 1 192 ? 15.703 -17.266 -2.088 1 98.88 192 VAL B CA 1
ATOM 4687 C C . VAL B 1 192 ? 14.18 -17.344 -2.137 1 98.88 192 VAL B C 1
ATOM 4689 O O . VAL B 1 192 ? 13.531 -17.578 -1.113 1 98.88 192 VAL B O 1
ATOM 4692 N N . TYR B 1 193 ? 13.617 -17.156 -3.301 1 98.88 193 TYR B N 1
ATOM 4693 C CA . TYR B 1 193 ? 12.172 -17.281 -3.48 1 98.88 193 TYR B CA 1
ATOM 4694 C C . TYR B 1 193 ? 11.812 -18.672 -4.004 1 98.88 193 TYR B C 1
ATOM 4696 O O . TYR B 1 193 ? 12.383 -19.125 -4.996 1 98.88 193 TYR B O 1
ATOM 4704 N N . ILE B 1 194 ? 10.922 -19.312 -3.357 1 98.88 194 ILE B N 1
ATOM 4705 C CA . ILE B 1 194 ? 10.359 -20.594 -3.752 1 98.88 194 ILE B CA 1
ATOM 4706 C C . ILE B 1 194 ? 8.836 -20.5 -3.807 1 98.88 194 ILE B C 1
ATOM 4708 O O . ILE B 1 194 ? 8.195 -20.188 -2.801 1 98.88 194 ILE B O 1
ATOM 4712 N N . CYS B 1 195 ? 8.281 -20.672 -4.973 1 98.81 195 CYS B N 1
ATOM 4713 C CA . CYS B 1 195 ? 6.84 -20.609 -5.172 1 98.81 195 CYS B CA 1
ATOM 4714 C C . CYS B 1 195 ? 6.215 -22 -5.074 1 98.81 195 CYS B C 1
ATOM 4716 O O . CYS B 1 195 ? 6.551 -22.891 -5.859 1 98.81 195 CYS B O 1
ATOM 4718 N N . SER B 1 196 ? 5.285 -22.25 -4.129 1 98.75 196 SER B N 1
ATOM 4719 C CA . SER B 1 196 ? 4.727 -23.578 -3.859 1 98.75 196 SER B CA 1
ATOM 4720 C C . SER B 1 196 ? 3.299 -23.469 -3.328 1 98.75 196 SER B C 1
ATOM 4722 O O . SER B 1 196 ? 3.092 -23.172 -2.148 1 98.75 196 SER B O 1
ATOM 4724 N N . PRO B 1 197 ? 2.238 -23.812 -4.094 1 98.69 197 PRO B N 1
ATOM 4725 C CA . PRO B 1 197 ? 2.293 -24.297 -5.473 1 98.69 197 PRO B CA 1
ATOM 4726 C C . PRO B 1 197 ? 2.83 -23.25 -6.449 1 98.69 197 PRO B C 1
ATOM 4728 O O . PRO B 1 197 ? 2.621 -22.047 -6.25 1 98.69 197 PRO B O 1
ATOM 4731 N N . GLY B 1 198 ? 3.51 -23.734 -7.418 1 98.62 198 GLY B N 1
ATOM 4732 C CA . GLY B 1 198 ? 4.207 -22.859 -8.336 1 98.62 198 GLY B CA 1
ATOM 4733 C C . GLY B 1 198 ? 3.273 -22.141 -9.289 1 98.62 198 GLY B C 1
ATOM 4734 O O . GLY B 1 198 ? 2.211 -22.656 -9.641 1 98.62 198 GLY B O 1
ATOM 4735 N N . ASN B 1 199 ? 3.584 -21 -9.758 1 98 199 ASN B N 1
ATOM 4736 C CA . ASN B 1 199 ? 3.008 -20.266 -10.875 1 98 199 ASN B CA 1
ATOM 4737 C C . ASN B 1 199 ? 4.043 -20 -11.961 1 98 199 ASN B C 1
ATOM 4739 O O . ASN B 1 199 ? 4.969 -19.203 -11.766 1 98 199 ASN B O 1
ATOM 4743 N N . PRO B 1 200 ? 3.967 -20.766 -12.961 1 98 200 PRO B N 1
ATOM 4744 C CA . PRO B 1 200 ? 2.732 -21.344 -13.5 1 98 200 PRO B CA 1
ATOM 4745 C C . PRO B 1 200 ? 2.674 -22.859 -13.344 1 98 200 PRO B C 1
ATOM 4747 O O . PRO B 1 200 ? 1.874 -23.531 -14.008 1 98 200 PRO B O 1
ATOM 4750 N N . THR B 1 201 ? 3.447 -23.469 -12.492 1 98.5 201 THR B N 1
ATOM 4751 C CA . THR B 1 201 ? 3.689 -24.906 -12.578 1 98.5 201 THR B CA 1
ATOM 4752 C C . THR B 1 201 ? 2.672 -25.672 -11.734 1 98.5 201 THR B C 1
ATOM 4754 O O . THR B 1 201 ? 2.551 -26.891 -11.859 1 98.5 201 THR B O 1
ATOM 4757 N N . ALA B 1 202 ? 2.021 -25.031 -10.805 1 98.31 202 ALA B N 1
ATOM 4758 C CA . ALA B 1 202 ? 0.888 -25.562 -10.047 1 98.31 202 ALA B CA 1
ATOM 4759 C C . ALA B 1 202 ? 1.317 -26.719 -9.148 1 98.31 202 ALA B C 1
ATOM 4761 O O . ALA B 1 202 ? 0.475 -27.406 -8.57 1 98.31 202 ALA B O 1
ATOM 4762 N N . ASN B 1 203 ? 2.6 -27.062 -9.039 1 97.75 203 ASN B N 1
ATOM 4763 C CA . ASN B 1 203 ? 3.053 -28.156 -8.195 1 97.75 203 ASN B CA 1
ATOM 4764 C C . ASN B 1 203 ? 3.512 -27.672 -6.824 1 97.75 203 ASN B C 1
ATOM 4766 O O . ASN B 1 203 ? 4.008 -26.547 -6.699 1 97.75 203 ASN B O 1
ATOM 4770 N N . LEU B 1 204 ? 3.416 -28.547 -5.836 1 98.31 204 LEU B N 1
ATOM 4771 C CA . LEU B 1 204 ? 4.055 -28.344 -4.539 1 98.31 204 LEU B CA 1
ATOM 4772 C C . LEU B 1 204 ? 5.551 -28.625 -4.621 1 98.31 204 LEU B C 1
ATOM 4774 O O . LEU B 1 204 ? 5.969 -29.578 -5.297 1 98.31 204 LEU B O 1
ATOM 4778 N N . ILE B 1 205 ? 6.293 -27.828 -3.98 1 98.81 205 ILE B N 1
ATOM 4779 C CA . ILE B 1 205 ? 7.715 -28.109 -3.791 1 98.81 205 ILE B CA 1
ATOM 4780 C C . ILE B 1 205 ? 7.914 -28.969 -2.553 1 98.81 205 ILE B C 1
ATOM 4782 O O . ILE B 1 205 ? 7.273 -28.75 -1.522 1 98.81 205 ILE B O 1
ATOM 4786 N N . ARG B 1 206 ? 8.82 -29.938 -2.658 1 98.25 206 ARG B N 1
ATOM 4787 C CA . ARG B 1 206 ? 9.055 -30.859 -1.557 1 98.25 206 ARG B CA 1
ATOM 4788 C C . ARG B 1 206 ? 9.617 -30.141 -0.341 1 98.25 206 ARG B C 1
ATOM 4790 O O . ARG B 1 206 ? 10.602 -29.406 -0.452 1 98.25 206 ARG B O 1
ATOM 4797 N N . LYS B 1 207 ? 8.977 -30.359 0.812 1 98.25 207 LYS B N 1
ATOM 4798 C CA . LYS B 1 207 ? 9.422 -29.781 2.07 1 98.25 207 LYS B CA 1
ATOM 4799 C C . LYS B 1 207 ? 10.883 -30.109 2.348 1 98.25 207 LYS B C 1
ATOM 4801 O O . LYS B 1 207 ? 11.641 -29.266 2.83 1 98.25 207 LYS B O 1
ATOM 4806 N N . SER B 1 208 ? 11.312 -31.344 2.084 1 98.25 208 SER B N 1
ATOM 4807 C CA . SER B 1 208 ? 12.68 -31.797 2.334 1 98.25 208 SER B CA 1
ATOM 4808 C C . SER B 1 208 ? 13.688 -30.984 1.527 1 98.25 208 SER B C 1
ATOM 4810 O O . SER B 1 208 ? 14.805 -30.734 1.985 1 98.25 208 SER B O 1
ATOM 4812 N N . ASP B 1 209 ? 13.305 -30.578 0.302 1 98.56 209 ASP B N 1
ATOM 4813 C CA . ASP B 1 209 ? 14.188 -29.766 -0.529 1 98.56 209 ASP B CA 1
ATOM 4814 C C . ASP B 1 209 ? 14.336 -28.359 0.039 1 98.56 209 ASP B C 1
ATOM 4816 O O . ASP B 1 209 ? 15.43 -27.797 0.02 1 98.56 209 ASP B O 1
ATOM 4820 N N . ILE B 1 210 ? 13.281 -27.797 0.558 1 98.69 210 ILE B N 1
ATOM 4821 C CA . ILE B 1 210 ? 13.328 -26.5 1.198 1 98.69 210 ILE B CA 1
ATOM 4822 C C . ILE B 1 210 ? 14.195 -26.562 2.453 1 98.69 210 ILE B C 1
ATOM 4824 O O . ILE B 1 210 ? 14.992 -25.656 2.713 1 98.69 210 ILE B O 1
ATOM 4828 N N . GLN B 1 211 ? 14.055 -27.641 3.162 1 97.88 211 GLN B N 1
ATOM 4829 C CA . GLN B 1 211 ? 14.828 -27.844 4.387 1 97.88 211 GLN B CA 1
ATOM 4830 C C . GLN B 1 211 ? 16.328 -27.828 4.102 1 97.88 211 GLN B C 1
ATOM 4832 O O . GLN B 1 211 ? 17.109 -27.266 4.871 1 97.88 211 GLN B O 1
ATOM 4837 N N . LYS B 1 212 ? 16.719 -28.438 3.025 1 97.62 212 LYS B N 1
ATOM 4838 C CA . LYS B 1 212 ? 18.125 -28.453 2.652 1 97.62 212 LYS B CA 1
ATOM 4839 C C . LYS B 1 212 ? 18.672 -27.047 2.484 1 97.62 212 LYS B C 1
ATOM 4841 O O . LYS B 1 212 ? 19.797 -26.75 2.898 1 97.62 212 LYS B O 1
ATOM 4846 N N . VAL B 1 213 ? 17.906 -26.172 1.893 1 98 213 VAL B N 1
ATOM 4847 C CA . VAL B 1 213 ? 18.328 -24.797 1.684 1 98 213 VAL B CA 1
ATOM 4848 C C . VAL B 1 213 ? 18.422 -24.078 3.025 1 98 213 VAL B C 1
ATOM 4850 O O . VAL B 1 213 ? 19.375 -23.344 3.285 1 98 213 VAL B O 1
ATOM 4853 N N . LEU B 1 214 ? 17.438 -24.328 3.893 1 97.75 214 LEU B N 1
ATOM 4854 C CA . LEU B 1 214 ? 17.391 -23.688 5.207 1 97.75 214 LEU B CA 1
ATOM 4855 C C . LEU B 1 214 ? 18.578 -24.125 6.055 1 97.75 214 LEU B C 1
ATOM 4857 O O . LEU B 1 214 ? 19.047 -23.359 6.91 1 97.75 214 LEU B O 1
ATOM 4861 N N . GLU B 1 215 ? 19.094 -25.266 5.773 1 96.31 215 GLU B N 1
ATOM 4862 C CA . GLU B 1 215 ? 20.172 -25.844 6.57 1 96.31 215 GLU B CA 1
ATOM 4863 C C . GLU B 1 215 ? 21.547 -25.5 5.992 1 96.31 215 GLU B C 1
ATOM 4865 O O . GLU B 1 215 ? 22.562 -26.031 6.422 1 96.31 215 GLU B O 1
ATOM 4870 N N . HIS B 1 216 ? 21.531 -24.641 5 1 96.69 216 HIS B N 1
ATOM 4871 C CA . HIS B 1 216 ? 22.828 -24.25 4.441 1 96.69 216 HIS B CA 1
ATOM 4872 C C . HIS B 1 216 ? 23.828 -23.922 5.547 1 96.69 216 HIS B C 1
ATOM 4874 O O . HIS B 1 216 ? 23.5 -23.203 6.496 1 96.69 216 HIS B O 1
ATOM 4880 N N . PRO B 1 217 ? 25.031 -24.328 5.441 1 94.12 217 PRO B N 1
ATOM 4881 C CA . PRO B 1 217 ? 25.953 -24.25 6.578 1 94.12 217 PRO B CA 1
ATOM 4882 C C . PRO B 1 217 ? 26.531 -22.844 6.777 1 94.12 217 PRO B C 1
ATOM 4884 O O . PRO B 1 217 ? 26.938 -22.5 7.887 1 94.12 217 PRO B O 1
ATOM 4887 N N . THR B 1 218 ? 26.547 -22.016 5.68 1 95.38 218 THR B N 1
ATOM 4888 C CA . THR B 1 218 ? 27.281 -20.766 5.844 1 95.38 218 THR B CA 1
ATOM 4889 C C . THR B 1 218 ? 26.453 -19.594 5.328 1 95.38 218 THR B C 1
ATOM 4891 O O . THR B 1 218 ? 26.734 -18.438 5.645 1 95.38 218 THR B O 1
ATOM 4894 N N . TRP B 1 219 ? 25.453 -19.844 4.551 1 97.06 219 TRP B N 1
ATOM 4895 C CA . TRP B 1 219 ? 24.672 -18.797 3.918 1 97.06 219 TRP B CA 1
ATOM 4896 C C . TRP B 1 219 ? 23.812 -18.062 4.941 1 97.06 219 TRP B C 1
ATOM 4898 O O . TRP B 1 219 ? 23.062 -18.688 5.695 1 97.06 219 TRP B O 1
ATOM 4908 N N . ASN B 1 220 ? 23.969 -16.766 5.062 1 97.94 220 ASN B N 1
ATOM 4909 C CA . ASN B 1 220 ? 23.156 -15.914 5.914 1 97.94 220 ASN B CA 1
ATOM 4910 C C . ASN B 1 220 ? 22.094 -15.164 5.109 1 97.94 220 ASN B C 1
ATOM 4912 O O . ASN B 1 220 ? 22.281 -14 4.75 1 97.94 220 ASN B O 1
ATOM 4916 N N . GLY B 1 221 ? 21 -15.797 4.867 1 98.19 221 GLY B N 1
ATOM 4917 C CA . GLY B 1 221 ? 19.922 -15.234 4.078 1 98.19 221 GLY B CA 1
ATOM 4918 C C . GLY B 1 221 ? 18.562 -15.789 4.461 1 98.19 221 GLY B C 1
ATOM 4919 O O . GLY B 1 221 ? 18.438 -16.562 5.41 1 98.19 221 GLY B O 1
ATOM 4920 N N . VAL B 1 222 ? 17.531 -15.312 3.807 1 98.75 222 VAL B N 1
ATOM 4921 C CA . VAL B 1 222 ? 16.141 -15.641 4.121 1 98.75 222 VAL B CA 1
ATOM 4922 C C . VAL B 1 222 ? 15.547 -16.5 3.002 1 98.75 222 VAL B C 1
ATOM 4924 O O . VAL B 1 222 ? 15.75 -16.203 1.82 1 98.75 222 VAL B O 1
ATOM 4927 N N . VAL B 1 223 ? 14.859 -17.594 3.348 1 98.88 223 VAL B N 1
ATOM 4928 C CA . VAL B 1 223 ? 14.086 -18.391 2.406 1 98.88 223 VAL B CA 1
ATOM 4929 C C . VAL B 1 223 ? 12.625 -17.938 2.42 1 98.88 223 VAL B C 1
ATOM 4931 O O . VAL B 1 223 ? 11.984 -17.922 3.475 1 98.88 223 VAL B O 1
ATOM 4934 N N . VAL B 1 224 ? 12.125 -17.578 1.277 1 98.94 224 VAL B N 1
ATOM 4935 C CA . VAL B 1 224 ? 10.742 -17.125 1.146 1 98.94 224 VAL B CA 1
ATOM 4936 C C . VAL B 1 224 ? 9.938 -18.172 0.366 1 98.94 224 VAL B C 1
ATOM 4938 O O . VAL B 1 224 ? 10.25 -18.469 -0.788 1 98.94 224 VAL B O 1
ATOM 4941 N N . VAL B 1 225 ? 8.953 -18.719 0.985 1 98.94 225 VAL B N 1
ATOM 4942 C CA . VAL B 1 225 ? 8.039 -19.641 0.33 1 98.94 225 VAL B CA 1
ATOM 4943 C C . VAL B 1 225 ? 6.711 -18.938 0.044 1 98.94 225 VAL B C 1
ATOM 4945 O O . VAL B 1 225 ? 6.02 -18.5 0.969 1 98.94 225 VAL B O 1
ATOM 4948 N N . ASP B 1 226 ? 6.371 -18.828 -1.196 1 98.88 226 ASP B N 1
ATOM 4949 C CA . ASP B 1 226 ? 5.137 -18.188 -1.636 1 98.88 226 ASP B CA 1
ATOM 4950 C C . ASP B 1 226 ? 4.023 -19.203 -1.836 1 98.88 226 ASP B C 1
ATOM 4952 O O . ASP B 1 226 ? 4.055 -19.984 -2.793 1 98.88 226 ASP B O 1
ATOM 4956 N N . GLU B 1 227 ? 3.035 -19.109 -0.991 1 98.88 227 GLU B N 1
ATOM 4957 C CA . GLU B 1 227 ? 1.954 -20.094 -0.938 1 98.88 227 GLU B CA 1
ATOM 4958 C C . GLU B 1 227 ? 0.631 -19.484 -1.386 1 98.88 227 GLU B C 1
ATOM 4960 O O . GLU B 1 227 ? -0.419 -19.766 -0.807 1 98.88 227 GLU B O 1
ATOM 4965 N N . ALA B 1 228 ? 0.651 -18.719 -2.434 1 98.69 228 ALA B N 1
ATOM 4966 C CA . ALA B 1 228 ? -0.546 -18.016 -2.887 1 98.69 228 ALA B CA 1
ATOM 4967 C C . ALA B 1 228 ? -1.674 -18.984 -3.201 1 98.69 228 ALA B C 1
ATOM 4969 O O . ALA B 1 228 ? -2.852 -18.656 -3.051 1 98.69 228 ALA B O 1
ATOM 4970 N N . TYR B 1 229 ? -1.333 -20.266 -3.574 1 98.81 229 TYR B N 1
ATOM 4971 C CA . TYR B 1 229 ? -2.346 -21.203 -4.051 1 98.81 229 TYR B CA 1
ATOM 4972 C C . TYR B 1 229 ? -2.502 -22.375 -3.088 1 98.81 229 TYR B C 1
ATOM 4974 O O . TYR B 1 229 ? -3.15 -23.375 -3.412 1 98.81 229 TYR B O 1
ATOM 4982 N N . ILE B 1 230 ? -2.016 -22.234 -1.89 1 98.81 230 ILE B N 1
ATOM 4983 C CA . ILE B 1 230 ? -1.801 -23.359 -0.978 1 98.81 230 ILE B CA 1
ATOM 4984 C C . ILE B 1 230 ? -3.145 -23.953 -0.556 1 98.81 230 ILE B C 1
ATOM 4986 O O . ILE B 1 230 ? -3.236 -25.125 -0.229 1 98.81 230 ILE B O 1
ATOM 4990 N N . ASP B 1 231 ? -4.199 -23.156 -0.615 1 98.62 231 ASP B N 1
ATOM 4991 C CA . ASP B 1 231 ? -5.504 -23.609 -0.136 1 98.62 231 ASP B CA 1
ATOM 4992 C C . ASP B 1 231 ? -6.145 -24.578 -1.115 1 98.62 231 ASP B C 1
ATOM 4994 O O . ASP B 1 231 ? -7.125 -25.25 -0.781 1 98.62 231 ASP B O 1
ATOM 4998 N N . PHE B 1 232 ? -5.621 -24.703 -2.289 1 98.62 232 PHE B N 1
ATOM 4999 C CA . PHE B 1 232 ? -6.113 -25.672 -3.256 1 98.62 232 PHE B CA 1
ATOM 5000 C C . PHE B 1 232 ? -5.355 -27 -3.129 1 98.62 232 PHE B C 1
ATOM 5002 O O . PHE B 1 232 ? -5.727 -27.984 -3.752 1 98.62 232 PHE B O 1
ATOM 5009 N N . ALA B 1 233 ? -4.234 -27.016 -2.389 1 98.19 233 ALA B N 1
ATOM 5010 C CA . ALA B 1 233 ? -3.432 -28.219 -2.148 1 98.19 233 ALA B CA 1
ATOM 5011 C C . ALA B 1 233 ? -4.047 -29.078 -1.047 1 98.19 233 ALA B C 1
ATOM 5013 O O . ALA B 1 233 ? -4.953 -28.641 -0.338 1 98.19 233 ALA B O 1
ATOM 5014 N N . PRO B 1 234 ? -3.586 -30.328 -0.905 1 96.44 234 PRO B N 1
ATOM 5015 C CA . PRO B 1 234 ? -4.098 -31.172 0.172 1 96.44 234 PRO B CA 1
ATOM 5016 C C . PRO B 1 234 ? -3.904 -30.547 1.555 1 96.44 234 PRO B C 1
ATOM 5018 O O . PRO B 1 234 ? -2.938 -29.828 1.777 1 96.44 234 PRO B O 1
ATOM 5021 N N . GLU B 1 235 ? -4.844 -30.844 2.414 1 94.44 235 GLU B N 1
ATOM 5022 C CA . GLU B 1 235 ? -4.762 -30.344 3.783 1 94.44 235 GLU B CA 1
ATOM 5023 C C . GLU B 1 235 ? -3.41 -30.672 4.41 1 94.44 235 GLU B C 1
ATOM 5025 O O . GLU B 1 235 ? -2.879 -31.766 4.215 1 94.44 235 GLU B O 1
ATOM 5030 N N . GLY B 1 236 ? -2.848 -29.719 5.066 1 95.5 236 GLY B N 1
ATOM 5031 C CA . GLY B 1 236 ? -1.584 -29.938 5.75 1 95.5 236 GLY B CA 1
ATOM 5032 C C . GLY B 1 236 ? -0.378 -29.562 4.914 1 95.5 236 GLY B C 1
ATOM 5033 O O . GLY B 1 236 ? 0.761 -29.656 5.375 1 95.5 236 GLY B O 1
ATOM 5034 N N . SER B 1 237 ? -0.563 -29.031 3.754 1 98 237 SER B N 1
ATOM 5035 C CA . SER B 1 237 ? 0.535 -28.734 2.84 1 98 237 SER B CA 1
ATOM 5036 C C . SER B 1 237 ? 1.222 -27.422 3.207 1 98 237 SER B C 1
ATOM 5038 O O . SER B 1 237 ? 2.377 -27.188 2.844 1 98 237 SER B O 1
ATOM 5040 N N . SER B 1 238 ? 0.569 -26.516 3.934 1 98.75 238 SER B N 1
ATOM 5041 C CA . SER B 1 238 ? 1.137 -25.203 4.234 1 98.75 238 SER B CA 1
ATOM 5042 C C . SER B 1 238 ? 2.273 -25.312 5.242 1 98.75 238 SER B C 1
ATOM 5044 O O . SER B 1 238 ? 2.168 -26.047 6.23 1 98.75 238 SER B O 1
ATOM 5046 N N . LEU B 1 239 ? 3.312 -24.547 5 1 98.81 239 LEU B N 1
ATOM 5047 C CA . LEU B 1 239 ? 4.465 -24.516 5.895 1 98.81 239 LEU B CA 1
ATOM 5048 C C . LEU B 1 239 ? 4.422 -23.297 6.801 1 98.81 239 LEU B C 1
ATOM 5050 O O . LEU B 1 239 ? 5.426 -22.953 7.422 1 98.81 239 LEU B O 1
ATOM 5054 N N . ALA B 1 240 ? 3.303 -22.625 6.941 1 98.81 240 ALA B N 1
ATOM 5055 C CA . ALA B 1 240 ? 3.189 -21.375 7.688 1 98.81 240 ALA B CA 1
ATOM 5056 C C . ALA B 1 240 ? 3.699 -21.547 9.117 1 98.81 240 ALA B C 1
ATOM 5058 O O . ALA B 1 240 ? 4.523 -20.75 9.586 1 98.81 240 ALA B O 1
ATOM 5059 N N . GLU B 1 241 ? 3.264 -22.562 9.805 1 98.25 241 GLU B N 1
ATOM 5060 C CA . GLU B 1 241 ? 3.633 -22.719 11.203 1 98.25 241 GLU B CA 1
ATOM 5061 C C . GLU B 1 241 ? 5.09 -23.141 11.352 1 98.25 241 GLU B C 1
ATOM 5063 O O . GLU B 1 241 ? 5.668 -23.047 12.438 1 98.25 241 GLU B O 1
ATOM 5068 N N . TRP B 1 242 ? 5.746 -23.641 10.211 1 98.56 242 TRP B N 1
ATOM 5069 C CA . TRP B 1 242 ? 7.129 -24.094 10.227 1 98.56 242 TRP B CA 1
ATOM 5070 C C . TRP B 1 242 ? 8.086 -22.938 10.5 1 98.56 242 TRP B C 1
ATOM 5072 O O . TRP B 1 242 ? 9.242 -23.156 10.867 1 98.56 242 TRP B O 1
ATOM 5082 N N . VAL B 1 243 ? 7.582 -21.688 10.422 1 98.69 243 VAL B N 1
ATOM 5083 C CA . VAL B 1 243 ? 8.406 -20.5 10.633 1 98.69 243 VAL B CA 1
ATOM 5084 C C . VAL B 1 243 ? 8.844 -20.438 12.094 1 98.69 243 VAL B C 1
ATOM 5086 O O . VAL B 1 243 ? 9.82 -19.75 12.43 1 98.69 243 VAL B O 1
ATOM 5089 N N . ASN B 1 244 ? 8.117 -21.078 12.945 1 98.12 244 ASN B N 1
ATOM 5090 C CA . ASN B 1 244 ? 8.469 -21.109 14.367 1 98.12 244 ASN B CA 1
ATOM 5091 C C . ASN B 1 244 ? 9.766 -21.859 14.602 1 98.12 244 ASN B C 1
ATOM 5093 O O . ASN B 1 244 ? 10.398 -21.703 15.648 1 98.12 244 ASN B O 1
ATOM 5097 N N . ASP B 1 245 ? 10.172 -22.688 13.641 1 97.38 245 ASP B N 1
ATOM 5098 C CA . ASP B 1 245 ? 11.344 -23.547 13.82 1 97.38 245 ASP B CA 1
ATOM 5099 C C . ASP B 1 245 ? 12.531 -23.031 13.023 1 97.38 245 ASP B C 1
ATOM 5101 O O . ASP B 1 245 ? 13.656 -23.516 13.18 1 97.38 245 ASP B O 1
ATOM 5105 N N . TRP B 1 246 ? 12.32 -22.078 12.156 1 97.56 246 TRP B N 1
ATOM 5106 C CA . TRP B 1 246 ? 13.359 -21.516 11.297 1 97.56 246 TRP B CA 1
ATOM 5107 C C . TRP B 1 246 ? 13.352 -20 11.344 1 97.56 246 TRP B C 1
ATOM 5109 O O . TRP B 1 246 ? 12.484 -19.359 10.742 1 97.56 246 TRP B O 1
ATOM 5119 N N . PRO B 1 247 ? 14.383 -19.375 11.938 1 97.44 247 PRO B N 1
ATOM 5120 C CA . PRO B 1 247 ? 14.375 -17.922 12.094 1 97.44 247 PRO B CA 1
ATOM 5121 C C . PRO B 1 247 ? 14.492 -17.188 10.758 1 97.44 247 PRO B C 1
ATOM 5123 O O . PRO B 1 247 ? 14.227 -15.977 10.688 1 97.44 247 PRO B O 1
ATOM 5126 N N . ASN B 1 248 ? 14.883 -17.906 9.688 1 97.94 248 ASN B N 1
ATOM 5127 C CA . ASN B 1 248 ? 15.102 -17.266 8.398 1 97.94 248 ASN B CA 1
ATOM 5128 C C . ASN B 1 248 ? 14.094 -17.734 7.355 1 97.94 248 ASN B C 1
ATOM 5130 O O . ASN B 1 248 ? 14.352 -17.656 6.152 1 97.94 248 ASN B O 1
ATOM 5134 N N . LEU B 1 249 ? 12.945 -18.312 7.781 1 98.75 249 LEU B N 1
ATOM 5135 C CA . LEU B 1 249 ? 11.875 -18.719 6.875 1 98.75 249 LEU B CA 1
ATOM 5136 C C . LEU B 1 249 ? 10.75 -17.703 6.871 1 98.75 249 LEU B C 1
ATOM 5138 O O . LEU B 1 249 ? 10.312 -17.234 7.934 1 98.75 249 LEU B O 1
ATOM 5142 N N . VAL B 1 250 ? 10.32 -17.266 5.73 1 98.94 250 VAL B N 1
ATOM 5143 C CA . VAL B 1 250 ? 9.109 -16.484 5.516 1 98.94 250 VAL B CA 1
ATOM 5144 C C . VAL B 1 250 ? 8.141 -17.25 4.621 1 98.94 250 VAL B C 1
ATOM 5146 O O . VAL B 1 250 ? 8.531 -17.766 3.574 1 98.94 250 VAL B O 1
ATOM 5149 N N . VAL B 1 251 ? 6.895 -17.375 5.035 1 98.94 251 VAL B N 1
ATOM 5150 C CA . VAL B 1 251 ? 5.844 -17.984 4.238 1 98.94 251 VAL B CA 1
ATOM 5151 C C . VAL B 1 251 ? 4.762 -16.969 3.918 1 98.94 251 VAL B C 1
ATOM 5153 O O . VAL B 1 251 ? 4.172 -16.375 4.824 1 98.94 251 VAL B O 1
ATOM 5156 N N . MET B 1 252 ? 4.492 -16.734 2.65 1 98.94 252 MET B N 1
ATOM 5157 C CA . MET B 1 252 ? 3.51 -15.734 2.23 1 98.94 252 MET B CA 1
ATOM 5158 C C . MET B 1 252 ? 2.232 -16.406 1.735 1 98.94 252 MET B C 1
ATOM 5160 O O . MET B 1 252 ? 2.285 -17.453 1.079 1 98.94 252 MET B O 1
ATOM 5164 N N . GLN B 1 253 ? 1.132 -15.82 2.031 1 98.88 253 GLN B N 1
ATOM 5165 C CA . GLN B 1 253 ? -0.182 -16.25 1.557 1 98.88 253 GLN B CA 1
ATOM 5166 C C . GLN B 1 253 ? -1.055 -15.039 1.212 1 98.88 253 GLN B C 1
ATOM 5168 O O . GLN B 1 253 ? -0.616 -13.891 1.333 1 98.88 253 GLN B O 1
ATOM 5173 N N . THR B 1 254 ? -2.234 -15.266 0.646 1 98.56 254 THR B N 1
ATOM 5174 C CA . THR B 1 254 ? -3.113 -14.195 0.191 1 98.56 254 THR B CA 1
ATOM 5175 C C . THR B 1 254 ? -4.578 -14.617 0.304 1 98.56 254 THR B C 1
ATOM 5177 O O . THR B 1 254 ? -4.887 -15.805 0.344 1 98.56 254 THR B O 1
ATOM 5180 N N . LEU B 1 255 ? -5.457 -13.664 0.342 1 98.62 255 LEU B N 1
ATOM 5181 C CA . LEU B 1 255 ? -6.887 -13.938 0.28 1 98.62 255 LEU B CA 1
ATOM 5182 C C . LEU B 1 255 ? -7.41 -13.781 -1.144 1 98.62 255 LEU B C 1
ATOM 5184 O O . LEU B 1 255 ? -8.609 -13.914 -1.386 1 98.62 255 LEU B O 1
ATOM 5188 N N . SER B 1 256 ? -6.574 -13.609 -2.115 1 98.38 256 SER B N 1
ATOM 5189 C CA . SER B 1 256 ? -6.965 -13.219 -3.467 1 98.38 256 SER B CA 1
ATOM 5190 C C . SER B 1 256 ? -7.422 -14.43 -4.277 1 98.38 256 SER B C 1
ATOM 5192 O O . SER B 1 256 ? -8.078 -14.281 -5.309 1 98.38 256 SER B O 1
ATOM 5194 N N . LYS B 1 257 ? -6.988 -15.617 -3.836 1 98.5 257 LYS B N 1
ATOM 5195 C CA . LYS B 1 257 ? -7.195 -16.781 -4.691 1 98.5 257 LYS B CA 1
ATOM 5196 C C . LYS B 1 257 ? -8.32 -17.656 -4.152 1 98.5 257 LYS B C 1
ATOM 5198 O O . LYS B 1 257 ? -9.5 -17.391 -4.383 1 98.5 257 LYS B O 1
ATOM 5203 N N . ALA B 1 258 ? -8.078 -18.531 -3.227 1 98.56 258 ALA B N 1
ATOM 5204 C CA . ALA B 1 258 ? -9.094 -19.453 -2.721 1 98.56 258 ALA B CA 1
ATOM 5205 C C . ALA B 1 258 ? -10.227 -18.703 -2.025 1 98.56 258 ALA B C 1
ATOM 5207 O O . ALA B 1 258 ? -11.391 -19.078 -2.135 1 98.56 258 ALA B O 1
ATOM 5208 N N . PHE B 1 259 ? -9.898 -17.641 -1.343 1 98.62 259 PHE B N 1
ATOM 5209 C CA . PHE B 1 259 ? -10.875 -16.875 -0.571 1 98.62 259 PHE B CA 1
ATOM 5210 C C . PHE B 1 259 ? -11.68 -15.945 -1.475 1 98.62 259 PHE B C 1
ATOM 5212 O O . PHE B 1 259 ? -12.664 -15.352 -1.042 1 98.62 259 PHE B O 1
ATOM 5219 N N . GLY B 1 260 ? -11.234 -15.773 -2.721 1 98.5 260 GLY B N 1
ATOM 5220 C CA . GLY B 1 260 ? -11.977 -14.961 -3.678 1 98.5 260 GLY B CA 1
ATOM 5221 C C . GLY B 1 260 ? -12.047 -13.5 -3.293 1 98.5 260 GLY B C 1
ATOM 5222 O O . GLY B 1 260 ? -13.094 -12.859 -3.453 1 98.5 260 GLY B O 1
ATOM 5223 N N . LEU B 1 261 ? -11.023 -13 -2.752 1 98.44 261 LEU B N 1
ATOM 5224 C CA . LEU B 1 261 ? -11.031 -11.609 -2.301 1 98.44 261 LEU B CA 1
ATOM 5225 C C . LEU B 1 261 ? -9.883 -10.828 -2.926 1 98.44 261 LEU B C 1
ATOM 5227 O O . LEU B 1 261 ? -9.195 -10.062 -2.238 1 98.44 261 LEU B O 1
ATOM 5231 N N . ALA B 1 262 ? -9.641 -11.047 -4.23 1 98 262 ALA B N 1
ATOM 5232 C CA . ALA B 1 262 ? -8.633 -10.281 -4.961 1 98 262 ALA B CA 1
ATOM 5233 C C . ALA B 1 262 ? -8.906 -8.781 -4.848 1 98 262 ALA B C 1
ATOM 5235 O O . ALA B 1 262 ? -7.973 -7.977 -4.812 1 98 262 ALA B O 1
ATOM 5236 N N . GLY B 1 263 ? -10.125 -8.422 -4.68 1 97.69 263 GLY B N 1
ATOM 5237 C CA . GLY B 1 263 ? -10.547 -7.031 -4.703 1 97.69 263 GLY B CA 1
ATOM 5238 C C . GLY B 1 263 ? -10.164 -6.266 -3.453 1 97.69 263 GLY B C 1
ATOM 5239 O O . GLY B 1 263 ? -10.07 -5.035 -3.475 1 97.69 263 GLY B O 1
ATOM 5240 N N . ILE B 1 264 ? -9.961 -6.93 -2.312 1 98 264 ILE B N 1
ATOM 5241 C CA . ILE B 1 264 ? -9.727 -6.184 -1.081 1 98 264 ILE B CA 1
ATOM 5242 C C . ILE B 1 264 ? -8.219 -6 -0.872 1 98 264 ILE B C 1
ATOM 5244 O O . ILE B 1 264 ? -7.801 -5.211 -0.023 1 98 264 ILE B O 1
ATOM 5248 N N . ARG B 1 265 ? -7.379 -6.688 -1.677 1 97.81 265 ARG B N 1
ATOM 5249 C CA . ARG B 1 265 ? -5.93 -6.535 -1.703 1 97.81 265 ARG B CA 1
ATOM 5250 C C . ARG B 1 265 ? -5.324 -6.805 -0.33 1 97.81 265 ARG B C 1
ATOM 5252 O O . ARG B 1 265 ? -4.742 -5.906 0.284 1 97.81 265 ARG B O 1
ATOM 5259 N N . LEU B 1 266 ? -5.332 -8.055 0.114 1 98.69 266 LEU B N 1
ATOM 5260 C CA . LEU B 1 266 ? -4.738 -8.406 1.4 1 98.69 266 LEU B CA 1
ATOM 5261 C C . LEU B 1 266 ? -3.85 -9.641 1.271 1 98.69 266 LEU B C 1
ATOM 5263 O O . LEU B 1 266 ? -4.277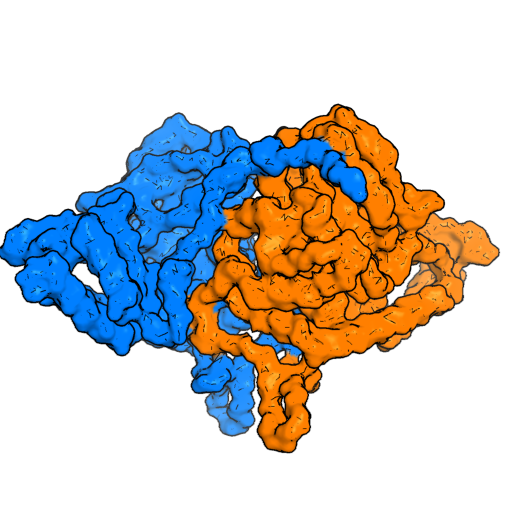 -10.664 0.739 1 98.69 266 LEU B O 1
ATOM 5267 N N . GLY B 1 267 ? -2.623 -9.523 1.668 1 98.5 267 GLY B N 1
ATOM 5268 C CA . GLY B 1 267 ? -1.669 -10.609 1.816 1 98.5 267 GLY B CA 1
ATOM 5269 C C . GLY B 1 267 ? -1.098 -10.719 3.217 1 98.5 267 GLY B C 1
ATOM 5270 O O . GLY B 1 267 ? -1.226 -9.789 4.016 1 98.5 267 GLY B O 1
ATOM 5271 N N . VAL B 1 268 ? -0.555 -11.859 3.539 1 98.81 268 VAL B N 1
ATOM 5272 C CA . VAL B 1 268 ? 0.02 -12.094 4.859 1 98.81 268 VAL B CA 1
ATOM 5273 C C . VAL B 1 268 ? 1.361 -12.812 4.719 1 98.81 268 VAL B C 1
ATOM 5275 O O . VAL B 1 268 ? 1.538 -13.641 3.822 1 98.81 268 VAL B O 1
ATOM 5278 N N . ALA B 1 269 ? 2.283 -12.43 5.492 1 98.94 269 ALA B N 1
ATOM 5279 C CA . ALA B 1 269 ? 3.547 -13.148 5.645 1 98.94 269 ALA B CA 1
ATOM 5280 C C . ALA B 1 269 ? 3.707 -13.68 7.066 1 98.94 269 ALA B C 1
ATOM 5282 O O . ALA B 1 269 ? 3.537 -12.938 8.039 1 98.94 269 ALA B O 1
ATOM 5283 N N . PHE B 1 270 ? 3.93 -14.969 7.176 1 98.94 270 PHE B N 1
ATOM 5284 C CA . PHE B 1 270 ? 4.324 -15.625 8.414 1 98.94 270 PHE B CA 1
ATOM 5285 C C . PHE B 1 270 ? 5.844 -15.727 8.516 1 98.94 270 PHE B C 1
ATOM 5287 O O . PHE B 1 270 ? 6.508 -16.109 7.547 1 98.94 270 PHE B O 1
ATOM 5294 N N . THR B 1 271 ? 6.441 -15.406 9.648 1 98.88 271 THR B N 1
ATOM 5295 C CA . THR B 1 271 ? 7.887 -15.508 9.836 1 98.88 271 THR B CA 1
ATOM 5296 C C . THR B 1 271 ? 8.25 -15.422 11.312 1 98.88 271 THR B C 1
ATOM 5298 O O . THR B 1 271 ? 7.363 -15.422 12.172 1 98.88 271 THR B O 1
ATOM 5301 N N . SER B 1 272 ? 9.539 -15.461 11.625 1 98.56 272 SER B N 1
ATOM 5302 C CA . SER B 1 272 ? 9.961 -15.258 13.008 1 98.56 272 SER B CA 1
ATOM 5303 C C . SER B 1 272 ? 9.516 -13.891 13.523 1 98.56 272 SER B C 1
ATOM 5305 O O . SER B 1 272 ? 9.438 -12.93 12.766 1 98.56 272 SER B O 1
ATOM 5307 N N . PRO B 1 273 ? 9.234 -13.797 14.828 1 98.25 273 PRO B N 1
ATOM 5308 C CA . PRO B 1 273 ? 8.859 -12.5 15.398 1 98.25 273 PRO B CA 1
ATOM 5309 C C . PRO B 1 273 ? 9.883 -11.406 15.102 1 98.25 273 PRO B C 1
ATOM 5311 O O . PRO B 1 273 ? 9.516 -10.258 14.875 1 98.25 273 PRO B O 1
ATOM 5314 N N . ALA B 1 274 ? 11.141 -11.766 15.047 1 97.88 274 ALA B N 1
ATOM 5315 C CA . ALA B 1 274 ? 12.195 -10.781 14.812 1 97.88 274 ALA B CA 1
ATOM 5316 C C . ALA B 1 274 ? 12.078 -10.188 13.406 1 97.88 274 ALA B C 1
ATOM 5318 O O . ALA B 1 274 ? 12.133 -8.969 13.242 1 97.88 274 ALA B O 1
ATOM 5319 N N . ILE B 1 275 ? 11.922 -11.008 12.391 1 98.5 275 ILE B N 1
ATOM 5320 C CA . ILE B 1 275 ? 11.766 -10.516 11.023 1 98.5 275 ILE B CA 1
ATOM 5321 C C . ILE B 1 275 ? 10.438 -9.766 10.898 1 98.5 275 ILE B C 1
ATOM 5323 O O . ILE B 1 275 ? 10.375 -8.703 10.281 1 98.5 275 ILE B O 1
ATOM 5327 N N . ALA B 1 276 ? 9.359 -10.312 11.508 1 98.25 276 ALA B N 1
ATOM 5328 C CA . ALA B 1 276 ? 8.055 -9.664 11.453 1 98.25 276 ALA B CA 1
ATOM 5329 C C . ALA B 1 276 ? 8.125 -8.25 12.031 1 98.25 276 ALA B C 1
ATOM 5331 O O . ALA B 1 276 ? 7.516 -7.324 11.492 1 98.25 276 ALA B O 1
ATOM 5332 N N . ARG B 1 277 ? 8.812 -8.102 13.094 1 96.56 277 ARG B N 1
ATOM 5333 C CA . ARG B 1 277 ? 8.961 -6.785 13.711 1 96.56 277 ARG B CA 1
ATOM 5334 C C . ARG B 1 277 ? 9.602 -5.793 12.742 1 96.56 277 ARG B C 1
ATOM 5336 O O . ARG B 1 277 ? 9.18 -4.637 12.672 1 96.56 277 ARG B O 1
ATOM 5343 N N . LEU B 1 278 ? 10.617 -6.219 12.023 1 97.5 278 LEU B N 1
ATOM 5344 C CA . LEU B 1 278 ? 11.266 -5.348 11.047 1 97.5 278 LEU B CA 1
ATOM 5345 C C . LEU B 1 278 ? 10.305 -4.965 9.93 1 97.5 278 LEU B C 1
ATOM 5347 O O . LEU B 1 278 ? 10.234 -3.797 9.539 1 97.5 278 LEU B O 1
ATOM 5351 N N . LEU B 1 279 ? 9.562 -5.984 9.445 1 97.56 279 LEU B N 1
ATOM 5352 C CA . LEU B 1 279 ? 8.617 -5.711 8.367 1 97.56 279 LEU B CA 1
ATOM 5353 C C . LEU B 1 279 ? 7.539 -4.738 8.828 1 97.56 279 LEU B C 1
ATOM 5355 O O . LEU B 1 279 ? 7.145 -3.844 8.078 1 97.56 279 LEU B O 1
ATOM 5359 N N . ASN B 1 280 ? 7.102 -4.855 10.062 1 95.88 280 ASN B N 1
ATOM 5360 C CA . ASN B 1 280 ? 6.055 -3.996 10.602 1 95.88 280 ASN B CA 1
ATOM 5361 C C . ASN B 1 280 ? 6.582 -2.602 10.93 1 95.88 280 ASN B C 1
ATOM 5363 O O . ASN B 1 280 ? 5.809 -1.647 11.023 1 95.88 280 ASN B O 1
ATOM 5367 N N . SER B 1 281 ? 7.859 -2.488 11.141 1 94.44 281 SER B N 1
ATOM 5368 C CA . SER B 1 281 ? 8.461 -1.183 11.383 1 94.44 281 SER B CA 1
ATOM 5369 C C . SER B 1 281 ? 8.695 -0.43 10.07 1 94.44 281 SER B C 1
ATOM 5371 O O . SER B 1 281 ? 8.688 0.803 10.055 1 94.44 281 SER B O 1
ATOM 5373 N N . LEU B 1 282 ? 8.852 -1.174 9.055 1 94.81 282 LEU B N 1
ATOM 5374 C CA . LEU B 1 282 ? 9.211 -0.63 7.746 1 94.81 282 LEU B CA 1
ATOM 5375 C C . LEU B 1 282 ? 7.969 -0.121 7.02 1 94.81 282 LEU B C 1
ATOM 5377 O O . LEU B 1 282 ? 8.031 0.885 6.309 1 94.81 282 LEU B O 1
ATOM 5381 N N . LYS B 1 283 ? 6.883 -0.778 7.18 1 92.62 283 LYS B N 1
ATOM 5382 C CA . LYS B 1 283 ? 5.68 -0.43 6.43 1 92.62 283 LYS B CA 1
ATOM 5383 C C . LYS B 1 283 ? 5.059 0.861 6.953 1 92.62 283 LYS B C 1
ATOM 5385 O O . LYS B 1 283 ? 5.316 1.263 8.094 1 92.62 283 LYS B O 1
ATOM 5390 N N . ALA B 1 284 ? 4.223 1.475 6.082 1 90.88 284 ALA B N 1
ATOM 5391 C CA . ALA B 1 284 ? 3.428 2.602 6.559 1 90.88 284 ALA B CA 1
ATOM 5392 C C . ALA B 1 284 ? 2.459 2.164 7.652 1 90.88 284 ALA B C 1
ATOM 5394 O O . ALA B 1 284 ? 1.92 1.056 7.605 1 90.88 284 ALA B O 1
ATOM 5395 N N . PRO B 1 285 ? 2.15 2.992 8.609 1 87.44 285 PRO B N 1
ATOM 5396 C CA . PRO B 1 285 ? 1.378 2.592 9.789 1 87.44 285 PRO B CA 1
ATOM 5397 C C . PRO B 1 285 ? -0.033 2.125 9.445 1 87.44 285 PRO B C 1
ATOM 5399 O O . PRO B 1 285 ? -0.534 1.167 10.039 1 87.44 285 PRO B O 1
ATOM 5402 N N . TYR B 1 286 ? -0.716 2.684 8.492 1 92.75 286 TYR B N 1
ATOM 5403 C CA . TYR B 1 286 ? -2.119 2.396 8.219 1 92.75 286 TYR B CA 1
ATOM 5404 C C . TYR B 1 286 ? -2.295 1.841 6.812 1 92.75 286 TYR B C 1
ATOM 5406 O O . TYR B 1 286 ? -3.186 2.27 6.074 1 92.75 286 TYR B O 1
ATOM 5414 N N . ASN B 1 287 ? -1.492 0.829 6.574 1 95.06 287 ASN B N 1
ATOM 5415 C CA . ASN B 1 287 ? -1.477 0.349 5.195 1 95.06 287 ASN B CA 1
ATOM 5416 C C . ASN B 1 287 ? -2.727 -0.462 4.867 1 95.06 287 ASN B C 1
ATOM 5418 O O . ASN B 1 287 ? -3.121 -0.564 3.705 1 95.06 287 ASN B O 1
ATOM 5422 N N . ILE B 1 288 ? -3.373 -1.081 5.895 1 97.81 288 ILE B N 1
ATOM 5423 C CA . ILE B 1 288 ? -4.586 -1.858 5.664 1 97.81 288 ILE B CA 1
ATOM 5424 C C . ILE B 1 288 ? -5.812 -1.012 5.996 1 97.81 288 ILE B C 1
ATOM 5426 O O . ILE B 1 288 ? -6.016 -0.626 7.152 1 97.81 288 ILE B O 1
ATOM 5430 N N . SER B 1 289 ? -6.621 -0.75 5.012 1 97.75 289 SER B N 1
ATOM 5431 C CA . SER B 1 289 ? -7.805 0.081 5.219 1 97.75 289 SER B CA 1
ATOM 5432 C C . SER B 1 289 ? -8.82 -0.613 6.117 1 97.75 289 SER B C 1
ATOM 5434 O O . SER B 1 289 ? -8.805 -1.839 6.25 1 97.75 289 SER B O 1
ATOM 5436 N N . SER B 1 290 ? -9.703 0.177 6.711 1 96.62 290 SER B N 1
ATOM 5437 C CA . SER B 1 290 ? -10.742 -0.354 7.59 1 96.62 290 SER B CA 1
ATOM 5438 C C . SER B 1 290 ? -11.656 -1.318 6.844 1 96.62 290 SER B C 1
ATOM 5440 O O . SER B 1 290 ? -11.969 -2.402 7.348 1 96.62 290 SER B O 1
ATOM 5442 N N . PRO B 1 291 ? -12.102 -1.001 5.586 1 96.06 291 PRO B N 1
ATOM 5443 C CA . PRO B 1 291 ? -12.945 -1.962 4.867 1 96.06 291 PRO B CA 1
ATOM 5444 C C . PRO B 1 291 ? -12.219 -3.273 4.57 1 96.06 291 PRO B C 1
ATOM 5446 O O . PRO B 1 291 ? -12.805 -4.352 4.707 1 96.06 291 PRO B O 1
ATOM 5449 N N . THR B 1 292 ? -10.953 -3.186 4.164 1 97.75 292 THR B N 1
ATOM 5450 C CA . THR B 1 292 ? -10.18 -4.391 3.889 1 97.75 292 THR B CA 1
ATOM 5451 C C . THR B 1 292 ? -10.062 -5.258 5.137 1 97.75 292 THR B C 1
ATOM 5453 O O . THR B 1 292 ? -10.289 -6.469 5.082 1 97.75 292 THR B O 1
ATOM 5456 N N . SER B 1 293 ? -9.742 -4.613 6.246 1 97.19 293 SER B N 1
ATOM 5457 C CA . SER B 1 293 ? -9.625 -5.336 7.512 1 97.19 293 SER B CA 1
ATOM 5458 C C . SER B 1 293 ? -10.938 -6.016 7.883 1 97.19 293 SER B C 1
ATOM 5460 O O . SER B 1 293 ? -10.953 -7.195 8.242 1 97.19 293 SER B O 1
ATOM 5462 N N . ALA B 1 294 ? -12.031 -5.305 7.77 1 95.25 294 ALA B N 1
ATOM 5463 C CA . ALA B 1 294 ? -13.344 -5.824 8.141 1 95.25 294 ALA B CA 1
ATOM 5464 C C . ALA B 1 294 ? -13.742 -7.004 7.25 1 95.25 294 ALA B C 1
ATOM 5466 O O . ALA B 1 294 ? -14.203 -8.031 7.746 1 95.25 294 ALA B O 1
ATOM 5467 N N . LEU B 1 295 ? -13.531 -6.887 5.965 1 96.31 295 LEU B N 1
ATOM 5468 C CA . LEU B 1 295 ? -13.898 -7.93 5.012 1 96.31 295 LEU B CA 1
ATOM 5469 C C . LEU B 1 295 ? -13.023 -9.164 5.195 1 96.31 295 LEU B C 1
ATOM 5471 O O . LEU B 1 295 ? -13.516 -10.297 5.09 1 96.31 295 LEU B O 1
ATOM 5475 N N . ALA B 1 296 ? -11.758 -8.938 5.484 1 97.94 296 ALA B N 1
ATOM 5476 C CA . ALA B 1 296 ? -10.852 -10.055 5.734 1 97.94 296 ALA B CA 1
ATOM 5477 C C . ALA B 1 296 ? -11.266 -10.828 6.98 1 97.94 296 ALA B C 1
ATOM 5479 O O . ALA B 1 296 ? -11.305 -12.062 6.969 1 97.94 296 ALA B O 1
ATOM 5480 N N . MET B 1 297 ? -11.578 -10.078 8.031 1 96.88 297 MET B N 1
ATOM 5481 C CA . MET B 1 297 ? -12 -10.734 9.266 1 96.88 297 MET B CA 1
ATOM 5482 C C . MET B 1 297 ? -13.289 -11.523 9.047 1 96.88 297 MET B C 1
ATOM 5484 O O . MET B 1 297 ? -13.438 -12.641 9.547 1 96.88 297 MET B O 1
ATOM 5488 N N . ALA B 1 298 ? -14.172 -10.953 8.289 1 95.06 298 ALA B N 1
ATOM 5489 C CA . ALA B 1 298 ? -15.414 -11.656 7.965 1 95.06 298 ALA B CA 1
ATOM 5490 C C . ALA B 1 298 ? -15.117 -12.953 7.211 1 95.06 298 ALA B C 1
ATOM 5492 O O . ALA B 1 298 ? -15.703 -13.992 7.508 1 95.06 298 ALA B O 1
ATOM 5493 N N . ALA B 1 299 ? -14.242 -12.922 6.266 1 97 299 ALA B N 1
ATOM 5494 C CA . ALA B 1 299 ? -13.922 -14.078 5.426 1 97 299 ALA B CA 1
ATOM 5495 C C . ALA B 1 299 ? -13.336 -15.211 6.254 1 97 299 ALA B C 1
ATOM 5497 O O . ALA B 1 299 ? -13.492 -16.391 5.906 1 97 299 ALA B O 1
ATOM 5498 N N . LEU B 1 300 ? -12.695 -14.867 7.359 1 97.38 300 LEU B N 1
ATOM 5499 C CA . LEU B 1 300 ? -11.992 -15.852 8.18 1 97.38 300 LEU B CA 1
ATOM 5500 C C . LEU B 1 300 ? -12.898 -16.391 9.281 1 97.38 300 LEU B C 1
ATOM 5502 O O . LEU B 1 300 ? -12.477 -17.219 10.086 1 97.38 300 LEU B O 1
ATOM 5506 N N . SER B 1 301 ? -14.125 -15.938 9.305 1 94.56 301 SER B N 1
ATOM 5507 C CA . SER B 1 301 ? -15.102 -16.484 10.242 1 94.56 301 SER B CA 1
ATOM 5508 C C . SER B 1 301 ? -15.609 -17.844 9.781 1 94.56 301 SER B C 1
ATOM 5510 O O . SER B 1 301 ? -15.562 -18.172 8.586 1 94.56 301 SER B O 1
ATOM 5512 N N . PRO B 1 302 ? -16.094 -18.672 10.648 1 94.44 302 PRO B N 1
ATOM 5513 C CA . PRO B 1 302 ? -16.484 -20.047 10.32 1 94.44 302 PRO B CA 1
ATOM 5514 C C . PRO B 1 302 ? -17.516 -20.125 9.203 1 94.44 302 PRO B C 1
ATOM 5516 O O . PRO B 1 302 ? -17.375 -20.922 8.273 1 94.44 302 PRO B O 1
ATOM 5519 N N . ASN B 1 303 ? -18.531 -19.281 9.266 1 93.19 303 ASN B N 1
ATOM 5520 C CA . ASN B 1 303 ? -19.594 -19.328 8.258 1 93.19 303 ASN B CA 1
ATOM 5521 C C . ASN B 1 303 ? -19.062 -18.969 6.871 1 93.19 303 ASN B C 1
ATOM 5523 O O . ASN B 1 303 ? -19.438 -19.609 5.883 1 93.19 303 ASN B O 1
ATOM 5527 N N . ASN B 1 304 ? -18.266 -17.969 6.828 1 95.5 304 ASN B N 1
ATOM 5528 C CA . ASN B 1 304 ? -17.719 -17.562 5.543 1 95.5 304 ASN B CA 1
ATOM 5529 C C . ASN B 1 304 ? -16.641 -18.531 5.059 1 95.5 304 ASN B C 1
ATOM 5531 O O . ASN B 1 304 ? -16.5 -18.75 3.855 1 95.5 304 ASN B O 1
ATOM 5535 N N . MET B 1 305 ? -15.922 -19.125 5.945 1 96.5 305 MET B N 1
ATOM 5536 C CA . MET B 1 305 ? -14.945 -20.156 5.582 1 96.5 305 MET B CA 1
ATOM 5537 C C . MET B 1 305 ? -15.641 -21.359 4.945 1 96.5 305 MET B C 1
ATOM 5539 O O . MET B 1 305 ? -15.078 -22 4.059 1 96.5 305 MET B O 1
ATOM 5543 N N . ALA B 1 306 ? -16.844 -21.641 5.383 1 97.06 306 ALA B N 1
ATOM 5544 C CA . ALA B 1 306 ? -17.609 -22.719 4.777 1 97.06 306 ALA B CA 1
ATOM 5545 C C . ALA B 1 306 ? -17.922 -22.422 3.314 1 97.06 306 ALA B C 1
ATOM 5547 O O . ALA B 1 306 ? -17.891 -23.328 2.471 1 97.06 306 ALA B O 1
ATOM 5548 N N . VAL B 1 307 ? -18.25 -21.172 3.039 1 96.94 307 VAL B N 1
ATOM 5549 C CA . VAL B 1 307 ? -18.5 -20.766 1.663 1 96.94 307 VAL B CA 1
ATOM 5550 C C . VAL B 1 307 ? -17.234 -20.922 0.833 1 96.94 307 VAL B C 1
ATOM 5552 O O . VAL B 1 307 ? -17.266 -21.469 -0.271 1 96.94 307 VAL B O 1
ATOM 5555 N N . MET B 1 308 ? -16.125 -20.438 1.37 1 98.12 308 MET B N 1
ATOM 5556 C CA . MET B 1 308 ? -14.836 -20.578 0.695 1 98.12 308 MET B CA 1
ATOM 5557 C C . MET B 1 308 ? -14.539 -22.047 0.392 1 98.12 308 MET B C 1
ATOM 5559 O O . MET B 1 308 ? -14.117 -22.375 -0.718 1 98.12 308 MET B O 1
ATOM 5563 N N . LYS B 1 309 ? -14.742 -22.906 1.334 1 97.94 309 LYS B N 1
ATOM 5564 C CA . LYS B 1 309 ? -14.484 -24.328 1.158 1 97.94 309 LYS B CA 1
ATOM 5565 C C . LYS B 1 309 ? -15.391 -24.922 0.085 1 97.94 309 LYS B C 1
ATOM 5567 O O . LYS B 1 309 ? -14.961 -25.766 -0.708 1 97.94 309 LYS B O 1
ATOM 5572 N N . LYS B 1 310 ? -16.609 -24.484 0.075 1 98.19 310 LYS B N 1
ATOM 5573 C CA . LYS B 1 310 ? -17.547 -24.953 -0.95 1 98.19 310 LYS B CA 1
ATOM 5574 C C . LYS B 1 310 ? -17.062 -24.547 -2.344 1 98.19 310 LYS B C 1
ATOM 5576 O O . LYS B 1 310 ? -17.062 -25.375 -3.264 1 98.19 310 LYS B O 1
ATOM 5581 N N . TYR B 1 311 ? -16.719 -23.297 -2.516 1 98.31 311 TYR B N 1
ATOM 5582 C CA . TYR B 1 311 ? -16.203 -22.828 -3.799 1 98.31 311 TYR B CA 1
ATOM 5583 C C . TYR B 1 311 ? -14.953 -23.594 -4.199 1 98.31 311 TYR B C 1
ATOM 5585 O O . TYR B 1 311 ? -14.797 -23.984 -5.359 1 98.31 311 TYR B O 1
ATOM 5593 N N . ARG B 1 312 ? -14.086 -23.828 -3.23 1 98.31 312 ARG B N 1
ATOM 5594 C CA . ARG B 1 312 ? -12.867 -24.578 -3.477 1 98.31 312 ARG B CA 1
ATOM 5595 C C . ARG B 1 312 ? -13.18 -25.969 -4.004 1 98.31 312 ARG B C 1
ATOM 5597 O O . ARG B 1 312 ? -12.562 -26.438 -4.965 1 98.31 312 ARG B O 1
ATOM 5604 N N . GLU B 1 313 ? -14.117 -26.625 -3.414 1 98.38 313 GLU B N 1
ATOM 5605 C CA . GLU B 1 313 ? -14.508 -27.953 -3.84 1 98.38 313 GLU B CA 1
ATOM 5606 C C . GLU B 1 313 ? -15.062 -27.953 -5.262 1 98.38 313 GLU B C 1
ATOM 5608 O O . GLU B 1 313 ? -14.773 -28.844 -6.051 1 98.38 313 GLU B O 1
ATOM 5613 N N . GLN B 1 314 ? -15.836 -26.969 -5.547 1 98.75 314 GLN B N 1
ATOM 5614 C CA . GLN B 1 314 ? -16.391 -26.844 -6.891 1 98.75 314 GLN B CA 1
ATOM 5615 C C . GLN B 1 314 ? -15.281 -26.594 -7.918 1 98.75 314 GLN B C 1
ATOM 5617 O O . GLN B 1 314 ? -15.32 -27.156 -9.016 1 98.75 314 GLN B O 1
ATOM 5622 N N . ILE B 1 315 ? -14.336 -25.812 -7.547 1 98.75 315 ILE B N 1
ATOM 5623 C CA . ILE B 1 315 ? -13.203 -25.531 -8.43 1 98.75 315 ILE B CA 1
ATOM 5624 C C . ILE B 1 315 ? -12.414 -26.828 -8.664 1 98.75 315 ILE B C 1
ATOM 5626 O O . ILE B 1 315 ? -12.047 -27.141 -9.797 1 98.75 315 ILE B O 1
ATOM 5630 N N . ILE B 1 316 ? -12.188 -27.562 -7.629 1 98.5 316 ILE B N 1
ATOM 5631 C CA . ILE B 1 316 ? -11.438 -28.812 -7.73 1 98.5 316 ILE B CA 1
ATOM 5632 C C . ILE B 1 316 ? -12.195 -29.797 -8.617 1 98.5 316 ILE B C 1
ATOM 5634 O O . ILE B 1 316 ? -11.594 -30.516 -9.43 1 98.5 316 ILE B O 1
ATOM 5638 N N . ALA B 1 317 ? -13.5 -29.797 -8.508 1 98.69 317 ALA B N 1
ATOM 5639 C CA . ALA B 1 317 ? -14.312 -30.672 -9.359 1 98.69 317 ALA B CA 1
ATOM 5640 C C . ALA B 1 317 ? -14.156 -30.281 -10.828 1 98.69 317 ALA B C 1
ATOM 5642 O O . ALA B 1 317 ? -14.047 -31.156 -11.695 1 98.69 317 ALA B O 1
ATOM 5643 N N . GLN B 1 318 ? -14.195 -28.984 -11.078 1 98.81 318 GLN B N 1
ATOM 5644 C CA . GLN B 1 318 ? -14.039 -28.531 -12.453 1 98.81 318 GLN B CA 1
ATOM 5645 C C . GLN B 1 318 ? -12.617 -28.766 -12.953 1 98.81 318 GLN B C 1
ATOM 5647 O O . GLN B 1 318 ? -12.406 -29.016 -14.141 1 98.81 318 GLN B O 1
ATOM 5652 N N . ARG B 1 319 ? -11.648 -28.672 -12.086 1 98.81 319 ARG B N 1
ATOM 5653 C CA . ARG B 1 319 ? -10.273 -29.016 -12.438 1 98.81 319 ARG B CA 1
ATOM 5654 C C . ARG B 1 319 ? -10.18 -30.453 -12.922 1 98.81 319 ARG B C 1
ATOM 5656 O O . ARG B 1 319 ? -9.539 -30.734 -13.938 1 98.81 319 ARG B O 1
ATOM 5663 N N . GLU B 1 320 ? -10.82 -31.312 -12.219 1 98.62 320 GLU B N 1
ATOM 5664 C CA . GLU B 1 320 ? -10.852 -32.719 -12.609 1 98.62 320 GLU B CA 1
ATOM 5665 C C . GLU B 1 320 ? -11.523 -32.906 -13.961 1 98.62 320 GLU B C 1
ATOM 5667 O O . GLU B 1 320 ? -11.078 -33.719 -14.773 1 98.62 320 GLU B O 1
ATOM 5672 N N . ARG B 1 321 ? -12.578 -32.156 -14.141 1 98.81 321 ARG B N 1
ATOM 5673 C CA . ARG B 1 321 ? -13.258 -32.219 -15.422 1 98.81 321 ARG B CA 1
ATOM 5674 C C . ARG B 1 321 ? -12.336 -31.812 -16.562 1 98.81 321 ARG B C 1
ATOM 5676 O O . ARG B 1 321 ? -12.297 -32.438 -17.609 1 98.81 321 ARG B O 1
ATOM 5683 N N . LEU B 1 322 ? -11.602 -30.797 -16.359 1 98.81 322 LEU B N 1
ATOM 5684 C CA . LEU B 1 322 ? -10.656 -30.328 -17.359 1 98.81 322 LEU B CA 1
ATOM 5685 C C . LEU B 1 322 ? -9.586 -31.391 -17.641 1 98.81 322 LEU B C 1
ATOM 5687 O O . LEU B 1 322 ? -9.211 -31.609 -18.781 1 98.81 322 LEU B O 1
ATOM 5691 N N . LEU B 1 323 ? -9.062 -32.031 -16.594 1 98.69 323 LEU B N 1
ATOM 5692 C CA . LEU B 1 323 ? -8.039 -33.062 -16.719 1 98.69 323 LEU B CA 1
ATOM 5693 C C . LEU B 1 323 ? -8.547 -34.219 -17.547 1 98.69 323 LEU B C 1
ATOM 5695 O O . LEU B 1 323 ? -7.766 -34.875 -18.25 1 98.69 323 LEU B O 1
ATOM 5699 N N . GLN B 1 324 ? -9.812 -34.406 -17.531 1 98.56 324 GLN B N 1
ATOM 5700 C CA . GLN B 1 324 ? -10.414 -35.5 -18.266 1 98.56 324 GLN B CA 1
ATOM 5701 C C . GLN B 1 324 ? -10.75 -35.094 -19.703 1 98.56 324 GLN B C 1
ATOM 5703 O O . GLN B 1 324 ? -10.555 -35.906 -20.625 1 98.56 324 GLN B O 1
ATOM 5708 N N . GLU B 1 325 ? -11.25 -33.938 -19.891 1 98.62 325 GLU B N 1
ATOM 5709 C CA . GLU B 1 325 ? -11.875 -33.531 -21.156 1 98.62 325 GLU B CA 1
ATOM 5710 C C . GLU B 1 325 ? -10.852 -32.938 -22.094 1 98.62 325 GLU B C 1
ATOM 5712 O O . GLU B 1 325 ? -10.953 -33.062 -23.312 1 98.62 325 GLU B O 1
ATOM 5717 N N . LEU B 1 326 ? -9.875 -32.25 -21.625 1 98.38 326 LEU B N 1
ATOM 5718 C CA . LEU B 1 326 ? -8.938 -31.516 -22.469 1 98.38 326 LEU B CA 1
ATOM 5719 C C . LEU B 1 326 ? -8.172 -32.469 -23.375 1 98.38 326 LEU B C 1
ATOM 5721 O O . LEU B 1 326 ? -8 -32.188 -24.562 1 98.38 326 LEU B O 1
ATOM 5725 N N . PRO B 1 327 ? -7.703 -33.625 -22.828 1 97 327 PRO B N 1
ATOM 5726 C CA . PRO B 1 327 ? -6.918 -34.531 -23.672 1 97 327 PRO B CA 1
ATOM 5727 C C . PRO B 1 327 ? -7.711 -35.094 -24.859 1 97 327 PRO B C 1
ATOM 5729 O O . PRO B 1 327 ? -7.125 -35.625 -25.797 1 97 327 PRO B O 1
ATOM 5732 N N . LYS B 1 328 ? -9.023 -34.875 -24.781 1 97.06 328 LYS B N 1
ATOM 5733 C CA . LYS B 1 328 ? -9.867 -35.375 -25.875 1 97.06 328 LYS B CA 1
ATOM 5734 C C . LYS B 1 328 ? -9.875 -34.406 -27.047 1 97.06 328 LYS B C 1
ATOM 5736 O O . LYS B 1 328 ? -10.32 -34.75 -28.141 1 97.06 328 LYS B O 1
ATOM 5741 N N . ILE B 1 329 ? -9.406 -33.25 -26.891 1 97.62 329 ILE B N 1
ATOM 5742 C CA . ILE B 1 329 ? -9.352 -32.25 -27.953 1 97.62 329 ILE B CA 1
ATOM 5743 C C . ILE B 1 329 ? -8.07 -32.438 -28.766 1 97.62 329 ILE B C 1
ATOM 5745 O O . ILE B 1 329 ? -6.965 -32.312 -28.219 1 97.62 329 ILE B O 1
ATOM 5749 N N . PRO B 1 330 ? -8.195 -32.656 -30.047 1 96.44 330 PRO B N 1
ATOM 5750 C CA . PRO B 1 330 ? -6.977 -32.719 -30.859 1 96.44 330 PRO B CA 1
ATOM 5751 C C . PRO B 1 330 ? -6.141 -31.453 -30.797 1 96.44 330 PRO B C 1
ATOM 5753 O O . PRO B 1 330 ? -6.676 -30.344 -30.938 1 96.44 330 PRO B O 1
ATOM 5756 N N . GLY B 1 331 ? -4.887 -31.641 -30.531 1 97.31 331 GLY B N 1
ATOM 5757 C CA . GLY B 1 331 ? -3.992 -30.5 -30.422 1 97.31 331 GLY B CA 1
ATOM 5758 C C . GLY B 1 331 ? -3.604 -30.172 -28.984 1 97.31 331 GLY B C 1
ATOM 5759 O O . GLY B 1 331 ? -2.717 -29.344 -28.75 1 97.31 331 GLY B O 1
ATOM 5760 N N . VAL B 1 332 ? -4.305 -30.781 -28.094 1 98.38 332 VAL B N 1
ATOM 5761 C CA . VAL B 1 332 ? -3.932 -30.625 -26.688 1 98.38 332 VAL B CA 1
ATOM 5762 C C . VAL B 1 332 ? -2.889 -31.688 -26.312 1 98.38 332 VAL B C 1
ATOM 5764 O O . VAL B 1 332 ? -2.996 -32.844 -26.719 1 98.38 332 VAL B O 1
ATOM 5767 N N . GLY B 1 333 ? -1.854 -31.266 -25.656 1 97.94 333 GLY B N 1
ATOM 5768 C CA . GLY B 1 333 ? -0.786 -32.156 -25.219 1 97.94 333 GLY B CA 1
ATOM 5769 C C . GLY B 1 333 ? -0.816 -32.438 -23.734 1 97.94 333 GLY B C 1
ATOM 5770 O O . GLY B 1 333 ? -1.891 -32.594 -23.141 1 97.94 333 GLY B O 1
ATOM 5771 N N . ARG B 1 334 ? 0.29 -32.625 -23.141 1 97 334 ARG B N 1
ATOM 5772 C CA . ARG B 1 334 ? 0.426 -33.031 -21.75 1 97 334 ARG B CA 1
ATOM 5773 C C . ARG B 1 334 ? 0.085 -31.875 -20.812 1 97 334 ARG B C 1
ATOM 5775 O O . ARG B 1 334 ? 0.225 -30.703 -21.188 1 97 334 ARG B O 1
ATOM 5782 N N . PHE B 1 335 ? -0.408 -32.219 -19.703 1 97.69 335 PHE B N 1
ATOM 5783 C CA . PHE B 1 335 ? -0.361 -31.297 -18.594 1 97.69 335 PHE B CA 1
ATOM 5784 C C . PHE B 1 335 ? 1.036 -31.25 -17.984 1 97.69 335 PHE B C 1
ATOM 5786 O O . PHE B 1 335 ? 1.643 -32.281 -17.719 1 97.69 335 PHE B O 1
ATOM 5793 N N . LEU B 1 336 ? 1.579 -30.094 -17.828 1 97.5 336 LEU B N 1
ATOM 5794 C CA . LEU B 1 336 ? 2.873 -29.938 -17.172 1 97.5 336 LEU B CA 1
ATOM 5795 C C . LEU B 1 336 ? 2.699 -29.5 -15.719 1 97.5 336 LEU B C 1
ATOM 5797 O O . LEU B 1 336 ? 1.75 -28.781 -15.391 1 97.5 336 LEU B O 1
ATOM 5801 N N . GLY B 1 337 ? 3.664 -29.922 -14.867 1 96.31 337 GLY B N 1
ATOM 5802 C CA . GLY B 1 337 ? 3.646 -29.516 -13.469 1 96.31 337 GLY B CA 1
ATOM 5803 C C . GLY B 1 337 ? 2.646 -30.297 -12.641 1 96.31 337 GLY B C 1
ATOM 5804 O O . GLY B 1 337 ? 2.512 -31.516 -12.797 1 96.31 337 GLY B O 1
ATOM 5805 N N . GLY B 1 338 ? 2.098 -29.609 -11.672 1 97.12 338 GLY B N 1
ATOM 5806 C CA . GLY B 1 338 ? 1.185 -30.266 -10.75 1 97.12 338 GLY B CA 1
ATOM 5807 C C . GLY B 1 338 ? -0.259 -29.828 -10.938 1 97.12 338 GLY B C 1
ATOM 5808 O O . GLY B 1 338 ? -0.63 -29.328 -12 1 97.12 338 GLY B O 1
ATOM 5809 N N . GLN B 1 339 ? -1.045 -30.234 -10.016 1 97.81 339 GLN B N 1
ATOM 5810 C CA . GLN B 1 339 ? -2.479 -29.953 -10.016 1 97.81 339 GLN B CA 1
ATOM 5811 C C . GLN B 1 339 ? -2.936 -29.406 -8.672 1 97.81 339 GLN B C 1
ATOM 5813 O O . GLN B 1 339 ? -4.074 -29.625 -8.258 1 97.81 339 GLN B O 1
ATOM 5818 N N . GLU B 1 340 ? -2.041 -28.734 -7.953 1 98.38 340 GLU B N 1
ATOM 5819 C CA . GLU B 1 340 ? -2.332 -28.297 -6.594 1 98.38 340 GLU B CA 1
ATOM 5820 C C . GLU B 1 340 ? -2.666 -26.812 -6.559 1 98.38 340 GLU B C 1
ATOM 5822 O O . GLU B 1 340 ? -2.305 -26.109 -5.613 1 98.38 340 GLU B O 1
ATOM 5827 N N . SER B 1 341 ? -3.312 -26.281 -7.582 1 98.44 341 SER B N 1
ATOM 5828 C CA . SER B 1 341 ? -3.736 -24.891 -7.703 1 98.44 341 SER B CA 1
ATOM 5829 C C . SER B 1 341 ? -5.105 -24.781 -8.367 1 98.44 341 SER B C 1
ATOM 5831 O O . SER B 1 341 ? -5.777 -25.797 -8.578 1 98.44 341 SER B O 1
ATOM 5833 N N . ASN B 1 342 ? -5.586 -23.562 -8.602 1 98.75 342 ASN B N 1
ATOM 5834 C CA . ASN B 1 342 ? -6.84 -23.359 -9.32 1 98.75 342 ASN B CA 1
ATOM 5835 C C . ASN B 1 342 ? -6.598 -23.078 -10.797 1 98.75 342 ASN B C 1
ATOM 5837 O O . ASN B 1 342 ? -7.328 -22.297 -11.414 1 98.75 342 ASN B O 1
ATOM 5841 N N . PHE B 1 343 ? -5.52 -23.594 -11.312 1 98.81 343 PHE B N 1
ATOM 5842 C CA . PHE B 1 343 ? -5.219 -23.5 -12.734 1 98.81 343 PHE B CA 1
ATOM 5843 C C . PHE B 1 343 ? -4.441 -24.719 -13.203 1 98.81 343 PHE B C 1
ATOM 5845 O O . PHE B 1 343 ? -3.965 -25.516 -12.391 1 98.81 343 PHE B O 1
ATOM 5852 N N . LEU B 1 344 ? -4.387 -24.859 -14.508 1 98.75 344 LEU B N 1
ATOM 5853 C CA . LEU B 1 344 ? -3.619 -25.922 -15.148 1 98.75 344 LEU B CA 1
ATOM 5854 C C . LEU B 1 344 ? -2.695 -25.359 -16.219 1 98.75 344 LEU B C 1
ATOM 5856 O O . LEU B 1 344 ? -3 -24.328 -16.828 1 98.75 344 LEU B O 1
ATOM 5860 N N . LEU B 1 345 ? -1.565 -25.969 -16.344 1 98.69 345 LEU B N 1
ATOM 5861 C CA . LEU B 1 345 ? -0.612 -25.688 -17.406 1 98.69 345 LEU B CA 1
ATOM 5862 C C . LEU B 1 345 ? -0.642 -26.797 -18.469 1 98.69 345 LEU B C 1
ATOM 5864 O O . LEU B 1 345 ? -0.295 -27.938 -18.188 1 98.69 345 LEU B O 1
ATOM 5868 N N . VAL B 1 346 ? -1.049 -26.406 -19.719 1 98.56 346 VAL B N 1
ATOM 5869 C CA . VAL B 1 346 ? -1.312 -27.453 -20.703 1 98.56 346 VAL B CA 1
ATOM 5870 C C . VAL B 1 346 ? -0.622 -27.109 -22.031 1 98.56 346 VAL B C 1
ATOM 5872 O O . VAL B 1 346 ? -0.596 -25.953 -22.438 1 98.56 346 VAL B O 1
ATOM 5875 N N . GLU B 1 347 ? -0.076 -28.078 -22.656 1 98.31 347 GLU B N 1
ATOM 5876 C CA . GLU B 1 347 ? 0.604 -27.922 -23.938 1 98.31 347 GLU B CA 1
ATOM 5877 C C . GLU B 1 347 ? -0.396 -27.859 -25.094 1 98.31 347 GLU B C 1
ATOM 5879 O O . GLU B 1 347 ? -1.403 -28.562 -25.078 1 98.31 347 GLU B O 1
ATOM 5884 N N . VAL B 1 348 ? -0.072 -27.016 -25.984 1 98.69 348 VAL B N 1
ATOM 5885 C CA . VAL B 1 348 ? -0.709 -27 -27.297 1 98.69 348 VAL B CA 1
ATOM 5886 C C . VAL B 1 348 ? 0.268 -27.516 -28.344 1 98.69 348 VAL B C 1
ATOM 5888 O O . VAL B 1 348 ? 1.441 -27.141 -28.359 1 98.69 348 VAL B O 1
ATOM 5891 N N . LEU B 1 349 ? -0.249 -28.375 -29.234 1 98.44 349 LEU B N 1
ATOM 5892 C CA . LEU B 1 349 ? 0.598 -29.094 -30.188 1 98.44 349 LEU B CA 1
ATOM 5893 C C . LEU B 1 349 ? 0.409 -28.547 -31.594 1 98.44 349 LEU B C 1
ATOM 5895 O O . LEU B 1 349 ? -0.605 -27.922 -31.891 1 98.44 349 LEU B O 1
ATOM 5899 N N . ASP B 1 350 ? 1.431 -28.828 -32.438 1 97.62 350 ASP B N 1
ATOM 5900 C CA . ASP B 1 350 ? 1.367 -28.391 -33.812 1 97.62 350 ASP B CA 1
ATOM 5901 C C . ASP B 1 350 ? 0.508 -29.328 -34.656 1 97.62 350 ASP B C 1
ATOM 5903 O O . ASP B 1 350 ? 0.089 -28.984 -35.781 1 97.62 350 ASP B O 1
ATOM 5907 N N . LYS B 1 351 ? 0.216 -30.5 -34.25 1 96.44 351 LYS B N 1
ATOM 5908 C CA . LYS B 1 351 ? -0.731 -31.484 -34.781 1 96.44 351 LYS B CA 1
ATOM 5909 C C . LYS B 1 351 ? -1.19 -32.438 -33.656 1 96.44 351 LYS B C 1
ATOM 5911 O O . LYS B 1 351 ? -0.65 -32.406 -32.562 1 96.44 351 LYS B O 1
ATOM 5916 N N . PRO B 1 352 ? -2.227 -33.156 -33.906 1 95.5 352 PRO B N 1
ATOM 5917 C CA . PRO B 1 352 ? -2.719 -34.062 -32.875 1 95.5 352 PRO B CA 1
ATOM 5918 C C . PRO B 1 352 ? -1.638 -35 -32.344 1 95.5 352 PRO B C 1
ATOM 5920 O O . PRO B 1 352 ? -0.768 -35.438 -33.094 1 95.5 352 PRO B O 1
ATOM 5923 N N . ALA B 1 353 ? -1.803 -35.281 -31.109 1 93.12 353 ALA B N 1
ATOM 5924 C CA . ALA B 1 353 ? -0.835 -36.188 -30.469 1 93.12 353 ALA B CA 1
ATOM 5925 C C . ALA B 1 353 ? -0.753 -37.531 -31.188 1 93.12 353 ALA B C 1
ATOM 5927 O O . ALA B 1 353 ? 0.329 -38.094 -31.312 1 93.12 353 ALA B O 1
ATOM 5928 N N . SER B 1 354 ? -1.876 -38 -31.656 1 92.25 354 SER B N 1
ATOM 5929 C CA . SER B 1 354 ? -1.958 -39.281 -32.375 1 92.25 354 SER B CA 1
ATOM 5930 C C . SER B 1 354 ? -1.15 -39.25 -33.656 1 92.25 354 SER B C 1
ATOM 5932 O O . SER B 1 354 ? -0.776 -40.281 -34.188 1 92.25 354 SER B O 1
ATOM 5934 N N . GLU B 1 355 ? -0.854 -38.094 -34.062 1 95.75 355 GLU B N 1
ATOM 5935 C CA . GLU B 1 355 ? -0.103 -37.938 -35.312 1 95.75 355 GLU B CA 1
ATOM 5936 C C . GLU B 1 355 ? 1.32 -37.469 -35.031 1 95.75 355 GLU B C 1
ATOM 5938 O O . GLU B 1 355 ? 1.999 -36.969 -35.938 1 95.75 355 GLU B O 1
ATOM 5943 N N . GLY B 1 356 ? 1.741 -37.531 -33.812 1 95.88 356 GLY B N 1
ATOM 5944 C CA . GLY B 1 356 ? 3.1 -37.188 -33.438 1 95.88 356 GLY B CA 1
ATOM 5945 C C . GLY B 1 356 ? 3.262 -35.688 -33.156 1 95.88 356 GLY B C 1
ATOM 5946 O O . GLY B 1 356 ? 4.344 -35.125 -33.312 1 95.88 356 GLY B O 1
ATOM 5947 N N . GLY B 1 357 ? 2.24 -35.031 -32.781 1 96.69 357 GLY B N 1
ATOM 5948 C CA . GLY B 1 357 ? 2.273 -33.625 -32.469 1 96.69 357 GLY B CA 1
ATOM 5949 C C . GLY B 1 357 ? 3.293 -33.25 -31.422 1 96.69 357 GLY B C 1
ATOM 5950 O O . GLY B 1 357 ? 3.51 -34 -30.469 1 96.69 357 GLY B O 1
ATOM 5951 N N . LYS B 1 358 ? 3.951 -32.062 -31.531 1 98.19 358 LYS B N 1
ATOM 5952 C CA . LYS B 1 358 ? 4.922 -31.5 -30.594 1 98.19 358 LYS B CA 1
ATOM 5953 C C . LYS B 1 358 ? 4.465 -30.141 -30.062 1 98.19 358 LYS B C 1
ATOM 5955 O O . LYS B 1 358 ? 3.756 -29.406 -30.766 1 98.19 358 LYS B O 1
ATOM 5960 N N . PRO B 1 359 ? 4.848 -29.844 -28.828 1 98.44 359 PRO B N 1
ATOM 5961 C CA . PRO B 1 359 ? 4.496 -28.531 -28.312 1 98.44 359 PRO B CA 1
ATOM 5962 C C . PRO B 1 359 ? 4.914 -27.391 -29.25 1 98.44 359 PRO B C 1
ATOM 5964 O O . PRO B 1 359 ? 6.008 -27.438 -29.828 1 98.44 359 PRO B O 1
ATOM 5967 N N . SER B 1 360 ? 4.016 -26.406 -29.422 1 98.75 360 SER B N 1
ATOM 5968 C CA . SER B 1 360 ? 4.262 -25.359 -30.391 1 98.75 360 SER B CA 1
ATOM 5969 C C . SER B 1 360 ? 3.838 -23.984 -29.859 1 98.75 360 SER B C 1
ATOM 5971 O O . SER B 1 360 ? 2.646 -23.734 -29.688 1 98.75 360 SER B O 1
ATOM 5973 N N . ASN B 1 361 ? 4.824 -23.125 -29.703 1 98.62 361 ASN B N 1
ATOM 5974 C CA . ASN B 1 361 ? 4.523 -21.75 -29.312 1 98.62 361 ASN B CA 1
ATOM 5975 C C . ASN B 1 361 ? 3.67 -21.031 -30.375 1 98.62 361 ASN B C 1
ATOM 5977 O O . ASN B 1 361 ? 2.791 -20.25 -30.031 1 98.62 361 ASN B O 1
ATOM 5981 N N . LYS B 1 362 ? 3.961 -21.297 -31.547 1 98.25 362 LYS B N 1
ATOM 5982 C CA . LYS B 1 362 ? 3.227 -20.672 -32.656 1 98.25 362 LYS B CA 1
ATOM 5983 C C . LYS B 1 362 ? 1.732 -20.969 -32.531 1 98.25 362 LYS B C 1
ATOM 5985 O O . LYS B 1 362 ? 0.911 -20.047 -32.594 1 98.25 362 LYS B O 1
ATOM 5990 N N . ILE B 1 363 ? 1.371 -22.234 -32.375 1 98.38 363 ILE B N 1
ATOM 5991 C CA . ILE B 1 363 ? -0.031 -22.641 -32.312 1 98.38 363 ILE B CA 1
ATOM 5992 C C . ILE B 1 363 ? -0.649 -22.156 -31 1 98.38 363 ILE B C 1
ATOM 5994 O O . ILE B 1 363 ? -1.792 -21.703 -30.984 1 98.38 363 ILE B O 1
ATOM 5998 N N . ALA B 1 364 ? 0.115 -22.266 -29.922 1 98.56 364 ALA B N 1
ATOM 5999 C CA . ALA B 1 364 ? -0.383 -21.844 -28.609 1 98.56 364 ALA B CA 1
ATOM 6000 C C . ALA B 1 364 ? -0.706 -20.359 -28.609 1 98.56 364 ALA B C 1
ATOM 6002 O O . ALA B 1 364 ? -1.738 -19.938 -28.078 1 98.56 364 ALA B O 1
ATOM 6003 N N . LEU B 1 365 ? 0.203 -19.547 -29.141 1 97.75 365 LEU B N 1
ATOM 6004 C CA . LEU B 1 365 ? -0.011 -18.109 -29.219 1 97.75 365 LEU B CA 1
ATOM 6005 C C . LEU B 1 365 ? -1.233 -17.781 -30.078 1 97.75 365 LEU B C 1
ATOM 6007 O O . LEU B 1 365 ? -2.043 -16.922 -29.719 1 97.75 365 LEU B O 1
ATOM 6011 N N . ALA B 1 366 ? -1.358 -18.422 -31.188 1 97.88 366 ALA B N 1
ATOM 6012 C CA . ALA B 1 366 ? -2.506 -18.219 -32.062 1 97.88 366 ALA B CA 1
ATOM 6013 C C . ALA B 1 366 ? -3.809 -18.594 -31.375 1 97.88 366 ALA B C 1
ATOM 6015 O O . ALA B 1 366 ? -4.824 -17.906 -31.531 1 97.88 366 ALA B O 1
ATOM 6016 N N . ALA B 1 367 ? -3.773 -19.719 -30.703 1 98 367 ALA B N 1
ATOM 6017 C CA . ALA B 1 367 ? -4.949 -20.156 -29.953 1 98 367 ALA B CA 1
ATOM 6018 C C . ALA B 1 367 ? -5.32 -19.141 -28.875 1 98 367 ALA B C 1
ATOM 6020 O O . ALA B 1 367 ? -6.492 -18.797 -28.703 1 98 367 ALA B O 1
ATOM 6021 N N . TYR B 1 368 ? -4.289 -18.719 -28.172 1 96.12 368 TYR B N 1
ATOM 6022 C CA . TYR B 1 368 ? -4.469 -17.703 -27.141 1 96.12 368 TYR B CA 1
ATOM 6023 C C . TYR B 1 368 ? -5.152 -16.469 -27.703 1 96.12 368 TYR B C 1
ATOM 6025 O O . TYR B 1 368 ? -6.156 -16 -27.156 1 96.12 368 TYR B O 1
ATOM 6033 N N . GLU B 1 369 ? -4.695 -15.938 -28.75 1 94.94 369 GLU B N 1
ATOM 6034 C CA . GLU B 1 369 ? -5.215 -14.727 -29.391 1 94.94 369 GLU B CA 1
ATOM 6035 C C . GLU B 1 369 ? -6.625 -14.945 -29.922 1 94.94 369 GLU B C 1
ATOM 6037 O O . GLU B 1 369 ? -7.512 -14.117 -29.719 1 94.94 369 GLU B O 1
ATOM 6042 N N . ALA B 1 370 ? -6.883 -16.047 -30.578 1 96 370 ALA B N 1
ATOM 6043 C CA . ALA B 1 370 ? -8.188 -16.344 -31.156 1 96 370 ALA B CA 1
ATOM 6044 C C . ALA B 1 370 ? -9.25 -16.531 -30.078 1 96 370 ALA B C 1
ATOM 6046 O O . ALA B 1 370 ? -10.383 -16.062 -30.219 1 96 370 ALA B O 1
ATOM 6047 N N . MET B 1 371 ? -8.891 -17.25 -29.047 1 95.69 371 MET B N 1
ATOM 6048 C CA . MET B 1 371 ? -9.805 -17.469 -27.938 1 95.69 371 MET B CA 1
ATOM 6049 C C . MET B 1 371 ? -10.258 -16.125 -27.344 1 95.69 371 MET B C 1
ATOM 6051 O O . MET B 1 371 ? -11.445 -15.938 -27.078 1 95.69 371 MET B O 1
ATOM 6055 N N . ALA B 1 372 ? -9.289 -15.195 -27.141 1 92.88 372 ALA B N 1
ATOM 6056 C CA . ALA B 1 372 ? -9.586 -13.906 -26.531 1 92.88 372 ALA B CA 1
ATOM 6057 C C . ALA B 1 372 ? -10.336 -12.992 -27.484 1 92.88 372 ALA B C 1
ATOM 6059 O O . ALA B 1 372 ? -11.391 -12.445 -27.141 1 92.88 372 ALA B O 1
ATOM 6060 N N . GLU B 1 373 ? -9.891 -12.836 -28.688 1 90.69 373 GLU B N 1
ATOM 6061 C CA . GLU B 1 373 ? -10.367 -11.82 -29.625 1 90.69 373 GLU B CA 1
ATOM 6062 C C . GLU B 1 373 ? -11.664 -12.266 -30.297 1 90.69 373 GLU B C 1
ATOM 6064 O O . GLU B 1 373 ? -12.562 -11.453 -30.531 1 90.69 373 GLU B O 1
ATOM 6069 N N . LYS B 1 374 ? -11.797 -13.508 -30.609 1 90.5 374 LYS B N 1
ATOM 6070 C CA . LYS B 1 374 ? -12.898 -13.961 -31.438 1 90.5 374 LYS B CA 1
ATOM 6071 C C . LYS B 1 374 ? -13.961 -14.688 -30.609 1 90.5 374 LYS B C 1
ATOM 6073 O O . LYS B 1 374 ? -15.133 -14.703 -30.984 1 90.5 374 LYS B O 1
ATOM 6078 N N . HIS B 1 375 ? -13.539 -15.203 -29.516 1 92.25 375 HIS B N 1
ATOM 6079 C CA . HIS B 1 375 ? -14.477 -16.078 -28.828 1 92.25 375 HIS B CA 1
ATOM 6080 C C . HIS B 1 375 ? -14.766 -15.586 -27.422 1 92.25 375 HIS B C 1
ATOM 6082 O O . HIS B 1 375 ? -15.617 -16.141 -26.719 1 92.25 375 HIS B O 1
ATOM 6088 N N . GLY B 1 376 ? -14.031 -14.633 -26.906 1 92.44 376 GLY B N 1
ATOM 6089 C CA . GLY B 1 376 ? -14.312 -13.992 -25.625 1 92.44 376 GLY B CA 1
ATOM 6090 C C . GLY B 1 376 ? -13.898 -14.836 -24.438 1 92.44 376 GLY B C 1
ATOM 6091 O O . GLY B 1 376 ? -14.516 -14.758 -23.375 1 92.44 376 GLY B O 1
ATOM 6092 N N . VAL B 1 377 ? -13.023 -15.75 -24.609 1 95.5 377 VAL B N 1
ATOM 6093 C CA . VAL B 1 377 ? -12.461 -16.547 -23.531 1 95.5 377 VAL B CA 1
ATOM 6094 C C . VAL B 1 377 ? -10.984 -16.219 -23.344 1 95.5 377 VAL B C 1
ATOM 6096 O O . VAL B 1 377 ? -10.164 -16.516 -24.219 1 95.5 377 VAL B O 1
ATOM 6099 N N . VAL B 1 378 ? -10.641 -15.695 -22.188 1 94.06 378 VAL B N 1
ATOM 6100 C CA . VAL B 1 378 ? -9.289 -15.188 -21.984 1 94.06 378 VAL B CA 1
ATOM 6101 C C . VAL B 1 378 ? -8.508 -16.141 -21.078 1 94.06 378 VAL B C 1
ATOM 6103 O O . VAL B 1 378 ? -8.906 -16.391 -19.938 1 94.06 378 VAL B O 1
ATOM 6106 N N . VAL B 1 379 ? -7.492 -16.75 -21.578 1 95.44 379 VAL B N 1
ATOM 6107 C CA . VAL B 1 379 ? -6.531 -17.547 -20.828 1 95.44 379 VAL B CA 1
ATOM 6108 C C . VAL B 1 379 ? -5.156 -16.875 -20.875 1 95.44 379 VAL B C 1
ATOM 6110 O O . VAL B 1 379 ? -5.039 -15.695 -21.203 1 95.44 379 VAL B O 1
ATOM 6113 N N . ARG B 1 380 ? -4.066 -17.641 -20.5 1 95.56 380 ARG B N 1
ATOM 6114 C CA . ARG B 1 380 ? -2.756 -17 -20.5 1 95.56 380 ARG B CA 1
ATOM 6115 C C . ARG B 1 380 ? -1.725 -17.859 -21.234 1 95.56 380 ARG B C 1
ATOM 6117 O O . ARG B 1 380 ? -1.595 -19.047 -20.953 1 95.56 380 ARG B O 1
ATOM 6124 N N . PHE B 1 381 ? -1.02 -17.219 -22.203 1 96.56 381 PHE B N 1
ATOM 6125 C CA . PHE B 1 381 ? 0.095 -17.875 -22.891 1 96.56 381 PHE B CA 1
ATOM 6126 C C . PHE B 1 381 ? 1.339 -17.875 -22 1 96.56 381 PHE B C 1
ATOM 6128 O O . PHE B 1 381 ? 1.736 -16.828 -21.469 1 96.56 381 PHE B O 1
ATOM 6135 N N . ARG B 1 382 ? 1.97 -19.094 -21.812 1 97.38 382 ARG B N 1
ATOM 6136 C CA . ARG B 1 382 ? 3.15 -19.219 -20.953 1 97.38 382 ARG B CA 1
ATOM 6137 C C . ARG B 1 382 ? 4.297 -19.891 -21.703 1 97.38 382 ARG B C 1
ATOM 6139 O O . ARG B 1 382 ? 5.281 -20.312 -21.094 1 97.38 382 ARG B O 1
ATOM 6146 N N . GLY B 1 383 ? 4.195 -19.922 -22.969 1 98 383 GLY B N 1
ATOM 6147 C CA . GLY B 1 383 ? 5.148 -20.672 -23.781 1 98 383 GLY B CA 1
ATOM 6148 C C . GLY B 1 383 ? 6.555 -20.109 -23.719 1 98 383 GLY B C 1
ATOM 6149 O O . GLY B 1 383 ? 7.52 -20.797 -24.062 1 98 383 GLY B O 1
ATOM 6150 N N . LYS B 1 384 ? 6.73 -18.906 -23.266 1 96.38 384 LYS B N 1
ATOM 6151 C CA . LYS B 1 384 ? 8.047 -18.281 -23.234 1 96.38 384 LYS B CA 1
ATOM 6152 C C . LYS B 1 384 ? 8.781 -18.625 -21.938 1 96.38 384 LYS B C 1
ATOM 6154 O O . LYS B 1 384 ? 9.992 -18.391 -21.828 1 96.38 384 LYS B O 1
ATOM 6159 N N . GLU B 1 385 ? 8.109 -19.234 -20.984 1 97 385 GLU B N 1
ATOM 6160 C CA . GLU B 1 385 ? 8.719 -19.625 -19.719 1 97 385 GLU B CA 1
ATOM 6161 C C . GLU B 1 385 ? 9.562 -20.891 -19.891 1 97 385 GLU B C 1
ATOM 6163 O O . GLU B 1 385 ? 9.211 -21.766 -20.688 1 97 385 GLU B O 1
ATOM 6168 N N . LEU B 1 386 ? 10.594 -20.969 -19.156 1 97 386 LEU B N 1
ATOM 6169 C CA . LEU B 1 386 ? 11.5 -22.109 -19.234 1 97 386 LEU B CA 1
ATOM 6170 C C . LEU B 1 386 ? 10.75 -23.422 -19.016 1 97 386 LEU B C 1
ATOM 6172 O O . LEU B 1 386 ? 10.07 -23.578 -18 1 97 386 LEU B O 1
ATOM 6176 N N . GLY B 1 387 ? 10.883 -24.25 -19.984 1 97.5 387 GLY B N 1
ATOM 6177 C CA . GLY B 1 387 ? 10.297 -25.578 -19.875 1 97.5 387 GLY B CA 1
ATOM 6178 C C . GLY B 1 387 ? 8.812 -25.609 -20.203 1 97.5 387 GLY B C 1
ATOM 6179 O O . GLY B 1 387 ? 8.156 -26.641 -20.047 1 97.5 387 GLY B O 1
ATOM 6180 N N . CYS B 1 388 ? 8.273 -24.484 -20.75 1 98.38 388 CYS B N 1
ATOM 6181 C CA . CYS B 1 388 ? 6.828 -24.406 -20.953 1 98.38 388 CYS B CA 1
ATOM 6182 C C . CYS B 1 388 ? 6.488 -24.172 -22.422 1 98.38 388 CYS B C 1
ATOM 6184 O O . CYS B 1 388 ? 5.504 -23.5 -22.734 1 98.38 388 CYS B O 1
ATOM 6186 N N . GLU B 1 389 ? 7.289 -24.641 -23.297 1 98.25 389 GLU B N 1
ATOM 6187 C CA . GLU B 1 389 ? 7.02 -24.469 -24.719 1 98.25 389 GLU B CA 1
ATOM 6188 C C . GLU B 1 389 ? 5.609 -24.953 -25.078 1 98.25 389 GLU B C 1
ATOM 6190 O O . GLU B 1 389 ? 5.203 -26.047 -24.688 1 98.25 389 GLU B O 1
ATOM 6195 N N . GLY B 1 390 ? 4.848 -24.062 -25.719 1 98.69 390 GLY B N 1
ATOM 6196 C CA . GLY B 1 390 ? 3.521 -24.391 -26.219 1 98.69 390 GLY B CA 1
ATOM 6197 C C . GLY B 1 390 ? 2.453 -24.359 -25.141 1 98.69 390 GLY B C 1
ATOM 6198 O O . GLY B 1 390 ? 1.32 -24.781 -25.375 1 98.69 390 GLY B O 1
ATOM 6199 N N . CYS B 1 391 ? 2.734 -23.781 -24.047 1 98.62 391 CYS B N 1
ATOM 6200 C CA . CYS B 1 391 ? 1.807 -23.953 -22.922 1 98.62 391 CYS B CA 1
ATOM 6201 C C . CYS B 1 391 ? 0.866 -22.766 -22.812 1 98.62 391 CYS B C 1
ATOM 6203 O O . CYS B 1 391 ? 1.274 -21.625 -23.016 1 98.62 391 CYS B O 1
ATOM 6205 N N . LEU B 1 392 ? -0.347 -23.094 -22.469 1 98.31 392 LEU B N 1
ATOM 6206 C CA . LEU B 1 392 ? -1.346 -22.172 -21.922 1 98.31 392 LEU B CA 1
ATOM 6207 C C . LEU B 1 392 ? -1.61 -22.469 -20.453 1 98.31 392 LEU B C 1
ATOM 6209 O O . LEU B 1 392 ? -1.655 -23.641 -20.047 1 98.31 392 LEU B O 1
ATOM 6213 N N . ARG B 1 393 ? -1.654 -21.453 -19.688 1 98.38 393 ARG B N 1
ATOM 6214 C CA . ARG B 1 393 ? -2.178 -21.594 -18.328 1 98.38 393 ARG B CA 1
ATOM 6215 C C . ARG B 1 393 ? -3.658 -21.234 -18.281 1 98.38 393 ARG B C 1
ATOM 6217 O O . ARG B 1 393 ? -4.055 -20.141 -18.672 1 98.38 393 ARG B O 1
ATOM 6224 N N . VAL B 1 394 ? -4.457 -22.094 -17.75 1 98.31 394 VAL B N 1
ATOM 6225 C CA . VAL B 1 394 ? -5.906 -21.938 -17.75 1 98.31 394 VAL B CA 1
ATOM 6226 C C . VAL B 1 394 ? -6.434 -21.969 -16.312 1 98.31 394 VAL B C 1
ATOM 6228 O O . VAL B 1 394 ? -6.363 -23 -15.641 1 98.31 394 VAL B O 1
ATOM 6231 N N . THR B 1 395 ? -6.965 -20.859 -15.906 1 98.31 395 THR B N 1
ATOM 6232 C CA . THR B 1 395 ? -7.66 -20.812 -14.617 1 98.31 395 THR B CA 1
ATOM 6233 C C . THR B 1 395 ? -8.906 -21.688 -14.656 1 98.31 395 THR B C 1
ATOM 6235 O O . THR B 1 395 ? -9.641 -21.703 -15.648 1 98.31 395 THR B O 1
ATOM 6238 N N . VAL B 1 396 ? -9.156 -22.406 -13.609 1 98.81 396 VAL B N 1
ATOM 6239 C CA . VAL B 1 396 ? -10.344 -23.25 -13.523 1 98.81 396 VAL B CA 1
ATOM 6240 C C . VAL B 1 396 ? -11.57 -22.391 -13.242 1 98.81 396 VAL B C 1
ATOM 6242 O O . VAL B 1 396 ? -11.656 -21.734 -12.203 1 98.81 396 VAL B O 1
ATOM 6245 N N . GLY B 1 397 ? -12.523 -22.344 -14.164 1 98.25 397 GLY B N 1
ATOM 6246 C CA . GLY B 1 397 ? -13.727 -21.547 -14.047 1 98.25 397 GLY B CA 1
ATOM 6247 C C . GLY B 1 397 ? -14.898 -22.297 -13.453 1 98.25 397 GLY B C 1
ATOM 6248 O O . GLY B 1 397 ? -14.727 -23.391 -12.914 1 98.25 397 GLY B O 1
ATOM 6249 N N . THR B 1 398 ? -16.047 -21.656 -13.477 1 98.06 398 THR B N 1
ATOM 6250 C CA . THR B 1 398 ? -17.297 -22.312 -13.125 1 98.06 398 THR B CA 1
ATOM 6251 C C . THR B 1 398 ? -17.641 -23.391 -14.141 1 98.06 398 THR B C 1
ATOM 6253 O O . THR B 1 398 ? -16.984 -23.516 -15.18 1 98.06 398 THR B O 1
ATOM 6256 N N . GLU B 1 399 ? -18.641 -24.156 -13.805 1 98.38 399 GLU B N 1
ATOM 6257 C CA . GLU B 1 399 ? -19.078 -25.203 -14.719 1 98.38 399 GLU B CA 1
ATOM 6258 C C . GLU B 1 399 ? -19.391 -24.625 -16.094 1 98.38 399 GLU B C 1
ATOM 6260 O O . GLU B 1 399 ? -18.984 -25.188 -17.109 1 98.38 399 GLU B O 1
ATOM 6265 N N . GLU B 1 400 ? -20.094 -23.516 -16.109 1 97.75 400 GLU B N 1
ATOM 6266 C CA . GLU B 1 400 ? -20.469 -22.875 -17.375 1 97.75 400 GLU B CA 1
ATOM 6267 C C . GLU B 1 400 ? -19.234 -22.344 -18.109 1 97.75 400 GLU B C 1
ATOM 6269 O O . GLU B 1 400 ? -19.141 -22.484 -19.328 1 97.75 400 GLU B O 1
ATOM 6274 N N . GLU B 1 401 ? -18.359 -21.75 -17.391 1 97.81 401 GLU B N 1
ATOM 6275 C CA . GLU B 1 401 ? -17.156 -21.188 -18 1 97.81 401 GLU B CA 1
ATOM 6276 C C . GLU B 1 401 ? -16.266 -22.297 -18.578 1 97.81 401 GLU B C 1
ATOM 6278 O O . GLU B 1 401 ? -15.695 -22.141 -19.656 1 97.81 401 GLU B O 1
ATOM 6283 N N . VAL B 1 402 ? -16.125 -23.406 -17.875 1 98.5 402 VAL B N 1
ATOM 6284 C CA . VAL B 1 402 ? -15.336 -24.547 -18.328 1 98.5 402 VAL B CA 1
ATOM 6285 C C . VAL B 1 402 ? -15.961 -25.141 -19.578 1 98.5 402 VAL B C 1
ATOM 6287 O O . VAL B 1 402 ? -15.258 -25.5 -20.531 1 98.5 402 VAL B O 1
ATOM 6290 N N . THR B 1 403 ? -17.297 -25.234 -19.578 1 98.56 403 THR B N 1
ATOM 6291 C CA . THR B 1 403 ? -17.984 -25.75 -20.766 1 98.56 403 THR B CA 1
ATOM 6292 C C . THR B 1 403 ? -17.688 -24.875 -21.984 1 98.56 403 THR B C 1
ATOM 6294 O O . THR B 1 403 ? -17.344 -25.406 -23.047 1 98.56 403 THR B O 1
ATOM 6297 N N . ARG B 1 404 ? -17.828 -23.609 -21.75 1 97.62 404 ARG B N 1
ATOM 6298 C CA . ARG B 1 404 ? -17.562 -22.672 -22.844 1 97.62 404 ARG B CA 1
ATOM 6299 C C . ARG B 1 404 ? -16.109 -22.766 -23.297 1 97.62 404 ARG B C 1
ATOM 6301 O O . ARG B 1 404 ? -15.828 -22.75 -24.5 1 97.62 404 ARG B O 1
ATOM 6308 N N . PHE B 1 405 ? -15.234 -22.812 -22.422 1 98.31 405 PHE B N 1
ATOM 6309 C CA . PHE B 1 405 ? -13.812 -22.906 -22.734 1 98.31 405 PHE B CA 1
ATOM 6310 C C . PHE B 1 405 ? -13.516 -24.156 -23.562 1 98.31 405 PHE B C 1
ATOM 6312 O O . PHE B 1 405 ? -12.852 -24.062 -24.594 1 98.31 405 PHE B O 1
ATOM 6319 N N . LEU B 1 406 ? -14.008 -25.312 -23.109 1 98.56 406 LEU B N 1
ATOM 6320 C CA . LEU B 1 406 ? -13.766 -26.578 -23.812 1 98.56 406 LEU B CA 1
ATOM 6321 C C . LEU B 1 406 ? -14.32 -26.531 -25.234 1 98.56 406 LEU B C 1
ATOM 6323 O O . LEU B 1 406 ? -13.648 -26.953 -26.172 1 98.56 406 LEU B O 1
ATOM 6327 N N . GLN B 1 407 ? -15.477 -25.984 -25.359 1 98.19 407 GLN B N 1
ATOM 6328 C CA . GLN B 1 407 ? -16.125 -25.891 -26.672 1 98.19 407 GLN B CA 1
ATOM 6329 C C . GLN B 1 407 ? -15.328 -24.984 -27.609 1 98.19 407 GLN B C 1
ATOM 6331 O O . GLN B 1 407 ? -15.039 -25.359 -28.75 1 98.19 407 GLN B O 1
ATOM 6336 N N . GLU B 1 408 ? -15.008 -23.797 -27.109 1 97.81 408 GLU B N 1
ATOM 6337 C CA . GLU B 1 408 ? -14.32 -22.812 -27.922 1 97.81 408 GLU B CA 1
ATOM 6338 C C . GLU B 1 408 ? -12.906 -23.266 -28.281 1 97.81 408 GLU B C 1
ATOM 6340 O O . GLU B 1 408 ? -12.414 -23 -29.375 1 97.81 408 GLU B O 1
ATOM 6345 N N . LEU B 1 409 ? -12.195 -23.922 -27.344 1 98.38 409 LEU B N 1
ATOM 6346 C CA . LEU B 1 409 ? -10.852 -24.406 -27.609 1 98.38 409 LEU B CA 1
ATOM 6347 C C . LEU B 1 409 ? -10.859 -25.453 -28.719 1 98.38 409 LEU B C 1
ATOM 6349 O O . LEU B 1 409 ? -9.977 -25.469 -29.578 1 98.38 409 LEU B O 1
ATOM 6353 N N . ARG B 1 410 ? -11.828 -26.328 -28.688 1 97.88 410 ARG B N 1
ATOM 6354 C CA . ARG B 1 410 ? -11.969 -27.328 -29.734 1 97.88 410 ARG B CA 1
ATOM 6355 C C . ARG B 1 410 ? -12.133 -26.688 -31.109 1 97.88 410 ARG B C 1
ATOM 6357 O O . ARG B 1 410 ? -11.492 -27.109 -32.062 1 97.88 410 ARG B O 1
ATOM 6364 N N . VAL B 1 411 ? -12.969 -25.703 -31.156 1 97.69 411 VAL B N 1
ATOM 6365 C CA . VAL B 1 411 ? -13.234 -25 -32.406 1 97.69 411 VAL B CA 1
ATOM 6366 C C . VAL B 1 411 ? -11.961 -24.297 -32.875 1 97.69 411 VAL B C 1
ATOM 6368 O O . VAL B 1 411 ? -11.586 -24.406 -34.062 1 97.69 411 VAL B O 1
ATOM 6371 N N . VAL B 1 412 ? -11.336 -23.594 -31.984 1 98 412 VAL B N 1
ATOM 6372 C CA . VAL B 1 412 ? -10.164 -22.797 -32.312 1 98 412 VAL B CA 1
ATOM 6373 C C . VAL B 1 412 ? -9.031 -23.703 -32.781 1 98 412 VAL B C 1
ATOM 6375 O O . VAL B 1 412 ? -8.414 -23.453 -33.844 1 98 412 VAL B O 1
ATOM 6378 N N . LEU B 1 413 ? -8.742 -24.797 -32.094 1 97.75 413 LEU B N 1
ATOM 6379 C CA . LEU B 1 413 ? -7.656 -25.703 -32.469 1 97.75 413 LEU B CA 1
ATOM 6380 C C . LEU B 1 413 ? -8 -26.453 -33.75 1 97.75 413 LEU B C 1
ATOM 6382 O O . LEU B 1 413 ? -7.121 -26.75 -34.562 1 97.75 413 LEU B O 1
ATOM 6386 N N . GLY B 1 414 ? -9.273 -26.781 -33.875 1 96.69 414 GLY B N 1
ATOM 6387 C CA . GLY B 1 414 ? -9.688 -27.375 -35.156 1 96.69 414 GLY B CA 1
ATOM 6388 C C . GLY B 1 414 ? -9.367 -26.516 -36.344 1 96.69 414 GLY B C 1
ATOM 6389 O O . GLY B 1 414 ? -8.906 -27.031 -37.375 1 96.69 414 GLY B O 1
ATOM 6390 N N . GLY B 1 415 ? -9.648 -25.25 -36.219 1 95.94 415 GLY B N 1
ATOM 6391 C CA . GLY B 1 415 ? -9.336 -24.312 -37.281 1 95.94 415 GLY B CA 1
ATOM 6392 C C . GLY B 1 415 ? -7.848 -24.141 -37.5 1 95.94 415 GLY B C 1
ATOM 6393 O O . GLY B 1 415 ? -7.395 -24.062 -38.656 1 95.94 415 GLY B O 1
ATOM 6394 N N . LEU B 1 416 ? -7.062 -24.062 -36.5 1 96.31 416 LEU B N 1
ATOM 6395 C CA . LEU B 1 416 ? -5.629 -23.797 -36.594 1 96.31 416 LEU B CA 1
ATOM 6396 C C . LEU B 1 416 ? -4.887 -25.016 -37.125 1 96.31 416 LEU B C 1
ATOM 6398 O O . LEU B 1 416 ? -3.857 -24.875 -37.781 1 96.31 416 LEU B O 1
ATOM 6402 N N . LEU B 1 417 ? -5.469 -26.203 -36.875 1 93.94 417 LEU B N 1
ATOM 6403 C CA . LEU B 1 417 ? -4.777 -27.438 -37.25 1 93.94 417 LEU B CA 1
ATOM 6404 C C . LEU B 1 417 ? -5.375 -28.062 -38.5 1 93.94 417 LEU B C 1
ATOM 6406 O O . LEU B 1 417 ? -4.883 -29.078 -39 1 93.94 417 LEU B O 1
ATOM 6410 N N . GLY B 1 418 ? -6.344 -27.375 -39.125 1 87 418 GLY B N 1
ATOM 6411 C CA . GLY B 1 418 ? -6.957 -27.859 -40.375 1 87 418 GLY B CA 1
ATOM 6412 C C . GLY B 1 418 ? -7.879 -29.047 -40.156 1 87 418 GLY B C 1
ATOM 6413 O O . GLY B 1 418 ? -7.914 -29.969 -40.969 1 87 418 GLY B O 1
ATOM 6414 N N . GLN B 1 419 ? -8.477 -29.031 -39 1 73.12 419 GLN B N 1
ATOM 6415 C CA . GLN B 1 419 ? -9.438 -30.094 -38.688 1 73.12 419 GLN B CA 1
ATOM 6416 C C . GLN B 1 419 ? -10.867 -29.547 -38.719 1 73.12 419 GLN B C 1
ATOM 6418 O O . GLN B 1 419 ? -11.094 -28.359 -38.469 1 73.12 419 GLN B O 1
#

Sequence (838 aa):
MAARQSPFDLSKCARKNILQLQPYRCARDDYKDDGTNVLLDANENAYGPGLALNSEGALQQSTVNGDSTGSSKPDIDFLGLNRYPDPHQIELKQLFCNLRNTRIHSQKDLTPENLFVGVGSDEAIDALLRCFCVPGKDKILTCPPTYGMYGVSAQVNDVDIVKVPLDVENGFQLQPEKIIETLSADDSIKMVYICSPGNPTANLIRKSDIQKVLEHPTWNGVVVVDEAYIDFAPEGSSLAEWVNDWPNLVVMQTLSKAFGLAGIRLGVAFTSPAIARLLNSLKAPYNISSPTSALAMAALSPNNMAVMKKYREQIIAQRERLLQELPKIPGVGRFLGGQESNFLLVEVLDKPASEGGKPSNKIALAAYEAMAEKHGVVVRFRGKELGCEGCLRVTVGTEEEVTRFLQELRVVLGGLLGQMAARQSPFDLSKCARKNILQLQPYRCARDDYKDDGTNVLLDANENAYGPGLALNSEGALQQSTVNGDSTGSSKPDIDFLGLNRYPDPHQIELKQLFCNLRNTRIHSQKDLTPENLFVGVGSDEAIDALLRCFCVPGKDKILTCPPTYGMYGVSAQVNDVDIVKVPLDVENGFQLQPEKIIETLSADDSIKMVYICSPGNPTANLIRKSDIQKVLEHPTWNGVVVVDEAYIDFAPEGSSLAEWVNDWPNLVVMQTLSKAFGLAGIRLGVAFTSPAIARLLNSLKAPYNISSPTSALAMAALSPNNMAVMKKYREQIIAQRERLLQELPKIPGVGRFLGGQESNFLLVEVLDKPASEGGKPSNKIALAAYEAMAEKHGVVVRFRGKELGCEGCLRVTVGTEEEVTRFLQELRVVLGGLLGQ

Nearest PDB structures (foldseek):
  7szp-assembly2_D  TM=9.425E-01  e=5.314E-36  Klebsiella pneumoniae
  7szp-assembly1_B  TM=9.249E-01  e=1.872E-36  Klebsiella pneumoniae
  7szp-assembly2_C  TM=9.378E-01  e=6.700E-36  Klebsiella pneumoniae
  1fg3-assembly1_A  TM=9.195E-01  e=1.573E-36  Escherichia coli
  1gey-assembly1_A  TM=9.418E-01  e=4.349E-34  Escherichia coli

Secondary structure (DSSP, 8-state):
---------HHHHS-HHHHT------HHHHS---S--EE-SS---SS--SS-B-TTS-B-----SSS----------GGGTTSPPPSS-HHHHHHHHHHH--SSS-SSPP-GGGEEEESHHHHHHHHHHHHH--TTT-EEEE-SS--THHHHHHHHTT-EEEE---BGGGTTB--HHHHHHHHHH-TTEEEEEEESS-TTT-PPPPHHHHHHHHT-SS---EEEEE-TTGGGSPTT---GGGGGT-TTEEEEEESSSTT--GGG--EEEE--HHHHHHHHHHS-TT-S-HHHHHHHHHHTSHHHHHHHHHHHHHHHHHHHHHHHHGGGSTTEEEEES-SSSSEEEEEEBSS-GGGT--B-HHHHHHHHHHHHHHH-EE-EE-TTSTT-TTEEEEE---HHHHHHHHHHHHHHHHHHHT-/---------HHHHS-HHHHT------HHHHS---S--EE-SS---SS--SS-B-TTS-B-----SSS----------GGGGGSPPPSS-HHHHHHHHHHH--SSS-SSPP-GGGEEEESHHHHHHHHHHHHH--TTT-EEEE-SS--THHHHHHHHTT-EEEE---BGGGTTB--HHHHHHHHHH-TTEEEEEEESS-TTT-PPPPHHHHHHHHT-SS---EEEEE-TTGGGSPTT---GGGGGT-TTEEEEEESSSTT--GGG--EEEEE-HHHHHHHHHHS-TT-S-HHHHHHHHHHTSHHHHHHHHHHHHHHHHHHHHHHHHGGGSTTEEEEES-SSSSEEEEEEBSS-GGGT--B-HHHHHHHHHHHHHHH-EE-EE-TTSTT-TTEEEEE---HHHHHHHHHHHHHHHHHHHT-